Protein AF-0000000083556163 (afdb_homodimer)

Secondary structure (DSSP, 8-state):
-EEEEEE-BSSS--SS-PBSEEEEESSTT-EEEE---TTHHHHHHHHHHTHHHH-EEPTT-SS---SPPPGGGEEEEE-S---HHHHTTHHHHHHHHHHHS--------SSS----SSPEEEEEETTHHHHHHHHHHHTT---TT-EEEEEEE-GGGGGTS--HHHHHH-------SSPPTTEEP--PEEPEE-TTS-EEEEPPPBTTBEEEEEE--SSS--EEEEEEPPPBPPPB-HHHHHHHHHHTHHHHT-S-GGGHHHHHHTT--EE-TTS-EE-HHHHBPPPBPPPEEEE--S-S-TTSSTHHHHTTT----EEEEE------HHHHHTT--HHHHHHHHHHTT---HHHHHHHHHHHT-SEEEEE-B-TTS--S--HHHHHHHHHHHHHHHHHHTSS-EEE--TTEEEE----/-EEEEEE-BSSS--SS-PBSEEEEESSTT-EEEE---TTHHHHHHHHHHTHHHH-EEPTT-SS---SPPPGGGEEEEE-S---HHHHTTHHHHHHHHHHHS-------SSSS----SSPEEEEEETTHHHHHHHHHHHTT---TT-EEEEEEE-GGGGGTS--HHHHHH-------SSPPTTEEP--PEEPEE-TTS-EEEEPPPBTTBEEEEEE--SSS--EEEEEEPPPBPPPB-HHHHHHHHHHTHHHHT-S-GGGHHHHHHTT--EE-TTS-EE-HHHHBPPPBPPPEEEE--S-S-TTSSTHHHHTTT----EEEEE------HHHHHTT--HHHHHHHHHHTT---HHHHHHHHHHHT-SEEEEE-B-TTS--S--HHHHHHHHHHHHHHHHHHTSS-EEE--TTEEEE----

Sequence (838 aa):
MDITFLGTASAQPSPTRNHSSLAFRPDANDVWLFDCGEATQHQLINLMADYADLAIPARGNTTQANSAPRLAKISRIFLTHLHGDHCFGLPGLLSTVGSIAPTNATTLDNGTPSRTSNPVHVYGPQGTKAYVRNMLLHTMTRIGTGWVSHPLSEAHLMSTIRFVVHELLMEPTSLSEKLHIDEVEGEDYVAQVTASAHAYWSLPIINGFTVTAAAIPHTVPTVGYLIREPTSPGRLNIDFVRPILERNSAALGLKTPLALLTQLKNGKTMTMPDGTVLTPDNCLAPSRPGRVVVILGDTSSAIDSAFVNLVQGDDVDLIVHEATNACLQSDITAGSSREAVEETAKSHGHSTPELAGAFAKAIGCKRLVLNHFSNRYKGDASEKSVQVMDEVRQLAVDAFGSDNVVCARDFMQVTIAPRMDITFLGTASAQPSPTRNHSSLAFRPDANDVWLFDCGEATQHQLINLMADYADLAIPARGNTTQANSAPRLAKISRIFLTHLHGDHCFGLPGLLSTVGSIAPTNATTLDNGTPSRTSNPVHVYGPQGTKAYVRNMLLHTMTRIGTGWVSHPLSEAHLMSTIRFVVHELLMEPTSLSEKLHIDEVEGEDYVAQVTASAHAYWSLPIINGFTVTAAAIPHTVPTVGYLIREPTSPGRLNIDFVRPILERNSAALGLKTPLALLTQLKNGKTMTMPDGTVLTPDNCLAPSRPGRVVVILGDTSSAIDSAFVNLVQGDDVDLIVHEATNACLQSDITAGSSREAVEETAKSHGHSTPELAGAFAKAIGCKRLVLNHFSNRYKGDASEKSVQVMDEVRQLAVDAFGSDNVVCARDFMQVTIAPR

Radius of gyration: 31.58 Å; Cα contacts (8 Å, |Δi|>4): 1914; chains: 2; bounding box: 75×104×72 Å

Nearest PDB structures (foldseek):
  4gcw-assembly1_A  TM=8.907E-01  e=4.552E-29  Bacillus subtilis subsp. subtilis str. 168
  2fk6-assembly1_A-2  TM=8.846E-01  e=8.696E-29  Bacillus subtilis
  1y44-assembly1_A  TM=8.811E-01  e=5.312E-26  Bacillus subtilis
  1y44-assembly1_B  TM=8.454E-01  e=2.760E-25  Bacillus subtilis
  8z0p-assembly1_A  TM=7.505E-01  e=1.487E-13  Homo sapiens

Structure (mmCIF, N/CA/C/O backbone):
data_AF-0000000083556163-model_v1
#
loop_
_entity.id
_entity.type
_entity.pdbx_description
1 polymer 'Metallo-beta-lactamase domain-containing protein'
#
loop_
_atom_site.group_PDB
_atom_site.id
_atom_site.type_symbol
_atom_site.label_atom_id
_atom_site.label_alt_id
_atom_site.label_comp_id
_atom_site.label_asym_id
_atom_site.label_entity_id
_atom_site.label_seq_id
_atom_site.pdbx_PDB_ins_code
_atom_site.Cartn_x
_atom_site.Cartn_y
_atom_site.Cartn_z
_atom_site.occupancy
_atom_site.B_iso_or_equiv
_atom_site.auth_seq_id
_atom_site.auth_comp_id
_atom_site.auth_asym_id
_atom_site.auth_atom_id
_atom_site.pdbx_PDB_model_num
ATOM 1 N N . MET A 1 1 ? -4.547 19.469 19.922 1 96.69 1 MET A N 1
ATOM 2 C CA . MET A 1 1 ? -3.9 19.375 18.609 1 96.69 1 MET A CA 1
ATOM 3 C C . MET A 1 1 ? -2.727 18.406 18.656 1 96.69 1 MET A C 1
ATOM 5 O O . MET A 1 1 ? -1.924 18.438 19.594 1 96.69 1 MET A O 1
ATOM 9 N N . ASP A 1 2 ? -2.674 17.453 17.688 1 98.38 2 ASP A N 1
ATOM 10 C CA . ASP A 1 2 ? -1.556 16.516 17.688 1 98.38 2 ASP A CA 1
ATOM 11 C C . ASP A 1 2 ? -1.25 16.031 16.266 1 98.38 2 ASP A C 1
ATOM 13 O O . ASP A 1 2 ? -2.035 16.25 15.344 1 98.38 2 ASP A O 1
ATOM 17 N N . ILE A 1 3 ? -0.084 15.508 16.156 1 98.75 3 ILE A N 1
ATOM 18 C CA . ILE A 1 3 ? 0.376 14.852 14.945 1 98.75 3 ILE A CA 1
ATOM 19 C C . ILE A 1 3 ? 0.721 13.398 15.234 1 98.75 3 ILE A C 1
ATOM 21 O O . ILE A 1 3 ? 1.442 13.102 16.188 1 98.75 3 ILE A O 1
ATOM 25 N N . THR A 1 4 ? 0.174 12.523 14.469 1 98.88 4 THR A N 1
ATOM 26 C CA . THR A 1 4 ? 0.535 11.109 14.516 1 98.88 4 THR A CA 1
ATOM 27 C C . THR A 1 4 ? 1.306 10.703 13.266 1 98.88 4 THR A C 1
ATOM 29 O O . THR A 1 4 ? 0.806 10.852 12.148 1 98.88 4 THR A O 1
ATOM 32 N N . PHE A 1 5 ? 2.482 10.156 13.484 1 98.94 5 PHE A N 1
ATOM 33 C CA . PHE A 1 5 ? 3.285 9.711 12.352 1 98.94 5 PHE A CA 1
ATOM 34 C C . PHE A 1 5 ? 2.898 8.297 11.938 1 98.94 5 PHE A C 1
ATOM 36 O O . PHE A 1 5 ? 3.047 7.352 12.711 1 98.94 5 PHE A O 1
ATOM 43 N N . LEU A 1 6 ? 2.445 8.141 10.695 1 98.88 6 LEU A N 1
ATOM 44 C CA . LEU A 1 6 ? 1.955 6.863 10.18 1 98.88 6 LEU A CA 1
ATOM 45 C C . LEU A 1 6 ? 3.037 6.145 9.383 1 98.88 6 LEU A C 1
ATOM 47 O O . LEU A 1 6 ? 2.975 4.926 9.203 1 98.88 6 LEU A O 1
ATOM 51 N N . GLY A 1 7 ? 3.959 6.863 8.898 1 98.81 7 GLY A N 1
ATOM 52 C CA . GLY A 1 7 ? 5.137 6.371 8.195 1 98.81 7 GLY A CA 1
ATOM 53 C C . GLY A 1 7 ? 6.277 7.367 8.172 1 98.81 7 GLY A C 1
ATOM 54 O O . GLY A 1 7 ? 6.059 8.57 8.016 1 98.81 7 GLY A O 1
ATOM 55 N N . THR A 1 8 ? 7.512 6.848 8.305 1 98.75 8 THR A N 1
ATOM 56 C CA . THR A 1 8 ? 8.641 7.746 8.492 1 98.75 8 THR A CA 1
ATOM 57 C C . THR A 1 8 ? 9.82 7.328 7.613 1 98.75 8 THR A C 1
ATOM 59 O O . THR A 1 8 ? 10.945 7.785 7.816 1 98.75 8 THR A O 1
ATOM 62 N N . ALA A 1 9 ? 9.531 6.438 6.605 1 98.19 9 ALA A N 1
ATOM 63 C CA . ALA A 1 9 ? 10.594 5.953 5.73 1 98.19 9 ALA A CA 1
ATOM 64 C C . ALA A 1 9 ? 10.711 6.824 4.48 1 98.19 9 ALA A C 1
ATOM 66 O O . ALA A 1 9 ? 9.711 7.328 3.969 1 98.19 9 ALA A O 1
ATOM 67 N N . SER A 1 10 ? 11.93 6.902 4.039 1 96.56 10 SER A N 1
ATOM 68 C CA . SER A 1 10 ? 12.188 7.484 2.725 1 96.56 10 SER A CA 1
ATOM 69 C C . SER A 1 10 ? 12.266 6.41 1.648 1 96.56 10 SER A C 1
ATOM 71 O O . SER A 1 10 ? 12.828 5.336 1.876 1 96.56 10 SER A O 1
ATOM 73 N N . ALA A 1 11 ? 11.656 6.543 0.557 1 92.88 11 ALA A N 1
ATOM 74 C CA . ALA A 1 11 ? 11.789 5.805 -0.696 1 92.88 11 ALA A CA 1
ATOM 75 C C . ALA A 1 11 ? 11.266 4.383 -0.553 1 92.88 11 ALA A C 1
ATOM 77 O O . ALA A 1 11 ? 10.281 4.008 -1.195 1 92.88 11 ALA A O 1
ATOM 78 N N . GLN A 1 12 ? 11.938 3.576 0.315 1 93.38 12 GLN A N 1
ATOM 79 C CA . GLN A 1 12 ? 11.555 2.178 0.48 1 93.38 12 GLN A CA 1
ATOM 80 C C . GLN A 1 12 ? 11.07 1.905 1.902 1 93.38 12 GLN A C 1
ATOM 82 O O . GLN A 1 12 ? 11.664 2.391 2.867 1 93.38 12 GLN A O 1
ATOM 87 N N . PRO A 1 13 ? 10.016 1.171 1.995 1 95.88 13 PRO A N 1
ATOM 88 C CA . PRO A 1 13 ? 9.625 0.76 3.346 1 95.88 13 PRO A CA 1
ATOM 89 C C . PRO A 1 13 ? 10.555 -0.306 3.93 1 95.88 13 PRO A C 1
ATOM 91 O O . PRO A 1 13 ? 11.336 -0.913 3.197 1 95.88 13 PRO A O 1
ATOM 94 N N . SER A 1 14 ? 10.547 -0.45 5.219 1 97 14 SER A N 1
ATOM 95 C CA . SER A 1 14 ? 11.258 -1.487 5.961 1 97 14 SER A CA 1
ATOM 96 C C . SER A 1 14 ? 10.352 -2.146 6.996 1 97 14 SER A C 1
ATOM 98 O O . SER A 1 14 ? 9.211 -1.734 7.176 1 97 14 SER A O 1
ATOM 100 N N . PRO A 1 15 ? 10.844 -3.129 7.652 1 96.31 15 PRO A N 1
ATOM 101 C CA . PRO A 1 15 ? 10.008 -3.752 8.688 1 96.31 15 PRO A CA 1
ATOM 102 C C . PRO A 1 15 ? 9.656 -2.793 9.82 1 96.31 15 PRO A C 1
ATOM 104 O O . PRO A 1 15 ? 8.719 -3.047 10.578 1 96.31 15 PRO A O 1
ATOM 107 N N . THR A 1 16 ? 10.406 -1.665 9.891 1 97.69 16 THR A N 1
ATOM 108 C CA . THR A 1 16 ? 10.219 -0.833 11.07 1 97.69 16 THR A CA 1
ATOM 109 C C . THR A 1 16 ? 9.727 0.558 10.68 1 97.69 16 THR A C 1
ATOM 111 O O . THR A 1 16 ? 9.359 1.357 11.547 1 97.69 16 THR A O 1
ATOM 114 N N . ARG A 1 17 ? 9.711 0.864 9.383 1 98.44 17 ARG A N 1
ATOM 115 C CA . ARG A 1 17 ? 9.242 2.172 8.938 1 98.44 17 ARG A CA 1
ATOM 116 C C . ARG A 1 17 ? 8.391 2.045 7.68 1 98.44 17 ARG A C 1
ATOM 118 O O . ARG A 1 17 ? 8.812 1.443 6.691 1 98.44 17 ARG A O 1
ATOM 125 N N . ASN A 1 18 ? 7.219 2.59 7.691 1 98.62 18 ASN A N 1
ATOM 126 C CA . ASN A 1 18 ? 6.324 2.658 6.543 1 98.62 18 ASN A CA 1
ATOM 127 C C . ASN A 1 18 ? 6.609 3.883 5.68 1 98.62 18 ASN A C 1
ATOM 129 O O . ASN A 1 18 ? 7.328 4.793 6.102 1 98.62 18 ASN A O 1
ATOM 133 N N . HIS A 1 19 ? 6.047 3.941 4.477 1 98.44 19 HIS A N 1
ATOM 134 C CA . HIS A 1 19 ? 6.152 5.094 3.588 1 98.44 19 HIS A CA 1
ATOM 135 C C . HIS A 1 19 ? 5.547 6.34 4.227 1 98.44 19 HIS A C 1
ATOM 137 O O . HIS A 1 19 ? 4.68 6.238 5.098 1 98.44 19 HIS A O 1
ATOM 143 N N . SER A 1 20 ? 5.906 7.43 3.732 1 98.62 20 SER A N 1
ATOM 144 C CA . SER A 1 20 ? 5.688 8.734 4.359 1 98.62 20 SER A CA 1
ATOM 145 C C . SER A 1 20 ? 4.203 9.062 4.438 1 98.62 20 SER A C 1
ATOM 147 O O . SER A 1 20 ? 3.502 9.047 3.424 1 98.62 20 SER A O 1
ATOM 149 N N . SER A 1 21 ? 3.789 9.375 5.695 1 98.88 21 SER A N 1
ATOM 150 C CA . SER A 1 21 ? 2.469 9.93 5.984 1 98.88 21 SER A CA 1
ATOM 151 C C . SER A 1 21 ? 2.361 10.375 7.438 1 98.88 21 SER A C 1
ATOM 153 O O . SER A 1 21 ? 2.922 9.734 8.328 1 98.88 21 SER A O 1
ATOM 155 N N . LEU A 1 22 ? 1.682 11.43 7.707 1 98.69 22 LEU A N 1
ATOM 156 C CA . LEU A 1 22 ? 1.353 11.805 9.078 1 98.69 22 LEU A CA 1
ATOM 157 C C . LEU A 1 22 ? -0.061 12.375 9.156 1 98.69 22 LEU A C 1
ATOM 159 O O . LEU A 1 22 ? -0.552 12.969 8.203 1 98.69 22 LEU A O 1
ATOM 163 N N . ALA A 1 23 ? -0.711 12.148 10.242 1 98.88 23 ALA A N 1
ATOM 164 C CA . ALA A 1 23 ? -2.057 12.633 10.531 1 98.88 23 ALA A CA 1
ATOM 165 C C . ALA A 1 23 ? -2.018 13.797 11.516 1 98.88 23 ALA A C 1
ATOM 167 O O . ALA A 1 23 ? -1.459 13.68 12.609 1 98.88 23 ALA A O 1
ATOM 168 N N . PHE A 1 24 ? -2.547 14.914 11.109 1 98.75 24 PHE A N 1
ATOM 169 C CA . PHE A 1 24 ? -2.703 16.109 11.93 1 98.75 24 PHE A CA 1
ATOM 170 C C . PHE A 1 24 ? -4.141 16.25 12.414 1 98.75 24 PHE A C 1
ATOM 172 O O . PHE A 1 24 ? -5.074 16.266 11.609 1 98.75 24 PHE A O 1
ATOM 179 N N . ARG A 1 25 ? -4.34 16.344 13.688 1 98 25 ARG A N 1
ATOM 180 C CA . ARG A 1 25 ? -5.656 16.625 14.258 1 98 25 ARG A CA 1
ATOM 181 C C . ARG A 1 25 ? -5.734 18.047 14.805 1 98 25 ARG A C 1
ATOM 183 O O . ARG A 1 25 ? -5.141 18.344 15.836 1 98 25 ARG A O 1
ATOM 190 N N . PRO A 1 26 ? -6.438 18.875 13.977 1 96.75 26 PRO A N 1
ATOM 191 C CA . PRO A 1 26 ? -6.648 20.203 14.531 1 96.75 26 PRO A CA 1
ATOM 192 C C . PRO A 1 26 ? -7.465 20.188 15.82 1 96.75 26 PRO A C 1
ATOM 194 O O . PRO A 1 26 ? -7.254 21.031 16.703 1 96.75 26 PRO A O 1
ATOM 197 N N . ASP A 1 27 ? -8.344 19.25 15.867 1 91.62 27 ASP A N 1
ATOM 198 C CA . ASP A 1 27 ? -9.148 18.969 17.047 1 91.62 27 ASP A CA 1
ATOM 199 C C . ASP A 1 27 ? -9.633 17.516 17.047 1 91.62 27 ASP A C 1
ATOM 201 O O . ASP A 1 27 ? -9.156 16.703 16.266 1 91.62 27 ASP A O 1
ATOM 205 N N . ALA A 1 28 ? -10.508 17.172 17.922 1 88.69 28 ALA A N 1
ATOM 206 C CA . ALA A 1 28 ? -10.914 15.781 18.125 1 88.69 28 ALA A CA 1
ATOM 207 C C . ALA A 1 28 ? -11.82 15.312 16.984 1 88.69 28 ALA A C 1
ATOM 209 O O . ALA A 1 28 ? -12.055 14.109 16.828 1 88.69 28 ALA A O 1
ATOM 210 N N . ASN A 1 29 ? -12.227 16.188 16.125 1 92.06 29 ASN A N 1
ATOM 211 C CA . ASN A 1 29 ? -13.281 15.828 15.18 1 92.06 29 ASN A CA 1
ATOM 212 C C . ASN A 1 29 ? -12.781 15.859 13.742 1 92.06 29 ASN A C 1
ATOM 214 O O . ASN A 1 29 ? -13.555 15.664 12.805 1 92.06 29 ASN A O 1
ATOM 218 N N . ASP A 1 30 ? -11.555 16.109 13.531 1 96.38 30 ASP A N 1
ATOM 219 C CA . ASP A 1 30 ? -11.031 16.25 12.18 1 96.38 30 ASP A CA 1
ATOM 220 C C . ASP A 1 30 ? -9.633 15.633 12.062 1 96.38 30 ASP A C 1
ATOM 222 O O . ASP A 1 30 ? -8.891 15.578 13.047 1 96.38 30 ASP A O 1
ATOM 226 N N . VAL A 1 31 ? -9.383 15.125 10.93 1 98 31 VAL A N 1
ATOM 227 C CA . VAL A 1 31 ? -8.062 14.57 10.641 1 98 31 VAL A CA 1
ATOM 228 C C . VAL A 1 31 ? -7.598 15.047 9.266 1 98 31 VAL A C 1
ATOM 230 O O . VAL A 1 31 ? -8.305 14.875 8.266 1 98 31 VAL A O 1
ATOM 233 N N . TRP A 1 32 ? -6.461 15.688 9.242 1 98.75 32 TRP A N 1
ATOM 234 C CA . TRP A 1 32 ? -5.773 16.047 8.008 1 98.75 32 TRP A CA 1
ATOM 235 C C . TRP A 1 32 ? -4.543 15.172 7.797 1 98.75 32 TRP A C 1
ATOM 237 O O . TRP A 1 32 ? -3.703 15.047 8.688 1 98.75 32 TRP A O 1
ATOM 247 N N . LEU A 1 33 ? -4.488 14.617 6.609 1 98.88 33 LEU A N 1
ATOM 248 C CA . LEU A 1 33 ? -3.283 13.859 6.293 1 98.88 33 LEU A CA 1
ATOM 249 C C . LEU A 1 33 ? -2.291 14.711 5.508 1 98.88 33 LEU A C 1
ATOM 251 O O . LEU A 1 33 ? -2.689 15.5 4.648 1 98.88 33 LEU A O 1
ATOM 255 N N . PHE A 1 34 ? -1.107 14.531 5.801 1 98.94 34 PHE A N 1
ATOM 256 C CA . PHE A 1 34 ? -0.014 15.047 4.98 1 98.94 34 PHE A CA 1
ATOM 257 C C . PHE A 1 34 ? 0.776 13.898 4.359 1 98.94 34 PHE A C 1
ATOM 259 O O . PHE A 1 34 ? 1.423 13.125 5.07 1 98.94 34 PHE A O 1
ATOM 266 N N . ASP A 1 35 ? 0.692 13.812 3.045 1 98.88 35 ASP A N 1
ATOM 267 C CA . ASP A 1 35 ? 1.176 12.695 2.24 1 98.88 35 ASP A CA 1
ATOM 268 C C . ASP A 1 35 ? 0.426 11.406 2.58 1 98.88 35 ASP A C 1
ATOM 270 O O . ASP A 1 35 ? -0.262 11.336 3.6 1 98.88 35 ASP A O 1
ATOM 274 N N . CYS A 1 36 ? 0.521 10.5 1.7 1 98.81 36 CYS A N 1
ATOM 275 C CA . CYS A 1 36 ? -0.175 9.219 1.795 1 98.81 36 CYS A CA 1
ATOM 276 C C . CYS A 1 36 ? 0.582 8.133 1.047 1 98.81 36 CYS A C 1
ATOM 278 O O . CYS A 1 36 ? 0.122 7.648 0.01 1 98.81 36 CYS A O 1
ATOM 280 N N . GLY A 1 37 ? 1.696 7.723 1.607 1 98.69 37 GLY A N 1
ATOM 281 C CA . GLY A 1 37 ? 2.461 6.645 1.005 1 98.69 37 GLY A CA 1
ATOM 282 C C . GLY A 1 37 ? 1.758 5.301 1.08 1 98.69 37 GLY A C 1
ATOM 283 O O . GLY A 1 37 ? 0.713 5.176 1.723 1 98.69 37 GLY A O 1
ATOM 284 N N . GLU A 1 38 ? 2.295 4.355 0.425 1 98.62 38 GLU A N 1
ATOM 285 C CA . GLU A 1 38 ? 1.727 3.012 0.416 1 98.62 38 GLU A CA 1
ATOM 286 C C . GLU A 1 38 ? 1.482 2.506 1.835 1 98.62 38 GLU A C 1
ATOM 288 O O . GLU A 1 38 ? 2.305 2.725 2.729 1 98.62 38 GLU A O 1
ATOM 293 N N . ALA A 1 39 ? 0.322 1.858 2.076 1 98.69 39 ALA A N 1
ATOM 294 C CA . ALA A 1 39 ? -0.062 1.171 3.307 1 98.69 39 ALA A CA 1
ATOM 295 C C . ALA A 1 39 ? -0.41 2.168 4.406 1 98.69 39 ALA A C 1
ATOM 297 O O . ALA A 1 39 ? -0.413 1.821 5.59 1 98.69 39 ALA A O 1
ATOM 298 N N . THR A 1 40 ? -0.652 3.432 4.066 1 98.81 40 THR A N 1
ATOM 299 C CA . THR A 1 40 ? -1.091 4.406 5.059 1 98.81 40 THR A CA 1
ATOM 300 C C . THR A 1 40 ? -2.389 3.957 5.723 1 98.81 40 THR A C 1
ATOM 302 O O . THR A 1 40 ? -2.518 4.02 6.945 1 98.81 40 THR A O 1
ATOM 305 N N . GLN A 1 41 ? -3.359 3.473 4.93 1 98.56 41 GLN A N 1
ATOM 306 C CA . GLN A 1 41 ? -4.605 3.02 5.539 1 98.56 41 GLN A CA 1
ATOM 307 C C . GLN A 1 41 ? -4.363 1.842 6.477 1 98.56 41 GLN A C 1
ATOM 309 O O . GLN A 1 41 ? -5.023 1.719 7.512 1 98.56 41 GLN A O 1
ATOM 314 N N . HIS A 1 42 ? -3.408 0.985 6.098 1 98.44 42 HIS A N 1
ATOM 315 C CA . HIS A 1 42 ? -3.066 -0.135 6.969 1 98.44 42 HIS A CA 1
ATOM 316 C C . HIS A 1 42 ? -2.572 0.353 8.328 1 98.44 42 HIS A C 1
ATOM 318 O O . HIS A 1 42 ? -2.963 -0.187 9.367 1 98.44 42 HIS A O 1
ATOM 324 N N . GLN A 1 43 ? -1.708 1.374 8.297 1 98.69 43 GLN A N 1
ATOM 325 C CA . GLN A 1 43 ? -1.185 1.95 9.531 1 98.69 43 GLN A CA 1
ATOM 326 C C . GLN A 1 43 ? -2.311 2.494 10.398 1 98.69 43 GLN A C 1
ATOM 328 O O . GLN A 1 43 ? -2.322 2.275 11.617 1 98.69 43 GLN A O 1
ATOM 333 N N . LEU A 1 44 ? -3.219 3.178 9.805 1 98.69 44 LEU A N 1
ATOM 334 C CA . LEU A 1 44 ? -4.34 3.752 10.539 1 98.69 44 LEU A CA 1
ATOM 335 C C . LEU A 1 44 ? -5.227 2.656 11.125 1 98.69 44 LEU A C 1
ATOM 337 O O . LEU A 1 44 ? -5.602 2.717 12.297 1 98.69 44 LEU A O 1
ATOM 341 N N . ILE A 1 45 ? -5.547 1.669 10.359 1 98.12 45 ILE A N 1
ATOM 342 C CA . ILE A 1 45 ? -6.395 0.56 10.781 1 98.12 45 ILE A CA 1
ATOM 343 C C . ILE A 1 45 ? -5.742 -0.17 11.953 1 98.12 45 ILE A C 1
ATOM 345 O O . ILE A 1 45 ? -6.387 -0.434 12.969 1 98.12 45 ILE A O 1
ATOM 349 N N . ASN A 1 46 ? -4.484 -0.441 11.82 1 98.19 46 ASN A N 1
ATOM 350 C CA . ASN A 1 46 ? -3.758 -1.145 12.867 1 98.19 46 ASN A CA 1
ATOM 351 C C . ASN A 1 46 ? -3.695 -0.321 14.156 1 98.19 46 ASN A C 1
ATOM 353 O O . ASN A 1 46 ? -3.893 -0.853 15.25 1 98.19 46 ASN A O 1
ATOM 357 N N . LEU A 1 47 ? -3.389 0.949 14 1 98.69 47 LEU A N 1
ATOM 358 C CA . LEU A 1 47 ? -3.291 1.808 15.18 1 98.69 47 LEU A CA 1
ATOM 359 C C . LEU A 1 47 ? -4.637 1.912 15.891 1 98.69 47 LEU A C 1
ATOM 361 O O . LEU A 1 47 ? -4.695 1.889 17.125 1 98.69 47 LEU A O 1
ATOM 365 N N . MET A 1 48 ? -5.715 2.068 15.156 1 97.88 48 MET A N 1
ATOM 366 C CA . MET A 1 48 ? -7.051 2.133 15.75 1 97.88 48 MET A CA 1
ATOM 367 C C . MET A 1 48 ? -7.387 0.832 16.469 1 97.88 48 MET A C 1
ATOM 369 O O . MET A 1 48 ? -7.969 0.853 17.547 1 97.88 48 MET A O 1
ATOM 373 N N . ALA A 1 49 ? -6.973 -0.27 15.922 1 97.06 49 ALA A N 1
ATOM 374 C CA . ALA A 1 49 ? -7.312 -1.583 16.469 1 97.06 49 ALA A CA 1
ATOM 375 C C . ALA A 1 49 ? -6.504 -1.883 17.719 1 97.06 49 ALA A C 1
ATOM 377 O O . ALA A 1 49 ? -7 -2.533 18.641 1 97.06 49 ALA A O 1
ATOM 378 N N . ASP A 1 50 ? -5.273 -1.385 17.75 1 97.56 50 ASP A N 1
ATOM 379 C CA . ASP A 1 50 ? -4.371 -1.727 18.844 1 97.56 50 ASP A CA 1
ATOM 380 C C . ASP A 1 50 ? -3.648 -0.488 19.375 1 97.56 50 ASP A C 1
ATOM 382 O O . ASP A 1 50 ? -2.42 -0.474 19.469 1 97.56 50 ASP A O 1
ATOM 386 N N . TYR A 1 51 ? -4.391 0.496 19.719 1 98.06 51 TYR A N 1
ATOM 387 C CA . TYR A 1 51 ? -3.861 1.801 20.094 1 98.06 51 TYR A CA 1
ATOM 388 C C . TYR A 1 51 ? -2.959 1.689 21.328 1 98.06 51 TYR A C 1
ATOM 390 O O . TYR A 1 51 ? -1.852 2.232 21.328 1 98.06 51 TYR A O 1
ATOM 398 N N . ALA A 1 52 ? -3.346 0.969 22.375 1 97.12 52 ALA A N 1
ATOM 399 C CA . ALA A 1 52 ? -2.625 0.889 23.641 1 97.12 52 ALA A CA 1
ATOM 400 C C . ALA A 1 52 ? -1.227 0.312 23.438 1 97.12 52 ALA A C 1
ATOM 402 O O . ALA A 1 52 ? -0.269 0.751 24.078 1 97.12 52 ALA A O 1
ATOM 403 N N . ASP A 1 53 ? -1.121 -0.57 22.453 1 96.94 53 ASP A N 1
ATOM 404 C CA . ASP A 1 53 ? 0.143 -1.277 22.266 1 96.94 53 ASP A CA 1
ATOM 405 C C . ASP A 1 53 ? 1.03 -0.567 21.25 1 96.94 53 ASP A C 1
ATOM 407 O O . ASP A 1 53 ? 2.258 -0.659 21.312 1 96.94 53 ASP A O 1
ATOM 411 N N . LEU A 1 54 ? 0.408 0.172 20.328 1 97.94 54 LEU A N 1
ATOM 412 C CA . LEU A 1 54 ? 1.183 0.662 19.203 1 97.94 54 LEU A CA 1
ATOM 413 C C . LEU A 1 54 ? 1.531 2.137 19.375 1 97.94 54 LEU A C 1
ATOM 415 O O . LEU A 1 54 ? 2.576 2.592 18.906 1 97.94 54 LEU A O 1
ATOM 419 N N . ALA A 1 55 ? 0.672 2.902 20.016 1 98.38 55 ALA A N 1
ATOM 420 C CA . ALA A 1 55 ? 0.878 4.344 20.141 1 98.38 55 ALA A CA 1
ATOM 421 C C . ALA A 1 55 ? 2.123 4.652 20.953 1 98.38 55 ALA A C 1
ATOM 423 O O . ALA A 1 55 ? 2.342 4.051 22.016 1 98.38 55 ALA A O 1
ATOM 424 N N . ILE A 1 56 ? 2.889 5.547 20.484 1 97.88 56 ILE A N 1
ATOM 425 C CA . ILE A 1 56 ? 4.113 5.973 21.156 1 97.88 56 ILE A CA 1
ATOM 426 C C . ILE A 1 56 ? 4.035 7.469 21.469 1 97.88 56 ILE A C 1
ATOM 428 O O . ILE A 1 56 ? 4.008 8.297 20.562 1 97.88 56 ILE A O 1
ATOM 432 N N . PRO A 1 57 ? 4.012 7.871 22.719 1 97.62 57 PRO A N 1
ATOM 433 C CA . PRO A 1 57 ? 4.105 9.305 23.016 1 97.62 57 PRO A CA 1
ATOM 434 C C . PRO A 1 57 ? 5.492 9.875 22.719 1 97.62 57 PRO A C 1
ATOM 436 O O . PRO A 1 57 ? 6.504 9.266 23.062 1 97.62 57 PRO A O 1
ATOM 439 N N . ALA A 1 58 ? 5.508 11.008 22.125 1 97.94 58 ALA A N 1
ATOM 440 C CA . ALA A 1 58 ? 6.793 11.633 21.812 1 97.94 58 ALA A CA 1
ATOM 441 C C . ALA A 1 58 ? 7.449 12.203 23.062 1 97.94 58 ALA A C 1
ATOM 443 O O . ALA A 1 58 ? 6.762 12.711 23.953 1 97.94 58 ALA A O 1
ATOM 444 N N . ARG A 1 59 ? 8.758 12.141 23.047 1 93.69 59 ARG A N 1
ATOM 445 C CA . ARG A 1 59 ? 9.516 12.844 24.062 1 93.69 59 ARG A CA 1
ATOM 446 C C . ARG A 1 59 ? 9.195 14.328 24.078 1 93.69 59 ARG A C 1
ATOM 448 O O . ARG A 1 59 ? 9.133 14.961 23.016 1 93.69 59 ARG A O 1
ATOM 455 N N . GLY A 1 60 ? 8.93 14.898 25.25 1 93.25 60 GLY A N 1
ATOM 456 C CA . GLY A 1 60 ? 8.711 16.328 25.328 1 93.25 60 GLY A CA 1
ATOM 457 C C . GLY A 1 60 ? 7.246 16.719 25.328 1 93.25 60 GLY A C 1
ATOM 458 O O . GLY A 1 60 ? 6.906 17.891 25.516 1 93.25 60 GLY A O 1
ATOM 459 N N . ASN A 1 61 ? 6.367 15.711 25.078 1 96.44 61 ASN A N 1
ATOM 460 C CA . ASN A 1 61 ? 4.941 15.992 25.172 1 96.44 61 ASN A CA 1
ATOM 461 C C . ASN A 1 61 ? 4.559 16.5 26.562 1 96.44 61 ASN A C 1
ATOM 463 O O . ASN A 1 61 ? 4.988 15.938 27.578 1 96.44 61 ASN A O 1
ATOM 467 N N . THR A 1 62 ? 3.773 17.562 26.609 1 93.56 62 THR A N 1
ATOM 468 C CA . THR A 1 62 ? 3.299 18.078 27.891 1 93.56 62 THR A CA 1
ATOM 469 C C . THR A 1 62 ? 1.838 17.703 28.125 1 93.56 62 THR A C 1
ATOM 471 O O . THR A 1 62 ? 1.304 17.875 29.219 1 93.56 62 THR A O 1
ATOM 474 N N . THR A 1 63 ? 1.223 17.281 27.062 1 91.25 63 THR A N 1
ATOM 475 C CA . THR A 1 63 ? -0.121 16.703 27.078 1 91.25 63 THR A CA 1
ATOM 476 C C . THR A 1 63 ? -0.143 15.352 26.391 1 91.25 63 THR A C 1
ATOM 478 O O . THR A 1 63 ? 0.838 14.953 25.75 1 91.25 63 THR A O 1
ATOM 481 N N . GLN A 1 64 ? -1.192 14.648 26.641 1 89.19 64 GLN A N 1
ATOM 482 C CA . GLN A 1 64 ? -1.266 13.312 26.062 1 89.19 64 GLN A CA 1
ATOM 483 C C . GLN A 1 64 ? -2.328 13.25 24.969 1 89.19 64 GLN A C 1
ATOM 485 O O . GLN A 1 64 ? -3.4 13.844 25.094 1 89.19 64 GLN A O 1
ATOM 490 N N . ALA A 1 65 ? -1.856 12.578 23.906 1 90.44 65 ALA A N 1
ATOM 491 C CA . ALA A 1 65 ? -2.883 12.156 22.953 1 90.44 65 ALA A CA 1
ATOM 492 C C . ALA A 1 65 ? -3.631 10.93 23.469 1 90.44 65 ALA A C 1
ATOM 494 O O . ALA A 1 65 ? -3.029 10.031 24.062 1 90.44 65 ALA A O 1
ATOM 495 N N . ASN A 1 66 ? -4.91 10.836 23.281 1 90.19 66 ASN A N 1
ATOM 496 C CA . ASN A 1 66 ? -5.66 9.781 23.953 1 90.19 66 ASN A CA 1
ATOM 497 C C . ASN A 1 66 ? -6.336 8.844 22.969 1 90.19 66 ASN A C 1
ATOM 499 O O . ASN A 1 66 ? -7.055 7.926 23.359 1 90.19 66 ASN A O 1
ATOM 503 N N . SER A 1 67 ? -6.133 9.109 21.734 1 96.56 67 SER A N 1
ATOM 504 C CA . SER A 1 67 ? -6.766 8.234 20.75 1 96.56 67 SER A CA 1
ATOM 505 C C . SER A 1 67 ? -6.031 8.289 19.422 1 96.56 67 SER A C 1
ATOM 507 O O . SER A 1 67 ? -5.25 9.203 19.172 1 96.56 67 SER A O 1
ATOM 509 N N . ALA A 1 68 ? -6.242 7.262 18.641 1 97.94 68 ALA A N 1
ATOM 510 C CA . ALA A 1 68 ? -5.75 7.246 17.266 1 97.94 68 ALA A CA 1
ATOM 511 C C . ALA A 1 68 ? -6.57 8.18 16.391 1 97.94 68 ALA A C 1
ATOM 513 O O . ALA A 1 68 ? -7.758 8.406 16.641 1 97.94 68 ALA A O 1
ATOM 514 N N . PRO A 1 69 ? -5.883 8.797 15.359 1 98.19 69 PRO A N 1
ATOM 515 C CA . PRO A 1 69 ? -6.715 9.414 14.328 1 98.19 69 PRO A CA 1
ATOM 516 C C . PRO A 1 69 ? -7.668 8.422 13.664 1 98.19 69 PRO A C 1
ATOM 518 O O . PRO A 1 69 ? -7.293 7.281 13.398 1 98.19 69 PRO A O 1
ATOM 521 N N . ARG A 1 70 ? -8.828 8.844 13.422 1 96.88 70 ARG A N 1
ATOM 522 C CA . ARG A 1 70 ? -9.844 7.949 12.875 1 96.88 70 ARG A CA 1
ATOM 523 C C . ARG A 1 70 ? -9.969 8.117 11.367 1 96.88 70 ARG A C 1
ATOM 525 O O . ARG A 1 70 ? -10 9.242 10.867 1 96.88 70 ARG A O 1
ATOM 532 N N . LEU A 1 71 ? -10.125 7.039 10.695 1 96.31 71 LEU A N 1
ATOM 533 C CA . LEU A 1 71 ? -10.289 7.031 9.25 1 96.31 71 LEU A CA 1
ATOM 534 C C . LEU A 1 71 ? -11.531 7.816 8.836 1 96.31 71 LEU A C 1
ATOM 536 O O . LEU A 1 71 ? -11.492 8.578 7.871 1 96.31 71 LEU A O 1
ATOM 540 N N . ALA A 1 72 ? -12.586 7.703 9.562 1 94.25 72 ALA A N 1
ATOM 541 C CA . ALA A 1 72 ? -13.883 8.289 9.219 1 94.25 72 ALA A CA 1
ATOM 542 C C . ALA A 1 72 ? -13.852 9.805 9.352 1 94.25 72 ALA A C 1
ATOM 544 O O . ALA A 1 72 ? -14.75 10.492 8.859 1 94.25 72 ALA A O 1
ATOM 545 N N . LYS A 1 73 ? -12.828 10.344 10 1 95.88 73 LYS A N 1
ATOM 546 C CA . LYS A 1 73 ? -12.766 11.781 10.266 1 95.88 73 LYS A CA 1
ATOM 547 C C . LYS A 1 73 ? -11.805 12.477 9.305 1 95.88 73 LYS A C 1
ATOM 549 O O . LYS A 1 73 ? -11.586 13.688 9.398 1 95.88 73 LYS A O 1
ATOM 554 N N . ILE A 1 74 ? -11.195 11.734 8.398 1 97.44 74 ILE A N 1
ATOM 555 C CA . ILE A 1 74 ? -10.297 12.352 7.43 1 97.44 74 ILE A CA 1
ATOM 556 C C . ILE A 1 74 ? -11.086 13.242 6.48 1 97.44 74 ILE A C 1
ATOM 558 O O . ILE A 1 74 ? -11.977 12.758 5.762 1 97.44 74 ILE A O 1
ATOM 562 N N . SER A 1 75 ? -10.773 14.508 6.469 1 96.44 75 SER A N 1
ATOM 563 C CA . SER A 1 75 ? -11.508 15.445 5.629 1 96.44 75 SER A CA 1
ATOM 564 C C . SER A 1 75 ? -10.609 16.031 4.543 1 96.44 75 SER A C 1
ATOM 566 O O . SER A 1 75 ? -11.102 16.469 3.494 1 96.44 75 SER A O 1
ATOM 568 N N . ARG A 1 76 ? -9.258 16.062 4.848 1 97.75 76 ARG A N 1
ATOM 569 C CA . ARG A 1 76 ? -8.32 16.672 3.92 1 97.75 76 ARG A CA 1
ATOM 570 C C . ARG A 1 76 ? -7.031 15.859 3.828 1 97.75 76 ARG A C 1
ATOM 572 O O . ARG A 1 76 ? -6.59 15.273 4.816 1 97.75 76 ARG A O 1
ATOM 579 N N . ILE A 1 77 ? -6.516 15.875 2.664 1 98.69 77 ILE A N 1
ATOM 580 C CA . ILE A 1 77 ? -5.207 15.289 2.393 1 98.69 77 ILE A CA 1
ATOM 581 C C . ILE A 1 77 ? -4.332 16.312 1.66 1 98.69 77 ILE A C 1
ATOM 583 O O . ILE A 1 77 ? -4.715 16.812 0.604 1 98.69 77 ILE A O 1
ATOM 587 N N . PHE A 1 78 ? -3.227 16.609 2.27 1 98.81 78 PHE A N 1
ATOM 588 C CA . PHE A 1 78 ? -2.254 17.531 1.698 1 98.81 78 PHE A CA 1
ATOM 589 C C . PHE A 1 78 ? -1.02 16.797 1.21 1 98.81 78 PHE A C 1
ATOM 591 O O . PHE A 1 78 ? -0.204 16.328 2.014 1 98.81 78 PHE A O 1
ATOM 598 N N . LEU A 1 79 ? -0.878 16.688 -0.11 1 98.75 79 LEU A N 1
ATOM 599 C CA . LEU A 1 79 ? 0.311 16.047 -0.671 1 98.75 79 LEU A CA 1
ATOM 600 C C . LEU A 1 79 ? 1.45 17.062 -0.801 1 98.75 79 LEU A C 1
ATOM 602 O O . LEU A 1 79 ? 1.244 18.172 -1.272 1 98.75 79 LEU A O 1
ATOM 606 N N . THR A 1 80 ? 2.611 16.641 -0.372 1 98.69 80 THR A N 1
ATOM 607 C CA . THR A 1 80 ? 3.777 17.5 -0.571 1 98.69 80 THR A CA 1
ATOM 608 C C . THR A 1 80 ? 4.285 17.391 -2.008 1 98.69 80 THR A C 1
ATOM 610 O O . THR A 1 80 ? 4.672 18.406 -2.607 1 98.69 80 THR A O 1
ATOM 613 N N . HIS A 1 81 ? 4.352 16.188 -2.523 1 97.69 81 HIS A N 1
ATOM 614 C CA . HIS A 1 81 ? 4.734 15.953 -3.91 1 97.69 81 HIS A CA 1
ATOM 615 C C . HIS A 1 81 ? 4.293 14.562 -4.367 1 97.69 81 HIS A C 1
ATOM 617 O O . HIS A 1 81 ? 3.676 13.82 -3.604 1 97.69 81 HIS A O 1
ATOM 623 N N . LEU A 1 82 ? 4.625 14.188 -5.605 1 96.75 82 LEU A N 1
ATOM 624 C CA . LEU A 1 82 ? 3.951 13.039 -6.199 1 96.75 82 LEU A CA 1
ATOM 625 C C . LEU A 1 82 ? 4.91 11.859 -6.34 1 96.75 82 LEU A C 1
ATOM 627 O O . LEU A 1 82 ? 4.617 10.898 -7.051 1 96.75 82 LEU A O 1
ATOM 631 N N . HIS A 1 83 ? 6.086 11.891 -5.645 1 97.62 83 HIS A N 1
ATOM 632 C CA . HIS A 1 83 ? 6.828 10.641 -5.57 1 97.62 83 HIS A CA 1
ATOM 633 C C . HIS A 1 83 ? 6 9.547 -4.902 1 97.62 83 HIS A C 1
ATOM 635 O O . HIS A 1 83 ? 5.203 9.828 -4.004 1 97.62 83 HIS A O 1
ATOM 641 N N . GLY A 1 84 ? 6.266 8.367 -5.289 1 97.38 84 GLY A N 1
ATOM 642 C CA . GLY A 1 84 ? 5.461 7.227 -4.898 1 97.38 84 GLY A CA 1
ATOM 643 C C . GLY A 1 84 ? 5.402 7.02 -3.396 1 97.38 84 GLY A C 1
ATOM 644 O O . GLY A 1 84 ? 4.34 6.727 -2.844 1 97.38 84 GLY A O 1
ATOM 645 N N . ASP A 1 85 ? 6.531 7.156 -2.736 1 97.81 85 ASP A N 1
ATOM 646 C CA . ASP A 1 85 ? 6.57 6.902 -1.301 1 97.81 85 ASP A CA 1
ATOM 647 C C . ASP A 1 85 ? 5.793 7.965 -0.532 1 97.81 85 ASP A C 1
ATOM 649 O O . ASP A 1 85 ? 5.625 7.863 0.686 1 97.81 85 ASP A O 1
ATOM 653 N N . HIS A 1 86 ? 5.191 8.945 -1.23 1 98.69 86 HIS A N 1
ATOM 654 C CA . HIS A 1 86 ? 4.375 9.977 -0.595 1 98.69 86 HIS A CA 1
ATOM 655 C C . HIS A 1 86 ? 2.926 9.898 -1.066 1 98.69 86 HIS A C 1
ATOM 657 O O . HIS A 1 86 ? 2.053 10.578 -0.521 1 98.69 86 HIS A O 1
ATOM 663 N N . CYS A 1 87 ? 2.596 9 -2.105 1 98.38 87 CYS A N 1
ATOM 664 C CA . CYS A 1 87 ? 1.225 9.117 -2.588 1 98.38 87 CYS A CA 1
ATOM 665 C C . CYS A 1 87 ? 0.691 7.77 -3.053 1 98.38 87 CYS A C 1
ATOM 667 O O . CYS A 1 87 ? -0.494 7.637 -3.361 1 98.38 87 CYS A O 1
ATOM 669 N N . PHE A 1 88 ? 1.474 6.684 -3.033 1 98.31 88 PHE A N 1
ATOM 670 C CA . PHE A 1 88 ? 1.051 5.387 -3.545 1 98.31 88 PHE A CA 1
ATOM 671 C C . PHE A 1 88 ? -0.13 4.848 -2.746 1 98.31 88 PHE A C 1
ATOM 673 O O . PHE A 1 88 ? -0.869 3.984 -3.225 1 98.31 88 PHE A O 1
ATOM 680 N N . GLY A 1 89 ? -0.313 5.273 -1.589 1 98.56 89 GLY A N 1
ATOM 681 C CA . GLY A 1 89 ? -1.38 4.758 -0.747 1 98.56 89 GLY A CA 1
ATOM 682 C C . GLY A 1 89 ? -2.689 5.504 -0.917 1 98.56 89 GLY A C 1
ATOM 683 O O . GLY A 1 89 ? -3.717 5.098 -0.368 1 98.56 89 GLY A O 1
ATOM 684 N N . LEU A 1 90 ? -2.73 6.555 -1.702 1 98.38 90 LEU A N 1
ATOM 685 C CA . LEU A 1 90 ? -3.846 7.492 -1.764 1 98.38 90 LEU A CA 1
ATOM 686 C C . LEU A 1 90 ? -5.098 6.812 -2.311 1 98.38 90 LEU A C 1
ATOM 688 O O . LEU A 1 90 ? -6.176 6.922 -1.722 1 98.38 90 LEU A O 1
ATOM 692 N N . PRO A 1 91 ? -5.035 6.023 -3.443 1 96.62 91 PRO A N 1
ATOM 693 C CA . PRO A 1 91 ? -6.266 5.418 -3.961 1 96.62 91 PRO A CA 1
ATOM 694 C C . PRO A 1 91 ? -6.902 4.445 -2.969 1 96.62 91 PRO A C 1
ATOM 696 O O . PRO A 1 91 ? -8.125 4.441 -2.807 1 96.62 91 PRO A O 1
ATOM 699 N N . GLY A 1 92 ? -6.043 3.623 -2.316 1 97.38 92 GLY A N 1
ATOM 700 C CA . GLY A 1 92 ? -6.57 2.697 -1.325 1 97.38 92 GLY A CA 1
ATOM 701 C C . GLY A 1 92 ? -7.23 3.395 -0.15 1 97.38 92 GLY A C 1
ATOM 702 O O . GLY A 1 92 ? -8.312 2.994 0.289 1 97.38 92 GLY A O 1
ATOM 703 N N . LEU A 1 93 ? -6.609 4.418 0.307 1 98.19 93 LEU A N 1
ATOM 704 C CA . LEU A 1 93 ? -7.145 5.168 1.438 1 98.19 93 LEU A CA 1
ATOM 705 C C . LEU A 1 93 ? -8.469 5.832 1.07 1 98.19 93 LEU A C 1
ATOM 707 O O . LEU A 1 93 ? -9.43 5.773 1.838 1 98.19 93 LEU A O 1
ATOM 711 N N . LEU A 1 94 ? -8.539 6.5 -0.087 1 97.31 94 LEU A N 1
ATOM 712 C CA . LEU A 1 94 ? -9.758 7.16 -0.534 1 97.31 94 LEU A CA 1
ATOM 713 C C . LEU A 1 94 ? -10.906 6.164 -0.639 1 97.31 94 LEU A C 1
ATOM 715 O O . LEU A 1 94 ? -12.047 6.484 -0.286 1 97.31 94 LEU A O 1
ATOM 719 N N . SER A 1 95 ? -10.602 4.961 -1.146 1 95.88 95 SER A N 1
ATOM 720 C CA . SER A 1 95 ? -11.617 3.92 -1.255 1 95.88 95 SER A CA 1
ATOM 721 C C . SER A 1 95 ? -12.195 3.562 0.113 1 95.88 95 SER A C 1
ATOM 723 O O . SER A 1 95 ? -13.414 3.451 0.272 1 95.88 95 SER A O 1
ATOM 725 N N . THR A 1 96 ? -11.312 3.418 1.062 1 95.81 96 THR A N 1
ATOM 726 C CA . THR A 1 96 ? -11.727 3.031 2.408 1 95.81 96 THR A CA 1
ATOM 727 C C . THR A 1 96 ? -12.508 4.156 3.078 1 95.81 96 THR A C 1
ATOM 729 O O . THR A 1 96 ? -13.594 3.932 3.615 1 95.81 96 THR A O 1
ATOM 732 N N . VAL A 1 97 ? -12.016 5.363 3.004 1 94.94 97 VAL A N 1
ATOM 733 C CA . VAL A 1 97 ? -12.648 6.516 3.633 1 94.94 97 VAL A CA 1
ATOM 734 C C . VAL A 1 97 ? -14.008 6.777 2.986 1 94.94 97 VAL A C 1
ATOM 736 O O . VAL A 1 97 ? -14.977 7.098 3.676 1 94.94 97 VAL A O 1
ATOM 739 N N . GLY A 1 98 ? -14.078 6.609 1.703 1 91.44 98 GLY A N 1
ATOM 740 C CA . GLY A 1 98 ? -15.328 6.797 0.987 1 91.44 98 GLY A CA 1
ATOM 741 C C . GLY A 1 98 ? -16.406 5.805 1.389 1 91.44 98 GLY A C 1
ATOM 742 O O . GLY A 1 98 ? -17.594 6.105 1.313 1 91.44 98 GLY A O 1
ATOM 743 N N . SER A 1 99 ? -16.031 4.656 1.837 1 87.12 99 SER A N 1
ATOM 744 C CA . SER A 1 99 ? -16.969 3.584 2.145 1 87.12 99 SER A CA 1
ATOM 745 C C . SER A 1 99 ? -17.469 3.678 3.584 1 87.12 99 SER A C 1
ATOM 747 O O . SER A 1 99 ? -18.484 3.09 3.936 1 87.12 99 SER A O 1
ATOM 749 N N . ILE A 1 100 ? -16.75 4.312 4.5 1 79.56 100 ILE A N 1
ATOM 750 C CA . ILE A 1 100 ? -17.125 4.297 5.906 1 79.56 100 ILE A CA 1
ATOM 751 C C . ILE A 1 100 ? -17.75 5.641 6.289 1 79.56 100 ILE A C 1
ATOM 753 O O . ILE A 1 100 ? -18.328 5.777 7.367 1 79.56 100 ILE A O 1
ATOM 757 N N . ALA A 1 101 ? -17.562 6.633 5.473 1 61.34 101 ALA A N 1
ATOM 758 C CA . ALA A 1 101 ? -18.125 7.93 5.84 1 61.34 101 ALA A CA 1
ATOM 759 C C . ALA A 1 101 ? -19.656 7.863 5.91 1 61.34 101 ALA A C 1
ATOM 761 O O . ALA A 1 101 ? -20.281 7.207 5.082 1 61.34 101 ALA A O 1
ATOM 762 N N . PRO A 1 102 ? -20.203 8.281 7.188 1 51.09 102 PRO A N 1
ATOM 763 C CA . PRO A 1 102 ? -21.656 8.227 7.359 1 51.09 102 PRO A CA 1
ATOM 764 C C . PRO A 1 102 ? -22.422 8.812 6.172 1 51.09 102 PRO A C 1
ATOM 766 O O . PRO A 1 102 ? -21.953 9.789 5.566 1 51.09 102 PRO A O 1
ATOM 769 N N . THR A 1 103 ? -23 7.938 5.418 1 42.81 103 THR A N 1
ATOM 770 C CA . THR A 1 103 ? -23.891 8.492 4.402 1 42.81 103 THR A CA 1
ATOM 771 C C . THR A 1 103 ? -24.859 9.492 5.023 1 42.81 103 THR A C 1
ATOM 773 O O . THR A 1 103 ? -25.594 9.156 5.945 1 42.81 103 THR A O 1
ATOM 776 N N . ASN A 1 104 ? -24.516 10.641 5.395 1 34.5 104 ASN A N 1
ATOM 777 C CA . ASN A 1 104 ? -25.703 11.445 5.625 1 34.5 104 ASN A CA 1
ATOM 778 C C . ASN A 1 104 ? -26.766 11.211 4.547 1 34.5 104 ASN A C 1
ATOM 780 O O . ASN A 1 104 ? -26.594 11.641 3.402 1 34.5 104 ASN A O 1
ATOM 784 N N . ALA A 1 105 ? -27.328 10.117 4.688 1 34.47 105 ALA A N 1
ATOM 785 C CA . ALA A 1 105 ? -28.484 9.789 3.854 1 34.47 105 ALA A CA 1
ATOM 786 C C . ALA A 1 105 ? -29.422 10.977 3.746 1 34.47 105 ALA A C 1
ATOM 788 O O . ALA A 1 105 ? -30.547 10.93 4.246 1 34.47 105 ALA A O 1
ATOM 789 N N . THR A 1 106 ? -29.062 12.195 4.102 1 32.72 106 THR A N 1
ATOM 790 C CA . THR A 1 106 ? -30.25 13.031 3.896 1 32.72 106 THR A CA 1
ATOM 791 C C . THR A 1 106 ? -30.922 12.695 2.574 1 32.72 106 THR A C 1
ATOM 793 O O . THR A 1 106 ? -30.344 12.023 1.723 1 32.72 106 THR A O 1
ATOM 796 N N . THR A 1 107 ? -31.734 13.82 1.988 1 30.55 107 THR A N 1
ATOM 797 C CA . THR A 1 107 ? -32.875 13.945 1.093 1 30.55 107 THR A CA 1
ATOM 798 C C . THR A 1 107 ? -32.5 13.516 -0.325 1 30.55 107 THR A C 1
ATOM 800 O O . THR A 1 107 ? -31.547 14.047 -0.904 1 30.55 107 THR A O 1
ATOM 803 N N . LEU A 1 108 ? -32.656 12.203 -0.649 1 33.16 108 LEU A N 1
ATOM 804 C CA . LEU A 1 108 ? -32.906 12.023 -2.074 1 33.16 108 LEU A CA 1
ATOM 805 C C . LEU A 1 108 ? -33.719 13.195 -2.623 1 33.16 108 LEU A C 1
ATOM 807 O O . LEU A 1 108 ? -34.875 13.383 -2.254 1 33.16 108 LEU A O 1
ATOM 811 N N . ASP A 1 109 ? -33.281 14.344 -2.773 1 31.62 109 ASP A N 1
ATOM 812 C CA . ASP A 1 109 ? -34.312 14.961 -3.588 1 31.62 109 ASP A CA 1
ATOM 813 C C . ASP A 1 109 ? -34.844 13.984 -4.641 1 31.62 109 ASP A C 1
ATOM 815 O O . ASP A 1 109 ? -34.406 12.836 -4.699 1 31.62 109 ASP A O 1
ATOM 819 N N . ASN A 1 110 ? -34.906 14.367 -6.078 1 34 110 ASN A N 1
ATOM 820 C CA . ASN A 1 110 ? -35.594 13.758 -7.207 1 34 110 ASN A CA 1
ATOM 821 C C . ASN A 1 110 ? -34.906 12.469 -7.656 1 34 110 ASN A C 1
ATOM 823 O O . ASN A 1 110 ? -34.906 12.148 -8.844 1 34 110 ASN A O 1
ATOM 827 N N . GLY A 1 111 ? -34.5 11.414 -6.895 1 36.56 111 GLY A N 1
ATOM 828 C CA . GLY A 1 111 ? -34.094 10.039 -7.168 1 36.56 111 GLY A CA 1
ATOM 829 C C . GLY A 1 111 ? -32.625 9.789 -7.023 1 36.56 111 GLY A C 1
ATOM 830 O O . GLY A 1 111 ? -32.156 8.641 -7 1 36.56 111 GLY A O 1
ATOM 831 N N . THR A 1 112 ? -31.688 10.492 -7.641 1 38.78 112 THR A N 1
ATOM 832 C CA . THR A 1 112 ? -30.281 10.141 -7.719 1 38.78 112 THR A CA 1
ATOM 833 C C . THR A 1 112 ? -29.578 10.414 -6.391 1 38.78 112 THR A C 1
ATOM 835 O O . THR A 1 112 ? -29.641 11.531 -5.867 1 38.78 112 THR A O 1
ATOM 838 N N . PRO A 1 113 ? -29.375 9.422 -5.445 1 42.12 113 PRO A N 1
ATOM 839 C CA . PRO A 1 113 ? -28.641 9.68 -4.203 1 42.12 113 PRO A CA 1
ATOM 840 C C . PRO A 1 113 ? -27.531 10.727 -4.375 1 42.12 113 PRO A C 1
ATOM 842 O O . PRO A 1 113 ? -26.766 10.656 -5.328 1 42.12 113 PRO A O 1
ATOM 845 N N . SER A 1 114 ? -27.719 11.945 -4.074 1 47.41 114 SER A N 1
ATOM 846 C CA . SER A 1 114 ? -26.688 12.969 -4.098 1 47.41 114 SER A CA 1
ATOM 847 C C . SER A 1 114 ? -25.453 12.539 -3.299 1 47.41 114 SER A C 1
ATOM 849 O O . SER A 1 114 ? -25.484 12.523 -2.066 1 47.41 114 SER A O 1
ATOM 851 N N . ARG A 1 115 ? -24.828 11.516 -3.459 1 48.44 115 ARG A N 1
ATOM 852 C CA . ARG A 1 115 ? -23.734 10.766 -2.842 1 48.44 115 ARG A CA 1
ATOM 853 C C . ARG A 1 115 ? -22.656 11.695 -2.307 1 48.44 115 ARG A C 1
ATOM 855 O O . ARG A 1 115 ? -21.797 11.281 -1.527 1 48.44 115 ARG A O 1
ATOM 862 N N . THR A 1 116 ? -22.344 12.844 -2.873 1 58.88 116 THR A N 1
ATOM 863 C CA . THR A 1 116 ? -21.141 13.625 -2.66 1 58.88 116 THR A CA 1
ATOM 864 C C . THR A 1 116 ? -21.328 14.617 -1.517 1 58.88 116 THR A C 1
ATOM 866 O O . THR A 1 116 ? -20.969 15.789 -1.636 1 58.88 116 THR A O 1
ATOM 869 N N . SER A 1 117 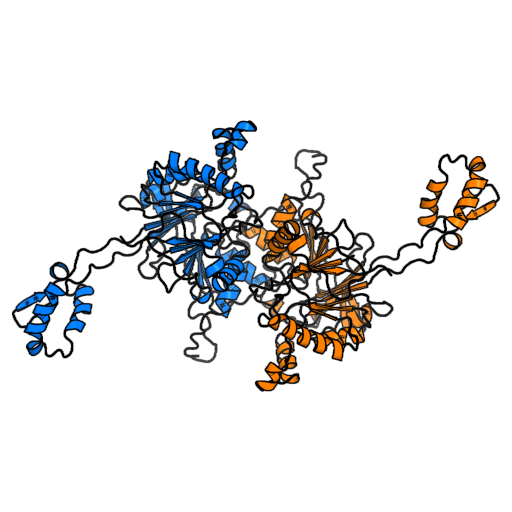? -21.875 14.195 -0.338 1 65.38 117 SER A N 1
ATOM 870 C CA . SER A 1 117 ? -22.25 15.172 0.675 1 65.38 117 SER A CA 1
ATOM 871 C C . SER A 1 117 ? -21.031 15.68 1.438 1 65.38 117 SER A C 1
ATOM 873 O O . SER A 1 117 ? -20.922 16.875 1.734 1 65.38 117 SER A O 1
ATOM 875 N N . ASN A 1 118 ? -20 14.945 1.704 1 87.44 118 ASN A N 1
ATOM 876 C CA . ASN A 1 118 ? -18.812 15.383 2.42 1 87.44 118 ASN A CA 1
ATOM 877 C C . ASN A 1 118 ? -17.547 14.781 1.815 1 87.44 118 ASN A C 1
ATOM 879 O O . ASN A 1 118 ? -16.875 13.969 2.451 1 87.44 118 ASN A O 1
ATOM 883 N N . PRO A 1 119 ? -17.219 15.258 0.637 1 95.12 119 PRO A N 1
ATOM 884 C CA . PRO A 1 119 ? -16.094 14.664 -0.07 1 95.12 119 PRO A CA 1
ATOM 885 C C . PRO A 1 119 ? -14.758 14.914 0.638 1 95.12 119 PRO A C 1
ATOM 887 O O . PRO A 1 119 ? -14.641 15.859 1.425 1 95.12 119 PRO A O 1
ATOM 890 N N . VAL A 1 120 ? -13.828 14.078 0.392 1 96.81 120 VAL A N 1
ATOM 891 C CA . VAL A 1 120 ? -12.469 14.289 0.873 1 96.81 120 VAL A CA 1
ATOM 892 C C . VAL A 1 120 ? -11.742 15.273 -0.041 1 96.81 120 VAL A C 1
ATOM 894 O O . VAL A 1 120 ? -11.773 15.133 -1.266 1 96.81 120 VAL A O 1
ATOM 897 N N . HIS A 1 121 ? -11.102 16.297 0.541 1 97.56 121 HIS A N 1
ATOM 898 C CA . HIS A 1 121 ? -10.367 17.297 -0.222 1 97.56 121 HIS A CA 1
ATOM 899 C C . HIS A 1 121 ? -8.891 16.938 -0.328 1 97.56 121 HIS A C 1
ATOM 901 O O . HIS A 1 121 ? -8.227 16.703 0.686 1 97.56 121 HIS A O 1
ATOM 907 N N . VAL A 1 122 ? -8.406 16.906 -1.572 1 98.19 122 VAL A N 1
ATOM 908 C CA . VAL A 1 122 ? -7.004 16.578 -1.812 1 98.19 122 VAL A CA 1
ATOM 909 C C . VAL A 1 122 ? -6.281 17.781 -2.402 1 98.19 122 VAL A C 1
ATOM 911 O O . VAL A 1 122 ? -6.648 18.266 -3.475 1 98.19 122 VAL A O 1
ATOM 914 N N . TYR A 1 123 ? -5.301 18.281 -1.687 1 98.19 123 TYR A N 1
ATOM 915 C CA . TYR A 1 123 ? -4.441 19.359 -2.145 1 98.19 123 TYR A CA 1
ATOM 916 C C . TYR A 1 123 ? -3.068 18.844 -2.539 1 98.19 123 TYR A C 1
ATOM 918 O O . TYR A 1 123 ? -2.545 17.922 -1.914 1 98.19 123 TYR A O 1
ATOM 926 N N . GLY A 1 124 ? -2.449 19.391 -3.529 1 97.12 124 GLY A N 1
ATOM 927 C CA . GLY A 1 124 ? -1.103 19 -3.916 1 97.12 124 GLY A CA 1
ATOM 928 C C . GLY A 1 124 ? -0.583 19.75 -5.121 1 97.12 124 GLY A C 1
ATOM 929 O O . GLY A 1 124 ? -1.284 20.594 -5.68 1 97.12 124 GLY A O 1
ATOM 930 N N . PRO A 1 125 ? 0.63 19.5 -5.48 1 94.38 125 PRO A N 1
ATOM 931 C CA . PRO A 1 125 ? 1.219 20.203 -6.621 1 94.38 125 PRO A CA 1
ATOM 932 C C . PRO A 1 125 ? 0.506 19.906 -7.934 1 94.38 125 PRO A C 1
ATOM 934 O O . PRO A 1 125 ? -0.418 19.078 -7.965 1 94.38 125 PRO A O 1
ATOM 937 N N . GLN A 1 126 ? 0.952 20.562 -8.914 1 87.94 126 GLN A N 1
ATOM 938 C CA . GLN A 1 126 ? 0.43 20.297 -10.25 1 87.94 126 GLN A CA 1
ATOM 939 C C . GLN A 1 126 ? 0.56 18.812 -10.609 1 87.94 126 GLN A C 1
ATOM 941 O O . GLN A 1 126 ? 1.588 18.188 -10.336 1 87.94 126 GLN A O 1
ATOM 946 N N . GLY A 1 127 ? -0.45 18.188 -11.164 1 89.69 127 GLY A N 1
ATOM 947 C CA . GLY A 1 127 ? -0.472 16.781 -11.508 1 89.69 127 GLY A CA 1
ATOM 948 C C . GLY A 1 127 ? -1.301 15.938 -10.547 1 89.69 127 GLY A C 1
ATOM 949 O O . GLY A 1 127 ? -1.665 14.805 -10.859 1 89.69 127 GLY A O 1
ATOM 950 N N . THR A 1 128 ? -1.596 16.531 -9.43 1 92.12 128 THR A N 1
ATOM 951 C CA . THR A 1 128 ? -2.328 15.805 -8.398 1 92.12 128 THR A CA 1
ATOM 952 C C . THR A 1 128 ? -3.678 15.328 -8.93 1 92.12 128 THR A C 1
ATOM 954 O O . THR A 1 128 ? -4.031 14.156 -8.781 1 92.12 128 THR A O 1
ATOM 957 N N . LYS A 1 129 ? -4.367 16.188 -9.57 1 90.19 129 LYS A N 1
ATOM 958 C CA . LYS A 1 129 ? -5.688 15.859 -10.102 1 90.19 129 LYS A CA 1
ATOM 959 C C . LYS A 1 129 ? -5.609 14.703 -11.102 1 90.19 129 LYS A C 1
ATOM 961 O O . LYS A 1 129 ? -6.375 13.742 -11.008 1 90.19 129 LYS A O 1
ATOM 966 N N . ALA A 1 130 ? -4.707 14.82 -12.023 1 87.69 130 ALA A N 1
ATOM 967 C CA . ALA A 1 130 ? -4.539 13.789 -13.047 1 87.69 130 ALA A CA 1
ATOM 968 C C . ALA A 1 130 ? -4.133 12.461 -12.422 1 87.69 130 ALA A C 1
ATOM 970 O O . ALA A 1 130 ? -4.617 11.398 -12.836 1 87.69 130 ALA A O 1
ATOM 971 N N . TYR A 1 131 ? -3.246 12.547 -11.5 1 91.06 131 TYR A N 1
ATOM 972 C CA . TYR A 1 131 ? -2.801 11.344 -10.812 1 91.06 131 TYR A CA 1
ATOM 973 C C . TYR A 1 131 ? -3.975 10.617 -10.164 1 91.06 131 TYR A C 1
ATOM 975 O O . TYR A 1 131 ? -4.215 9.445 -10.453 1 91.06 131 TYR A O 1
ATOM 983 N N . VAL A 1 132 ? -4.719 11.273 -9.359 1 92.81 132 VAL A N 1
ATOM 984 C CA . VAL A 1 132 ? -5.809 10.664 -8.602 1 92.81 132 VAL A CA 1
ATOM 985 C C . VAL A 1 132 ? -6.887 10.172 -9.555 1 92.81 132 VAL A C 1
ATOM 987 O O . VAL A 1 132 ? -7.328 9.023 -9.469 1 92.81 132 VAL A O 1
ATOM 990 N N . ARG A 1 133 ? -7.293 10.977 -10.453 1 91 133 ARG A N 1
ATOM 991 C CA . ARG A 1 133 ? -8.359 10.641 -11.398 1 91 133 ARG A CA 1
ATOM 992 C C . ARG A 1 133 ? -8.008 9.391 -12.195 1 91 133 ARG A C 1
ATOM 994 O O . ARG A 1 133 ? -8.812 8.461 -12.281 1 91 133 ARG A O 1
ATOM 1001 N N . ASN A 1 134 ? -6.797 9.359 -12.727 1 89 134 ASN A N 1
ATOM 1002 C CA . ASN A 1 134 ? -6.41 8.234 -13.57 1 89 134 ASN A CA 1
ATOM 1003 C C . ASN A 1 134 ? -6.293 6.941 -12.773 1 89 134 ASN A C 1
ATOM 1005 O O . ASN A 1 134 ? -6.672 5.871 -13.25 1 89 134 ASN A O 1
ATOM 1009 N N . MET A 1 135 ? -5.781 7.051 -11.602 1 92.38 135 MET A N 1
ATOM 1010 C CA . MET A 1 135 ? -5.695 5.863 -10.758 1 92.38 135 MET A CA 1
ATOM 1011 C C . MET A 1 135 ? -7.078 5.281 -10.492 1 92.38 135 MET A C 1
ATOM 1013 O O . MET A 1 135 ? -7.273 4.07 -10.578 1 92.38 135 MET A O 1
ATOM 1017 N N . LEU A 1 136 ? -7.996 6.156 -10.219 1 93.06 136 LEU A N 1
ATOM 1018 C CA . LEU A 1 136 ? -9.344 5.711 -9.898 1 93.06 136 LEU A CA 1
ATOM 1019 C C . LEU A 1 136 ? -10.055 5.176 -11.141 1 93.06 136 LEU A C 1
ATOM 1021 O O . LEU A 1 136 ? -10.781 4.18 -11.07 1 93.06 136 LEU A O 1
ATOM 1025 N N . LEU A 1 137 ? -9.797 5.781 -12.266 1 90.5 137 LEU A N 1
ATOM 1026 C CA . LEU A 1 137 ? -10.438 5.359 -13.508 1 90.5 137 LEU A CA 1
ATOM 1027 C C . LEU A 1 137 ? -9.914 4 -13.961 1 90.5 137 LEU A C 1
ATOM 1029 O O . LEU A 1 137 ? -10.695 3.1 -14.273 1 90.5 137 LEU A O 1
ATOM 1033 N N . HIS A 1 138 ? -8.602 3.805 -13.93 1 90.56 138 HIS A N 1
ATOM 1034 C CA . HIS A 1 138 ? -7.992 2.582 -14.43 1 90.56 138 HIS A CA 1
ATOM 1035 C C . HIS A 1 138 ? -8.352 1.384 -13.562 1 90.56 138 HIS A C 1
ATOM 1037 O O . HIS A 1 138 ? -8.344 0.244 -14.031 1 90.56 138 HIS A O 1
ATOM 1043 N N . THR A 1 139 ? -8.719 1.647 -12.328 1 93.81 139 THR A N 1
ATOM 1044 C CA . THR A 1 139 ? -9.008 0.548 -11.414 1 93.81 139 THR A CA 1
ATOM 1045 C C . THR A 1 139 ? -10.508 0.445 -11.148 1 93.81 139 THR A C 1
ATOM 1047 O O . THR A 1 139 ? -10.938 -0.326 -10.289 1 93.81 139 THR A O 1
ATOM 1050 N N . MET A 1 140 ? -11.281 1.312 -11.766 1 90.69 140 MET A N 1
ATOM 1051 C CA . MET A 1 140 ? -12.734 1.313 -11.648 1 90.69 140 MET A CA 1
ATOM 1052 C C . MET A 1 140 ? -13.172 1.482 -10.195 1 90.69 140 MET A C 1
ATOM 1054 O O . MET A 1 140 ? -14.117 0.84 -9.75 1 90.69 140 MET A O 1
ATOM 1058 N N . THR A 1 141 ? -12.406 2.334 -9.531 1 93.25 141 THR A N 1
ATOM 1059 C CA . THR A 1 141 ? -12.633 2.549 -8.109 1 93.25 141 THR A CA 1
ATOM 1060 C C . THR A 1 141 ? -13.734 3.576 -7.883 1 93.25 141 THR A C 1
ATOM 1062 O O . THR A 1 141 ? -13.797 4.598 -8.57 1 93.25 141 THR A O 1
ATOM 1065 N N . ARG A 1 142 ? -14.562 3.256 -6.91 1 90.5 142 ARG A N 1
ATOM 1066 C CA . ARG A 1 142 ? -15.609 4.18 -6.492 1 90.5 142 ARG A CA 1
ATOM 1067 C C . ARG A 1 142 ? -15.297 4.785 -5.129 1 90.5 142 ARG A C 1
ATOM 1069 O O . ARG A 1 142 ? -14.773 4.102 -4.246 1 90.5 142 ARG A O 1
ATOM 1076 N N . ILE A 1 143 ? -15.617 6.047 -5.055 1 94.19 143 ILE A N 1
ATOM 1077 C CA . ILE A 1 143 ? -15.461 6.754 -3.791 1 94.19 143 ILE A CA 1
ATOM 1078 C C . ILE A 1 143 ? -16.812 7.242 -3.295 1 94.19 143 ILE A C 1
ATOM 1080 O O . ILE A 1 143 ? -17.328 8.266 -3.754 1 94.19 143 ILE A O 1
ATOM 1084 N N . GLY A 1 144 ? -17.375 6.586 -2.336 1 89.75 144 GLY A N 1
ATOM 1085 C CA . GLY A 1 144 ? -18.734 6.816 -1.868 1 89.75 144 GLY A CA 1
ATOM 1086 C C . GLY A 1 144 ? -18.984 8.242 -1.421 1 89.75 144 GLY A C 1
ATOM 1087 O O . GLY A 1 144 ? -20 8.836 -1.754 1 89.75 144 GLY A O 1
ATOM 1088 N N . THR A 1 145 ? -18.062 8.875 -0.687 1 90.81 145 THR A N 1
ATOM 1089 C CA . THR A 1 145 ? -18.219 10.227 -0.158 1 90.81 145 THR A CA 1
ATOM 1090 C C . THR A 1 145 ? -17.906 11.266 -1.228 1 90.81 145 THR A C 1
ATOM 1092 O O . THR A 1 145 ? -18.203 12.453 -1.064 1 90.81 145 THR A O 1
ATOM 1095 N N . GLY A 1 146 ? -17.297 10.789 -2.256 1 93.5 146 GLY A N 1
ATOM 1096 C CA . GLY A 1 146 ? -16.734 11.711 -3.232 1 93.5 146 GLY A CA 1
ATOM 1097 C C . GLY A 1 146 ? -15.367 12.234 -2.844 1 93.5 146 GLY A C 1
ATOM 1098 O O . GLY A 1 146 ? -14.875 11.953 -1.75 1 93.5 146 GLY A O 1
ATOM 1099 N N . TRP A 1 147 ? -14.75 12.883 -3.773 1 94.81 147 TRP A N 1
ATOM 1100 C CA . TRP A 1 147 ? -13.445 13.5 -3.559 1 94.81 147 TRP A CA 1
ATOM 1101 C C . TRP A 1 147 ? -13.281 14.742 -4.43 1 94.81 147 TRP A C 1
ATOM 1103 O O . TRP A 1 147 ? -13.992 14.906 -5.426 1 94.81 147 TRP A O 1
ATOM 1113 N N . VAL A 1 148 ? -12.477 15.672 -3.971 1 95.88 148 VAL A N 1
ATOM 1114 C CA . VAL A 1 148 ? -12.195 16.938 -4.656 1 95.88 148 VAL A CA 1
ATOM 1115 C C . VAL A 1 148 ? -10.688 17.141 -4.758 1 95.88 148 VAL A C 1
ATOM 1117 O O . VAL A 1 148 ? -9.953 16.906 -3.793 1 95.88 148 VAL A O 1
ATOM 1120 N N . SER A 1 149 ? -10.188 17.484 -5.926 1 94.62 149 SER A N 1
ATOM 1121 C CA . SER A 1 149 ? -8.773 17.812 -6.078 1 94.62 149 SER A CA 1
ATOM 1122 C C . SER A 1 149 ? -8.578 19.312 -6.203 1 94.62 149 SER A C 1
ATOM 1124 O O . SER A 1 149 ? -9.312 19.984 -6.93 1 94.62 149 SER A O 1
ATOM 1126 N N . HIS A 1 150 ? -7.633 19.844 -5.477 1 95.5 150 HIS A N 1
ATOM 1127 C CA . HIS A 1 150 ? -7.23 21.25 -5.496 1 95.5 150 HIS A CA 1
ATOM 1128 C C . HIS A 1 150 ? -5.754 21.391 -5.859 1 95.5 150 HIS A C 1
ATOM 1130 O O . HIS A 1 150 ? -4.902 21.516 -4.973 1 95.5 150 HIS A O 1
ATOM 1136 N N . PRO A 1 151 ? -5.449 21.438 -7.148 1 93 151 PRO A N 1
ATOM 1137 C CA . PRO A 1 151 ? -4.043 21.562 -7.543 1 93 151 PRO A CA 1
ATOM 1138 C C . PRO A 1 151 ? -3.453 22.922 -7.215 1 93 151 PRO A C 1
ATOM 1140 O O . PRO A 1 151 ? -4.141 23.938 -7.336 1 93 151 PRO A O 1
ATOM 1143 N N . LEU A 1 152 ? -2.203 22.938 -6.805 1 94.94 152 LEU A N 1
ATOM 1144 C CA . LEU A 1 152 ? -1.415 24.141 -6.59 1 94.94 152 LEU A CA 1
ATOM 1145 C C . LEU A 1 152 ? -0.593 24.484 -7.832 1 94.94 152 LEU A C 1
ATOM 1147 O O . LEU A 1 152 ? 0.499 23.938 -8.023 1 94.94 152 LEU A O 1
ATOM 1151 N N . SER A 1 153 ? -1.135 25.297 -8.711 1 87.75 153 SER A N 1
ATOM 1152 C CA . SER A 1 153 ? -0.571 25.562 -10.031 1 87.75 153 SER A CA 1
ATOM 1153 C C . SER A 1 153 ? 0.473 26.672 -9.969 1 87.75 153 SER A C 1
ATOM 1155 O O . SER A 1 153 ? 0.33 27.625 -9.203 1 87.75 153 SER A O 1
ATOM 1157 N N . GLU A 1 154 ? 1.531 26.328 -10.703 1 73.44 154 GLU A N 1
ATOM 1158 C CA . GLU A 1 154 ? 2.57 27.344 -10.812 1 73.44 154 GLU A CA 1
ATOM 1159 C C . GLU A 1 154 ? 2.377 28.203 -12.062 1 73.44 154 GLU A C 1
ATOM 1161 O O . GLU A 1 154 ? 3.309 28.875 -12.523 1 73.44 154 GLU A O 1
ATOM 1166 N N . ALA A 1 155 ? 1.169 28.312 -12.734 1 56.78 155 ALA A N 1
ATOM 1167 C CA . ALA A 1 155 ? 0.946 28.969 -14.023 1 56.78 155 ALA A CA 1
ATOM 1168 C C . ALA A 1 155 ? 2.029 30 -14.312 1 56.78 155 ALA A C 1
ATOM 1170 O O . ALA A 1 155 ? 2.625 30 -15.391 1 56.78 155 ALA A O 1
ATOM 1171 N N . HIS A 1 156 ? 1.902 31.141 -13.648 1 46.59 156 HIS A N 1
ATOM 1172 C CA . HIS A 1 156 ? 2.658 32.312 -14.07 1 46.59 156 HIS A CA 1
ATOM 1173 C C . HIS A 1 156 ? 4.148 32.156 -13.805 1 46.59 156 HIS A C 1
ATOM 1175 O O . HIS A 1 156 ? 4.973 32.875 -14.344 1 46.59 156 HIS A O 1
ATOM 1181 N N . LEU A 1 157 ? 4.363 31.312 -12.93 1 42.31 157 LEU A N 1
ATOM 1182 C CA . LEU A 1 157 ? 5.785 31.234 -12.609 1 42.31 157 LEU A CA 1
ATOM 1183 C C . LEU A 1 157 ? 6.539 30.453 -13.68 1 42.31 157 LEU A C 1
ATOM 1185 O O . LEU A 1 157 ? 7.773 30.391 -13.656 1 42.31 157 LEU A O 1
ATOM 1189 N N . MET A 1 158 ? 5.852 29.75 -14.367 1 38.75 158 MET A N 1
ATOM 1190 C CA . MET A 1 158 ? 6.457 28.906 -15.391 1 38.75 158 MET A CA 1
ATOM 1191 C C . MET A 1 158 ? 7.25 29.75 -16.391 1 38.75 158 MET A C 1
ATOM 1193 O O . MET A 1 158 ? 7.914 29.203 -17.281 1 38.75 158 MET A O 1
ATOM 1197 N N . SER A 1 159 ? 6.977 31.031 -16.578 1 33.34 159 SER A N 1
ATOM 1198 C CA . SER A 1 159 ? 7.902 31.641 -17.531 1 33.34 159 SER A CA 1
ATOM 1199 C C . SER A 1 159 ? 9.352 31.391 -17.125 1 33.34 159 SER A C 1
ATOM 1201 O O . SER A 1 159 ? 10.242 31.344 -17.984 1 33.34 159 SER A O 1
ATOM 1203 N N . THR A 1 160 ? 9.711 31.703 -15.938 1 30.59 160 THR A N 1
ATOM 1204 C CA . THR A 1 160 ? 11.141 31.688 -15.656 1 30.59 160 THR A CA 1
ATOM 1205 C C . THR A 1 160 ? 11.625 30.281 -15.383 1 30.59 160 THR A C 1
ATOM 1207 O O . THR A 1 160 ? 12.781 29.938 -15.664 1 30.59 160 THR A O 1
ATOM 1210 N N . ILE A 1 161 ? 11.148 29.609 -14.391 1 29.55 161 ILE A N 1
ATOM 1211 C CA . ILE A 1 161 ? 11.906 28.453 -13.922 1 29.55 161 ILE A CA 1
ATOM 1212 C C . ILE A 1 161 ? 11.547 27.219 -14.766 1 29.55 161 ILE A C 1
ATOM 1214 O O . ILE A 1 161 ? 10.375 26.922 -14.961 1 29.55 161 ILE A O 1
ATOM 1218 N N . ARG A 1 162 ? 12.469 26.797 -15.68 1 30.38 162 ARG A N 1
ATOM 1219 C CA . ARG A 1 162 ? 12.617 25.609 -16.516 1 30.38 162 ARG A CA 1
ATOM 1220 C C . ARG A 1 162 ? 12.172 24.359 -15.766 1 30.38 162 ARG A C 1
ATOM 1222 O O . ARG A 1 162 ? 12.945 23.781 -15 1 30.38 162 ARG A O 1
ATOM 1229 N N . PHE A 1 163 ? 11.125 24.422 -15.055 1 31.66 163 PHE A N 1
ATOM 1230 C CA . PHE A 1 163 ? 10.844 23.047 -14.688 1 31.66 163 PHE A CA 1
ATOM 1231 C C . PHE A 1 163 ? 10.805 22.141 -15.914 1 31.66 163 PHE A C 1
ATOM 1233 O O . PHE A 1 163 ? 9.844 22.188 -16.688 1 31.66 163 PHE A O 1
ATOM 1240 N N . VAL A 1 164 ? 11.812 22.125 -16.734 1 29.33 164 VAL A N 1
ATOM 1241 C CA . VAL A 1 164 ? 12.102 21.375 -17.953 1 29.33 164 VAL A CA 1
ATOM 1242 C C . VAL A 1 164 ? 11.5 19.984 -17.859 1 29.33 164 VAL A C 1
ATOM 1244 O O . VAL A 1 164 ? 10.984 19.453 -18.844 1 29.33 164 VAL A O 1
ATOM 1247 N N . VAL A 1 165 ? 11.852 19.312 -16.75 1 31.08 165 VAL A N 1
ATOM 1248 C CA . VAL A 1 165 ? 11.734 17.859 -16.906 1 31.08 165 VAL A CA 1
ATOM 1249 C C . VAL A 1 165 ? 10.258 17.469 -16.969 1 31.08 165 VAL A C 1
ATOM 1251 O O . VAL A 1 165 ? 9.891 16.5 -17.641 1 31.08 165 VAL A O 1
ATOM 1254 N N . HIS A 1 166 ? 9.422 18.219 -16.125 1 35 166 HIS A N 1
ATOM 1255 C CA . HIS A 1 166 ? 8.055 17.719 -15.992 1 35 166 HIS A CA 1
ATOM 1256 C C . HIS A 1 166 ? 7.238 18 -17.25 1 35 166 HIS A C 1
ATOM 1258 O O . HIS A 1 166 ? 6.191 17.375 -17.469 1 35 166 HIS A O 1
ATOM 1264 N N . GLU A 1 167 ? 7.484 19.219 -17.828 1 34.09 167 GLU A N 1
ATOM 1265 C CA . GLU A 1 167 ? 6.688 19.562 -19 1 34.09 167 GLU A CA 1
ATOM 1266 C C . GLU A 1 167 ? 6.883 18.547 -20.125 1 34.09 167 GLU A C 1
ATOM 1268 O O . GLU A 1 167 ? 5.953 18.281 -20.891 1 34.09 167 GLU A O 1
ATOM 1273 N N . LEU A 1 168 ? 8.164 18.297 -20.359 1 32.84 168 LEU A N 1
ATOM 1274 C CA . LEU A 1 168 ? 8.398 17.391 -21.5 1 32.84 168 LEU A CA 1
ATOM 1275 C C . LEU A 1 168 ? 7.625 16.094 -21.328 1 32.84 168 LEU A C 1
ATOM 1277 O O . LEU A 1 168 ? 7.16 15.516 -22.312 1 32.84 168 LEU A O 1
ATOM 1281 N N . LEU A 1 169 ? 7.793 15.523 -20.141 1 35.94 169 LEU A N 1
ATOM 1282 C CA . LEU A 1 169 ? 7.305 14.156 -20.078 1 35.94 169 LEU A CA 1
ATOM 1283 C C . LEU A 1 169 ? 5.781 14.125 -19.984 1 35.94 169 LEU A C 1
ATOM 1285 O O . LEU A 1 169 ? 5.156 13.094 -20.25 1 35.94 169 LEU A O 1
ATOM 1289 N N . MET A 1 170 ? 5.223 14.977 -19.062 1 37.84 170 MET A N 1
ATOM 1290 C CA . MET A 1 170 ? 3.773 14.797 -19.062 1 37.84 170 MET A CA 1
ATOM 1291 C C . MET A 1 170 ? 3.102 15.719 -20.062 1 37.84 170 MET A C 1
ATOM 1293 O O . MET A 1 170 ? 2.984 16.922 -19.844 1 37.84 170 MET A O 1
ATOM 1297 N N . GLU A 1 171 ? 3.459 15.727 -21.25 1 37.69 171 GLU A N 1
ATOM 1298 C CA . GLU A 1 171 ? 2.375 16.344 -22.016 1 37.69 171 GLU A CA 1
ATOM 1299 C C . GLU A 1 171 ? 1.027 16.125 -21.328 1 37.69 171 GLU A C 1
ATOM 1301 O O . GLU A 1 171 ? 0.801 15.078 -20.703 1 37.69 171 GLU A O 1
ATOM 1306 N N . PRO A 1 172 ? 0.369 17.172 -20.969 1 37.28 172 PRO A N 1
ATOM 1307 C CA . PRO A 1 172 ? -0.957 16.953 -20.391 1 37.28 172 PRO A CA 1
ATOM 1308 C C . PRO A 1 172 ? -1.634 15.695 -20.938 1 37.28 172 PRO A C 1
ATOM 1310 O O . PRO A 1 172 ? -1.828 15.578 -22.156 1 37.28 172 PRO A O 1
ATOM 1313 N N . THR A 1 173 ? -1.101 14.523 -20.719 1 39.28 173 THR A N 1
ATOM 1314 C CA . THR A 1 173 ? -1.98 13.445 -21.141 1 39.28 173 THR A CA 1
ATOM 1315 C C . THR A 1 173 ? -3.436 13.898 -21.156 1 39.28 173 THR A C 1
ATOM 1317 O O . THR A 1 173 ? -3.863 14.656 -20.281 1 39.28 173 THR A O 1
ATOM 1320 N N . SER A 1 174 ? -3.998 13.859 -22.25 1 38.31 174 SER A N 1
ATOM 1321 C CA . SER A 1 174 ? -5.43 14.102 -22.391 1 38.31 174 SER A CA 1
ATOM 1322 C 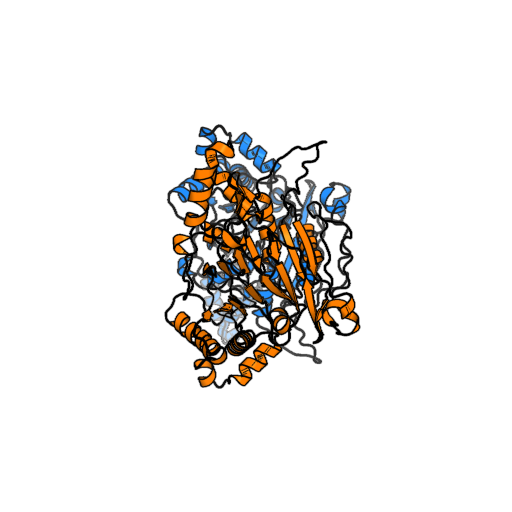C . SER A 1 174 ? -6.195 13.641 -21.156 1 38.31 174 SER A C 1
ATOM 1324 O O . SER A 1 174 ? -6.281 12.445 -20.891 1 38.31 174 SER A O 1
ATOM 1326 N N . LEU A 1 175 ? -5.785 14.188 -19.938 1 44.44 175 LEU A N 1
ATOM 1327 C CA . LEU A 1 175 ? -6.727 14.133 -18.828 1 44.44 175 LEU A CA 1
ATOM 1328 C C . LEU A 1 175 ? -8.156 13.953 -19.328 1 44.44 175 LEU A C 1
ATOM 1330 O O . LEU A 1 175 ? -8.602 14.68 -20.219 1 44.44 175 LEU A O 1
ATOM 1334 N N . SER A 1 176 ? -8.617 12.828 -19.297 1 49.53 176 SER A N 1
ATOM 1335 C CA . SER A 1 176 ? -10.039 12.836 -19.609 1 49.53 176 SER A CA 1
ATOM 1336 C C . SER A 1 176 ? -10.711 14.102 -19.094 1 49.53 176 SER A C 1
ATOM 1338 O O . SER A 1 176 ? -10.578 14.453 -17.922 1 49.53 176 SER A O 1
ATOM 1340 N N . GLU A 1 177 ? -10.789 15.125 -19.844 1 61.16 177 GLU A N 1
ATOM 1341 C CA . GLU A 1 177 ? -11.609 16.281 -19.5 1 61.16 177 GLU A CA 1
ATOM 1342 C C . GLU A 1 177 ? -12.844 15.867 -18.719 1 61.16 177 GLU A C 1
ATOM 1344 O O . GLU A 1 177 ? -13.414 16.672 -17.969 1 61.16 177 GLU A O 1
ATOM 1349 N N . LYS A 1 178 ? -13.055 14.477 -18.703 1 75.75 178 LYS A N 1
ATOM 1350 C CA . LYS A 1 178 ? -14.281 14.055 -18.016 1 75.75 178 LYS A CA 1
ATOM 1351 C C . LYS A 1 178 ? -13.992 13.68 -16.562 1 75.75 178 LYS A C 1
ATOM 1353 O O . LYS A 1 178 ? -13.062 12.922 -16.281 1 75.75 178 LYS A O 1
ATOM 1358 N N . LEU A 1 179 ? -14.68 14.219 -15.719 1 84.44 179 LEU A N 1
ATOM 1359 C CA . LEU A 1 179 ? -14.602 13.984 -14.281 1 84.44 179 LEU A CA 1
ATOM 1360 C C . LEU A 1 179 ? -14.898 12.523 -13.961 1 84.44 179 LEU A C 1
ATOM 1362 O O . LEU A 1 179 ? -15.758 11.906 -14.594 1 84.44 179 LEU A O 1
ATOM 1366 N N . HIS A 1 180 ? -14.102 11.977 -13.102 1 89.56 180 HIS A N 1
ATOM 1367 C CA . HIS A 1 180 ? -14.523 10.727 -12.477 1 89.56 180 HIS A CA 1
ATOM 1368 C C . HIS A 1 180 ? -15.922 10.852 -11.883 1 89.56 180 HIS A C 1
ATOM 1370 O O . HIS A 1 180 ? -16.281 11.914 -11.367 1 89.56 180 HIS A O 1
ATOM 1376 N N . ILE A 1 181 ? -16.703 9.836 -11.836 1 87.94 181 ILE A N 1
ATOM 1377 C CA . ILE A 1 181 ? -18.109 9.836 -11.453 1 87.94 181 ILE A CA 1
ATOM 1378 C C . ILE A 1 181 ? -18.25 10.336 -10.016 1 87.94 181 ILE A C 1
ATOM 1380 O O . ILE A 1 181 ? -19.25 10.961 -9.664 1 87.94 181 ILE A O 1
ATOM 1384 N N . ASP A 1 182 ? -17.266 10.148 -9.172 1 92.62 182 ASP A N 1
ATOM 1385 C CA . ASP A 1 182 ? -17.328 10.531 -7.77 1 92.62 182 ASP A CA 1
ATOM 1386 C C . ASP A 1 182 ? -16.5 11.781 -7.5 1 92.62 182 ASP A C 1
ATOM 1388 O O . ASP A 1 182 ? -16.219 12.117 -6.344 1 92.62 182 ASP A O 1
ATOM 1392 N N . GLU A 1 183 ? -16.016 12.391 -8.57 1 93.25 183 GLU A N 1
ATOM 1393 C CA . GLU A 1 183 ? -15.18 13.586 -8.469 1 93.25 183 GLU A CA 1
ATOM 1394 C C . GLU A 1 183 ? -16.031 14.852 -8.445 1 93.25 183 GLU A C 1
ATOM 1396 O O . GLU A 1 183 ? -16.953 15 -9.25 1 93.25 183 GLU A O 1
ATOM 1401 N N . VAL A 1 184 ? -15.781 15.641 -7.453 1 93.5 184 VAL A N 1
ATOM 1402 C CA . VAL A 1 184 ? -16.375 16.969 -7.402 1 93.5 184 VAL A CA 1
ATOM 1403 C C . VAL A 1 184 ? -15.359 18.016 -7.844 1 93.5 184 VAL A C 1
ATOM 1405 O O . VAL A 1 184 ? -14.188 17.953 -7.449 1 93.5 184 VAL A O 1
ATOM 1408 N N . GLU A 1 185 ? -15.75 18.922 -8.648 1 91.5 185 GLU A N 1
ATOM 1409 C CA . GLU A 1 185 ? -14.828 19.938 -9.164 1 91.5 185 GLU A CA 1
ATOM 1410 C C . GLU A 1 185 ? -14.258 20.781 -8.031 1 91.5 185 GLU A C 1
ATOM 1412 O O . GLU A 1 185 ? -15.008 21.266 -7.18 1 91.5 185 GLU A O 1
ATOM 1417 N N . GLY A 1 186 ? -12.969 20.844 -8.062 1 93 186 GLY A N 1
ATOM 1418 C CA . GLY A 1 186 ? -12.297 21.656 -7.059 1 93 186 GLY A CA 1
ATOM 1419 C C . GLY A 1 186 ? -11.758 22.953 -7.617 1 93 186 GLY A C 1
ATOM 1420 O O . GLY A 1 186 ? -12.203 23.422 -8.672 1 93 186 GLY A O 1
ATOM 1421 N N . GLU A 1 187 ? -10.977 23.625 -6.844 1 92.75 187 GLU A N 1
ATOM 1422 C CA . GLU A 1 187 ? -10.398 24.906 -7.215 1 92.75 187 GLU A CA 1
ATOM 1423 C C . GLU A 1 187 ? -8.898 24.781 -7.488 1 92.75 187 GLU A C 1
ATOM 1425 O O . GLU A 1 187 ? -8.195 24.047 -6.789 1 92.75 187 GLU A O 1
ATOM 1430 N N . ASP A 1 188 ? -8.484 25.484 -8.508 1 91.12 188 ASP A N 1
ATOM 1431 C CA . ASP A 1 188 ? -7.051 25.625 -8.766 1 91.12 188 ASP A CA 1
ATOM 1432 C C . ASP A 1 188 ? -6.48 26.844 -8.062 1 91.12 188 ASP A C 1
ATOM 1434 O O . ASP A 1 188 ? -6.938 27.969 -8.289 1 91.12 188 ASP A O 1
ATOM 1438 N N . TYR A 1 189 ? -5.508 26.609 -7.305 1 94.12 189 TYR A N 1
ATOM 1439 C CA . TYR A 1 189 ? -4.891 27.719 -6.602 1 94.12 189 TYR A CA 1
ATOM 1440 C C . TYR A 1 189 ? -3.658 28.219 -7.348 1 94.12 189 TYR A C 1
ATOM 1442 O O . TYR A 1 189 ? -2.826 27.422 -7.789 1 94.12 189 TYR A O 1
ATOM 1450 N N . VAL A 1 190 ? -3.564 29.5 -7.406 1 91.56 190 VAL A N 1
ATOM 1451 C CA . VAL A 1 190 ? -2.477 30.109 -8.164 1 91.56 190 VAL A CA 1
ATOM 1452 C C . VAL A 1 190 ? -1.405 30.625 -7.203 1 91.56 190 VAL A C 1
ATOM 1454 O O . VAL A 1 190 ? -1.723 31.219 -6.168 1 91.56 190 VAL A O 1
ATOM 1457 N N . ALA A 1 191 ? -0.228 30.469 -7.594 1 93.44 191 ALA A N 1
ATOM 1458 C CA . ALA A 1 191 ? 0.91 30.828 -6.754 1 93.44 191 ALA A CA 1
ATOM 1459 C C . ALA A 1 191 ? 1.018 32.344 -6.609 1 93.44 191 ALA A C 1
ATOM 1461 O O . ALA A 1 191 ? 0.785 33.094 -7.57 1 93.44 191 ALA A O 1
ATOM 1462 N N . GLN A 1 192 ? 1.299 32.75 -5.43 1 92.69 192 GLN A N 1
ATOM 1463 C CA . GLN A 1 192 ? 1.824 34.062 -5.133 1 92.69 192 GLN A CA 1
ATOM 1464 C C . GLN A 1 192 ? 3.334 34.031 -4.914 1 92.69 192 GLN A C 1
ATOM 1466 O O . GLN A 1 192 ? 3.92 32.969 -4.801 1 92.69 192 GLN A O 1
ATOM 1471 N N . VAL A 1 193 ? 3.949 35.188 -5.027 1 90.75 193 VAL A N 1
ATOM 1472 C CA . VAL A 1 193 ? 5.398 35.219 -4.871 1 90.75 193 VAL A CA 1
ATOM 1473 C C . VAL A 1 193 ? 5.781 36.219 -3.793 1 90.75 193 VAL A C 1
ATOM 1475 O O . VAL A 1 193 ? 5.199 37.312 -3.715 1 90.75 193 VAL A O 1
ATOM 1478 N N . THR A 1 194 ? 6.652 35.781 -3.016 1 87.94 194 THR A N 1
ATOM 1479 C CA . THR A 1 194 ? 7.18 36.719 -2.014 1 87.94 194 THR A CA 1
ATOM 1480 C C . THR A 1 194 ? 8.133 37.719 -2.65 1 87.94 194 THR A C 1
ATOM 1482 O O . THR A 1 194 ? 8.422 37.625 -3.846 1 87.94 194 THR A O 1
ATOM 1485 N N . ALA A 1 195 ? 8.641 38.594 -1.761 1 82.12 195 ALA A N 1
ATOM 1486 C CA . ALA A 1 195 ? 9.609 39.594 -2.227 1 82.12 195 ALA A CA 1
ATOM 1487 C C . ALA A 1 195 ? 10.906 38.906 -2.666 1 82.12 195 ALA A C 1
ATOM 1489 O O . ALA A 1 195 ? 11.594 39.375 -3.572 1 82.12 195 ALA A O 1
ATOM 1490 N N . SER A 1 196 ? 11.188 37.781 -2.102 1 83.19 196 SER A N 1
ATOM 1491 C CA . SER A 1 196 ? 12.406 37.062 -2.42 1 83.19 196 SER A CA 1
ATOM 1492 C C . SER A 1 196 ? 12.172 36.062 -3.541 1 83.19 196 SER A C 1
ATOM 1494 O O . SER A 1 196 ? 12.961 35.125 -3.736 1 83.19 196 SER A O 1
ATOM 1496 N N . ALA A 1 197 ? 11.031 36.031 -4.148 1 86.06 197 ALA A N 1
ATOM 1497 C CA . ALA A 1 197 ? 10.703 35.312 -5.371 1 86.06 197 ALA A CA 1
ATOM 1498 C C . ALA A 1 197 ? 10.43 33.844 -5.074 1 86.06 197 ALA A C 1
ATOM 1500 O O . ALA A 1 197 ? 10.75 32.969 -5.883 1 86.06 197 ALA A O 1
ATOM 1501 N N . HIS A 1 198 ? 10 33.625 -3.875 1 91.25 198 HIS A N 1
ATOM 1502 C CA . HIS A 1 198 ? 9.578 32.25 -3.523 1 91.25 198 HIS A CA 1
ATOM 1503 C C . HIS A 1 198 ? 8.07 32.094 -3.645 1 91.25 198 HIS A C 1
ATOM 1505 O O . HIS A 1 198 ? 7.312 33 -3.227 1 91.25 198 HIS A O 1
ATOM 1511 N N . ALA A 1 199 ? 7.629 31.047 -4.234 1 93.94 199 ALA A N 1
ATOM 1512 C CA . ALA A 1 199 ? 6.215 30.812 -4.512 1 93.94 199 ALA A CA 1
ATOM 1513 C C . ALA A 1 199 ? 5.488 30.297 -3.277 1 93.94 199 ALA A C 1
ATOM 1515 O O . ALA A 1 199 ? 6.031 29.484 -2.527 1 93.94 199 ALA A O 1
ATOM 1516 N N . TYR A 1 200 ? 4.312 30.766 -3.105 1 96.38 200 TYR A N 1
ATOM 1517 C CA . TYR A 1 200 ? 3.438 30.25 -2.061 1 96.38 200 TYR A CA 1
ATOM 1518 C C . TYR A 1 200 ? 1.974 30.344 -2.477 1 96.38 200 TYR A C 1
ATOM 1520 O O . TYR A 1 200 ? 1.642 31.031 -3.447 1 96.38 200 TYR A O 1
ATOM 1528 N N . TRP A 1 201 ? 1.066 29.562 -1.906 1 96.81 201 TRP A N 1
ATOM 1529 C CA . TRP A 1 201 ? -0.363 29.484 -2.188 1 96.81 201 TRP A CA 1
ATOM 1530 C C . TRP A 1 201 ? -1.179 29.672 -0.91 1 96.81 201 TRP A C 1
ATOM 1532 O O . TRP A 1 201 ? -0.961 28.953 0.076 1 96.81 201 TRP A O 1
ATOM 1542 N N . SER A 1 202 ? -2.102 30.547 -0.895 1 95.94 202 SER A N 1
ATOM 1543 C CA . SER A 1 202 ? -3.055 30.688 0.203 1 95.94 202 SER A CA 1
ATOM 1544 C C . SER A 1 202 ? -4.273 29.797 -0.008 1 95.94 202 SER A C 1
ATOM 1546 O O . SER A 1 202 ? -5.008 29.953 -0.982 1 95.94 202 SER A O 1
ATOM 1548 N N . LEU A 1 203 ? -4.449 28.859 0.897 1 96.12 203 LEU A N 1
ATOM 1549 C CA . LEU A 1 203 ? -5.574 27.938 0.793 1 96.12 203 LEU A CA 1
ATOM 1550 C C . LEU A 1 203 ? -6.773 28.453 1.584 1 96.12 203 LEU A C 1
ATOM 1552 O O . LEU A 1 203 ? -6.652 29.406 2.354 1 96.12 203 LEU A O 1
ATOM 1556 N N . PRO A 1 204 ? -7.988 27.922 1.341 1 88.94 204 PRO A N 1
ATOM 1557 C CA . PRO A 1 204 ? -9.172 28.391 2.061 1 88.94 204 PRO A CA 1
ATOM 1558 C C . PRO A 1 204 ? -9.086 28.156 3.564 1 88.94 204 PRO A C 1
ATOM 1560 O O . PRO A 1 204 ? -8.359 27.25 4.008 1 88.94 204 PRO A O 1
ATOM 1563 N N . ILE A 1 205 ? -9.773 28.953 4.211 1 88.75 205 ILE A N 1
ATOM 1564 C CA . ILE A 1 205 ? -9.875 28.766 5.652 1 88.75 205 ILE A CA 1
ATOM 1565 C C . ILE A 1 205 ? -10.672 27.5 5.953 1 88.75 205 ILE A C 1
ATOM 1567 O O . ILE A 1 205 ? -11.75 27.281 5.391 1 88.75 205 ILE A O 1
ATOM 1571 N N . ILE A 1 206 ? -10.125 26.656 6.797 1 90.25 206 ILE A N 1
ATOM 1572 C CA . ILE A 1 206 ? -10.734 25.391 7.18 1 90.25 206 ILE A CA 1
ATOM 1573 C C . ILE A 1 206 ? -11.039 25.391 8.672 1 90.25 206 ILE A C 1
ATOM 1575 O O . ILE A 1 206 ? -10.133 25.234 9.5 1 90.25 206 ILE A O 1
ATOM 1579 N N . ASN A 1 207 ? -12.234 25.516 9.031 1 90.62 207 ASN A N 1
ATOM 1580 C CA . ASN A 1 207 ? -12.633 25.547 10.438 1 90.62 207 ASN A CA 1
ATOM 1581 C C . ASN A 1 207 ? -11.812 26.547 11.227 1 90.62 207 ASN A C 1
ATOM 1583 O O . ASN A 1 207 ? -11.297 26.234 12.305 1 90.62 207 ASN A O 1
ATOM 1587 N N . GLY A 1 208 ? -11.539 27.719 10.641 1 93.25 208 GLY A N 1
ATOM 1588 C CA . GLY A 1 208 ? -10.812 28.797 11.273 1 93.25 208 GLY A CA 1
ATOM 1589 C C . GLY A 1 208 ? -9.312 28.703 11.078 1 93.25 208 GLY A C 1
ATOM 1590 O O . GLY A 1 208 ? -8.594 29.688 11.281 1 93.25 208 GLY A O 1
ATOM 1591 N N . PHE A 1 209 ? -8.859 27.547 10.641 1 97.06 209 PHE A N 1
ATOM 1592 C CA . PHE A 1 209 ? -7.434 27.375 10.398 1 97.06 209 PHE A CA 1
ATOM 1593 C C . PHE A 1 209 ? -7.031 27.984 9.055 1 97.06 209 PHE A C 1
ATOM 1595 O O . PHE A 1 209 ? -7.758 27.859 8.07 1 97.06 209 PHE A O 1
ATOM 1602 N N . THR A 1 210 ? -5.977 28.641 9.086 1 96.62 210 THR A N 1
ATOM 1603 C CA . THR A 1 210 ? -5.387 29.047 7.82 1 96.62 210 THR A CA 1
ATOM 1604 C C . THR A 1 210 ? -4.258 28.109 7.41 1 96.62 210 THR A C 1
ATOM 1606 O O . THR A 1 210 ? -3.449 27.703 8.25 1 96.62 210 THR A O 1
ATOM 1609 N N . VAL A 1 211 ? -4.293 27.734 6.133 1 98 211 VAL A N 1
ATOM 1610 C CA . VAL A 1 211 ? -3.252 26.875 5.578 1 98 211 VAL A CA 1
ATOM 1611 C C . VAL A 1 211 ? -2.59 27.562 4.387 1 98 211 VAL A C 1
ATOM 1613 O O . VAL A 1 211 ? -3.277 28.062 3.49 1 98 211 VAL A O 1
ATOM 1616 N N . THR A 1 212 ? -1.293 27.656 4.441 1 98.06 212 THR A N 1
ATOM 1617 C CA . THR A 1 212 ? -0.495 28.188 3.344 1 98.06 212 THR A CA 1
ATOM 1618 C C . THR A 1 212 ? 0.522 27.156 2.863 1 98.06 212 THR A C 1
ATOM 1620 O O . THR A 1 212 ? 1.235 26.562 3.67 1 98.06 212 THR A O 1
ATOM 1623 N N . ALA A 1 213 ? 0.489 26.922 1.558 1 98.25 213 ALA A N 1
ATOM 1624 C CA . ALA A 1 213 ? 1.527 26.078 0.963 1 98.25 213 ALA A CA 1
ATOM 1625 C C . ALA A 1 213 ? 2.67 26.922 0.417 1 98.25 213 ALA A C 1
ATOM 1627 O O . ALA A 1 213 ? 2.461 28.078 0.007 1 98.25 213 ALA A O 1
ATOM 1628 N N . ALA A 1 214 ? 3.877 26.391 0.414 1 97.62 214 ALA A N 1
ATOM 1629 C CA . ALA A 1 214 ? 5.016 27.062 -0.207 1 97.62 214 ALA A CA 1
ATOM 1630 C C . ALA A 1 214 ? 5.938 26.062 -0.895 1 97.62 214 ALA A C 1
ATOM 1632 O O . ALA A 1 214 ? 6.117 24.938 -0.409 1 97.62 214 ALA A O 1
ATOM 1633 N N . ALA A 1 215 ? 6.484 26.516 -1.982 1 96.56 215 ALA A N 1
ATOM 1634 C CA . ALA A 1 215 ? 7.41 25.672 -2.727 1 96.56 215 ALA A CA 1
ATOM 1635 C C . ALA A 1 215 ? 8.703 25.453 -1.945 1 96.56 215 ALA A C 1
ATOM 1637 O O . ALA A 1 215 ? 9.227 26.391 -1.325 1 96.56 215 ALA A O 1
ATOM 1638 N N . ILE A 1 216 ? 9.18 24.25 -1.957 1 97.06 216 ILE A N 1
ATOM 1639 C CA . ILE A 1 216 ? 10.469 23.938 -1.356 1 97.06 216 ILE A CA 1
ATOM 1640 C C . ILE A 1 216 ? 11.344 23.188 -2.365 1 97.06 216 ILE A C 1
ATOM 1642 O O . ILE A 1 216 ? 10.828 22.438 -3.193 1 97.06 216 ILE A O 1
ATOM 1646 N N . PRO A 1 217 ? 12.672 23.359 -2.305 1 96.94 217 PRO A N 1
ATOM 1647 C CA . PRO A 1 217 ? 13.57 22.734 -3.277 1 96.94 217 PRO A CA 1
ATOM 1648 C C . PRO A 1 217 ? 13.602 21.203 -3.154 1 96.94 217 PRO A C 1
ATOM 1650 O O . PRO A 1 217 ? 13.852 20.688 -2.07 1 96.94 217 PRO A O 1
ATOM 1653 N N . HIS A 1 218 ? 13.328 20.484 -4.203 1 96.5 218 HIS A N 1
ATOM 1654 C CA . HIS A 1 218 ? 13.398 19.031 -4.371 1 96.5 218 HIS A CA 1
ATOM 1655 C C . HIS A 1 218 ? 13.492 18.656 -5.848 1 96.5 218 HIS A C 1
ATOM 1657 O O . HIS A 1 218 ? 13.531 19.531 -6.715 1 96.5 218 HIS A O 1
ATOM 1663 N N . THR A 1 219 ? 13.648 17.422 -6.176 1 93.38 219 THR A N 1
ATOM 1664 C CA . THR A 1 219 ? 13.93 16.969 -7.539 1 93.38 219 THR A CA 1
ATOM 1665 C C . THR A 1 219 ? 12.68 17.109 -8.414 1 93.38 219 THR A C 1
ATOM 1667 O O . THR A 1 219 ? 12.773 17.094 -9.641 1 93.38 219 THR A O 1
ATOM 1670 N N . VAL A 1 220 ? 11.508 17.266 -7.812 1 92 220 VAL A N 1
ATOM 1671 C CA . VAL A 1 220 ? 10.234 17.484 -8.484 1 92 220 VAL A CA 1
ATOM 1672 C C . VAL A 1 220 ? 9.453 18.594 -7.777 1 92 220 VAL A C 1
ATOM 1674 O O . VAL A 1 220 ? 9.82 19.016 -6.684 1 92 220 VAL A O 1
ATOM 1677 N N . PRO A 1 221 ? 8.367 19.125 -8.406 1 92.62 221 PRO A N 1
ATOM 1678 C CA . PRO A 1 221 ? 7.586 20.141 -7.695 1 92.62 221 PRO A CA 1
ATOM 1679 C C . PRO A 1 221 ? 7.102 19.672 -6.332 1 92.62 221 PRO A C 1
ATOM 1681 O O . PRO A 1 221 ? 6.418 18.641 -6.234 1 92.62 221 PRO A O 1
ATOM 1684 N N . THR A 1 222 ? 7.551 20.359 -5.324 1 96.5 222 THR A N 1
ATOM 1685 C CA . THR A 1 222 ? 7.301 19.969 -3.945 1 96.5 222 THR A CA 1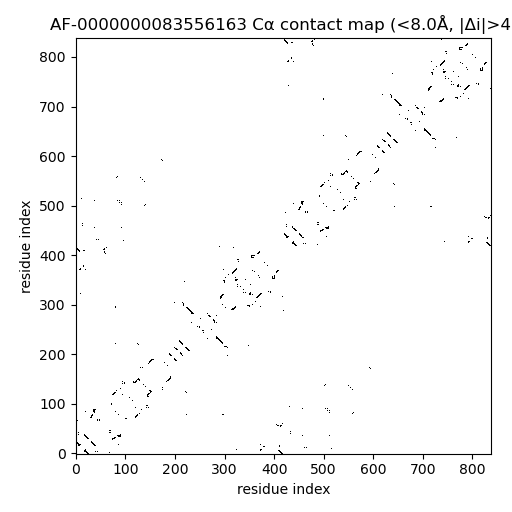
ATOM 1686 C C . THR A 1 222 ? 6.891 21.156 -3.098 1 96.5 222 THR A C 1
ATOM 1688 O O . THR A 1 222 ? 7.402 22.266 -3.291 1 96.5 222 THR A O 1
ATOM 1691 N N . VAL A 1 223 ? 5.988 20.938 -2.184 1 97.62 223 VAL A N 1
ATOM 1692 C CA . VAL A 1 223 ? 5.535 22.016 -1.315 1 97.62 223 VAL A CA 1
ATOM 1693 C C . VAL A 1 223 ? 5.562 21.562 0.141 1 97.62 223 VAL A C 1
ATOM 1695 O O . VAL A 1 223 ? 5.57 20.359 0.42 1 97.62 223 VAL A O 1
ATOM 1698 N N . GLY A 1 224 ? 5.715 22.516 1.059 1 98.38 224 GLY A N 1
ATOM 1699 C CA . GLY A 1 224 ? 5.391 22.375 2.469 1 98.38 224 GLY A CA 1
ATOM 1700 C C . GLY A 1 224 ? 4.145 23.141 2.873 1 98.38 224 GLY A C 1
ATOM 1701 O O . GLY A 1 224 ? 3.553 23.844 2.055 1 98.38 224 GLY A O 1
ATOM 1702 N N . TYR A 1 225 ? 3.766 23 4.129 1 98.75 225 TYR A N 1
ATOM 1703 C CA . TYR A 1 225 ? 2.516 23.609 4.578 1 98.75 225 TYR A CA 1
ATOM 1704 C C . TYR A 1 225 ? 2.705 24.328 5.906 1 98.75 225 TYR A C 1
ATOM 1706 O O . TYR A 1 225 ? 3.359 23.812 6.812 1 98.75 225 TYR A O 1
ATOM 1714 N N . LEU A 1 226 ? 2.182 25.5 5.961 1 98.56 226 LEU A N 1
ATOM 1715 C CA . LEU A 1 226 ? 2.078 26.312 7.172 1 98.56 226 LEU A CA 1
ATOM 1716 C C . LEU A 1 226 ? 0.642 26.344 7.68 1 98.56 226 LEU A C 1
ATOM 1718 O O . LEU A 1 226 ? -0.268 26.75 6.957 1 98.56 226 LEU A O 1
ATOM 1722 N N . ILE A 1 227 ? 0.427 25.875 8.922 1 98.44 227 ILE A N 1
ATOM 1723 C CA . ILE A 1 227 ? -0.898 25.812 9.523 1 98.44 227 ILE A CA 1
ATOM 1724 C C . ILE A 1 227 ? -0.971 26.766 10.719 1 98.44 227 ILE A C 1
ATOM 1726 O O . ILE A 1 227 ? -0.127 26.703 11.617 1 98.44 227 ILE A O 1
ATOM 1730 N N . ARG A 1 228 ? -1.97 27.625 10.719 1 97.44 228 ARG A N 1
ATOM 1731 C CA . ARG A 1 228 ? -2.195 28.547 11.828 1 97.44 228 ARG A CA 1
ATOM 1732 C C . ARG A 1 228 ? -3.564 28.328 12.461 1 97.44 228 ARG A C 1
ATOM 1734 O O . ARG A 1 228 ? -4.59 28.391 11.781 1 97.44 228 ARG A O 1
ATOM 1741 N N . GLU A 1 229 ? -3.539 28.016 13.703 1 97.19 229 GLU A N 1
ATOM 1742 C CA . GLU A 1 229 ? -4.766 27.984 14.492 1 97.19 229 GLU A CA 1
ATOM 1743 C C . GLU A 1 229 ? -5.312 29.391 14.727 1 97.19 229 GLU A C 1
ATOM 1745 O O . GLU A 1 229 ? -4.551 30.328 14.984 1 97.19 229 GLU A O 1
ATOM 1750 N N . PRO A 1 230 ? -6.621 29.531 14.609 1 93.88 230 PRO A N 1
ATOM 1751 C CA . PRO A 1 230 ? -7.172 30.859 14.898 1 93.88 230 PRO A CA 1
ATOM 1752 C C . PRO A 1 230 ? -6.988 31.266 16.359 1 93.88 230 PRO A C 1
ATOM 1754 O O . PRO A 1 230 ? -6.941 30.406 17.25 1 93.88 230 PRO A O 1
ATOM 1757 N N . THR A 1 231 ? -6.926 32.531 16.516 1 91.12 231 THR A N 1
ATOM 1758 C CA . THR A 1 231 ? -6.883 33.094 17.875 1 91.12 231 THR A CA 1
ATOM 1759 C C . THR A 1 231 ? -8.156 32.719 18.641 1 91.12 231 THR A C 1
ATOM 1761 O O . THR A 1 231 ? -9.25 32.75 18.078 1 91.12 231 THR A O 1
ATOM 1764 N N . SER A 1 232 ? -7.996 32.312 19.828 1 86.31 232 SER A N 1
ATOM 1765 C CA . SER A 1 232 ? -9.148 32 20.672 1 86.31 232 SER A CA 1
ATOM 1766 C C . SER A 1 232 ? -9.414 33.125 21.688 1 86.31 232 SER A C 1
ATOM 1768 O O . SER A 1 232 ? -8.477 33.688 22.234 1 86.31 232 SER A O 1
ATOM 1770 N N . PRO A 1 233 ? -10.727 33.312 21.844 1 79.06 233 PRO A N 1
ATOM 1771 C CA . PRO A 1 233 ? -11.039 34.344 22.844 1 79.06 233 PRO A CA 1
ATOM 1772 C C . PRO A 1 233 ? -10.602 33.969 24.25 1 79.06 233 PRO A C 1
ATOM 1774 O O . PRO A 1 233 ? -10.531 32.781 24.578 1 79.06 233 PRO A O 1
ATOM 1777 N N . GLY A 1 234 ? -10.336 34.906 24.969 1 79.44 234 GLY A N 1
ATOM 1778 C CA . GLY A 1 234 ? -9.953 34.688 26.359 1 79.44 234 GLY A CA 1
ATOM 1779 C C . GLY A 1 234 ? -11.07 34.125 27.203 1 79.44 234 GLY A C 1
ATOM 1780 O O . GLY A 1 234 ? -12.242 34.156 26.812 1 79.44 234 GLY A O 1
ATOM 1781 N N . ARG A 1 235 ? -10.688 33.531 28.344 1 80.88 235 ARG A N 1
ATOM 1782 C CA . ARG A 1 235 ? -11.664 32.969 29.281 1 80.88 235 ARG A CA 1
ATOM 1783 C C . ARG A 1 235 ? -12.523 34.062 29.891 1 80.88 235 ARG A C 1
ATOM 1785 O O . ARG A 1 235 ? -12.023 35.156 30.188 1 80.88 235 ARG A O 1
ATOM 1792 N N . LEU A 1 236 ? -13.75 33.719 30.078 1 82.06 236 LEU A N 1
ATOM 1793 C CA . LEU A 1 236 ? -14.672 34.656 30.719 1 82.06 236 LEU A CA 1
ATOM 1794 C C . LEU A 1 236 ? -14.336 34.812 32.188 1 82.06 236 LEU A C 1
ATOM 1796 O O . LEU A 1 236 ? -14.102 33.812 32.906 1 82.06 236 LEU A O 1
ATOM 1800 N N . ASN A 1 237 ? -14.188 36 32.562 1 84.88 237 ASN A N 1
ATOM 1801 C CA . ASN A 1 237 ? -14.031 36.281 34 1 84.88 237 ASN A CA 1
ATOM 1802 C C . ASN A 1 237 ? -15.352 36.125 34.75 1 84.88 237 ASN A C 1
ATOM 1804 O O . ASN A 1 237 ? -16 37.094 35.062 1 84.88 237 ASN A O 1
ATOM 1808 N N . ILE A 1 238 ? -15.562 34.938 35.031 1 83.88 238 ILE A N 1
ATOM 1809 C CA . ILE A 1 238 ? -16.859 34.594 35.625 1 83.88 238 ILE A CA 1
ATOM 1810 C C . ILE A 1 238 ? -17.031 35.312 36.969 1 83.88 238 ILE A C 1
ATOM 1812 O O . ILE A 1 238 ? -18.141 35.688 37.312 1 83.88 238 ILE A O 1
ATOM 1816 N N . ASP A 1 239 ? -16 35.438 37.719 1 86.69 239 ASP A N 1
ATOM 1817 C CA . ASP A 1 239 ? -16.078 36.094 39.031 1 86.69 239 ASP A CA 1
ATOM 1818 C C . ASP A 1 239 ? -16.5 37.531 38.906 1 86.69 239 ASP A C 1
ATOM 1820 O O . ASP A 1 239 ? -17.172 38.062 39.781 1 86.69 239 ASP A O 1
ATOM 1824 N N . PHE A 1 240 ? -16.125 38.062 37.781 1 86.69 240 PHE A N 1
ATOM 1825 C CA . PHE A 1 240 ? -16.484 39.438 37.531 1 86.69 240 PHE A CA 1
ATOM 1826 C C . PHE A 1 240 ? -17.906 39.531 37 1 86.69 240 PHE A C 1
ATOM 1828 O O . PHE A 1 240 ? -18.688 40.406 37.406 1 86.69 240 PHE A O 1
ATOM 1835 N N . VAL A 1 241 ? -18.266 38.625 36.125 1 87.44 241 VAL A N 1
ATOM 1836 C CA . VAL A 1 241 ? -19.484 38.75 35.344 1 87.44 241 VAL A CA 1
ATOM 1837 C C . VAL A 1 241 ? -20.672 38.219 36.125 1 87.44 241 VAL A C 1
ATOM 1839 O O . VAL A 1 241 ? -21.766 38.781 36.062 1 87.44 241 VAL A O 1
ATOM 1842 N N . ARG A 1 242 ? -20.438 37.219 36.875 1 85.81 242 ARG A N 1
ATOM 1843 C CA . ARG A 1 242 ? -21.531 36.531 37.562 1 85.81 242 ARG A CA 1
ATOM 1844 C C . ARG A 1 242 ? -22.281 37.469 38.469 1 85.81 242 ARG A C 1
ATOM 1846 O O . ARG A 1 242 ? -23.516 37.562 38.406 1 85.81 242 ARG A O 1
ATOM 1853 N N . PRO A 1 243 ? -21.578 38.188 39.375 1 87.69 243 PRO A N 1
ATOM 1854 C CA . PRO A 1 243 ? -22.297 39.094 40.281 1 87.69 243 PRO A CA 1
ATOM 1855 C C . PRO A 1 243 ? -23.125 40.125 39.531 1 87.69 243 PRO A C 1
ATOM 1857 O O . PRO A 1 243 ? -24.188 40.531 40 1 87.69 243 PRO A O 1
ATOM 1860 N N . ILE A 1 244 ? -22.656 40.5 38.438 1 88.62 244 ILE A N 1
ATOM 1861 C CA . ILE A 1 244 ? -23.344 41.5 37.625 1 88.62 244 ILE A CA 1
ATOM 1862 C C . ILE A 1 244 ? -24.594 40.906 37 1 88.62 244 ILE A C 1
ATOM 1864 O O . ILE A 1 244 ? -25.656 41.531 37.031 1 88.62 244 ILE A O 1
ATOM 1868 N N . LEU A 1 245 ? -24.531 39.75 36.562 1 85.44 245 LEU A N 1
ATOM 1869 C CA . LEU A 1 245 ? -25.688 39.094 35.969 1 85.44 245 LEU A CA 1
ATOM 1870 C C . LEU A 1 245 ? -26.75 38.781 37 1 85.44 245 LEU A C 1
ATOM 1872 O O . LEU A 1 245 ? -27.938 38.906 36.75 1 85.44 245 LEU A O 1
ATOM 1876 N N . GLU A 1 246 ? -26.234 38.344 38.094 1 84.81 246 GLU A N 1
ATOM 1877 C CA . GLU A 1 246 ? -27.156 37.969 39.188 1 84.81 246 GLU A CA 1
ATOM 1878 C C . GLU A 1 246 ? -27.969 39.156 39.656 1 84.81 246 GLU A C 1
ATOM 1880 O O . GLU A 1 246 ? -29.172 39.062 39.844 1 84.81 246 GLU A O 1
ATOM 1885 N N . ARG A 1 247 ? -27.297 40.281 39.812 1 87.06 247 ARG A N 1
ATOM 1886 C CA . ARG A 1 247 ? -27.984 41.438 40.375 1 87.06 247 ARG A CA 1
ATOM 1887 C C . ARG A 1 247 ? -28.938 42.062 39.344 1 87.06 247 ARG A C 1
ATOM 1889 O O . ARG A 1 247 ? -29.875 42.75 39.719 1 87.06 247 ARG A O 1
ATOM 1896 N N . ASN A 1 248 ? -28.672 41.688 38.125 1 87.75 248 ASN A N 1
ATOM 1897 C CA . ASN A 1 248 ? -29.547 42.219 37.062 1 87.75 248 ASN A CA 1
ATOM 1898 C C . ASN A 1 248 ? -30.547 41.188 36.594 1 87.75 248 ASN A C 1
ATOM 1900 O O . ASN A 1 248 ? -31.297 41.406 35.656 1 87.75 248 ASN A O 1
ATOM 1904 N N . SER A 1 249 ? -30.547 40.031 37.125 1 83.44 249 SER A N 1
ATOM 1905 C CA . SER A 1 249 ? -31.344 38.906 36.656 1 83.44 249 SER A CA 1
ATOM 1906 C C . SER A 1 249 ? -32.844 39.25 36.625 1 83.44 249 SER A C 1
ATOM 1908 O O . SER A 1 249 ? -33.531 38.906 35.656 1 83.44 249 SER A O 1
ATOM 1910 N N . ALA A 1 250 ? -33.281 39.844 37.625 1 81 250 ALA A N 1
ATOM 1911 C CA . ALA A 1 250 ? -34.719 40.156 37.719 1 81 250 ALA A CA 1
ATOM 1912 C C . ALA A 1 250 ? -35.125 41.156 36.625 1 81 250 ALA A C 1
ATOM 1914 O O . ALA A 1 250 ? -36.156 40.969 35.969 1 81 250 ALA A O 1
ATOM 1915 N N . ALA A 1 251 ? -34.219 42.031 36.438 1 85.31 251 ALA A N 1
ATOM 1916 C CA . ALA A 1 251 ? -34.531 43.094 35.469 1 85.31 251 ALA A CA 1
ATOM 1917 C C . ALA A 1 251 ? -34.406 42.562 34.062 1 85.31 251 ALA A C 1
ATOM 1919 O O . ALA A 1 251 ? -35.094 43.031 33.156 1 85.31 251 ALA A O 1
ATOM 1920 N N . LEU A 1 252 ? -33.562 41.625 33.781 1 78.81 252 LEU A N 1
ATOM 1921 C CA . LEU A 1 252 ? -33.281 41.094 32.469 1 78.81 252 LEU A CA 1
ATOM 1922 C C . LEU A 1 252 ? -34.344 40.031 32.094 1 78.81 252 LEU A C 1
ATOM 1924 O O . LEU A 1 252 ? -34.469 39.688 30.922 1 78.81 252 LEU A O 1
ATOM 1928 N N . GLY A 1 253 ? -35.062 39.594 33.031 1 75.69 253 GLY A N 1
ATOM 1929 C CA . GLY A 1 253 ? -36.094 38.594 32.781 1 75.69 253 GLY A CA 1
ATOM 1930 C C . GLY A 1 253 ? -35.531 37.281 32.312 1 75.69 253 GLY A C 1
ATOM 1931 O O . GLY A 1 253 ? -36.156 36.594 31.5 1 75.69 253 GLY A O 1
ATOM 1932 N N . LEU A 1 254 ? -34.312 37.094 32.562 1 69.94 254 LEU A N 1
ATOM 1933 C CA . LEU A 1 254 ? -33.688 35.906 32 1 69.94 254 LEU A CA 1
ATOM 1934 C C . LEU A 1 254 ? -33.688 34.781 33.031 1 69.94 254 LEU A C 1
ATOM 1936 O O . LEU A 1 254 ? -33.438 35.031 34.219 1 69.94 254 LEU A O 1
ATOM 1940 N N . LYS A 1 255 ? -34.312 33.75 32.656 1 62.75 255 LYS A N 1
ATOM 1941 C CA . LYS A 1 255 ? -34.344 32.562 33.531 1 62.75 255 LYS A CA 1
ATOM 1942 C C . LYS A 1 255 ? -32.938 32.031 33.781 1 62.75 255 LYS A C 1
ATOM 1944 O O . LYS A 1 255 ? -32.656 31.547 34.875 1 62.75 255 LYS A O 1
ATOM 1949 N N . THR A 1 256 ? -32.094 32.094 32.781 1 66.56 256 THR A N 1
ATOM 1950 C CA . THR A 1 256 ? -30.719 31.609 32.875 1 66.56 256 THR A CA 1
ATOM 1951 C C . THR A 1 256 ? -29.75 32.688 32.438 1 66.56 256 THR A C 1
ATOM 1953 O O . THR A 1 256 ? -29.375 32.75 31.25 1 66.56 256 THR A O 1
ATOM 1956 N N . PRO A 1 257 ? -29.359 33.5 33.281 1 64.12 257 PRO A N 1
ATOM 1957 C CA . PRO A 1 257 ? -28.516 34.656 32.938 1 64.12 257 PRO A CA 1
ATOM 1958 C C . PRO A 1 257 ? -27.172 34.25 32.312 1 64.12 257 PRO A C 1
ATOM 1960 O O . PRO A 1 257 ? -26.594 35 31.547 1 64.12 257 PRO A O 1
ATOM 1963 N N . LEU A 1 258 ? -26.75 33.062 32.469 1 68.75 258 LEU A N 1
ATOM 1964 C CA . LEU A 1 258 ? -25.469 32.562 32.031 1 68.75 258 LEU A CA 1
ATOM 1965 C C . LEU A 1 258 ? -25.469 32.344 30.516 1 68.75 258 LEU A C 1
ATOM 1967 O O . LEU A 1 258 ? -24.406 32.281 29.875 1 68.75 258 LEU A O 1
ATOM 1971 N N . ALA A 1 259 ? -26.625 32.375 29.922 1 71 259 ALA A N 1
ATOM 1972 C CA . ALA A 1 259 ? -26.734 32.281 28.469 1 71 259 ALA A CA 1
ATOM 1973 C C . ALA A 1 259 ? -26.125 33.5 27.797 1 71 259 ALA A C 1
ATOM 1975 O O . ALA A 1 259 ? -25.641 33.406 26.656 1 71 259 ALA A O 1
ATOM 1976 N N . LEU A 1 260 ? -26.188 34.594 28.531 1 73.31 260 LEU A N 1
ATOM 1977 C CA . LEU A 1 260 ? -25.641 35.812 28.016 1 73.31 260 LEU A CA 1
ATOM 1978 C C . LEU A 1 260 ? -24.125 35.75 27.891 1 73.31 260 LEU A C 1
ATOM 1980 O O . LEU A 1 260 ? -23.516 36.5 27.125 1 73.31 260 LEU A O 1
ATOM 1984 N N . LEU A 1 261 ? -23.609 34.75 28.594 1 75.12 261 LEU A N 1
ATOM 1985 C CA . LEU A 1 261 ? -22.156 34.562 28.609 1 75.12 261 LEU A CA 1
ATOM 1986 C C . LEU A 1 261 ? -21.641 34.219 27.219 1 75.12 261 LEU A C 1
ATOM 1988 O O . LEU A 1 261 ? -20.578 34.656 26.812 1 75.12 261 LEU A O 1
ATOM 1992 N N . THR A 1 262 ? -22.438 33.531 26.438 1 75.38 262 THR A N 1
ATOM 1993 C CA . THR A 1 262 ? -22.047 33.125 25.078 1 75.38 262 THR A CA 1
ATOM 1994 C C . THR A 1 262 ? -21.953 34.344 24.172 1 75.38 262 THR A C 1
ATOM 1996 O O . THR A 1 262 ? -21.062 34.438 23.328 1 75.38 262 THR A O 1
ATOM 1999 N N . GLN A 1 263 ? -22.875 35.219 24.484 1 76.25 263 GLN A N 1
ATOM 2000 C CA . GLN A 1 263 ? -22.891 36.438 23.688 1 76.25 263 GLN A CA 1
ATOM 2001 C C . GLN A 1 263 ? -21.672 37.312 23.984 1 76.25 263 GLN A C 1
ATOM 2003 O O . GLN A 1 263 ? -21.094 37.906 23.078 1 76.25 263 GLN A O 1
ATOM 2008 N N . LEU A 1 264 ? -21.344 37.375 25.219 1 76.06 264 LEU A N 1
ATOM 2009 C CA . LEU A 1 264 ? -20.172 38.156 25.625 1 76.06 264 LEU A CA 1
ATOM 2010 C C . LEU A 1 264 ? -18.906 37.531 25.031 1 76.06 264 LEU A C 1
ATOM 2012 O O . LEU A 1 264 ? -18.031 38.25 24.547 1 76.06 264 LEU A O 1
ATOM 2016 N N . LYS A 1 265 ? -18.828 36.219 24.938 1 75.38 265 LYS A N 1
ATOM 2017 C CA . LYS A 1 265 ? -17.672 35.5 24.406 1 75.38 265 LYS A CA 1
ATOM 2018 C C . LYS A 1 265 ? -17.531 35.75 22.906 1 75.38 265 LYS A C 1
ATOM 2020 O O . LYS A 1 265 ? -16.406 35.75 22.375 1 75.38 265 LYS A O 1
ATOM 2025 N N . ASN A 1 266 ? -18.688 36.031 22.344 1 75.44 266 ASN A N 1
ATOM 2026 C CA . ASN A 1 266 ? -18.672 36.25 20.906 1 75.44 266 ASN A CA 1
ATOM 2027 C C . ASN A 1 266 ? -18.406 37.719 20.562 1 75.44 266 ASN A C 1
ATOM 2029 O O . ASN A 1 266 ? -18.578 38.125 19.422 1 75.44 266 ASN A O 1
ATOM 2033 N N . GLY A 1 267 ? -18.078 38.438 21.531 1 74.75 267 GLY A N 1
ATOM 2034 C CA . GLY A 1 267 ? -17.578 39.781 21.281 1 74.75 267 GLY A CA 1
ATOM 2035 C C . GLY A 1 267 ? -18.672 40.844 21.391 1 74.75 267 GLY A C 1
ATOM 2036 O O . GLY A 1 267 ? -18.453 42 21.047 1 74.75 267 GLY A O 1
ATOM 2037 N N . LYS A 1 268 ? -19.797 40.438 21.969 1 81.5 268 LYS A N 1
ATOM 2038 C CA . LYS A 1 268 ? -20.891 41.406 22.047 1 81.5 268 LYS A CA 1
ATOM 2039 C C . LYS A 1 268 ? -20.844 42.188 23.344 1 81.5 268 LYS A C 1
ATOM 2041 O O . LYS A 1 268 ? -20.578 41.625 24.406 1 81.5 268 LYS A O 1
ATOM 2046 N N . THR A 1 269 ? -21.016 43.469 23.234 1 87.94 269 THR A N 1
ATOM 2047 C CA . THR A 1 269 ? -21.156 44.344 24.391 1 87.94 269 THR A CA 1
ATOM 2048 C C . THR A 1 269 ? -22.609 44.375 24.859 1 87.94 269 THR A C 1
ATOM 2050 O O . THR A 1 269 ? -23.531 44.438 24.047 1 87.94 269 THR A O 1
ATOM 2053 N N . MET A 1 270 ? -22.766 44.188 26.156 1 85.12 270 MET A N 1
ATOM 2054 C CA . MET A 1 270 ? -24.109 44.188 26.719 1 85.12 270 MET A CA 1
ATOM 2055 C C . MET A 1 270 ? -24.25 45.219 27.828 1 85.12 270 MET A C 1
ATOM 2057 O O . MET A 1 270 ? -23.359 45.375 28.656 1 85.12 270 MET A O 1
ATOM 2061 N N . THR A 1 271 ? -25.328 45.938 27.734 1 88.88 271 THR A N 1
ATOM 2062 C CA . THR A 1 271 ? -25.641 46.875 28.797 1 88.88 271 THR A CA 1
ATOM 2063 C C . THR A 1 271 ? -26.703 46.281 29.734 1 88.88 271 THR A C 1
ATOM 2065 O O . THR A 1 271 ? -27.812 45.938 29.281 1 88.88 271 THR A O 1
ATOM 2068 N N . MET A 1 272 ? -26.391 46.312 30.984 1 87.44 272 MET A N 1
ATOM 2069 C CA . MET A 1 272 ? -27.297 45.75 31.984 1 87.44 272 MET A CA 1
ATOM 2070 C C . MET A 1 272 ? -28.344 46.781 32.406 1 87.44 272 MET A C 1
ATOM 2072 O O . MET A 1 272 ? -28.141 48 32.25 1 87.44 272 MET A O 1
ATOM 2076 N N . PRO A 1 273 ? -29.359 46.281 32.906 1 89.12 273 PRO A N 1
ATOM 2077 C CA . PRO A 1 273 ? -30.422 47.188 33.344 1 89.12 273 PRO A CA 1
ATOM 2078 C C . PRO A 1 273 ? -29.938 48.188 34.406 1 89.12 273 PRO A C 1
ATOM 2080 O O . PRO A 1 273 ? -30.469 49.281 34.5 1 89.12 273 PRO A O 1
ATOM 2083 N N . ASP A 1 274 ? -29 47.844 35.219 1 91.06 274 ASP A N 1
ATOM 2084 C CA . ASP A 1 274 ? -28.516 48.719 36.25 1 91.06 274 ASP A CA 1
ATOM 2085 C C . ASP A 1 274 ? -27.5 49.719 35.719 1 91.06 274 ASP A C 1
ATOM 2087 O O . ASP A 1 274 ? -26.922 50.5 36.469 1 91.06 274 ASP A O 1
ATOM 2091 N N . GLY A 1 275 ? -27.281 49.594 34.375 1 91.31 275 GLY A N 1
ATOM 2092 C CA . GLY A 1 275 ? -26.391 50.562 33.75 1 91.31 275 GLY A CA 1
ATOM 2093 C C . GLY A 1 275 ? -24.984 50 33.531 1 91.31 275 GLY A C 1
ATOM 2094 O O . GLY A 1 275 ? -24.188 50.594 32.812 1 91.31 275 GLY A O 1
ATOM 2095 N N . THR A 1 276 ? -24.703 48.875 34.156 1 91.19 276 THR A N 1
ATOM 2096 C CA . THR A 1 276 ? -23.375 48.281 34 1 91.19 276 THR A CA 1
ATOM 2097 C C . THR A 1 276 ? -23.156 47.781 32.562 1 91.19 276 THR A C 1
ATOM 2099 O O . THR A 1 276 ? -24.031 47.125 32 1 91.19 276 THR A O 1
ATOM 2102 N N . VAL A 1 277 ? -22 48.156 31.969 1 91.06 277 VAL A N 1
ATOM 2103 C CA . VAL A 1 277 ? -21.672 47.719 30.609 1 91.06 277 VAL A CA 1
ATOM 2104 C C . VAL A 1 277 ? -20.672 46.562 30.656 1 91.06 277 VAL A C 1
ATOM 2106 O O . VAL A 1 277 ? -19.578 46.719 31.234 1 91.06 277 VAL A O 1
ATOM 2109 N N . LEU A 1 278 ? -21.062 45.438 30.156 1 87.81 278 LEU A N 1
ATOM 2110 C CA . LEU A 1 278 ? -20.172 44.281 30 1 87.81 278 LEU A CA 1
ATOM 2111 C C . LEU A 1 278 ? -19.594 44.25 28.594 1 87.81 278 LEU A C 1
ATOM 2113 O O . LEU A 1 278 ? -20.328 44.125 27.625 1 87.81 278 LEU A O 1
ATOM 2117 N N . THR A 1 279 ? -18.297 44.469 28.547 1 86.56 279 THR A N 1
ATOM 2118 C CA . THR A 1 279 ? -17.578 44.375 27.281 1 86.56 279 THR A CA 1
ATOM 2119 C C . THR A 1 279 ? -16.625 43.188 27.297 1 86.56 279 THR A C 1
ATOM 2121 O O . THR A 1 279 ? -16.234 42.688 28.359 1 86.56 279 THR A O 1
ATOM 2124 N N . PRO A 1 280 ? -16.266 42.656 26.031 1 81.69 280 PRO A N 1
ATOM 2125 C CA . PRO A 1 280 ? -15.258 41.594 25.984 1 81.69 280 PRO A CA 1
ATOM 2126 C C . PRO A 1 280 ? -13.961 42 26.688 1 81.69 280 PRO A C 1
ATOM 2128 O O . PRO A 1 280 ? -13.328 41.156 27.344 1 81.69 280 PRO A O 1
ATOM 2131 N N . ASP A 1 281 ? -13.695 43.25 26.688 1 80.94 281 ASP A N 1
ATOM 2132 C CA . ASP A 1 281 ? -12.445 43.719 27.281 1 80.94 281 ASP A CA 1
ATOM 2133 C C . ASP A 1 281 ? -12.477 43.594 28.797 1 80.94 281 ASP A C 1
ATOM 2135 O O . ASP A 1 281 ? -11.461 43.281 29.422 1 80.94 281 ASP A O 1
ATOM 2139 N N . ASN A 1 282 ? -13.586 43.812 29.297 1 82.06 282 ASN A N 1
ATOM 2140 C CA . ASN A 1 282 ? -13.648 43.781 30.75 1 82.06 282 ASN A CA 1
ATOM 2141 C C . ASN A 1 282 ? -14.125 42.406 31.266 1 82.06 282 ASN A C 1
ATOM 2143 O O . ASN A 1 282 ? -14.023 42.125 32.469 1 82.06 282 ASN A O 1
ATOM 2147 N N . CYS A 1 283 ? -14.602 41.656 30.344 1 84.69 283 CYS A N 1
ATOM 2148 C CA . CYS A 1 283 ? -15.219 40.438 30.797 1 84.69 283 CYS A CA 1
ATOM 2149 C C . CYS A 1 283 ? -14.359 39.219 30.422 1 84.69 283 CYS A C 1
ATOM 2151 O O . CYS A 1 283 ? -14.539 38.125 30.969 1 84.69 283 CYS A O 1
ATOM 2153 N N . LEU A 1 284 ? -13.508 39.469 29.406 1 83.38 284 LEU A N 1
ATOM 2154 C CA . LEU A 1 284 ? -12.711 38.344 28.922 1 83.38 284 LEU A CA 1
ATOM 2155 C C . LEU A 1 284 ? -11.242 38.531 29.25 1 83.38 284 LEU A C 1
ATOM 2157 O O . LEU A 1 284 ? -10.734 39.656 29.234 1 83.38 284 LEU A O 1
ATOM 2161 N N . ALA A 1 285 ? -10.641 37.438 29.609 1 82.56 285 ALA A N 1
ATOM 2162 C CA . ALA A 1 285 ? -9.18 37.438 29.641 1 82.56 285 ALA A CA 1
ATOM 2163 C C . ALA A 1 285 ? -8.609 37.656 28.25 1 82.56 285 ALA A C 1
ATOM 2165 O O . ALA A 1 285 ? -9.336 37.625 27.25 1 82.56 285 ALA A O 1
ATOM 2166 N N . PRO A 1 286 ? -7.344 38.125 28.172 1 82.69 286 PRO A N 1
ATOM 2167 C CA . PRO A 1 286 ? -6.73 38.312 26.859 1 82.69 286 PRO A CA 1
ATOM 2168 C C . PRO A 1 286 ? -6.875 37.094 25.953 1 82.69 286 PRO A C 1
ATOM 2170 O O . PRO A 1 286 ? -6.867 35.969 26.422 1 82.69 286 PRO A O 1
ATOM 2173 N N . SER A 1 287 ? -7.023 37.469 24.672 1 86.12 287 SER A N 1
ATOM 2174 C CA . SER A 1 287 ? -7.109 36.375 23.672 1 86.12 287 SER A CA 1
ATOM 2175 C C . SER A 1 287 ? -5.828 35.562 23.641 1 86.12 287 SER A C 1
ATOM 2177 O O . SER A 1 287 ? -4.766 36.031 24.047 1 86.12 287 SER A O 1
ATOM 2179 N N . ARG A 1 288 ? -5.934 34.344 23.312 1 88.06 288 ARG A N 1
ATOM 2180 C CA . ARG A 1 288 ? -4.797 33.438 23.172 1 88.06 288 ARG A CA 1
ATOM 2181 C C . ARG A 1 288 ? -4.438 33.219 21.703 1 88.06 288 ARG A C 1
ATOM 2183 O O . ARG A 1 288 ? -5.27 32.781 20.922 1 88.06 288 ARG A O 1
ATOM 2190 N N . PRO A 1 289 ? -3.166 33.594 21.391 1 92.12 289 PRO A N 1
ATOM 2191 C CA . PRO A 1 289 ? -2.773 33.375 20 1 92.12 289 PRO A CA 1
ATOM 2192 C C . PRO A 1 289 ? -2.84 31.891 19.609 1 92.12 289 PRO A C 1
ATOM 2194 O O . PRO A 1 289 ? -2.562 31.016 20.438 1 92.12 289 PRO A O 1
ATOM 2197 N N . GLY A 1 290 ? -3.162 31.594 18.391 1 95.25 290 GLY A N 1
ATOM 2198 C CA . GLY A 1 290 ? -3.248 30.234 17.891 1 95.25 290 GLY A CA 1
ATOM 2199 C C . GLY A 1 290 ? -1.891 29.578 17.703 1 95.25 290 GLY A C 1
ATOM 2200 O O . GLY A 1 290 ? -0.886 30.266 17.516 1 95.25 290 GLY A O 1
ATOM 2201 N N . ARG A 1 291 ? -1.859 28.344 17.781 1 97 291 ARG A N 1
ATOM 2202 C CA . ARG A 1 291 ? -0.645 27.578 17.531 1 97 291 ARG A CA 1
ATOM 2203 C C . ARG A 1 291 ? -0.27 27.625 16.047 1 97 291 ARG A C 1
ATOM 2205 O O . ARG A 1 291 ? -1.141 27.766 15.188 1 97 291 ARG A O 1
ATOM 2212 N N . VAL A 1 292 ? 1.005 27.516 15.766 1 98.06 292 VAL A N 1
ATOM 2213 C CA . VAL A 1 292 ? 1.533 27.578 14.406 1 98.06 292 VAL A CA 1
ATOM 2214 C C . VAL A 1 292 ? 2.402 26.359 14.133 1 98.06 292 VAL A C 1
ATOM 2216 O O . VAL A 1 292 ? 3.34 26.078 14.883 1 98.06 292 VAL A O 1
ATOM 2219 N N . VAL A 1 293 ? 2.084 25.609 13.031 1 98.5 293 VAL A N 1
ATOM 2220 C CA . VAL A 1 293 ? 2.775 24.375 12.688 1 98.5 293 VAL A CA 1
ATOM 2221 C C . VAL A 1 293 ? 3.256 24.422 11.234 1 98.5 293 VAL A C 1
ATOM 2223 O O . VAL A 1 293 ? 2.527 24.891 10.352 1 98.5 293 VAL A O 1
ATOM 2226 N N . VAL A 1 294 ? 4.473 24.016 11.008 1 98.81 294 VAL A N 1
ATOM 2227 C CA . VAL A 1 294 ? 5.016 23.891 9.664 1 98.81 294 VAL A CA 1
ATOM 2228 C C . VAL A 1 294 ? 5.344 22.438 9.375 1 98.81 294 VAL A C 1
ATOM 2230 O O . VAL A 1 294 ? 6.082 21.797 10.125 1 98.81 294 VAL A O 1
ATOM 2233 N N . ILE A 1 295 ? 4.781 21.906 8.328 1 98.81 295 ILE A N 1
ATOM 2234 C CA . ILE A 1 295 ? 5.031 20.531 7.902 1 98.81 295 ILE A CA 1
ATOM 2235 C C . ILE A 1 295 ? 5.691 20.531 6.523 1 98.81 295 ILE A C 1
ATOM 2237 O O . ILE A 1 295 ? 5.074 20.922 5.531 1 98.81 295 ILE A O 1
ATOM 2241 N N . LEU A 1 296 ? 6.898 20.047 6.488 1 98.44 296 LEU A N 1
ATOM 2242 C CA . LEU A 1 296 ? 7.645 20.062 5.234 1 98.44 296 LEU A CA 1
ATOM 2243 C C . LEU A 1 296 ? 7.734 18.656 4.652 1 98.44 296 LEU A C 1
ATOM 2245 O O . LEU A 1 296 ? 7.695 17.672 5.391 1 98.44 296 LEU A O 1
ATOM 2249 N N . GLY A 1 297 ? 7.754 18.578 3.318 1 95.69 297 GLY A N 1
ATOM 2250 C CA . GLY A 1 297 ? 8.086 17.328 2.631 1 95.69 297 GLY A CA 1
ATOM 2251 C C . GLY A 1 297 ? 9.57 17.188 2.365 1 95.69 297 GLY A C 1
ATOM 2252 O O . GLY A 1 297 ? 10.398 17.625 3.164 1 95.69 297 GLY A O 1
ATOM 2253 N N . ASP A 1 298 ? 9.883 16.5 1.32 1 98.31 298 ASP A N 1
ATOM 2254 C CA . ASP A 1 298 ? 11.273 16.312 0.914 1 98.31 298 ASP A CA 1
ATOM 2255 C C . ASP A 1 298 ? 11.875 17.625 0.419 1 98.31 298 ASP A C 1
ATOM 2257 O O . ASP A 1 298 ? 11.258 18.344 -0.375 1 98.31 298 ASP A O 1
ATOM 2261 N N . THR A 1 299 ? 13.062 17.891 0.939 1 98.56 299 THR A N 1
ATOM 2262 C CA . THR A 1 299 ? 13.688 19.125 0.495 1 98.56 299 THR A CA 1
ATOM 2263 C C . THR A 1 299 ? 15.188 19.109 0.76 1 98.56 299 THR A C 1
ATOM 2265 O O . THR A 1 299 ? 15.641 18.547 1.761 1 98.56 299 THR A O 1
ATOM 2268 N N . SER A 1 300 ? 15.875 19.766 -0.123 1 98.31 300 SER A N 1
ATOM 2269 C CA . SER A 1 300 ? 17.312 19.906 0.054 1 98.31 300 SER A CA 1
ATOM 2270 C C . SER A 1 300 ? 17.656 21.219 0.766 1 98.31 300 SER A C 1
ATOM 2272 O O . SER A 1 300 ? 18.797 21.406 1.219 1 98.31 300 SER A O 1
ATOM 2274 N N . SER A 1 301 ? 16.672 22.078 0.869 1 97.62 301 SER A N 1
ATOM 2275 C CA . SER A 1 301 ? 16.938 23.375 1.482 1 97.62 301 SER A CA 1
ATOM 2276 C C . SER A 1 301 ? 15.633 24.078 1.851 1 97.62 301 SER A C 1
ATOM 2278 O O . SER A 1 301 ? 15.117 24.891 1.074 1 97.62 301 SER A O 1
ATOM 2280 N N . ALA A 1 302 ? 15.242 23.922 3.064 1 97.25 302 ALA A N 1
ATOM 2281 C CA . ALA A 1 302 ? 14.023 24.578 3.525 1 97.25 302 ALA A CA 1
ATOM 2282 C C . ALA A 1 302 ? 14.242 26.078 3.689 1 97.25 302 ALA A C 1
ATOM 2284 O O . ALA A 1 302 ? 13.297 26.875 3.557 1 97.25 302 ALA A O 1
ATOM 2285 N N . ILE A 1 303 ? 15.445 26.484 3.922 1 96.12 303 ILE A N 1
ATOM 2286 C CA . ILE A 1 303 ? 15.773 27.891 4.141 1 96.12 303 ILE A CA 1
ATOM 2287 C C . ILE A 1 303 ? 15.531 28.688 2.861 1 96.12 303 ILE A C 1
ATOM 2289 O O . ILE A 1 303 ? 15.25 29.891 2.912 1 96.12 303 ILE A O 1
ATOM 2293 N N . ASP A 1 304 ? 15.664 27.984 1.698 1 95.5 304 ASP A N 1
ATOM 2294 C CA . ASP A 1 304 ? 15.414 28.609 0.399 1 95.5 304 ASP A CA 1
ATOM 2295 C C . ASP A 1 304 ? 13.953 28.438 -0.013 1 95.5 304 ASP A C 1
ATOM 2297 O O . ASP A 1 304 ? 13.656 27.859 -1.061 1 95.5 304 ASP A O 1
ATOM 2301 N N . SER A 1 305 ? 13.062 28.906 0.78 1 95.81 305 SER A N 1
ATOM 2302 C CA . SER A 1 305 ? 11.625 28.844 0.559 1 95.81 305 SER A CA 1
ATOM 2303 C C . SER A 1 305 ? 10.922 30.062 1.147 1 95.81 305 SER A C 1
ATOM 2305 O O . SER A 1 305 ? 11.547 30.875 1.817 1 95.81 305 SER A O 1
ATOM 2307 N N . ALA A 1 306 ? 9.664 30.172 0.909 1 95.62 306 ALA A N 1
ATOM 2308 C CA . ALA A 1 306 ? 8.875 31.312 1.365 1 95.62 306 ALA A CA 1
ATOM 2309 C C . ALA A 1 306 ? 8.625 31.234 2.869 1 95.62 306 ALA A C 1
ATOM 2311 O O . ALA A 1 306 ? 8.188 32.219 3.479 1 95.62 306 ALA A O 1
ATOM 2312 N N . PHE A 1 307 ? 8.93 30.125 3.473 1 96.88 307 PHE A N 1
ATOM 2313 C CA . PHE A 1 307 ? 8.555 29.906 4.867 1 96.88 307 PHE A CA 1
ATOM 2314 C C . PHE A 1 307 ? 9.281 30.891 5.781 1 96.88 307 PHE A C 1
ATOM 2316 O O . PHE A 1 307 ? 8.727 31.328 6.789 1 96.88 307 PHE A O 1
ATOM 2323 N N . VAL A 1 308 ? 10.5 31.219 5.457 1 93.88 308 VAL A N 1
ATOM 2324 C CA . VAL A 1 308 ? 11.281 32.156 6.273 1 93.88 308 VAL A CA 1
ATOM 2325 C C . VAL A 1 308 ? 10.562 33.5 6.371 1 93.88 308 VAL A C 1
ATOM 2327 O O . VAL A 1 308 ? 10.516 34.094 7.441 1 93.88 308 VAL A O 1
ATOM 2330 N N . ASN A 1 309 ? 9.969 33.875 5.289 1 93.75 309 ASN A N 1
ATOM 2331 C CA . ASN A 1 309 ? 9.234 35.156 5.254 1 93.75 309 ASN A CA 1
ATOM 2332 C C . ASN A 1 309 ? 7.832 34.969 5.832 1 93.75 309 ASN A C 1
ATOM 2334 O O . ASN A 1 309 ? 7.352 35.844 6.559 1 93.75 309 ASN A O 1
ATOM 2338 N N . LEU A 1 310 ? 7.215 33.938 5.543 1 95.25 310 LEU A N 1
ATOM 2339 C CA . LEU A 1 310 ? 5.805 33.719 5.867 1 95.25 310 LEU A CA 1
ATOM 2340 C C . LEU A 1 310 ? 5.602 33.656 7.375 1 95.25 310 LEU A C 1
ATOM 2342 O O . LEU A 1 310 ? 4.543 34.031 7.883 1 95.25 310 LEU A O 1
ATOM 2346 N N . VAL A 1 311 ? 6.625 33.188 8.062 1 95.56 311 VAL A N 1
ATOM 2347 C CA . VAL A 1 311 ? 6.418 32.938 9.484 1 95.56 311 VAL A CA 1
ATOM 2348 C C . VAL A 1 311 ? 6.945 34.125 10.297 1 95.56 311 VAL A C 1
ATOM 2350 O O . VAL A 1 311 ? 6.992 34.094 11.523 1 95.56 311 VAL A O 1
ATOM 2353 N N . GLN A 1 312 ? 7.398 35.156 9.562 1 91.25 312 GLN A N 1
ATOM 2354 C CA . GLN A 1 312 ? 7.848 36.344 10.289 1 91.25 312 GLN A CA 1
ATOM 2355 C C . GLN A 1 312 ? 6.742 36.875 11.188 1 91.25 312 GLN A C 1
ATOM 2357 O O . GLN A 1 312 ? 5.613 37.094 10.734 1 91.25 312 GLN A O 1
ATOM 2362 N N . GLY A 1 313 ? 6.961 37.031 12.414 1 89.19 313 GLY A N 1
ATOM 2363 C CA . GLY A 1 313 ? 5.984 37.531 13.367 1 89.19 313 GLY A CA 1
ATOM 2364 C C . GLY A 1 313 ? 5.238 36.438 14.094 1 89.19 313 GLY A C 1
ATOM 2365 O O . GLY A 1 313 ? 4.453 36.688 15.008 1 89.19 313 GLY A O 1
ATOM 2366 N N . ASP A 1 314 ? 5.414 35.25 13.648 1 91.19 314 ASP A N 1
ATOM 2367 C CA . ASP A 1 314 ? 4.797 34.094 14.305 1 91.19 314 ASP A CA 1
ATOM 2368 C C . ASP A 1 314 ? 5.73 33.5 15.352 1 91.19 314 ASP A C 1
ATOM 2370 O O . ASP A 1 314 ? 6.953 33.594 15.234 1 91.19 314 ASP A O 1
ATOM 2374 N N . ASP A 1 315 ? 5.164 33 16.344 1 94.38 315 ASP A N 1
ATOM 2375 C CA . ASP A 1 315 ? 5.836 32.031 17.188 1 94.38 315 ASP A CA 1
ATOM 2376 C C . ASP A 1 315 ? 5.539 30.609 16.719 1 94.38 315 ASP A C 1
ATOM 2378 O O . ASP A 1 315 ? 4.52 30.016 17.094 1 94.38 315 ASP A O 1
ATOM 2382 N N . VAL A 1 316 ? 6.46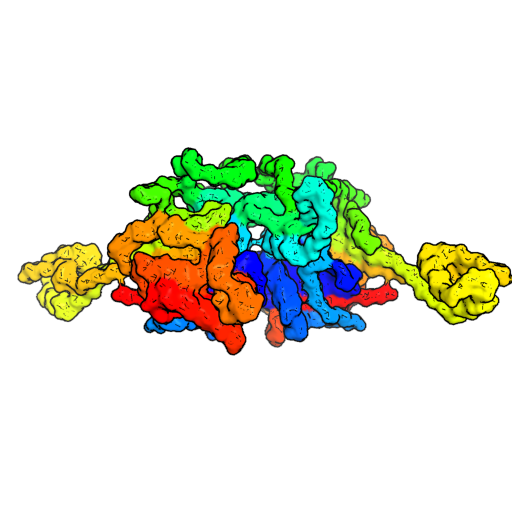1 30.047 16.016 1 97.94 316 VAL A N 1
ATOM 2383 C CA . VAL A 1 316 ? 6.223 28.719 15.438 1 97.94 316 VAL A CA 1
ATOM 2384 C C . VAL A 1 316 ? 6.367 27.656 16.516 1 97.94 316 VAL A C 1
ATOM 2386 O O . VAL A 1 316 ? 7.414 27.547 17.156 1 97.94 316 VAL A O 1
ATOM 2389 N N . ASP A 1 317 ? 5.336 26.875 16.703 1 98 317 ASP A N 1
ATOM 2390 C CA . ASP A 1 317 ? 5.305 25.906 17.797 1 98 317 ASP A CA 1
ATOM 2391 C C . ASP A 1 317 ? 6.027 24.625 17.406 1 98 317 ASP A C 1
ATOM 2393 O O . ASP A 1 317 ? 6.668 23.984 18.25 1 98 317 ASP A O 1
ATOM 2397 N N . LEU A 1 318 ? 5.887 24.234 16.156 1 98.44 318 LEU A N 1
ATOM 2398 C CA . LEU A 1 318 ? 6.426 22.938 15.75 1 98.44 318 LEU A CA 1
ATOM 2399 C C . LEU A 1 318 ? 6.754 22.922 14.266 1 98.44 318 LEU A C 1
ATOM 2401 O O . LEU A 1 318 ? 5.988 23.438 13.445 1 98.44 318 LEU A O 1
ATOM 2405 N N . ILE A 1 319 ? 7.887 22.328 13.961 1 98.75 319 ILE A N 1
ATOM 2406 C CA . ILE A 1 319 ? 8.273 22.062 12.578 1 98.75 319 ILE A CA 1
ATOM 2407 C C . ILE A 1 319 ? 8.492 20.562 12.383 1 98.75 319 ILE A C 1
ATOM 2409 O O . ILE A 1 319 ? 9.141 19.906 13.211 1 98.75 319 ILE A O 1
ATOM 2413 N N . VAL A 1 320 ? 7.898 20.016 11.359 1 98.94 320 VAL A N 1
ATOM 2414 C CA . VAL A 1 320 ? 8.266 18.688 10.883 1 98.94 320 VAL A CA 1
ATOM 2415 C C . VAL A 1 320 ? 9.188 18.812 9.672 1 98.94 320 VAL A C 1
ATOM 2417 O O . VAL A 1 320 ? 8.836 19.453 8.68 1 98.94 320 VAL A O 1
ATOM 2420 N N . HIS A 1 321 ? 10.359 18.266 9.719 1 98.94 321 HIS A N 1
ATOM 2421 C CA . HIS A 1 321 ? 11.367 18.359 8.672 1 98.94 321 HIS A CA 1
ATOM 2422 C C . HIS A 1 321 ? 12.016 17 8.398 1 98.94 321 HIS A C 1
ATOM 2424 O O . HIS A 1 321 ? 12.258 16.234 9.328 1 98.94 321 HIS A O 1
ATOM 2430 N N . GLU A 1 322 ? 12.281 16.703 7.152 1 98.75 322 GLU A N 1
ATOM 2431 C CA . GLU A 1 322 ? 12.977 15.469 6.844 1 98.75 322 GLU A CA 1
ATOM 2432 C C . GLU A 1 322 ? 14.422 15.508 7.344 1 98.75 322 GLU A C 1
ATOM 2434 O O . GLU A 1 322 ? 14.992 16.594 7.516 1 98.75 322 GLU A O 1
ATOM 2439 N N . ALA A 1 323 ? 14.945 14.383 7.633 1 98.56 323 ALA A N 1
ATOM 2440 C CA . ALA A 1 323 ? 16.359 14.117 7.875 1 98.56 323 ALA A CA 1
ATOM 2441 C C . ALA A 1 323 ? 16.766 12.781 7.277 1 98.56 323 ALA A C 1
ATOM 2443 O O . ALA A 1 323 ? 17.172 11.867 8 1 98.56 323 ALA A O 1
ATOM 2444 N N . THR A 1 324 ? 16.766 12.734 5.977 1 98.5 324 THR A N 1
ATOM 2445 C CA . THR A 1 324 ? 16.875 11.484 5.227 1 98.5 324 THR A CA 1
ATOM 2446 C C . THR A 1 324 ? 18.219 10.812 5.469 1 98.5 324 THR A C 1
ATOM 2448 O O . THR A 1 324 ? 18.281 9.602 5.664 1 98.5 324 THR A O 1
ATOM 2451 N N . ASN A 1 325 ? 19.281 11.641 5.461 1 98.06 325 ASN A N 1
ATOM 2452 C CA . ASN A 1 325 ? 20.641 11.109 5.609 1 98.06 325 ASN A CA 1
ATOM 2453 C C . ASN A 1 325 ? 21.391 11.812 6.734 1 98.06 325 ASN A C 1
ATOM 2455 O O . ASN A 1 325 ? 21.297 13.031 6.887 1 98.06 325 ASN A O 1
ATOM 2459 N N . ALA A 1 326 ? 22.109 11.062 7.48 1 98.38 326 ALA A N 1
ATOM 2460 C CA . ALA A 1 326 ? 22.922 11.586 8.57 1 98.38 326 ALA A CA 1
ATOM 2461 C C . ALA A 1 326 ? 24.328 10.977 8.547 1 98.38 326 ALA A C 1
ATOM 2463 O O . ALA A 1 326 ? 24.5 9.805 8.203 1 98.38 326 ALA A O 1
ATOM 2464 N N . CYS A 1 327 ? 25.266 11.758 8.867 1 98.12 327 CYS A N 1
ATOM 2465 C CA . CYS A 1 327 ? 26.625 11.258 9.039 1 98.12 327 CYS A CA 1
ATOM 2466 C C . CYS A 1 327 ? 26.891 10.844 10.484 1 98.12 327 CYS A C 1
ATOM 2468 O O . CYS A 1 327 ? 27.172 11.688 11.336 1 98.12 327 CYS A O 1
ATOM 2470 N N . LEU A 1 328 ? 26.875 9.594 10.695 1 97.81 328 LEU A N 1
ATOM 2471 C CA . LEU A 1 328 ? 27.047 9.055 12.039 1 97.81 328 LEU A CA 1
ATOM 2472 C C . LEU A 1 328 ? 28.531 8.82 12.336 1 97.81 328 LEU A C 1
ATOM 2474 O O . LEU A 1 328 ? 29.375 8.914 11.438 1 97.81 328 LEU A O 1
ATOM 2478 N N . GLN A 1 329 ? 28.828 8.57 13.594 1 96.62 329 GLN A N 1
ATOM 2479 C CA . GLN A 1 329 ? 30.219 8.289 13.977 1 96.62 329 GLN A CA 1
ATOM 2480 C C . GLN A 1 329 ? 30.75 7.082 13.219 1 96.62 329 GLN A C 1
ATOM 2482 O O . GLN A 1 329 ? 31.938 7.051 12.844 1 96.62 329 GLN A O 1
ATOM 2487 N N . SER A 1 330 ? 29.891 6.105 13.047 1 95.5 330 SER A N 1
ATOM 2488 C CA . SER A 1 330 ? 30.281 4.914 12.305 1 95.5 330 SER A CA 1
ATOM 2489 C C . SER A 1 330 ? 30.641 5.254 10.867 1 95.5 330 SER A C 1
ATOM 2491 O O . SER A 1 330 ? 31.516 4.617 10.273 1 95.5 330 SER A O 1
ATOM 2493 N N . ASP A 1 331 ? 29.953 6.199 10.281 1 96.5 331 ASP A N 1
ATOM 2494 C CA . ASP A 1 331 ? 30.266 6.648 8.93 1 96.5 331 ASP A CA 1
ATOM 2495 C C . ASP A 1 331 ? 31.625 7.328 8.883 1 96.5 331 ASP A C 1
ATOM 2497 O O . ASP A 1 331 ? 32.406 7.113 7.945 1 96.5 331 ASP A O 1
ATOM 2501 N N . ILE A 1 332 ? 31.922 8.133 9.828 1 96.62 332 ILE A N 1
ATOM 2502 C CA . ILE A 1 332 ? 33.188 8.828 9.922 1 96.62 332 ILE A CA 1
ATOM 2503 C C . ILE A 1 332 ? 34.344 7.812 10.039 1 96.62 332 ILE A C 1
ATOM 2505 O O . ILE A 1 332 ? 35.344 7.926 9.352 1 96.62 332 ILE A O 1
ATOM 2509 N N . THR A 1 333 ? 34.125 6.836 10.914 1 96.88 333 THR A N 1
ATOM 2510 C CA . THR A 1 333 ? 35.125 5.789 11.102 1 96.88 333 THR A CA 1
ATOM 2511 C C . THR A 1 333 ? 35.344 5.012 9.812 1 96.88 333 THR A C 1
ATOM 2513 O O . THR A 1 333 ? 36.469 4.566 9.531 1 96.88 333 THR A O 1
ATOM 2516 N N . ALA A 1 334 ? 34.281 4.902 9.008 1 95.81 334 ALA A N 1
ATOM 2517 C CA . ALA A 1 334 ? 34.375 4.148 7.762 1 95.81 334 ALA A CA 1
ATOM 2518 C C . ALA A 1 334 ? 34.938 5.012 6.633 1 95.81 334 ALA A C 1
ATOM 2520 O O . ALA A 1 334 ? 35.031 4.555 5.492 1 95.81 334 ALA A O 1
ATOM 2521 N N . GLY A 1 335 ? 35.188 6.316 6.898 1 96 335 GLY A N 1
ATOM 2522 C CA . GLY A 1 335 ? 35.906 7.141 5.934 1 96 335 GLY A CA 1
ATOM 2523 C C . GLY A 1 335 ? 35.031 8.219 5.309 1 96 335 GLY A C 1
ATOM 2524 O O . GLY A 1 335 ? 35.469 8.914 4.391 1 96 335 GLY A O 1
ATOM 2525 N N . SER A 1 336 ? 33.844 8.328 5.734 1 96.06 336 SER A N 1
ATOM 2526 C CA . SER A 1 336 ? 32.969 9.383 5.223 1 96.06 336 SER A CA 1
ATOM 2527 C C . SER A 1 336 ? 33.125 10.672 6.012 1 96.06 336 SER A C 1
ATOM 2529 O O . SER A 1 336 ? 33.875 10.719 6.992 1 96.06 336 SER A O 1
ATOM 2531 N N . SER A 1 337 ? 32.5 11.773 5.516 1 97.12 337 SER A N 1
ATOM 2532 C CA . SER A 1 337 ? 32.5 13.062 6.199 1 97.12 337 SER A CA 1
ATOM 2533 C C . SER A 1 337 ? 31.125 13.703 6.203 1 97.12 337 SER A C 1
ATOM 2535 O O . SER A 1 337 ? 30.266 13.336 5.398 1 97.12 337 SER A O 1
ATOM 2537 N N . ARG A 1 338 ? 30.938 14.578 7.121 1 96.31 338 ARG A N 1
ATOM 2538 C CA . ARG A 1 338 ? 29.688 15.305 7.199 1 96.31 338 ARG A CA 1
ATOM 2539 C C . ARG A 1 338 ? 29.406 16.062 5.902 1 96.31 338 ARG A C 1
ATOM 2541 O O . ARG A 1 338 ? 28.266 16.078 5.422 1 96.31 338 ARG A O 1
ATOM 2548 N N . GLU A 1 339 ? 30.391 16.625 5.379 1 97.25 339 GLU A N 1
ATOM 2549 C CA . GLU A 1 339 ? 30.266 17.375 4.133 1 97.25 339 GLU A CA 1
ATOM 2550 C C . GLU A 1 339 ? 29.859 16.469 2.98 1 97.25 339 GLU A C 1
ATOM 2552 O O . GLU A 1 339 ? 28.984 16.828 2.178 1 97.25 339 GLU A O 1
ATOM 2557 N N . ALA A 1 340 ? 30.453 15.367 2.91 1 97.56 340 ALA A N 1
ATOM 2558 C CA . ALA A 1 340 ? 30.172 14.422 1.834 1 97.56 340 ALA A CA 1
ATOM 2559 C C . ALA A 1 340 ? 28.719 13.922 1.916 1 97.56 340 ALA A C 1
ATOM 2561 O O . ALA A 1 340 ? 28.047 13.805 0.896 1 97.56 340 ALA A O 1
ATOM 2562 N N . VAL A 1 341 ? 28.297 13.625 3.123 1 97.69 341 VAL A N 1
ATOM 2563 C CA . VAL A 1 341 ? 26.938 13.141 3.326 1 97.69 341 VAL A CA 1
ATOM 2564 C C . VAL A 1 341 ? 25.938 14.234 2.973 1 97.69 341 VAL A C 1
ATOM 2566 O O . VAL A 1 341 ? 24.922 13.977 2.33 1 97.69 341 VAL A O 1
ATOM 2569 N N . GLU A 1 342 ? 26.203 15.406 3.367 1 97.94 342 GLU A N 1
ATOM 2570 C CA . GLU A 1 342 ? 25.328 16.531 3.061 1 97.94 342 GLU A CA 1
ATOM 2571 C C . GLU A 1 342 ? 25.234 16.766 1.557 1 97.94 342 GLU A C 1
ATOM 2573 O O . GLU A 1 342 ? 24.156 16.984 1.016 1 97.94 342 GLU A O 1
ATOM 2578 N N . GLU A 1 343 ? 26.375 16.734 0.898 1 97.75 343 GLU A N 1
ATOM 2579 C CA . GLU A 1 343 ? 26.422 16.938 -0.547 1 97.75 343 GLU A CA 1
ATOM 2580 C C . GLU A 1 343 ? 25.594 15.867 -1.272 1 97.75 343 GLU A C 1
ATOM 2582 O O . GLU A 1 343 ? 24.844 16.172 -2.201 1 97.75 343 GLU A O 1
ATOM 2587 N N . THR A 1 344 ? 25.781 14.68 -0.861 1 96.81 344 THR A N 1
ATOM 2588 C CA . THR A 1 344 ? 25.031 13.586 -1.469 1 96.81 344 THR A CA 1
ATOM 2589 C C . THR A 1 344 ? 23.547 13.727 -1.208 1 96.81 344 THR A C 1
ATOM 2591 O O . THR A 1 344 ? 22.719 13.539 -2.113 1 96.81 344 THR A O 1
ATOM 2594 N N . ALA A 1 345 ? 23.172 14.055 0.016 1 97.75 345 ALA A N 1
ATOM 2595 C CA . ALA A 1 345 ? 21.766 14.258 0.364 1 97.75 345 ALA A CA 1
ATOM 2596 C C . ALA A 1 345 ? 21.141 15.352 -0.501 1 97.75 345 ALA A C 1
ATOM 2598 O O . ALA A 1 345 ? 20.078 15.148 -1.095 1 97.75 345 ALA A O 1
ATOM 2599 N N . LYS A 1 346 ? 21.828 16.453 -0.637 1 97.5 346 LYS A N 1
ATOM 2600 C CA . LYS A 1 346 ? 21.328 17.578 -1.415 1 97.5 346 LYS A CA 1
ATOM 2601 C C . LYS A 1 346 ? 21.219 17.219 -2.895 1 97.5 346 LYS A C 1
ATOM 2603 O O . LYS A 1 346 ? 20.266 17.641 -3.562 1 97.5 346 LYS A O 1
ATOM 2608 N N . SER A 1 347 ? 22.172 16.469 -3.387 1 96.81 347 SER A N 1
ATOM 2609 C CA . SER A 1 347 ? 22.156 16.094 -4.797 1 96.81 347 SER A CA 1
ATOM 2610 C C . SER A 1 347 ? 20.938 15.234 -5.125 1 96.81 347 SER A C 1
ATOM 2612 O O . SER A 1 347 ? 20.453 15.25 -6.254 1 96.81 347 SER A O 1
ATOM 2614 N N . HIS A 1 348 ? 20.422 14.555 -4.137 1 95.75 348 HIS A N 1
ATOM 2615 C CA . HIS A 1 348 ? 19.234 13.734 -4.316 1 95.75 348 HIS A CA 1
ATOM 2616 C C . HIS A 1 348 ? 17.984 14.477 -3.871 1 95.75 348 HIS A C 1
ATOM 2618 O O . HIS A 1 348 ? 16.891 13.891 -3.812 1 95.75 348 HIS A O 1
ATOM 2624 N N . GLY A 1 349 ? 18.141 15.742 -3.506 1 97.75 349 GLY A N 1
ATOM 2625 C CA . GLY A 1 349 ? 17.016 16.594 -3.16 1 97.75 349 GLY A CA 1
ATOM 2626 C C . GLY A 1 349 ? 16.562 16.438 -1.72 1 97.75 349 GLY A C 1
ATOM 2627 O O . GLY A 1 349 ? 15.406 16.688 -1.393 1 97.75 349 GLY A O 1
ATOM 2628 N N . HIS A 1 350 ? 17.484 15.953 -0.848 1 98.56 350 HIS A N 1
ATOM 2629 C CA . HIS A 1 350 ? 17.094 15.656 0.526 1 98.56 350 HIS A CA 1
ATOM 2630 C C . HIS A 1 350 ? 17.938 16.453 1.521 1 98.56 350 HIS A C 1
ATOM 2632 O O . HIS A 1 350 ? 18.812 17.234 1.123 1 98.56 350 HIS A O 1
ATOM 2638 N N . SER A 1 351 ? 17.656 16.266 2.838 1 98.75 351 SER A N 1
ATOM 2639 C CA . SER A 1 351 ? 18.297 17.047 3.891 1 98.75 351 SER A CA 1
ATOM 2640 C C . SER A 1 351 ? 18.953 16.141 4.934 1 98.75 351 SER A C 1
ATOM 2642 O O . SER A 1 351 ? 18.719 14.922 4.938 1 98.75 351 SER A O 1
ATOM 2644 N N . THR A 1 352 ? 19.812 16.75 5.73 1 98.69 352 THR A N 1
ATOM 2645 C CA . THR A 1 352 ? 20.422 16.156 6.906 1 98.69 352 THR A CA 1
ATOM 2646 C C . THR A 1 352 ? 19.828 16.734 8.188 1 98.69 352 THR A C 1
ATOM 2648 O O . THR A 1 352 ? 19.109 17.734 8.141 1 98.69 352 THR A O 1
ATOM 2651 N N . PRO A 1 353 ? 20.078 16.031 9.312 1 98.75 353 PRO A N 1
ATOM 2652 C CA . PRO A 1 353 ? 19.594 16.609 10.578 1 98.75 353 PRO A CA 1
ATOM 2653 C C . PRO A 1 353 ? 20.141 18.016 10.828 1 98.75 353 PRO A C 1
ATOM 2655 O O . PRO A 1 353 ? 19.438 18.859 11.398 1 98.75 353 PRO A O 1
ATOM 2658 N N . GLU A 1 354 ? 21.312 18.297 10.406 1 98.69 354 GLU A N 1
ATOM 2659 C CA . GLU A 1 354 ? 21.922 19.625 10.586 1 98.69 354 GLU A CA 1
ATOM 2660 C C . GLU A 1 354 ? 21.156 20.688 9.805 1 98.69 354 GLU A C 1
ATOM 2662 O O . GLU A 1 354 ? 20.922 21.781 10.312 1 98.69 354 GLU A O 1
ATOM 2667 N N . LEU A 1 355 ? 20.797 20.344 8.609 1 98.69 355 LEU A N 1
ATOM 2668 C CA . LEU A 1 355 ? 20.031 21.281 7.797 1 98.69 355 LEU A CA 1
ATOM 2669 C C . LEU A 1 355 ? 18.672 21.547 8.422 1 98.69 355 LEU A C 1
ATOM 2671 O O . LEU A 1 355 ? 18.203 22.688 8.438 1 98.69 355 LEU A O 1
ATOM 2675 N N . ALA A 1 356 ? 18.047 20.531 8.938 1 98.81 356 ALA A N 1
ATOM 2676 C CA . ALA A 1 356 ? 16.766 20.688 9.625 1 98.81 356 ALA A CA 1
ATOM 2677 C C . ALA A 1 356 ? 16.906 21.578 10.852 1 98.81 356 ALA A C 1
ATOM 2679 O O . ALA A 1 356 ? 16.078 22.469 11.07 1 98.81 356 ALA A O 1
ATOM 2680 N N . GLY A 1 357 ? 17.922 21.312 11.656 1 98.81 357 GLY A N 1
ATOM 2681 C CA . GLY A 1 357 ? 18.172 22.125 12.836 1 98.81 357 GLY A CA 1
ATOM 2682 C C . GLY A 1 357 ? 18.438 23.578 12.5 1 98.81 357 GLY A C 1
ATOM 2683 O O . GLY A 1 357 ? 17.922 24.484 13.18 1 98.81 357 GLY A O 1
ATOM 2684 N N . ALA A 1 358 ? 19.203 23.781 11.461 1 98.5 358 ALA A N 1
ATOM 2685 C CA . ALA A 1 358 ? 19.516 25.141 11.039 1 98.5 358 ALA A CA 1
ATOM 2686 C C . ALA A 1 358 ? 18.25 25.891 10.625 1 98.5 358 ALA A C 1
ATOM 2688 O O . ALA A 1 358 ? 18.109 27.078 10.914 1 98.5 358 ALA A O 1
ATOM 2689 N N . PHE A 1 359 ? 17.438 25.219 9.914 1 98.62 359 PHE A N 1
ATOM 2690 C CA . PHE A 1 359 ? 16.172 25.828 9.508 1 98.62 359 PHE A CA 1
ATOM 2691 C C . PHE A 1 359 ? 15.32 26.156 10.727 1 98.62 359 PHE A C 1
ATOM 2693 O O . PHE A 1 359 ? 14.75 27.25 10.812 1 98.62 359 PHE A O 1
ATOM 2700 N N . ALA A 1 360 ? 15.211 25.203 11.641 1 98.5 360 ALA A N 1
ATOM 2701 C CA . ALA A 1 360 ? 14.445 25.422 12.867 1 98.5 360 ALA A CA 1
ATOM 2702 C C . ALA A 1 360 ? 14.961 26.656 13.625 1 98.5 360 ALA A C 1
ATOM 2704 O O . ALA A 1 360 ? 14.172 27.453 14.125 1 98.5 360 ALA A O 1
ATOM 2705 N N . LYS A 1 361 ? 16.25 26.766 13.688 1 97.75 361 LYS A N 1
ATOM 2706 C CA . LYS A 1 361 ? 16.875 27.906 14.344 1 97.75 361 LYS A CA 1
ATOM 2707 C C . LYS A 1 361 ? 16.5 29.219 13.633 1 97.75 361 LYS A C 1
ATOM 2709 O O . LYS A 1 361 ? 16.141 30.203 14.281 1 97.75 361 LYS A O 1
ATOM 2714 N N . ALA A 1 362 ? 16.562 29.156 12.359 1 96.44 362 ALA A N 1
ATOM 2715 C CA . ALA A 1 362 ? 16.312 30.344 11.555 1 96.44 362 ALA A CA 1
ATOM 2716 C C . ALA A 1 362 ? 14.883 30.844 11.742 1 96.44 362 ALA A C 1
ATOM 2718 O O . ALA A 1 362 ? 14.625 32.062 11.727 1 96.44 362 ALA A O 1
ATOM 2719 N N . ILE A 1 363 ? 13.961 29.922 11.914 1 94.94 363 ILE A N 1
ATOM 2720 C CA . ILE A 1 363 ? 12.539 30.266 12.008 1 94.94 363 ILE A CA 1
ATOM 2721 C C . ILE A 1 363 ? 12.164 30.531 13.461 1 94.94 363 ILE A C 1
ATOM 2723 O O . ILE A 1 363 ? 11.117 31.109 13.742 1 94.94 363 ILE A O 1
ATOM 2727 N N . GLY A 1 364 ? 13.016 30.156 14.344 1 94.25 364 GLY A N 1
ATOM 2728 C CA . GLY A 1 364 ? 12.75 30.328 15.766 1 94.25 364 GLY A CA 1
ATOM 2729 C C . GLY A 1 364 ? 11.641 29.438 16.281 1 94.25 364 GLY A C 1
ATOM 2730 O O . GLY A 1 364 ? 10.727 29.906 16.969 1 94.25 364 GLY A O 1
ATOM 2731 N N . CYS A 1 365 ? 11.578 28.203 15.891 1 96.56 365 CYS A N 1
ATOM 2732 C CA . CYS A 1 365 ? 10.508 27.312 16.312 1 96.56 365 CYS A CA 1
ATOM 2733 C C . CYS A 1 365 ? 10.766 26.781 17.719 1 96.56 365 CYS A C 1
ATOM 2735 O O . CYS A 1 365 ? 11.891 26.844 18.219 1 96.56 365 CYS A O 1
ATOM 2737 N N . LYS A 1 366 ? 9.766 26.328 18.391 1 97.44 366 LYS A N 1
ATOM 2738 C CA . LYS A 1 366 ? 9.883 25.812 19.75 1 97.44 366 LYS A CA 1
ATOM 2739 C C . LYS A 1 366 ? 10.32 24.344 19.75 1 97.44 366 LYS A C 1
ATOM 2741 O O . LYS A 1 366 ? 11.109 23.922 20.594 1 97.44 366 LYS A O 1
ATOM 2746 N N . ARG A 1 367 ? 9.82 23.578 18.75 1 98.44 367 ARG A N 1
ATOM 2747 C CA . ARG A 1 367 ? 10.055 22.125 18.703 1 98.44 367 ARG A CA 1
ATOM 2748 C C . ARG A 1 367 ? 10.281 21.656 17.281 1 98.44 367 ARG A C 1
ATOM 2750 O O . ARG A 1 367 ? 9.562 22.062 16.359 1 98.44 367 ARG A O 1
ATOM 2757 N N . LEU A 1 368 ? 11.305 20.781 17.125 1 98.75 368 LEU A N 1
ATOM 2758 C CA . LEU A 1 368 ? 11.633 20.219 15.828 1 98.75 368 LEU A CA 1
ATOM 2759 C C . LEU A 1 368 ? 11.414 18.703 15.828 1 98.75 368 LEU A C 1
ATOM 2761 O O . LEU A 1 368 ? 11.914 18 16.703 1 98.75 368 LEU A O 1
ATOM 2765 N N . VAL A 1 369 ? 10.633 18.203 14.875 1 98.94 369 VAL A N 1
ATOM 2766 C CA . VAL A 1 369 ? 10.445 16.781 14.688 1 98.94 369 VAL A CA 1
ATOM 2767 C C . VAL A 1 369 ? 11.102 16.328 13.383 1 98.94 369 VAL A C 1
ATOM 2769 O O . VAL A 1 369 ? 10.773 16.859 12.312 1 98.94 369 VAL A O 1
ATOM 2772 N N . LEU A 1 370 ? 12 15.383 13.508 1 98.88 370 LEU A N 1
ATOM 2773 C CA . LEU A 1 370 ? 12.656 14.82 12.336 1 98.88 370 LEU A CA 1
ATOM 2774 C C . LEU A 1 370 ? 11.891 13.617 11.805 1 98.88 370 LEU A C 1
ATOM 2776 O O . LEU A 1 370 ? 11.383 12.805 12.586 1 98.88 370 LEU A O 1
ATOM 2780 N N . ASN A 1 371 ? 11.844 13.508 10.453 1 98.19 371 ASN A N 1
ATOM 2781 C CA . ASN A 1 371 ? 11.047 12.5 9.766 1 98.19 371 ASN A CA 1
ATOM 2782 C C . ASN A 1 371 ? 11.719 12.031 8.477 1 98.19 371 ASN A C 1
ATOM 2784 O O . ASN A 1 371 ? 12.82 12.484 8.148 1 98.19 371 ASN A O 1
ATOM 2788 N N . HIS A 1 372 ? 11.172 11.008 7.762 1 98.75 372 HIS A N 1
ATOM 2789 C CA . HIS A 1 372 ? 11.57 10.602 6.422 1 98.75 372 HIS A CA 1
ATOM 2790 C C . HIS A 1 372 ? 13.008 10.094 6.41 1 98.75 372 HIS A C 1
ATOM 2792 O O . HIS A 1 372 ? 13.859 10.625 5.691 1 98.75 372 HIS A O 1
ATOM 2798 N N . PHE A 1 373 ? 13.305 9.047 7.102 1 98.69 373 PHE A N 1
ATOM 2799 C CA . PHE A 1 373 ? 14.648 8.523 7.328 1 98.69 373 PHE A CA 1
ATOM 2800 C C . PHE A 1 373 ? 14.992 7.453 6.297 1 98.69 373 PHE A C 1
ATOM 2802 O O . PHE A 1 373 ? 14.133 6.664 5.902 1 98.69 373 PHE A O 1
ATOM 2809 N N . SER A 1 374 ? 16.219 7.402 5.973 1 96.81 374 SER A N 1
ATOM 2810 C CA . SER A 1 374 ? 16.719 6.305 5.148 1 96.81 374 SER A CA 1
ATOM 2811 C C . SER A 1 374 ? 16.5 4.961 5.832 1 96.81 374 SER A C 1
ATOM 2813 O O . SER A 1 374 ? 16.422 4.883 7.059 1 96.81 374 SER A O 1
ATOM 2815 N N . ASN A 1 375 ? 16.438 3.932 5 1 91.62 375 ASN A N 1
ATOM 2816 C CA . ASN A 1 375 ? 16.156 2.584 5.48 1 91.62 375 ASN A CA 1
ATOM 2817 C C . ASN A 1 375 ? 17.266 2.07 6.391 1 91.62 375 ASN A C 1
ATOM 2819 O O . ASN A 1 375 ? 17.062 1.115 7.145 1 91.62 375 ASN A O 1
ATOM 2823 N N . ARG A 1 376 ? 18.375 2.652 6.344 1 93.44 376 ARG A N 1
ATOM 2824 C CA . ARG A 1 376 ? 19.484 2.213 7.176 1 93.44 376 ARG A CA 1
ATOM 2825 C C . ARG A 1 376 ? 19.25 2.574 8.641 1 93.44 376 ARG A C 1
ATOM 2827 O O . ARG A 1 376 ? 19.922 2.041 9.531 1 93.44 376 ARG A O 1
ATOM 2834 N N . TYR A 1 377 ? 18.344 3.486 8.875 1 97.12 377 TYR A N 1
ATOM 2835 C CA . TYR A 1 377 ? 18.016 3.896 10.234 1 97.12 377 TYR A CA 1
ATOM 2836 C C . TYR A 1 377 ? 16.734 3.219 10.711 1 97.12 377 TYR A C 1
ATOM 2838 O O . TYR A 1 377 ? 15.625 3.705 10.453 1 97.12 377 TYR A O 1
ATOM 2846 N N . LYS A 1 378 ? 16.906 2.23 11.469 1 97.06 378 LYS A N 1
ATOM 2847 C CA . LYS A 1 378 ? 15.75 1.444 11.898 1 97.06 378 LYS A CA 1
ATOM 2848 C C . LYS A 1 378 ? 14.922 2.207 12.93 1 97.06 378 LYS A C 1
ATOM 2850 O O . LYS A 1 378 ? 15.469 2.92 13.773 1 97.06 378 LYS A O 1
ATOM 2855 N N . GLY A 1 379 ? 13.602 2.02 12.875 1 97.12 379 GLY A N 1
ATOM 2856 C CA . GLY A 1 379 ? 12.688 2.76 13.727 1 97.12 379 GLY A CA 1
ATOM 2857 C C . GLY A 1 379 ? 12.172 1.942 14.898 1 97.12 379 GLY A C 1
ATOM 2858 O O . GLY A 1 379 ? 11.195 2.328 15.547 1 97.12 379 GLY A O 1
ATOM 2859 N N . ASP A 1 380 ? 12.812 0.777 15.195 1 96 380 ASP A N 1
ATOM 2860 C CA . ASP A 1 380 ? 12.359 -0.064 16.297 1 96 380 ASP A CA 1
ATOM 2861 C C . ASP A 1 380 ? 12.953 0.405 17.625 1 96 380 ASP A C 1
ATOM 2863 O O . ASP A 1 380 ? 13.672 1.404 17.672 1 96 380 ASP A O 1
ATOM 2867 N N . ALA A 1 381 ? 12.586 -0.248 18.703 1 96.06 381 ALA A N 1
ATOM 2868 C CA . ALA A 1 381 ? 12.961 0.194 20.031 1 96.06 381 ALA A CA 1
ATOM 2869 C C . ALA A 1 381 ? 14.188 -0.568 20.531 1 96.06 381 ALA A C 1
ATOM 2871 O O . ALA A 1 381 ? 14.492 -0.545 21.734 1 96.06 381 ALA A O 1
ATOM 2872 N N . SER A 1 382 ? 14.82 -1.249 19.625 1 96.81 382 SER A N 1
ATOM 2873 C CA . SER A 1 382 ? 16.031 -1.927 20.062 1 96.81 382 SER A CA 1
ATOM 2874 C C . SER A 1 382 ? 17.094 -0.927 20.531 1 96.81 382 SER A C 1
ATOM 2876 O O . SER A 1 382 ? 17.109 0.22 20.078 1 96.81 382 SER A O 1
ATOM 2878 N N . GLU A 1 383 ? 17.953 -1.35 21.406 1 97.44 383 GLU A N 1
ATOM 2879 C CA . GLU A 1 383 ? 18.984 -0.477 21.969 1 97.44 383 GLU A CA 1
ATOM 2880 C C . GLU A 1 383 ? 19.859 0.11 20.859 1 97.44 383 GLU A C 1
ATOM 2882 O O . GLU A 1 383 ? 20.172 1.302 20.875 1 97.44 383 GLU A O 1
ATOM 2887 N N . LYS A 1 384 ? 20.203 -0.773 19.938 1 96.69 384 LYS A N 1
ATOM 2888 C CA . LYS A 1 384 ? 21.047 -0.332 18.844 1 96.69 384 LYS A CA 1
ATOM 2889 C C . LYS A 1 384 ? 20.359 0.732 18 1 96.69 384 LYS A C 1
ATOM 2891 O O . LYS A 1 384 ? 20.953 1.748 17.656 1 96.69 384 LYS A O 1
ATOM 2896 N N . SER A 1 385 ? 19.109 0.506 17.656 1 97.56 385 SER A N 1
ATOM 2897 C CA . SER A 1 385 ? 18.344 1.455 16.844 1 97.56 385 SER A CA 1
ATOM 2898 C C . SER A 1 385 ? 18.172 2.785 17.578 1 97.56 385 SER A C 1
ATOM 2900 O O . SER A 1 385 ? 18.297 3.85 16.969 1 97.56 385 SER A O 1
ATOM 2902 N N . VAL A 1 386 ? 17.922 2.727 18.844 1 97.19 386 VAL A N 1
ATOM 2903 C CA . VAL A 1 386 ? 17.734 3.924 19.656 1 97.19 386 VAL A CA 1
ATOM 2904 C C . VAL A 1 386 ? 19.031 4.73 19.703 1 97.19 386 VAL A C 1
ATOM 2906 O O . VAL A 1 386 ? 19 5.961 19.609 1 97.19 386 VAL A O 1
ATOM 2909 N N . GLN A 1 387 ? 20.094 4.086 19.875 1 97.75 387 GLN A N 1
ATOM 2910 C CA . GLN A 1 387 ? 21.391 4.766 19.906 1 97.75 387 GLN A CA 1
ATOM 2911 C C . GLN A 1 387 ? 21.672 5.492 18.594 1 97.75 387 GLN A C 1
ATOM 2913 O O . GLN A 1 387 ? 22.156 6.629 18.609 1 97.75 387 GLN A O 1
ATOM 2918 N N . VAL A 1 388 ? 21.391 4.824 17.547 1 98.19 388 VAL A N 1
ATOM 2919 C CA . VAL A 1 388 ? 21.594 5.418 16.219 1 98.19 388 VAL A CA 1
ATOM 2920 C C . VAL A 1 388 ? 20.719 6.664 16.078 1 98.19 388 VAL A C 1
ATOM 2922 O O . VAL A 1 388 ? 21.188 7.715 15.641 1 98.19 388 VAL A O 1
ATOM 2925 N N . MET A 1 389 ? 19.5 6.551 16.453 1 98.38 389 MET A N 1
ATOM 2926 C CA . MET A 1 389 ? 18.562 7.668 16.281 1 98.38 389 MET A CA 1
ATOM 2927 C C . MET A 1 389 ? 18.906 8.805 17.25 1 98.38 389 MET A C 1
ATOM 2929 O O . MET A 1 389 ? 18.688 9.969 16.938 1 98.38 389 MET A O 1
ATOM 2933 N N . ASP A 1 390 ? 19.469 8.469 18.391 1 98.25 390 ASP A N 1
ATOM 2934 C CA . ASP A 1 390 ? 19.953 9.5 19.312 1 98.25 390 ASP A CA 1
ATOM 2935 C C . ASP A 1 390 ? 21.094 10.297 18.688 1 98.25 390 ASP A C 1
ATOM 2937 O O . ASP A 1 390 ? 21.203 11.508 18.906 1 98.25 390 ASP A O 1
ATOM 2941 N N . GLU A 1 391 ? 21.922 9.602 18.031 1 98.56 391 GLU A N 1
ATOM 2942 C CA . GLU A 1 391 ? 22.984 10.297 17.328 1 98.56 391 GLU A CA 1
ATOM 2943 C C . GLU A 1 391 ? 22.422 11.234 16.25 1 98.56 391 GLU A C 1
ATOM 2945 O O . GLU A 1 391 ? 22.906 12.352 16.094 1 98.56 391 GLU A O 1
ATOM 2950 N N . VAL A 1 392 ? 21.453 10.727 15.516 1 98.75 392 VAL A N 1
ATOM 2951 C CA . VAL A 1 392 ? 20.781 11.547 14.508 1 98.75 392 VAL A CA 1
ATOM 2952 C C . VAL A 1 392 ? 20.188 12.789 15.164 1 98.75 392 VAL A C 1
ATOM 2954 O O . VAL A 1 392 ? 20.359 13.906 14.672 1 98.75 392 VAL A O 1
ATOM 2957 N N . ARG A 1 393 ? 19.516 12.578 16.234 1 98.81 393 ARG A N 1
ATOM 2958 C CA . ARG A 1 393 ? 18.875 13.664 16.969 1 98.81 393 ARG A CA 1
ATOM 2959 C C . ARG A 1 393 ? 19.906 14.695 17.406 1 98.81 393 ARG A C 1
ATOM 2961 O O . ARG A 1 393 ? 19.672 15.898 17.312 1 98.81 393 ARG A O 1
ATOM 2968 N N . GLN A 1 394 ? 21 14.234 17.938 1 98.75 394 GLN A N 1
ATOM 2969 C CA . GLN A 1 394 ? 22.031 15.125 18.484 1 98.75 394 GLN A CA 1
ATOM 2970 C C . GLN A 1 394 ? 22.578 16.047 17.406 1 98.75 394 GLN A C 1
ATOM 2972 O O . GLN A 1 394 ? 22.891 17.203 17.672 1 98.75 394 GLN A O 1
ATOM 2977 N N . LEU A 1 395 ? 22.719 15.508 16.234 1 98.75 395 LEU A N 1
ATOM 2978 C CA . LEU A 1 395 ? 23.188 16.328 15.133 1 98.75 395 LEU A CA 1
ATOM 2979 C C . LEU A 1 395 ? 22.25 17.516 14.906 1 98.75 395 LEU A C 1
ATOM 2981 O O . LEU A 1 395 ? 22.688 18.641 14.664 1 98.75 395 LEU A O 1
ATOM 2985 N N . ALA A 1 396 ? 20.969 17.281 14.938 1 98.88 396 ALA A N 1
ATOM 2986 C CA . ALA A 1 396 ? 19.969 18.344 14.781 1 98.88 396 ALA A CA 1
ATOM 2987 C C . ALA A 1 396 ? 19.984 19.297 15.984 1 98.88 396 ALA A C 1
ATOM 2989 O O . ALA A 1 396 ? 19.844 20.516 15.82 1 98.88 396 ALA A O 1
ATOM 2990 N N . VAL A 1 397 ? 20.125 18.734 17.172 1 98.81 397 VAL A N 1
ATOM 2991 C CA . VAL A 1 397 ? 20.156 19.516 18.406 1 98.81 397 VAL A CA 1
ATOM 2992 C C . VAL A 1 397 ? 21.281 20.531 18.344 1 98.81 397 VAL A C 1
ATOM 2994 O O . VAL A 1 397 ? 21.094 21.703 18.672 1 98.81 397 VAL A O 1
ATOM 2997 N N . ASP A 1 398 ? 22.422 20.078 17.906 1 98.69 398 ASP A N 1
ATOM 2998 C CA . ASP A 1 398 ? 23.594 20.938 17.828 1 98.69 398 ASP A CA 1
ATOM 2999 C C . ASP A 1 398 ? 23.375 22.094 16.875 1 98.69 398 ASP A C 1
ATOM 3001 O O . ASP A 1 398 ? 23.734 23.234 17.172 1 98.69 398 ASP A O 1
ATOM 3005 N N . ALA A 1 399 ? 22.781 21.797 15.773 1 98.62 399 ALA A N 1
ATOM 3006 C CA . ALA A 1 399 ? 22.547 22.828 14.773 1 98.62 399 ALA A CA 1
ATOM 3007 C C . ALA A 1 399 ? 21.391 23.75 15.203 1 98.62 399 ALA A C 1
ATOM 3009 O O . ALA A 1 399 ? 21.406 24.938 14.906 1 98.62 399 ALA A O 1
ATOM 3010 N N . PHE A 1 400 ? 20.391 23.203 15.836 1 98.69 400 PHE A N 1
ATOM 3011 C CA . PHE A 1 400 ? 19.203 23.906 16.281 1 98.69 400 PHE A CA 1
ATOM 3012 C C . PHE A 1 400 ? 19.516 24.797 17.484 1 98.69 400 PHE A C 1
ATOM 3014 O O . PHE A 1 400 ? 18.969 25.891 17.609 1 98.69 400 PHE A O 1
ATOM 3021 N N . GLY A 1 401 ? 20.406 24.406 18.359 1 98.38 401 GLY A N 1
ATOM 3022 C CA . GLY A 1 401 ? 20.703 25.094 19.609 1 98.38 401 GLY A CA 1
ATOM 3023 C C . GLY A 1 401 ? 19.656 24.844 20.688 1 98.38 401 GLY A C 1
ATOM 3024 O O . GLY A 1 401 ? 19.547 25.609 21.641 1 98.38 401 GLY A O 1
ATOM 3025 N N . SER A 1 402 ? 18.859 23.891 20.5 1 98.12 402 SER A N 1
ATOM 3026 C CA . SER A 1 402 ? 17.844 23.484 21.469 1 98.12 402 SER A CA 1
ATOM 3027 C C . SER A 1 402 ? 17.719 21.969 21.547 1 98.12 402 SER A C 1
ATOM 3029 O O . SER A 1 402 ? 17.828 21.281 20.531 1 98.12 402 SER A O 1
ATOM 3031 N N . ASP A 1 403 ? 17.391 21.484 22.703 1 97.94 403 ASP A N 1
ATOM 3032 C CA . ASP A 1 403 ? 17.266 20.031 22.906 1 97.94 403 ASP A CA 1
ATOM 3033 C C . ASP A 1 403 ? 15.852 19.562 22.578 1 97.94 403 ASP A C 1
ATOM 3035 O O . ASP A 1 403 ? 15.57 18.359 22.641 1 97.94 403 ASP A O 1
ATOM 3039 N N . ASN A 1 404 ? 14.977 20.484 22.219 1 98.19 404 ASN A N 1
ATOM 3040 C CA . ASN A 1 404 ? 13.602 20.109 21.922 1 98.19 404 ASN A CA 1
ATOM 3041 C C . ASN A 1 404 ? 13.445 19.562 20.5 1 98.19 404 ASN A C 1
ATOM 3043 O O . ASN A 1 404 ? 12.742 20.156 19.688 1 98.19 404 ASN A O 1
ATOM 3047 N N . VAL A 1 405 ? 14.125 18.469 20.297 1 98.75 405 VAL A N 1
ATOM 3048 C CA . VAL A 1 405 ? 14.141 17.75 19.016 1 98.75 405 VAL A CA 1
ATOM 3049 C C . VAL A 1 405 ? 13.711 16.312 19.234 1 98.75 405 VAL A C 1
ATOM 3051 O O . VAL A 1 405 ? 14.102 15.68 20.234 1 98.75 405 VAL A O 1
ATOM 3054 N N . VAL A 1 406 ? 12.906 15.812 18.375 1 98.44 406 VAL A N 1
ATOM 3055 C CA . VAL A 1 406 ? 12.531 14.406 18.469 1 98.44 406 VAL A CA 1
ATOM 3056 C C . VAL A 1 406 ? 12.625 13.758 17.078 1 98.44 406 VAL A C 1
ATOM 3058 O O . VAL A 1 406 ? 12.305 14.391 16.078 1 98.44 406 VAL A O 1
ATOM 3061 N N . CYS A 1 407 ? 13.086 12.516 17.016 1 98.69 407 CYS A N 1
ATOM 3062 C CA . CYS A 1 407 ? 13.039 11.703 15.812 1 98.69 407 CYS A CA 1
ATOM 3063 C C . CYS A 1 407 ? 11.758 10.883 15.75 1 98.69 407 CYS A C 1
ATOM 3065 O O . CYS A 1 407 ? 11.516 10.039 16.625 1 98.69 407 CYS A O 1
ATOM 3067 N N . ALA A 1 408 ? 11.055 11.086 14.727 1 98.69 408 ALA A N 1
ATOM 3068 C CA . ALA A 1 408 ? 9.758 10.43 14.602 1 98.69 408 ALA A CA 1
ATOM 3069 C C . ALA A 1 408 ? 9.922 8.922 14.406 1 98.69 408 ALA A C 1
ATOM 3071 O O . ALA A 1 408 ? 10.906 8.469 13.812 1 98.69 408 ALA A O 1
ATOM 3072 N N . ARG A 1 409 ? 9.023 8.172 14.898 1 98.5 409 ARG A N 1
ATOM 3073 C CA . ARG A 1 409 ? 8.812 6.746 14.672 1 98.5 409 ARG A CA 1
ATOM 3074 C C . ARG A 1 409 ? 7.379 6.469 14.211 1 98.5 409 ARG A C 1
ATOM 3076 O O . ARG A 1 409 ? 6.477 7.273 14.461 1 98.5 409 ARG A O 1
ATOM 3083 N N . ASP A 1 410 ? 7.23 5.398 13.523 1 98.81 410 ASP A N 1
ATOM 3084 C CA . ASP A 1 410 ? 5.859 5.023 13.18 1 98.81 410 ASP A CA 1
ATOM 3085 C C . ASP A 1 410 ? 4.988 4.918 14.43 1 98.81 410 ASP A C 1
ATOM 3087 O O . ASP A 1 410 ? 5.41 4.348 15.438 1 98.81 410 ASP A O 1
ATOM 3091 N N . PHE A 1 411 ? 3.816 5.574 14.406 1 98.81 411 PHE A N 1
ATOM 3092 C CA . PHE A 1 411 ? 2.762 5.555 15.406 1 98.81 411 PHE A CA 1
ATOM 3093 C C . PHE A 1 411 ? 3.088 6.508 16.547 1 98.81 411 PHE A C 1
ATOM 3095 O O . PHE A 1 411 ? 2.363 6.562 17.547 1 98.81 411 PHE A O 1
ATOM 3102 N N . MET A 1 412 ? 4.176 7.242 16.484 1 98.75 412 MET A N 1
ATOM 3103 C CA . MET A 1 412 ? 4.488 8.266 17.484 1 98.75 412 MET A CA 1
ATOM 3104 C C . MET A 1 412 ? 3.49 9.414 17.406 1 98.75 412 MET A C 1
ATOM 3106 O O . MET A 1 412 ? 3.135 9.867 16.312 1 98.75 412 MET A O 1
ATOM 3110 N N . GLN A 1 413 ? 3.055 9.875 18.531 1 98.81 413 GLN A N 1
ATOM 3111 C CA . GLN A 1 413 ? 2.137 11 18.625 1 98.81 413 GLN A CA 1
ATOM 3112 C C . GLN A 1 413 ? 2.797 12.195 19.312 1 98.81 413 GLN A C 1
ATOM 3114 O O . GLN A 1 413 ? 3.205 12.102 20.469 1 98.81 413 GLN A O 1
ATOM 3119 N N . VAL A 1 414 ? 2.873 13.25 18.641 1 98.69 414 VAL A N 1
ATOM 3120 C CA . VAL A 1 414 ? 3.396 14.516 19.141 1 98.69 414 VAL A CA 1
ATOM 3121 C C . VAL A 1 414 ? 2.24 15.469 19.438 1 98.69 414 VAL A C 1
ATOM 3123 O O . VAL A 1 414 ? 1.46 15.812 18.547 1 98.69 414 VAL A O 1
ATOM 3126 N N . THR A 1 415 ? 2.166 15.914 20.625 1 98.12 415 THR A N 1
ATOM 3127 C CA . THR A 1 415 ? 1.108 16.828 21.031 1 98.12 415 THR A CA 1
ATOM 3128 C C . THR A 1 415 ? 1.626 18.266 21.047 1 98.12 415 THR A C 1
ATOM 3130 O O . THR A 1 415 ? 2.785 18.516 21.391 1 98.12 415 THR A O 1
ATOM 3133 N N . ILE A 1 416 ? 0.841 19.156 20.609 1 97.25 416 ILE A N 1
ATOM 3134 C CA . ILE A 1 416 ? 1.144 20.594 20.656 1 97.25 416 ILE A CA 1
ATOM 3135 C C . ILE A 1 416 ? 0.226 21.281 21.656 1 97.25 416 ILE A C 1
ATOM 3137 O O . ILE A 1 416 ? -0.944 21.531 21.359 1 97.25 416 ILE A O 1
ATOM 3141 N N . ALA A 1 417 ? 0.74 21.688 22.75 1 91.94 417 ALA A N 1
ATOM 3142 C CA . ALA A 1 417 ? -0.032 22.266 23.844 1 91.94 417 ALA A CA 1
ATOM 3143 C C . ALA A 1 417 ? -0.575 23.641 23.469 1 91.94 417 ALA A C 1
ATOM 3145 O O . ALA A 1 417 ? 0.072 24.391 22.734 1 91.94 417 ALA A O 1
ATOM 3146 N N . PRO A 1 418 ? -1.751 23.938 24 1 87.75 418 PRO A N 1
ATOM 3147 C CA . PRO A 1 418 ? -2.242 25.297 23.797 1 87.75 418 PRO A CA 1
ATOM 3148 C C . PRO A 1 418 ? -1.318 26.359 24.391 1 87.75 418 PRO A C 1
ATOM 3150 O O . PRO A 1 418 ? -0.639 26.094 25.391 1 87.75 418 PRO A O 1
ATOM 3153 N N . ARG A 1 419 ? -1.348 27.516 23.812 1 86.19 419 ARG A N 1
ATOM 3154 C CA . ARG A 1 419 ? -0.506 28.609 24.281 1 86.19 419 ARG A CA 1
ATOM 3155 C C . ARG A 1 419 ? -1.06 29.219 25.562 1 86.19 419 ARG A C 1
ATOM 3157 O O . ARG A 1 419 ? -2.273 29.234 25.781 1 86.19 419 ARG A O 1
ATOM 3164 N N . MET B 1 1 ? 8.125 -26.672 -5.406 1 96.69 1 MET B N 1
ATOM 3165 C CA . MET B 1 1 ? 7.09 -25.734 -5.832 1 96.69 1 MET B CA 1
ATOM 3166 C C . MET B 1 1 ? 6.184 -25.359 -4.664 1 96.69 1 MET B C 1
ATOM 3168 O O . MET B 1 1 ? 5.766 -26.219 -3.891 1 96.69 1 MET B O 1
ATOM 3172 N N . ASP B 1 2 ? 5.953 -24.031 -4.465 1 98.38 2 ASP B N 1
ATOM 3173 C CA . ASP B 1 2 ? 5.082 -23.641 -3.365 1 98.38 2 ASP B CA 1
ATOM 3174 C C . ASP B 1 2 ? 4.391 -22.312 -3.668 1 98.38 2 ASP B C 1
ATOM 3176 O O . ASP B 1 2 ? 4.758 -21.609 -4.621 1 98.38 2 ASP B O 1
ATOM 3180 N N . ILE B 1 3 ? 3.363 -22.094 -2.936 1 98.75 3 ILE B N 1
ATOM 3181 C CA . ILE B 1 3 ? 2.625 -20.828 -2.959 1 98.75 3 ILE B CA 1
ATOM 3182 C C . ILE B 1 3 ? 2.654 -20.188 -1.572 1 98.75 3 ILE B C 1
ATOM 3184 O O . ILE B 1 3 ? 2.373 -20.859 -0.57 1 98.75 3 ILE B O 1
ATOM 3188 N N . THR B 1 4 ? 3.043 -18.969 -1.523 1 98.88 4 THR B N 1
ATOM 3189 C CA . THR B 1 4 ? 2.967 -18.172 -0.302 1 98.88 4 THR B CA 1
ATOM 3190 C C . THR B 1 4 ? 1.89 -17.109 -0.42 1 98.88 4 THR B C 1
ATOM 3192 O O . THR B 1 4 ? 1.936 -16.266 -1.326 1 98.88 4 THR B O 1
ATOM 3195 N N . PHE B 1 5 ? 0.97 -17.125 0.527 1 98.94 5 PHE B N 1
ATOM 3196 C CA . PHE B 1 5 ? -0.09 -16.125 0.516 1 98.94 5 PHE B CA 1
ATOM 3197 C C . PHE B 1 5 ? 0.361 -14.852 1.22 1 98.94 5 PHE B C 1
ATOM 3199 O O . PHE B 1 5 ? 0.657 -14.867 2.416 1 98.94 5 PHE B O 1
ATOM 3206 N N . LEU B 1 6 ? 0.372 -13.734 0.494 1 98.88 6 LEU B N 1
ATOM 3207 C CA . LEU B 1 6 ? 0.865 -12.461 1.006 1 98.88 6 LEU B CA 1
ATOM 3208 C C . LEU B 1 6 ? -0.289 -11.578 1.479 1 98.88 6 LEU B C 1
ATOM 3210 O O . LEU B 1 6 ? -0.087 -10.656 2.271 1 98.88 6 LEU B O 1
ATOM 3214 N N . GLY B 1 7 ? -1.428 -11.82 0.996 1 98.81 7 GLY B N 1
ATOM 3215 C CA . GLY B 1 7 ? -2.672 -11.18 1.389 1 98.81 7 GLY B CA 1
ATOM 3216 C C . GLY B 1 7 ? -3.902 -11.984 1.021 1 98.81 7 GLY B C 1
ATOM 3217 O O . GLY B 1 7 ? -3.961 -12.586 -0.054 1 98.81 7 GLY B O 1
ATOM 3218 N N . THR B 1 8 ? -4.902 -11.969 1.914 1 98.75 8 THR B N 1
ATOM 3219 C CA . THR B 1 8 ? -6.031 -12.875 1.729 1 98.75 8 THR B CA 1
ATOM 3220 C C . THR B 1 8 ? -7.352 -12.148 1.965 1 98.75 8 THR B C 1
ATOM 3222 O O . THR B 1 8 ? -8.398 -12.781 2.119 1 98.75 8 THR B O 1
ATOM 3225 N N . ALA B 1 9 ? -7.285 -10.773 1.985 1 98.19 9 ALA B N 1
ATOM 3226 C CA . ALA B 1 9 ? -8.492 -9.992 2.238 1 98.19 9 ALA B CA 1
ATOM 3227 C C . ALA B 1 9 ? -9.188 -9.617 0.932 1 98.19 9 ALA B C 1
ATOM 3229 O O . ALA B 1 9 ? -8.531 -9.375 -0.083 1 98.19 9 ALA B O 1
ATOM 3230 N N . SER B 1 10 ? -10.477 -9.531 1.051 1 96.62 10 SER B N 1
ATOM 3231 C CA . SER B 1 10 ? -11.273 -8.945 -0.025 1 96.62 10 SER B CA 1
ATOM 3232 C C . SER B 1 10 ? -11.539 -7.469 0.222 1 96.62 10 SER B C 1
ATOM 3234 O O . SER B 1 10 ? -11.805 -7.059 1.354 1 96.62 10 SER B O 1
ATOM 3236 N N . ALA B 1 11 ? -11.375 -6.621 -0.705 1 92.88 11 ALA B N 1
ATOM 3237 C CA . ALA B 1 11 ? -11.805 -5.23 -0.791 1 92.88 11 ALA B CA 1
ATOM 3238 C C . ALA B 1 11 ? -11.031 -4.352 0.186 1 92.88 11 ALA B C 1
ATOM 3240 O O . ALA B 1 11 ? -10.258 -3.484 -0.229 1 92.88 11 ALA B O 1
ATOM 3241 N N . GLN B 1 12 ? -11.219 -4.613 1.511 1 93.31 12 GLN B N 1
ATOM 3242 C CA . GLN B 1 12 ? -10.57 -3.789 2.523 1 93.31 12 GLN B CA 1
ATOM 3243 C C . GLN B 1 12 ? -9.578 -4.609 3.348 1 93.31 12 GLN B C 1
ATOM 3245 O O . GLN B 1 12 ? -9.875 -5.746 3.725 1 93.31 12 GLN B O 1
ATOM 3250 N N . PRO B 1 13 ? -8.453 -4.043 3.576 1 96 13 PRO B N 1
ATOM 3251 C CA . PRO B 1 13 ? -7.551 -4.738 4.5 1 96 13 PRO B CA 1
ATOM 3252 C C . PRO B 1 13 ? -8.016 -4.66 5.949 1 96 13 PRO B C 1
ATOM 3254 O O . PRO B 1 13 ? -8.891 -3.854 6.281 1 96 13 PRO B O 1
ATOM 3257 N N . SER B 1 14 ? -7.535 -5.539 6.773 1 97.06 14 SER B N 1
ATOM 3258 C CA . SER B 1 14 ? -7.758 -5.562 8.219 1 97.06 14 SER B CA 1
ATOM 3259 C C . SER B 1 14 ? -6.453 -5.777 8.977 1 97.06 14 SER B C 1
ATOM 3261 O O . SER B 1 14 ? -5.402 -5.98 8.359 1 97.06 14 SER B O 1
ATOM 3263 N N . PRO B 1 15 ? -6.504 -5.734 10.242 1 96.38 15 PRO B N 1
ATOM 3264 C CA . PRO B 1 15 ? -5.27 -5.98 11 1 96.38 15 PRO B CA 1
ATOM 3265 C C . PRO B 1 15 ? -4.719 -7.387 10.781 1 96.38 15 PRO B C 1
ATOM 3267 O O . PRO B 1 15 ? -3.547 -7.645 11.062 1 96.38 15 PRO B O 1
ATOM 3270 N N . THR B 1 16 ? -5.578 -8.281 10.227 1 97.75 16 THR B N 1
ATOM 3271 C CA . THR B 1 16 ? -5.137 -9.672 10.188 1 97.75 16 THR B CA 1
ATOM 3272 C C . THR B 1 16 ? -5.051 -10.172 8.75 1 97.75 16 THR B C 1
ATOM 3274 O O . THR B 1 16 ? -4.543 -11.266 8.492 1 97.75 16 THR B O 1
ATOM 3277 N N . ARG B 1 17 ? -5.547 -9.383 7.797 1 98.44 17 ARG B N 1
ATOM 3278 C CA . ARG B 1 17 ? -5.492 -9.789 6.395 1 98.44 17 ARG B CA 1
ATOM 3279 C C . ARG B 1 17 ? -5.117 -8.617 5.496 1 98.44 17 ARG B C 1
ATOM 3281 O O . ARG B 1 17 ? -5.75 -7.559 5.551 1 98.44 17 ARG B O 1
ATOM 3288 N N . ASN B 1 18 ? -4.129 -8.766 4.688 1 98.62 18 ASN B N 1
ATOM 3289 C CA . ASN B 1 18 ? -3.715 -7.789 3.688 1 98.62 18 ASN B CA 1
ATOM 3290 C C . ASN B 1 18 ? -4.488 -7.957 2.383 1 98.62 18 ASN B C 1
ATOM 3292 O O . ASN B 1 18 ? -5.156 -8.977 2.18 1 98.62 18 ASN B O 1
ATOM 3296 N N . HIS B 1 19 ? -4.398 -6.988 1.478 1 98.44 19 HIS B N 1
ATOM 3297 C CA . HIS B 1 19 ? -4.996 -7.062 0.15 1 98.44 19 HIS B CA 1
ATOM 3298 C C . HIS B 1 19 ? -4.43 -8.234 -0.646 1 98.44 19 HIS B C 1
ATOM 3300 O O . HIS B 1 19 ? -3.307 -8.68 -0.389 1 98.44 19 HIS B O 1
ATOM 3306 N N . SER B 1 20 ? -5.121 -8.609 -1.62 1 98.62 20 SER B N 1
ATOM 3307 C CA . SER B 1 20 ? -4.918 -9.867 -2.332 1 98.62 20 SER B CA 1
ATOM 3308 C C . SER B 1 20 ? -3.576 -9.883 -3.057 1 98.62 20 SER B C 1
ATOM 3310 O O . SER B 1 20 ? -3.275 -8.984 -3.84 1 98.62 20 SER B O 1
ATOM 3312 N N . SER B 1 21 ? -2.809 -10.961 -2.742 1 98.88 21 SER B N 1
ATOM 3313 C CA . SER B 1 21 ? -1.585 -11.297 -3.461 1 98.88 21 SER B CA 1
ATOM 3314 C C . SER B 1 21 ? -1.054 -12.664 -3.031 1 98.88 21 SER B C 1
ATOM 3316 O O . SER B 1 21 ? -1.149 -13.031 -1.858 1 98.88 21 SER B O 1
ATOM 3318 N N . LEU B 1 22 ? -0.517 -13.422 -3.922 1 98.69 22 LEU B N 1
ATOM 3319 C CA . LEU B 1 22 ? 0.2 -14.641 -3.561 1 98.69 22 LEU B CA 1
ATOM 3320 C C . LEU B 1 22 ? 1.438 -14.82 -4.434 1 98.69 22 LEU B C 1
ATOM 3322 O O . LEU B 1 22 ? 1.456 -14.391 -5.59 1 98.69 22 LEU B O 1
ATOM 3326 N N . ALA B 1 23 ? 2.451 -15.375 -3.889 1 98.88 23 ALA B N 1
ATOM 3327 C CA . ALA B 1 23 ? 3.711 -15.68 -4.562 1 98.88 23 ALA B CA 1
ATOM 3328 C C . ALA B 1 23 ? 3.816 -17.156 -4.891 1 98.88 23 ALA B C 1
ATOM 3330 O O . ALA B 1 23 ? 3.691 -18.016 -4.004 1 98.88 23 ALA B O 1
ATOM 3331 N N . PHE B 1 24 ? 3.988 -17.469 -6.141 1 98.75 24 PHE B N 1
ATOM 3332 C CA . PHE B 1 24 ? 4.211 -18.812 -6.645 1 98.75 24 PHE B CA 1
ATOM 3333 C C . PHE B 1 24 ? 5.68 -19.031 -6.98 1 98.75 24 PHE B C 1
ATOM 3335 O O . PHE B 1 24 ? 6.262 -18.281 -7.762 1 98.75 24 PHE B O 1
ATOM 3342 N N . ARG B 1 25 ? 6.289 -20.031 -6.418 1 98 25 ARG B N 1
ATOM 3343 C CA . ARG B 1 25 ? 7.652 -20.406 -6.762 1 98 25 ARG B CA 1
ATOM 3344 C C . ARG B 1 25 ? 7.668 -21.703 -7.57 1 98 25 ARG B C 1
ATOM 3346 O O . ARG B 1 25 ? 7.422 -22.781 -7.023 1 98 25 ARG B O 1
ATOM 3353 N N . PRO B 1 26 ? 7.898 -21.484 -8.891 1 96.69 26 PRO B N 1
ATOM 3354 C CA . PRO B 1 26 ? 8.055 -22.719 -9.672 1 96.69 26 PRO B CA 1
ATOM 3355 C C . PRO B 1 26 ? 9.266 -23.547 -9.227 1 96.69 26 PRO B C 1
ATOM 3357 O O . PRO B 1 26 ? 9.227 -24.781 -9.297 1 96.69 26 PRO B O 1
ATOM 3360 N N . ASP B 1 27 ? 10.25 -22.844 -8.805 1 91.62 27 ASP B N 1
ATOM 3361 C CA . ASP B 1 27 ? 11.453 -23.422 -8.211 1 91.62 27 ASP B CA 1
ATOM 3362 C C . ASP B 1 27 ? 12.141 -22.422 -7.277 1 91.62 27 ASP B C 1
ATOM 3364 O O . ASP B 1 27 ? 11.57 -21.391 -6.93 1 91.62 27 ASP B O 1
ATOM 3368 N N . ALA B 1 28 ? 13.312 -22.719 -6.84 1 88.62 28 ALA B N 1
ATOM 3369 C CA . ALA B 1 28 ? 13.992 -21.922 -5.824 1 88.62 28 ALA B CA 1
ATOM 3370 C C . ALA B 1 28 ? 14.516 -20.609 -6.414 1 88.62 28 ALA B C 1
ATOM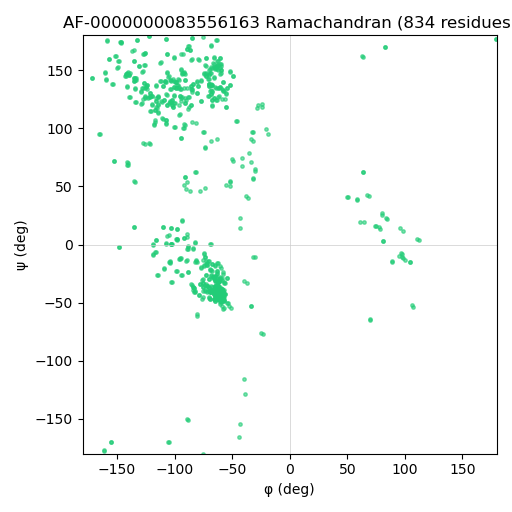 3372 O O . ALA B 1 28 ? 14.883 -19.703 -5.676 1 88.62 28 ALA B O 1
ATOM 3373 N N . ASN B 1 29 ? 14.438 -20.438 -7.699 1 91.94 29 ASN B N 1
ATOM 3374 C CA . ASN B 1 29 ? 15.141 -19.312 -8.312 1 91.94 29 ASN B CA 1
ATOM 3375 C C . ASN B 1 29 ? 14.172 -18.328 -8.953 1 91.94 29 ASN B C 1
ATOM 3377 O O . ASN B 1 29 ? 14.594 -17.359 -9.594 1 91.94 29 ASN B O 1
ATOM 3381 N N . ASP B 1 30 ? 12.93 -18.531 -8.836 1 96.38 30 ASP B N 1
ATOM 3382 C CA . ASP B 1 30 ? 11.953 -17.688 -9.5 1 96.38 30 ASP B CA 1
ATOM 3383 C C . ASP B 1 30 ? 10.727 -17.453 -8.617 1 96.38 30 ASP B C 1
ATOM 3385 O O . ASP B 1 30 ? 10.391 -18.297 -7.785 1 96.38 30 ASP B O 1
ATOM 3389 N N . VAL B 1 31 ? 10.195 -16.312 -8.766 1 98 31 VAL B N 1
ATOM 3390 C CA . VAL B 1 31 ? 8.969 -15.961 -8.055 1 98 31 VAL B CA 1
ATOM 3391 C C . VAL B 1 31 ? 7.984 -15.305 -9.016 1 98 31 VAL B C 1
ATOM 3393 O O . VAL B 1 31 ? 8.32 -14.32 -9.68 1 98 31 VAL B O 1
ATOM 3396 N N . TRP B 1 32 ? 6.816 -15.883 -9.117 1 98.75 32 TRP B N 1
ATOM 3397 C CA . TRP B 1 32 ? 5.695 -15.289 -9.836 1 98.75 32 TRP B CA 1
ATOM 3398 C C . TRP B 1 32 ? 4.633 -14.781 -8.859 1 98.75 32 TRP B C 1
ATOM 3400 O O . TRP B 1 32 ? 4.191 -15.523 -7.977 1 98.75 32 TRP B O 1
ATOM 3410 N N . LEU B 1 33 ? 4.258 -13.555 -9.078 1 98.88 33 LEU B N 1
ATOM 3411 C CA . LEU B 1 33 ? 3.168 -13.039 -8.258 1 98.88 33 LEU B CA 1
ATOM 3412 C C . LEU B 1 33 ? 1.836 -13.148 -8.992 1 98.88 33 LEU B C 1
ATOM 3414 O O . LEU B 1 33 ? 1.77 -12.922 -10.203 1 98.88 33 LEU B O 1
ATOM 3418 N N . PHE B 1 34 ? 0.872 -13.453 -8.289 1 98.94 34 PHE B N 1
ATOM 3419 C CA . PHE B 1 34 ? -0.507 -13.344 -8.75 1 98.94 34 PHE B CA 1
ATOM 3420 C C . PHE B 1 34 ? -1.26 -12.289 -7.953 1 98.94 34 PHE B C 1
ATOM 3422 O O . PHE B 1 34 ? -1.483 -12.453 -6.754 1 98.94 34 PHE B O 1
ATOM 3429 N N . ASP B 1 35 ? -1.621 -11.227 -8.648 1 98.88 35 ASP B N 1
ATOM 3430 C CA . ASP B 1 35 ? -2.154 -9.992 -8.078 1 98.88 35 ASP B CA 1
ATOM 3431 C C . ASP B 1 35 ? -1.126 -9.312 -7.172 1 98.88 35 ASP B C 1
ATOM 3433 O O . ASP B 1 35 ? -0.119 -9.922 -6.805 1 98.88 35 ASP B O 1
ATOM 3437 N N . CYS B 1 36 ? -1.368 -8.094 -6.934 1 98.81 36 CYS B N 1
ATOM 3438 C CA . CYS B 1 36 ? -0.476 -7.238 -6.156 1 98.81 36 CYS B CA 1
ATOM 3439 C C . CYS B 1 36 ? -1.249 -6.113 -5.48 1 98.81 36 CYS B C 1
ATOM 3441 O O . CYS B 1 36 ? -1.105 -4.949 -5.848 1 98.81 36 CYS B O 1
ATOM 3443 N N . GLY B 1 37 ? -2.01 -6.461 -4.469 1 98.69 37 GLY B N 1
ATOM 3444 C CA . GLY B 1 37 ? -2.742 -5.453 -3.719 1 98.69 37 GLY B CA 1
ATOM 3445 C C . GLY B 1 37 ? -1.84 -4.547 -2.906 1 98.69 37 GLY B C 1
ATOM 3446 O O . GLY B 1 37 ? -0.633 -4.781 -2.812 1 98.69 37 GLY B O 1
ATOM 3447 N N . GLU B 1 38 ? -2.4 -3.547 -2.375 1 98.62 38 GLU B N 1
ATOM 3448 C CA . GLU B 1 38 ? -1.652 -2.594 -1.559 1 98.62 38 GLU B CA 1
ATOM 3449 C C . GLU B 1 38 ? -0.855 -3.309 -0.47 1 98.62 38 GLU B C 1
ATOM 3451 O O . GLU B 1 38 ? -1.346 -4.258 0.146 1 98.62 38 GLU B O 1
ATOM 3456 N N . ALA B 1 39 ? 0.409 -2.895 -0.243 1 98.69 39 ALA B N 1
ATOM 3457 C CA . ALA B 1 39 ? 1.302 -3.328 0.829 1 98.69 39 ALA B CA 1
ATOM 3458 C C . ALA B 1 39 ? 1.842 -4.73 0.558 1 98.69 39 ALA B C 1
ATOM 3460 O O . ALA B 1 39 ? 2.322 -5.406 1.473 1 98.69 39 ALA B O 1
ATOM 3461 N N . THR B 1 40 ? 1.731 -5.227 -0.669 1 98.81 40 THR B N 1
ATOM 3462 C CA . THR B 1 40 ? 2.316 -6.52 -1.015 1 98.81 40 THR B CA 1
ATOM 3463 C C . THR B 1 40 ? 3.82 -6.52 -0.758 1 98.81 40 THR B C 1
ATOM 3465 O O . THR B 1 40 ? 4.355 -7.465 -0.173 1 98.81 40 THR B O 1
ATOM 3468 N N . GLN B 1 41 ? 4.52 -5.445 -1.169 1 98.56 41 GLN B N 1
ATOM 3469 C CA . GLN B 1 41 ? 5.957 -5.406 -0.923 1 98.56 41 GLN B CA 1
ATOM 3470 C C . GLN B 1 41 ? 6.262 -5.418 0.572 1 98.56 41 GLN B C 1
ATOM 3472 O O . GLN B 1 41 ? 7.254 -6.008 1.006 1 98.56 41 GLN B O 1
ATOM 3477 N N . HIS B 1 42 ? 5.398 -4.75 1.338 1 98.44 42 HIS B N 1
ATOM 3478 C CA . HIS B 1 42 ? 5.574 -4.762 2.785 1 98.44 42 HIS B CA 1
ATOM 3479 C C . HIS B 1 42 ? 5.508 -6.18 3.34 1 98.44 42 HIS B C 1
ATOM 3481 O O . HIS B 1 42 ? 6.32 -6.559 4.184 1 98.44 42 HIS B O 1
ATOM 3487 N N . GLN B 1 43 ? 4.527 -6.945 2.852 1 98.69 43 GLN B N 1
ATOM 3488 C CA . GLN B 1 43 ? 4.379 -8.336 3.279 1 98.69 43 GLN B CA 1
ATOM 3489 C C . GLN B 1 43 ? 5.629 -9.148 2.959 1 98.69 43 GLN B C 1
ATOM 3491 O O . GLN B 1 43 ? 6.102 -9.922 3.793 1 98.69 43 GLN B O 1
ATOM 3496 N N . LEU B 1 44 ? 6.141 -8.969 1.797 1 98.75 44 LEU B N 1
ATOM 3497 C CA . LEU B 1 44 ? 7.332 -9.695 1.376 1 98.75 44 LEU B CA 1
ATOM 3498 C C . LEU B 1 44 ? 8.539 -9.305 2.223 1 98.75 44 LEU B C 1
ATOM 3500 O O . LEU B 1 44 ? 9.281 -10.164 2.693 1 98.75 44 LEU B O 1
ATOM 3504 N N . ILE B 1 45 ? 8.734 -8.047 2.428 1 98.12 45 ILE B N 1
ATOM 3505 C CA . ILE B 1 45 ? 9.852 -7.523 3.207 1 98.12 45 ILE B CA 1
ATOM 3506 C C . ILE B 1 45 ? 9.781 -8.062 4.637 1 98.12 45 ILE B C 1
ATOM 3508 O O . ILE B 1 45 ? 10.781 -8.547 5.172 1 98.12 45 ILE B O 1
ATOM 3512 N N . ASN B 1 46 ? 8.625 -8 5.203 1 98.19 46 ASN B N 1
ATOM 3513 C CA . ASN B 1 46 ? 8.445 -8.477 6.57 1 98.19 46 ASN B CA 1
ATOM 3514 C C . ASN B 1 46 ? 8.695 -9.977 6.68 1 98.19 46 ASN B C 1
ATOM 3516 O O . ASN B 1 46 ? 9.352 -10.438 7.617 1 98.19 46 ASN B O 1
ATOM 3520 N N . LEU B 1 47 ? 8.141 -10.719 5.746 1 98.69 47 LEU B N 1
ATOM 3521 C CA . LEU B 1 47 ? 8.32 -12.172 5.781 1 98.69 47 LEU B CA 1
ATOM 3522 C C . LEU B 1 47 ? 9.789 -12.547 5.625 1 98.69 47 LEU B C 1
ATOM 3524 O O . LEU B 1 47 ? 10.273 -13.453 6.301 1 98.69 47 LEU B O 1
ATOM 3528 N N . MET B 1 48 ? 10.5 -11.898 4.73 1 97.88 48 MET B N 1
ATOM 3529 C CA . MET B 1 48 ? 11.922 -12.164 4.543 1 97.88 48 MET B CA 1
ATOM 3530 C C . MET B 1 48 ? 12.711 -11.828 5.809 1 97.88 48 MET B C 1
ATOM 3532 O O . MET B 1 48 ? 13.625 -12.562 6.188 1 97.88 48 MET B O 1
ATOM 3536 N N . ALA B 1 49 ? 12.32 -10.789 6.484 1 97.06 49 ALA B N 1
ATOM 3537 C CA . ALA B 1 49 ? 13.047 -10.312 7.66 1 97.06 49 ALA B CA 1
ATOM 3538 C C . ALA B 1 49 ? 12.789 -11.219 8.867 1 97.06 49 ALA B C 1
ATOM 3540 O O . ALA B 1 49 ? 13.68 -11.422 9.695 1 97.06 49 ALA B O 1
ATOM 3541 N N . ASP B 1 50 ? 11.578 -11.766 8.93 1 97.5 50 ASP B N 1
ATOM 3542 C CA . ASP B 1 50 ? 11.188 -12.531 10.102 1 97.5 50 ASP B CA 1
ATOM 3543 C C . ASP B 1 50 ? 10.484 -13.828 9.703 1 97.5 50 ASP B C 1
ATOM 3545 O O . ASP B 1 50 ? 9.383 -14.117 10.172 1 97.5 50 ASP B O 1
ATOM 3549 N N . TYR B 1 51 ? 11.133 -14.586 8.898 1 98.06 51 TYR B N 1
ATOM 3550 C CA . TYR B 1 51 ? 10.555 -15.789 8.305 1 98.06 51 TYR B CA 1
ATOM 3551 C C . TYR B 1 51 ? 10.156 -16.797 9.375 1 98.06 51 TYR B C 1
ATOM 3553 O O . TYR B 1 51 ? 9.047 -17.328 9.359 1 98.06 51 TYR B O 1
ATOM 3561 N N . ALA B 1 52 ? 11.008 -17.078 10.375 1 97.12 52 ALA B N 1
ATOM 3562 C CA . ALA B 1 52 ? 10.797 -18.109 11.383 1 97.12 52 ALA B CA 1
ATOM 3563 C C . ALA B 1 52 ? 9.531 -17.828 12.195 1 97.12 52 ALA B C 1
ATOM 3565 O O . ALA B 1 52 ? 8.797 -18.75 12.555 1 97.12 52 ALA B O 1
ATOM 3566 N N . ASP B 1 53 ? 9.242 -16.547 12.352 1 96.94 53 ASP B N 1
ATOM 3567 C CA . ASP B 1 53 ? 8.133 -16.172 13.227 1 96.94 53 ASP B CA 1
ATOM 3568 C C . ASP B 1 53 ? 6.84 -16 12.43 1 96.94 53 ASP B C 1
ATOM 3570 O O . ASP B 1 53 ? 5.746 -16.203 12.961 1 96.94 53 ASP B O 1
ATOM 3574 N N . LEU B 1 54 ? 6.969 -15.664 11.148 1 97.94 54 LEU B N 1
ATOM 3575 C CA . LEU B 1 54 ? 5.777 -15.25 10.422 1 97.94 54 LEU B CA 1
ATOM 3576 C C . LEU B 1 54 ? 5.27 -16.359 9.523 1 97.94 54 LEU B C 1
ATOM 3578 O O . LEU B 1 54 ? 4.062 -16.469 9.281 1 97.94 54 LEU B O 1
ATOM 3582 N N . ALA B 1 55 ? 6.156 -17.188 8.992 1 98.38 55 ALA B N 1
ATOM 3583 C CA . ALA B 1 55 ? 5.762 -18.219 8.039 1 98.38 55 ALA B CA 1
ATOM 3584 C C . ALA B 1 55 ? 4.848 -19.25 8.695 1 98.38 55 ALA B C 1
ATOM 3586 O O . ALA B 1 55 ? 5.121 -19.719 9.805 1 98.38 55 ALA B O 1
ATOM 3587 N N . ILE B 1 56 ? 3.826 -19.594 8.023 1 97.88 56 ILE B N 1
ATOM 3588 C CA . ILE B 1 56 ? 2.857 -20.578 8.5 1 97.88 56 ILE B CA 1
ATOM 3589 C C . ILE B 1 56 ? 2.777 -21.734 7.512 1 97.88 56 ILE B C 1
ATOM 3591 O O . ILE B 1 56 ? 2.338 -21.578 6.375 1 97.88 56 ILE B O 1
ATOM 3595 N N . PRO B 1 57 ? 3.172 -22.938 7.898 1 97.62 57 PRO B N 1
ATOM 3596 C CA . PRO B 1 57 ? 2.943 -24.078 7.012 1 97.62 57 PRO B CA 1
ATOM 3597 C C . PRO B 1 57 ? 1.467 -24.453 6.898 1 97.62 57 PRO B C 1
ATOM 3599 O O . PRO B 1 57 ? 0.762 -24.516 7.91 1 97.62 57 PRO B O 1
ATOM 3602 N N . ALA B 1 58 ? 1.046 -24.719 5.719 1 98 58 ALA B N 1
ATOM 3603 C CA . ALA B 1 58 ? -0.353 -25.078 5.523 1 98 58 ALA B CA 1
ATOM 3604 C C . ALA B 1 58 ? -0.617 -26.5 6.016 1 98 58 ALA B C 1
ATOM 3606 O O . ALA B 1 58 ? 0.24 -27.391 5.887 1 98 58 ALA B O 1
ATOM 3607 N N . ARG B 1 59 ? -1.82 -26.672 6.496 1 93.69 59 ARG B N 1
ATOM 3608 C CA . ARG B 1 59 ? -2.283 -28.031 6.805 1 93.69 59 ARG B CA 1
ATOM 3609 C C . ARG B 1 59 ? -2.234 -28.922 5.566 1 93.69 59 ARG B C 1
ATOM 3611 O O . ARG B 1 59 ? -2.643 -28.5 4.48 1 93.69 59 ARG B O 1
ATOM 3618 N N . GLY B 1 60 ? -1.675 -30.109 5.699 1 93.25 60 GLY B N 1
ATOM 3619 C CA . GLY B 1 60 ? -1.688 -31.062 4.594 1 93.25 60 GLY B CA 1
ATOM 3620 C C . GLY B 1 60 ? -0.406 -31.047 3.781 1 93.25 60 GLY B C 1
ATOM 3621 O O . GLY B 1 60 ? -0.222 -31.875 2.885 1 93.25 60 GLY B O 1
ATOM 3622 N N . ASN B 1 61 ? 0.489 -30.062 4.094 1 96.44 61 ASN B N 1
ATOM 3623 C CA . ASN B 1 61 ? 1.789 -30.078 3.432 1 96.44 61 ASN B CA 1
ATOM 3624 C C . ASN B 1 61 ? 2.539 -31.375 3.686 1 96.44 61 ASN B C 1
ATOM 3626 O O . ASN B 1 61 ? 2.602 -31.859 4.82 1 96.44 61 ASN B O 1
ATOM 3630 N N . THR B 1 62 ? 3.098 -31.969 2.631 1 93.5 62 THR B N 1
ATOM 3631 C CA . THR B 1 62 ? 3.895 -33.188 2.793 1 93.5 62 THR B CA 1
ATOM 3632 C C . THR B 1 62 ? 5.383 -32.844 2.688 1 93.5 62 THR B C 1
ATOM 3634 O O . THR B 1 62 ? 6.227 -33.719 2.961 1 93.5 62 THR B O 1
ATOM 3637 N N . THR B 1 63 ? 5.656 -31.688 2.201 1 91.12 63 THR B N 1
ATOM 3638 C CA . THR B 1 63 ? 6.996 -31.109 2.172 1 91.12 63 THR B CA 1
ATOM 3639 C C . THR B 1 63 ? 7.004 -29.719 2.811 1 91.12 63 THR B C 1
ATOM 3641 O O . THR B 1 63 ? 5.945 -29.172 3.105 1 91.12 63 THR B O 1
ATOM 3644 N N . GLN B 1 64 ? 8.18 -29.297 3.113 1 89.25 64 GLN B N 1
ATOM 3645 C CA . GLN B 1 64 ? 8.266 -28 3.779 1 89.25 64 GLN B CA 1
ATOM 3646 C C . GLN B 1 64 ? 8.875 -26.953 2.855 1 89.25 64 GLN B C 1
ATOM 3648 O O . GLN B 1 64 ? 9.805 -27.25 2.1 1 89.25 64 GLN B O 1
ATOM 3653 N N . ALA B 1 65 ? 8.188 -25.812 2.951 1 90.44 65 ALA B N 1
ATOM 3654 C CA . ALA B 1 65 ? 8.883 -24.641 2.395 1 90.44 65 ALA B CA 1
ATOM 3655 C C . ALA B 1 65 ? 9.961 -24.141 3.346 1 90.44 65 ALA B C 1
ATOM 3657 O O . ALA B 1 65 ? 9.766 -24.125 4.562 1 90.44 65 ALA B O 1
ATOM 3658 N N . ASN B 1 66 ? 11.078 -23.719 2.859 1 90.31 66 ASN B N 1
ATOM 3659 C CA . ASN B 1 66 ? 12.195 -23.438 3.762 1 90.31 66 ASN B CA 1
ATOM 3660 C C . ASN B 1 66 ? 12.617 -21.984 3.695 1 90.31 66 ASN B C 1
ATOM 3662 O O . ASN B 1 66 ? 13.57 -21.578 4.367 1 90.31 66 ASN B O 1
ATOM 3666 N N . SER B 1 67 ? 11.977 -21.25 2.889 1 96.56 67 SER B N 1
ATOM 3667 C CA . SER B 1 67 ? 12.359 -19.859 2.791 1 96.56 67 SER B CA 1
ATOM 3668 C C . SER B 1 67 ? 11.211 -19 2.264 1 96.56 67 SER B C 1
ATOM 3670 O O . SER B 1 67 ? 10.25 -19.516 1.704 1 96.56 67 SER B O 1
ATOM 3672 N N . ALA B 1 68 ? 11.312 -17.734 2.535 1 97.94 68 ALA B N 1
ATOM 3673 C CA . ALA B 1 68 ? 10.383 -16.766 1.956 1 97.94 68 ALA B CA 1
ATOM 3674 C C . ALA B 1 68 ? 10.672 -16.547 0.475 1 97.94 68 ALA B C 1
ATOM 3676 O O . ALA B 1 68 ? 11.82 -16.672 0.034 1 97.94 68 ALA B O 1
ATOM 3677 N N . PRO B 1 69 ? 9.578 -16.281 -0.316 1 98.19 69 PRO B N 1
ATOM 3678 C CA . PRO B 1 69 ? 9.883 -15.742 -1.646 1 98.19 69 PRO B CA 1
ATOM 3679 C C . PRO B 1 69 ? 10.695 -14.453 -1.595 1 98.19 69 PRO B C 1
ATOM 3681 O O . PRO B 1 69 ? 10.445 -13.594 -0.744 1 98.19 69 PRO B O 1
ATOM 3684 N N . ARG B 1 70 ? 11.609 -14.328 -2.443 1 96.88 70 ARG B N 1
ATOM 3685 C CA . ARG B 1 70 ? 12.508 -13.18 -2.42 1 96.88 70 ARG B CA 1
ATOM 3686 C C . ARG B 1 70 ? 12.07 -12.125 -3.428 1 96.88 70 ARG B C 1
ATOM 3688 O O . ARG B 1 70 ? 11.734 -12.445 -4.57 1 96.88 70 ARG B O 1
ATOM 3695 N N . LEU B 1 71 ? 12.164 -10.914 -3.037 1 96.31 71 LEU B N 1
ATOM 3696 C CA . LEU B 1 71 ? 11.82 -9.789 -3.891 1 96.31 71 LEU B CA 1
ATOM 3697 C C . LEU B 1 71 ? 12.68 -9.766 -5.145 1 96.31 71 LEU B C 1
ATOM 3699 O O . LEU B 1 71 ? 12.18 -9.523 -6.246 1 96.31 71 LEU B O 1
ATOM 3703 N N . ALA B 1 72 ? 13.93 -10.062 -5.027 1 94.12 72 ALA B N 1
ATOM 3704 C CA . ALA B 1 72 ? 14.906 -9.945 -6.109 1 94.12 72 ALA B CA 1
ATOM 3705 C C . ALA B 1 72 ? 14.664 -11.008 -7.176 1 94.12 72 ALA B C 1
ATOM 3707 O O . ALA B 1 72 ? 15.211 -10.922 -8.281 1 94.12 72 ALA B O 1
ATOM 3708 N N . LYS B 1 73 ? 13.852 -12.023 -6.863 1 95.81 73 LYS B N 1
ATOM 3709 C CA . LYS B 1 73 ? 13.641 -13.133 -7.785 1 95.81 73 LYS B CA 1
ATOM 3710 C C . LYS B 1 73 ? 12.305 -13.008 -8.508 1 95.81 73 LYS B C 1
ATOM 3712 O O . LYS B 1 73 ? 11.93 -13.883 -9.289 1 95.81 73 LYS B O 1
ATOM 3717 N N . ILE B 1 74 ? 11.562 -11.961 -8.234 1 97.38 74 ILE B N 1
ATOM 3718 C CA . ILE B 1 74 ? 10.289 -11.766 -8.922 1 97.38 74 ILE B CA 1
ATOM 3719 C C . ILE B 1 74 ? 10.539 -11.477 -10.398 1 97.38 74 ILE B C 1
ATOM 3721 O O . ILE B 1 74 ? 11.188 -10.484 -10.742 1 97.38 74 ILE B O 1
ATOM 3725 N N . SER B 1 75 ? 10.023 -12.312 -11.258 1 96.38 75 SER B N 1
ATOM 3726 C CA . SER B 1 75 ? 10.25 -12.148 -12.695 1 96.38 75 SER B CA 1
ATOM 3727 C C . SER B 1 75 ? 8.945 -11.844 -13.422 1 96.38 75 SER B C 1
ATOM 3729 O O . SER B 1 75 ? 8.953 -11.234 -14.5 1 96.38 75 SER B O 1
ATOM 3731 N N . ARG B 1 76 ? 7.805 -12.32 -12.805 1 97.69 76 ARG B N 1
ATOM 3732 C CA . ARG B 1 76 ? 6.508 -12.164 -13.453 1 97.69 76 ARG B CA 1
ATOM 3733 C C . ARG B 1 76 ? 5.426 -11.797 -12.445 1 97.69 76 ARG B C 1
ATOM 3735 O O . ARG B 1 76 ? 5.461 -12.258 -11.297 1 97.69 76 ARG B O 1
ATOM 3742 N N . ILE B 1 77 ? 4.543 -11.016 -12.922 1 98.69 77 ILE B N 1
ATOM 3743 C CA . ILE B 1 77 ? 3.342 -10.664 -12.172 1 98.69 77 ILE B CA 1
ATOM 3744 C C . ILE B 1 77 ? 2.107 -10.898 -13.047 1 98.69 77 ILE B C 1
ATOM 3746 O O . ILE B 1 77 ? 2.004 -10.352 -14.148 1 98.69 77 ILE B O 1
ATOM 3750 N N . PHE B 1 78 ? 1.252 -11.734 -12.562 1 98.81 78 PHE B N 1
ATOM 3751 C CA . PHE B 1 78 ? -0.001 -12.055 -13.242 1 98.81 78 PHE B CA 1
ATOM 3752 C C . PHE B 1 78 ? -1.183 -11.422 -12.516 1 98.81 78 PHE B C 1
ATOM 3754 O O . PHE B 1 78 ? -1.578 -11.883 -11.445 1 98.81 78 PHE B O 1
ATOM 3761 N N . LEU B 1 79 ? -1.751 -10.375 -13.109 1 98.75 79 LEU B N 1
ATOM 3762 C CA . LEU B 1 79 ? -2.936 -9.758 -12.531 1 98.75 79 LEU B CA 1
ATOM 3763 C C . LEU B 1 79 ? -4.203 -10.484 -12.969 1 98.75 79 LEU B C 1
ATOM 3765 O O . LEU B 1 79 ? -4.367 -10.789 -14.156 1 98.75 79 LEU B O 1
ATOM 3769 N N . THR B 1 80 ? -5.055 -10.742 -12.016 1 98.69 80 THR B N 1
ATOM 3770 C CA . THR B 1 80 ? -6.344 -11.328 -12.375 1 98.69 80 THR B CA 1
ATOM 3771 C C . THR B 1 80 ? -7.293 -10.266 -12.906 1 98.69 80 THR B C 1
ATOM 3773 O O . THR B 1 80 ? -8.031 -10.508 -13.859 1 98.69 80 THR B O 1
ATOM 3776 N N . HIS B 1 81 ? -7.336 -9.133 -12.266 1 97.69 81 HIS B N 1
ATOM 3777 C CA . HIS B 1 81 ? -8.125 -7.992 -12.719 1 97.69 81 HIS B CA 1
ATOM 3778 C C . HIS B 1 81 ? -7.645 -6.695 -12.07 1 97.69 81 HIS B C 1
ATOM 3780 O O . HIS B 1 81 ? -6.676 -6.699 -11.312 1 97.69 81 HIS B O 1
ATOM 3786 N N . LEU B 1 82 ? -8.328 -5.574 -12.359 1 96.69 82 LEU B N 1
ATOM 3787 C CA . LEU B 1 82 ? -7.715 -4.285 -12.055 1 96.69 82 LEU B CA 1
ATOM 3788 C C . LEU B 1 82 ? -8.445 -3.6 -10.898 1 96.69 82 LEU B C 1
ATOM 3790 O O . LEU B 1 82 ? -8.258 -2.404 -10.664 1 96.69 82 LEU B O 1
ATOM 3794 N N . HIS B 1 83 ? -9.289 -4.344 -10.133 1 97.56 83 HIS B N 1
ATOM 3795 C CA . HIS B 1 83 ? -9.742 -3.738 -8.883 1 97.56 83 HIS B CA 1
ATOM 3796 C C . HIS B 1 83 ? -8.562 -3.416 -7.969 1 97.56 83 HIS B C 1
ATOM 3798 O O . HIS B 1 83 ? -7.562 -4.137 -7.961 1 97.56 83 HIS B O 1
ATOM 3804 N N . GLY B 1 84 ? -8.742 -2.424 -7.203 1 97.31 84 GLY B N 1
ATOM 3805 C CA . GLY B 1 84 ? -7.668 -1.86 -6.398 1 97.31 84 GLY B CA 1
ATOM 3806 C C . GLY B 1 84 ? -7.059 -2.859 -5.434 1 97.31 84 GLY B C 1
ATOM 3807 O O . GLY B 1 84 ? -5.836 -2.91 -5.273 1 97.31 84 GLY B O 1
ATOM 3808 N N . ASP B 1 85 ? -7.887 -3.637 -4.777 1 97.81 85 ASP B N 1
ATOM 3809 C CA . ASP B 1 85 ? -7.379 -4.566 -3.775 1 97.81 85 ASP B CA 1
ATOM 3810 C C . ASP B 1 85 ? -6.574 -5.688 -4.426 1 97.81 85 ASP B C 1
ATOM 3812 O O . ASP B 1 85 ? -5.98 -6.52 -3.734 1 97.81 85 ASP B O 1
ATOM 3816 N N . HIS B 1 86 ? -6.434 -5.68 -5.766 1 98.69 86 HIS B N 1
ATOM 3817 C CA . HIS B 1 86 ? -5.633 -6.672 -6.477 1 98.69 86 HIS B CA 1
ATOM 3818 C C . HIS B 1 86 ? -4.449 -6.016 -7.18 1 98.69 86 HIS B C 1
ATOM 3820 O O . HIS B 1 86 ? -3.57 -6.707 -7.699 1 98.69 86 HIS B O 1
ATOM 3826 N N . CYS B 1 87 ? -4.352 -4.605 -7.188 1 98.31 87 CYS B N 1
ATOM 3827 C CA . CYS B 1 87 ? -3.277 -4.082 -8.023 1 98.31 87 CYS B CA 1
ATOM 3828 C C . CYS B 1 87 ? -2.721 -2.787 -7.441 1 98.31 87 CYS B C 1
ATOM 3830 O O . CYS B 1 87 ? -1.712 -2.27 -7.922 1 98.31 87 CYS B O 1
ATOM 3832 N N . PHE B 1 88 ? -3.246 -2.258 -6.34 1 98.31 88 PHE B N 1
ATOM 3833 C CA . PHE B 1 88 ? -2.812 -0.98 -5.785 1 98.31 88 PHE B CA 1
ATOM 3834 C C . PHE B 1 88 ? -1.356 -1.048 -5.344 1 98.31 88 PHE B C 1
ATOM 3836 O O . PHE B 1 88 ? -0.695 -0.017 -5.203 1 98.31 88 PHE B O 1
ATOM 3843 N N . GLY B 1 89 ? -0.859 -2.164 -5.09 1 98.56 89 GLY B N 1
ATOM 3844 C CA . GLY B 1 89 ? 0.504 -2.297 -4.602 1 98.56 89 GLY B CA 1
ATOM 3845 C C . GLY B 1 89 ? 1.527 -2.42 -5.715 1 98.56 89 GLY B C 1
ATOM 3846 O O . GLY B 1 89 ? 2.734 -2.414 -5.461 1 98.56 89 GLY B O 1
ATOM 3847 N N . LEU B 1 90 ? 1.116 -2.479 -6.961 1 98.44 90 LEU B N 1
ATOM 3848 C CA . LEU B 1 90 ? 1.967 -2.832 -8.094 1 98.44 90 LEU B CA 1
ATOM 3849 C C . LEU B 1 90 ? 3.047 -1.778 -8.312 1 98.44 90 LEU B C 1
ATOM 3851 O O . LEU B 1 90 ? 4.227 -2.109 -8.445 1 98.44 90 LEU B O 1
ATOM 3855 N N . PRO B 1 91 ? 2.725 -0.43 -8.312 1 96.69 91 PRO B N 1
ATOM 3856 C CA . PRO B 1 91 ? 3.781 0.553 -8.57 1 96.69 91 PRO B CA 1
ATOM 3857 C C . PRO B 1 91 ? 4.883 0.521 -7.508 1 96.69 91 PRO B C 1
ATOM 3859 O O . PRO B 1 91 ? 6.066 0.606 -7.844 1 96.69 91 PRO B O 1
ATOM 3862 N N . GLY B 1 92 ? 4.457 0.402 -6.227 1 97.44 92 GLY B N 1
ATOM 3863 C CA . GLY B 1 92 ? 5.445 0.323 -5.164 1 97.44 92 GLY B CA 1
ATOM 3864 C C . GLY B 1 92 ? 6.344 -0.894 -5.273 1 97.44 92 GLY B C 1
ATOM 3865 O O . GLY B 1 92 ? 7.562 -0.79 -5.102 1 97.44 92 GLY B O 1
ATOM 3866 N N . LEU B 1 93 ? 5.762 -1.994 -5.582 1 98.25 93 LEU B N 1
ATOM 3867 C CA . LEU B 1 93 ? 6.52 -3.232 -5.711 1 98.25 93 LEU B CA 1
ATOM 3868 C C . LEU B 1 93 ? 7.5 -3.146 -6.879 1 98.25 93 LEU B C 1
ATOM 3870 O O . LEU B 1 93 ? 8.664 -3.525 -6.746 1 98.25 93 LEU B O 1
ATOM 3874 N N . LEU B 1 94 ? 7.047 -2.674 -8.047 1 97.31 94 LEU B N 1
ATOM 3875 C CA . LEU B 1 94 ? 7.906 -2.543 -9.219 1 97.31 94 LEU B CA 1
ATOM 3876 C C . LEU B 1 94 ? 9.094 -1.64 -8.922 1 97.31 94 LEU B C 1
ATOM 3878 O O . LEU B 1 94 ? 10.211 -1.914 -9.359 1 97.31 94 LEU B O 1
ATOM 3882 N N . SER B 1 95 ? 8.844 -0.548 -8.18 1 95.94 95 SER B N 1
ATOM 3883 C CA . SER B 1 95 ? 9.922 0.365 -7.801 1 95.94 95 SER B CA 1
ATOM 3884 C C . SER B 1 95 ? 10.984 -0.347 -6.977 1 95.94 95 SER B C 1
ATOM 3886 O O . SER B 1 95 ? 12.188 -0.192 -7.23 1 95.94 95 SER B O 1
ATOM 3888 N N . THR B 1 96 ? 10.523 -1.123 -6.039 1 95.81 96 THR B N 1
ATOM 3889 C CA . THR B 1 96 ? 11.438 -1.827 -5.145 1 95.81 96 THR B CA 1
ATOM 3890 C C . THR B 1 96 ? 12.203 -2.912 -5.898 1 95.81 96 THR B C 1
ATOM 3892 O O . THR B 1 96 ? 13.43 -2.99 -5.809 1 95.81 96 THR B O 1
ATOM 3895 N N . VAL B 1 97 ? 11.523 -3.703 -6.684 1 94.94 97 VAL B N 1
ATOM 3896 C CA . VAL B 1 97 ? 12.125 -4.797 -7.434 1 94.94 97 VAL B CA 1
ATOM 3897 C C . VAL B 1 97 ? 13.109 -4.238 -8.461 1 94.94 97 VAL B C 1
ATOM 3899 O O . VAL B 1 97 ? 14.195 -4.797 -8.656 1 94.94 97 VAL B O 1
ATOM 3902 N N . GLY B 1 98 ? 12.766 -3.152 -9.055 1 91.56 98 GLY B N 1
ATOM 3903 C CA . GLY B 1 98 ? 13.633 -2.516 -10.031 1 91.56 98 GLY B CA 1
ATOM 3904 C C . GLY B 1 98 ? 14.93 -2.008 -9.43 1 91.56 98 GLY B C 1
ATOM 3905 O O . GLY B 1 98 ? 15.953 -1.933 -10.117 1 91.56 98 GLY B O 1
ATOM 3906 N N . SER B 1 99 ? 14.945 -1.685 -8.188 1 87.12 99 SER B N 1
ATOM 3907 C CA . SER B 1 99 ? 16.094 -1.08 -7.531 1 87.12 99 SER B CA 1
ATOM 3908 C C . SER B 1 99 ? 17.047 -2.145 -6.977 1 87.12 99 SER B C 1
ATOM 3910 O O . SER B 1 99 ? 18.203 -1.864 -6.703 1 87.12 99 SER B O 1
ATOM 3912 N N . ILE B 1 100 ? 16.594 -3.352 -6.703 1 79.12 100 ILE B N 1
ATOM 3913 C CA . ILE B 1 100 ? 17.438 -4.344 -6.043 1 79.12 100 ILE B CA 1
ATOM 3914 C C . ILE B 1 100 ? 17.906 -5.383 -7.059 1 79.12 100 ILE B C 1
ATOM 3916 O O . ILE B 1 100 ? 18.797 -6.184 -6.766 1 79.12 100 ILE B O 1
ATOM 3920 N N . ALA B 1 101 ? 17.281 -5.41 -8.195 1 61.28 101 ALA B N 1
ATOM 3921 C CA . ALA B 1 101 ? 17.703 -6.418 -9.164 1 61.28 101 ALA B CA 1
ATOM 3922 C C . ALA B 1 101 ? 19.156 -6.172 -9.609 1 61.28 101 ALA B C 1
ATOM 3924 O O . ALA B 1 101 ? 19.562 -5.023 -9.789 1 61.28 101 ALA B O 1
ATOM 3925 N N . PRO B 1 102 ? 20.031 -7.309 -9.422 1 51.03 102 PRO B N 1
ATOM 3926 C CA . PRO B 1 102 ? 21.438 -7.16 -9.789 1 51.03 102 PRO B CA 1
ATOM 3927 C C . PRO B 1 102 ? 21.625 -6.504 -11.148 1 51.03 102 PRO B C 1
ATOM 3929 O O . PRO B 1 102 ? 20.828 -6.73 -12.062 1 51.03 102 PRO B O 1
ATOM 3932 N N . THR B 1 103 ? 22.047 -5.27 -11.102 1 42.75 103 THR B N 1
ATOM 3933 C CA . THR B 1 103 ? 22.422 -4.684 -12.383 1 42.75 103 THR B CA 1
ATOM 3934 C C . THR B 1 103 ? 23.359 -5.617 -13.156 1 42.75 103 THR B C 1
ATOM 3936 O O . THR B 1 103 ? 24.422 -5.98 -12.664 1 42.75 103 THR B O 1
ATOM 3939 N N . ASN B 1 104 ? 22.984 -6.691 -13.688 1 34.78 104 ASN B N 1
ATOM 3940 C CA . ASN B 1 104 ? 24 -7.16 -14.609 1 34.78 104 ASN B CA 1
ATOM 3941 C C . ASN B 1 104 ? 24.594 -6.012 -15.43 1 34.78 104 ASN B C 1
ATOM 3943 O O . ASN B 1 104 ? 23.984 -5.57 -16.406 1 34.78 104 ASN B O 1
ATOM 3947 N N . ALA B 1 105 ? 25.25 -5.238 -14.719 1 34.72 105 ALA B N 1
ATOM 3948 C CA . ALA B 1 105 ? 26.031 -4.176 -15.367 1 34.72 105 ALA B CA 1
ATOM 3949 C C . ALA B 1 105 ? 26.766 -4.703 -16.594 1 34.72 105 ALA B C 1
ATOM 3951 O O . ALA B 1 105 ? 27.938 -5.047 -16.516 1 34.72 105 ALA B O 1
ATOM 3952 N N . THR B 1 106 ? 26.391 -5.762 -17.25 1 32.72 106 THR B N 1
ATOM 3953 C CA . THR B 1 106 ? 27.297 -5.891 -18.391 1 32.72 106 THR B CA 1
ATOM 3954 C C . THR B 1 106 ? 27.516 -4.535 -19.062 1 32.72 106 THR B C 1
ATOM 3956 O O . THR B 1 106 ? 26.75 -3.59 -18.828 1 32.72 106 THR B O 1
ATOM 3959 N N . THR B 1 107 ? 28.141 -4.625 -20.391 1 30.61 107 THR B N 1
ATOM 3960 C CA . THR B 1 107 ? 28.875 -3.752 -21.312 1 30.61 107 THR B CA 1
ATOM 3961 C C . THR B 1 107 ? 27.984 -2.594 -21.766 1 30.61 107 THR B C 1
ATOM 3963 O O . THR B 1 107 ? 26.891 -2.809 -22.281 1 30.61 107 THR B O 1
ATOM 3966 N N . LEU B 1 108 ? 28 -1.471 -21.047 1 33.34 108 LEU B N 1
ATOM 3967 C CA . LEU B 1 108 ? 27.688 -0.335 -21.906 1 33.34 108 LEU B CA 1
ATOM 3968 C C . LEU B 1 108 ? 28.281 -0.522 -23.312 1 33.34 108 LEU B C 1
ATOM 3970 O O . LEU B 1 108 ? 29.5 -0.61 -23.453 1 33.34 108 LEU B O 1
ATOM 3974 N N . ASP B 1 109 ? 27.734 -1.259 -24.156 1 31.53 109 ASP B N 1
ATOM 3975 C CA . ASP B 1 109 ? 28.422 -0.821 -25.375 1 31.53 109 ASP B CA 1
ATOM 3976 C C . ASP B 1 109 ? 28.609 0.693 -25.375 1 31.53 109 ASP B C 1
ATOM 3978 O O . ASP B 1 109 ? 29.75 1.176 -25.359 1 31.53 109 ASP B O 1
ATOM 3982 N N . ASN B 1 110 ? 27.938 1.57 -26.406 1 34.34 110 ASN B N 1
ATOM 3983 C CA . ASN B 1 110 ? 28.203 2.951 -26.797 1 34.34 110 ASN B CA 1
ATOM 3984 C C . ASN B 1 110 ? 27.625 3.939 -25.781 1 34.34 110 ASN B C 1
ATOM 3986 O O . ASN B 1 110 ? 27.188 5.031 -26.156 1 34.34 110 ASN B O 1
ATOM 3990 N N . GLY B 1 111 ? 27.703 3.926 -24.438 1 36.47 111 GLY B N 1
ATOM 3991 C CA . GLY B 1 111 ? 27.484 4.902 -23.375 1 36.47 111 GLY B CA 1
ATOM 3992 C C . GLY B 1 111 ? 26.203 4.68 -22.609 1 36.47 111 GLY B C 1
ATOM 3993 O O . GLY B 1 111 ? 25.953 5.336 -21.594 1 36.47 111 GLY B O 1
ATOM 3994 N N . THR B 1 112 ? 25.031 4.543 -23.172 1 38.75 112 THR B N 1
ATOM 3995 C CA . THR B 1 112 ? 23.75 4.566 -22.469 1 38.75 112 THR B CA 1
ATOM 3996 C C . THR B 1 112 ? 23.531 3.27 -21.688 1 38.75 112 THR B C 1
ATOM 3998 O O . THR B 1 112 ? 23.641 2.18 -22.25 1 38.75 112 THR B O 1
ATOM 4001 N N . PRO B 1 113 ? 23.812 3.168 -20.344 1 42.03 113 PRO B N 1
ATOM 4002 C CA . PRO B 1 113 ? 23.531 1.938 -19.594 1 42.03 113 PRO B CA 1
ATOM 4003 C C . PRO B 1 113 ? 22.297 1.194 -20.125 1 42.03 113 PRO B C 1
ATOM 4005 O O . PRO B 1 113 ? 21.25 1.805 -20.344 1 42.03 113 PRO B O 1
ATOM 4008 N N . SER B 1 114 ? 22.391 0.24 -20.938 1 47.12 114 SER B N 1
ATOM 4009 C CA . SER B 1 114 ? 21.297 -0.602 -21.391 1 47.12 114 SER B CA 1
ATOM 4010 C C . SER B 1 114 ? 20.516 -1.184 -20.219 1 47.12 114 SER B C 1
ATOM 4012 O O . SER B 1 114 ? 20.984 -2.129 -19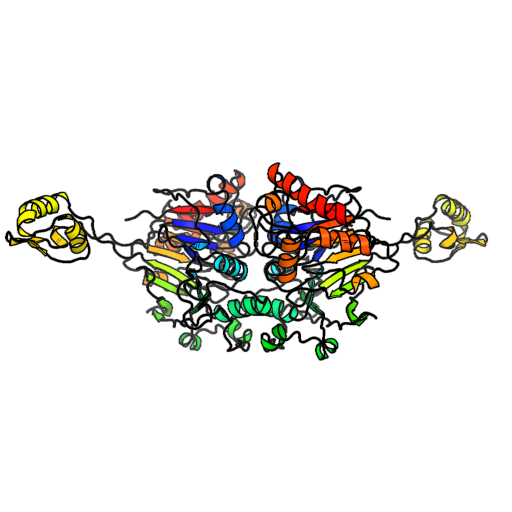.578 1 47.12 114 SER B O 1
ATOM 4014 N N . ARG B 1 115 ? 20.062 -0.556 -19.266 1 48.41 115 ARG B N 1
ATOM 4015 C CA . ARG B 1 115 ? 19.422 -0.786 -17.969 1 48.41 115 ARG B CA 1
ATOM 4016 C C . ARG B 1 115 ? 18.422 -1.938 -18.047 1 48.41 115 ARG B C 1
ATOM 4018 O O . ARG B 1 115 ? 17.969 -2.443 -17.016 1 48.41 115 ARG B O 1
ATOM 4025 N N . THR B 1 116 ? 17.734 -2.23 -19.141 1 58.62 116 THR B N 1
ATOM 4026 C CA . THR B 1 116 ? 16.562 -3.086 -19.234 1 58.62 116 THR B CA 1
ATOM 4027 C C . THR B 1 116 ? 16.969 -4.543 -19.422 1 58.62 116 THR B C 1
ATOM 4029 O O . THR B 1 116 ? 16.375 -5.258 -20.25 1 58.62 116 THR B O 1
ATOM 4032 N N . SER B 1 117 ? 17.938 -5.078 -18.656 1 64.88 117 SER B N 1
ATOM 4033 C CA . SER B 1 117 ? 18.469 -6.398 -18.969 1 64.88 117 SER B CA 1
ATOM 4034 C C . SER B 1 117 ? 17.531 -7.504 -18.5 1 64.88 117 SER B C 1
ATOM 4036 O O . SER B 1 117 ? 17.344 -8.5 -19.219 1 64.88 117 SER B O 1
ATOM 4038 N N . ASN B 1 118 ? 16.812 -7.414 -17.438 1 87.31 118 ASN B N 1
ATOM 4039 C CA . ASN B 1 118 ? 15.883 -8.438 -16.953 1 87.31 118 ASN B CA 1
ATOM 4040 C C . ASN B 1 118 ? 14.602 -7.812 -16.391 1 87.31 118 ASN B C 1
ATOM 4042 O O . ASN B 1 118 ? 14.352 -7.887 -15.195 1 87.31 118 ASN B O 1
ATOM 4046 N N . PRO B 1 119 ? 13.828 -7.273 -17.297 1 95.06 119 PRO B N 1
ATOM 4047 C CA . PRO B 1 119 ? 12.633 -6.559 -16.844 1 95.06 119 PRO B CA 1
ATOM 4048 C C . PRO B 1 119 ? 11.609 -7.477 -16.172 1 95.06 119 PRO B C 1
ATOM 4050 O O . PRO B 1 119 ? 11.617 -8.688 -16.422 1 95.06 119 PRO B O 1
ATOM 4053 N N . VAL B 1 120 ? 10.812 -6.914 -15.352 1 96.81 120 VAL B N 1
ATOM 4054 C CA . VAL B 1 120 ? 9.688 -7.641 -14.773 1 96.81 120 VAL B CA 1
ATOM 4055 C C . VAL B 1 120 ? 8.531 -7.691 -15.773 1 96.81 120 VAL B C 1
ATOM 4057 O O . VAL B 1 120 ? 8.156 -6.668 -16.359 1 96.81 120 VAL B O 1
ATOM 4060 N N . HIS B 1 121 ? 7.973 -8.891 -16 1 97.56 121 HIS B N 1
ATOM 4061 C CA . HIS B 1 121 ? 6.859 -9.07 -16.922 1 97.56 121 HIS B CA 1
ATOM 4062 C C . HIS B 1 121 ? 5.523 -9.008 -16.203 1 97.56 121 HIS B C 1
ATOM 4064 O O . HIS B 1 121 ? 5.309 -9.742 -15.227 1 97.56 121 HIS B O 1
ATOM 4070 N N . VAL B 1 122 ? 4.648 -8.141 -16.703 1 98.19 122 VAL B N 1
ATOM 4071 C CA . VAL B 1 122 ? 3.328 -7.988 -16.094 1 98.19 122 VAL B CA 1
ATOM 4072 C C . VAL B 1 122 ? 2.25 -8.422 -17.094 1 98.19 122 VAL B C 1
ATOM 4074 O O . VAL B 1 122 ? 2.135 -7.852 -18.188 1 98.19 122 VAL B O 1
ATOM 4077 N N . TYR B 1 123 ? 1.513 -9.43 -16.719 1 98.25 123 TYR B N 1
ATOM 4078 C CA . TYR B 1 123 ? 0.377 -9.914 -17.5 1 98.25 123 TYR B CA 1
ATOM 4079 C C . TYR B 1 123 ? -0.941 -9.516 -16.844 1 98.25 123 TYR B C 1
ATOM 4081 O O . TYR B 1 123 ? -1.051 -9.5 -15.617 1 98.25 123 TYR B O 1
ATOM 4089 N N . GLY B 1 124 ? -1.944 -9.211 -17.578 1 97.12 124 GLY B N 1
ATOM 4090 C CA . GLY B 1 124 ? -3.254 -8.898 -17.031 1 97.12 124 GLY B CA 1
ATOM 4091 C C . GLY B 1 124 ? -4.281 -8.555 -18.094 1 97.12 124 GLY B C 1
ATOM 4092 O O . GLY B 1 124 ? -3.969 -8.555 -19.297 1 97.12 124 GLY B O 1
ATOM 4093 N N . PRO B 1 125 ? -5.48 -8.328 -17.688 1 94.31 125 PRO B N 1
ATOM 4094 C CA . PRO B 1 125 ? -6.539 -8.008 -18.656 1 94.31 125 PRO B CA 1
ATOM 4095 C C . PRO B 1 125 ? -6.285 -6.699 -19.391 1 94.31 125 PRO B C 1
ATOM 4097 O O . PRO B 1 125 ? -5.305 -6.008 -19.109 1 94.31 125 PRO B O 1
ATOM 4100 N N . GLN B 1 126 ? -7.148 -6.453 -20.281 1 87.81 126 GLN B N 1
ATOM 4101 C CA . GLN B 1 126 ? -7.082 -5.184 -21 1 87.81 126 GLN B CA 1
ATOM 4102 C C . GLN B 1 126 ? -7.078 -4.004 -20.031 1 87.81 126 GLN B C 1
ATOM 4104 O O . GLN B 1 126 ? -7.828 -3.988 -19.062 1 87.81 126 GLN B O 1
ATOM 4109 N N . GLY B 1 127 ? -6.227 -3.014 -20.219 1 89.69 127 GLY B N 1
ATOM 4110 C CA . GLY B 1 127 ? -6.09 -1.857 -19.344 1 89.69 127 GLY B CA 1
ATOM 4111 C C . GLY B 1 127 ? -4.855 -1.914 -18.469 1 89.69 127 GLY B C 1
ATOM 4112 O O . GLY B 1 127 ? -4.441 -0.899 -17.906 1 89.69 127 GLY B O 1
ATOM 4113 N N . THR B 1 128 ? -4.297 -3.09 -18.406 1 92.19 128 THR B N 1
ATOM 4114 C CA . THR B 1 128 ? -3.143 -3.285 -17.531 1 92.19 128 THR B CA 1
ATOM 4115 C C . THR B 1 128 ? -2 -2.354 -17.922 1 92.19 128 THR B C 1
ATOM 4117 O O . THR B 1 128 ? -1.427 -1.669 -17.078 1 92.19 128 THR B O 1
ATOM 4120 N N . LYS B 1 129 ? -1.731 -2.291 -19.172 1 90.25 129 LYS B N 1
ATOM 4121 C CA . LYS B 1 129 ? -0.644 -1.459 -19.672 1 90.25 129 LYS B CA 1
ATOM 4122 C C . LYS B 1 129 ? -0.868 0.009 -19.328 1 90.25 129 LYS B C 1
ATOM 4124 O O . LYS B 1 129 ? 0.032 0.675 -18.812 1 90.25 129 LYS B O 1
ATOM 4129 N N . ALA B 1 130 ? -2.041 0.492 -19.609 1 87.81 130 ALA B N 1
ATOM 4130 C CA . ALA B 1 130 ? -2.379 1.887 -19.344 1 87.81 130 ALA B CA 1
ATOM 4131 C C . ALA B 1 130 ? -2.316 2.186 -17.844 1 87.81 130 ALA B C 1
ATOM 4133 O O . ALA B 1 130 ? -1.834 3.244 -17.438 1 87.81 130 ALA B O 1
ATOM 4134 N N . TYR B 1 131 ? -2.816 1.265 -17.094 1 91.12 131 TYR B N 1
ATOM 4135 C CA . TYR B 1 131 ? -2.789 1.422 -15.641 1 91.12 131 TYR B CA 1
ATOM 4136 C C . TYR B 1 131 ? -1.36 1.594 -15.141 1 91.12 131 TYR B C 1
ATOM 4138 O O . TYR B 1 131 ? -1.041 2.592 -14.492 1 91.12 131 TYR B O 1
ATOM 4146 N N . VAL B 1 132 ? -0.512 0.694 -15.453 1 92.88 132 VAL B N 1
ATOM 4147 C CA . VAL B 1 132 ? 0.857 0.689 -14.953 1 92.88 132 VAL B CA 1
ATOM 4148 C C . VAL B 1 132 ? 1.607 1.908 -15.477 1 92.88 132 VAL B C 1
ATOM 4150 O O . VAL B 1 132 ? 2.24 2.637 -14.711 1 92.88 132 VAL B O 1
ATOM 4153 N N . ARG B 1 133 ? 1.533 2.156 -16.719 1 91 133 ARG B N 1
ATOM 4154 C CA . ARG B 1 133 ? 2.244 3.262 -17.359 1 91 133 ARG B CA 1
ATOM 4155 C C . ARG B 1 133 ? 1.857 4.598 -16.719 1 91 133 ARG B C 1
ATOM 4157 O O . ARG B 1 133 ? 2.727 5.387 -16.344 1 91 133 ARG B O 1
ATOM 4164 N N . ASN B 1 134 ? 0.563 4.812 -16.578 1 89 134 ASN B N 1
ATOM 4165 C CA . ASN B 1 134 ? 0.102 6.094 -16.062 1 89 134 ASN B CA 1
ATOM 4166 C C . ASN B 1 134 ? 0.492 6.281 -14.594 1 89 134 ASN B C 1
ATOM 4168 O O . ASN B 1 134 ? 0.848 7.383 -14.18 1 89 134 ASN B O 1
ATOM 4172 N N . MET B 1 135 ? 0.402 5.23 -13.859 1 92.31 135 MET B N 1
ATOM 4173 C CA . MET B 1 135 ? 0.818 5.32 -12.461 1 92.31 135 MET B CA 1
ATOM 4174 C C . MET B 1 135 ? 2.285 5.727 -12.359 1 92.31 135 MET B C 1
ATOM 4176 O O . MET B 1 135 ? 2.637 6.594 -11.555 1 92.31 135 MET B O 1
ATOM 4180 N N . LEU B 1 136 ? 3.08 5.133 -13.188 1 93.06 136 LEU B N 1
ATOM 4181 C CA . LEU B 1 136 ? 4.516 5.398 -13.141 1 93.06 136 LEU B CA 1
ATOM 4182 C C . LEU B 1 136 ? 4.824 6.797 -13.672 1 93.06 136 LEU B C 1
ATOM 4184 O O . LEU B 1 136 ? 5.688 7.492 -13.125 1 93.06 136 LEU B O 1
ATOM 4188 N N . LEU B 1 137 ? 4.094 7.223 -14.664 1 90.5 137 LEU B N 1
ATOM 4189 C CA . LEU B 1 137 ? 4.328 8.531 -15.25 1 90.5 137 LEU B CA 1
ATOM 4190 C C . LEU B 1 137 ? 3.918 9.648 -14.289 1 90.5 137 LEU B C 1
ATOM 4192 O O . LEU B 1 137 ? 4.684 10.578 -14.055 1 90.5 137 LEU B O 1
ATOM 4196 N N . HIS B 1 138 ? 2.764 9.523 -13.672 1 90.69 138 HIS B N 1
ATOM 4197 C CA . HIS B 1 138 ? 2.23 10.578 -12.812 1 90.69 138 HIS B CA 1
ATOM 4198 C C . HIS B 1 138 ? 3.064 10.727 -11.547 1 90.69 138 HIS B C 1
ATOM 4200 O O . HIS B 1 138 ? 3.08 11.797 -10.93 1 90.69 138 HIS B O 1
ATOM 4206 N N . THR B 1 139 ? 3.781 9.695 -11.195 1 93.94 139 THR B N 1
ATOM 4207 C CA . THR B 1 139 ? 4.551 9.742 -9.961 1 93.94 139 THR B CA 1
ATOM 4208 C C . THR B 1 139 ? 6.043 9.859 -10.25 1 93.94 139 THR B C 1
ATOM 4210 O O . THR B 1 139 ? 6.867 9.766 -9.344 1 93.94 139 THR B O 1
ATOM 4213 N N . MET B 1 140 ? 6.391 9.922 -11.516 1 90.81 140 MET B N 1
ATOM 4214 C CA . MET B 1 140 ? 7.773 10.086 -11.969 1 90.81 140 MET B CA 1
ATOM 4215 C C . MET B 1 140 ? 8.648 8.953 -11.438 1 90.81 140 MET B C 1
ATOM 4217 O O . MET B 1 140 ? 9.789 9.18 -11.039 1 90.81 140 MET B O 1
ATOM 4221 N N . THR B 1 141 ? 8.031 7.777 -11.453 1 93.38 141 THR B N 1
ATOM 4222 C CA . THR B 1 141 ? 8.695 6.602 -10.906 1 93.38 141 THR B CA 1
ATOM 4223 C C . THR B 1 141 ? 9.617 5.969 -11.945 1 93.38 141 THR B C 1
ATOM 4225 O O . THR B 1 141 ? 9.258 5.859 -13.125 1 93.38 141 THR B O 1
ATOM 4228 N N . ARG B 1 142 ? 10.781 5.574 -11.453 1 90.62 142 ARG B N 1
ATOM 4229 C CA . ARG B 1 142 ? 11.734 4.855 -12.289 1 90.62 142 ARG B CA 1
ATOM 4230 C C . ARG B 1 142 ? 11.82 3.387 -11.883 1 90.62 142 ARG B C 1
ATOM 4232 O O . ARG B 1 142 ? 11.758 3.062 -10.695 1 90.62 142 ARG B O 1
ATOM 4239 N N . ILE B 1 143 ? 11.93 2.584 -12.914 1 94.25 143 ILE B N 1
ATOM 4240 C CA . ILE B 1 143 ? 12.102 1.152 -12.695 1 94.25 143 ILE B CA 1
ATOM 4241 C C . ILE B 1 143 ? 13.445 0.701 -13.266 1 94.25 143 ILE B C 1
ATOM 4243 O O . ILE B 1 143 ? 13.57 0.485 -14.477 1 94.25 143 ILE B O 1
ATOM 4247 N N . GLY B 1 144 ? 14.414 0.482 -12.43 1 89.94 144 GLY B N 1
ATOM 4248 C CA . GLY B 1 144 ? 15.789 0.21 -12.828 1 89.94 144 GLY B CA 1
ATOM 4249 C C . GLY B 1 144 ? 15.922 -0.988 -13.75 1 89.94 144 GLY B C 1
ATOM 4250 O O . GLY B 1 144 ? 16.641 -0.935 -14.742 1 89.94 144 GLY B O 1
ATOM 4251 N N . THR B 1 145 ? 15.234 -2.096 -13.5 1 90.69 145 THR B N 1
ATOM 4252 C CA . THR B 1 145 ? 15.32 -3.322 -14.281 1 90.69 145 THR B CA 1
ATOM 4253 C C . THR B 1 145 ? 14.477 -3.219 -15.547 1 90.69 145 THR B C 1
ATOM 4255 O O . THR B 1 145 ? 14.617 -4.035 -16.469 1 90.69 145 THR B O 1
ATOM 4258 N N . GLY B 1 146 ? 13.633 -2.24 -15.539 1 93.69 146 GLY B N 1
ATOM 4259 C CA . GLY B 1 146 ? 12.617 -2.176 -16.578 1 93.69 146 GLY B CA 1
ATOM 4260 C C . GLY B 1 146 ? 11.406 -3.039 -16.281 1 93.69 146 GLY B C 1
ATOM 4261 O O . GLY B 1 146 ? 11.383 -3.771 -15.297 1 93.69 146 GLY B O 1
ATOM 4262 N N . TRP B 1 147 ? 10.406 -2.846 -17.078 1 94.81 147 TRP B N 1
ATOM 4263 C CA . TRP B 1 147 ? 9.172 -3.623 -16.969 1 94.81 147 TRP B CA 1
ATOM 4264 C C . TRP B 1 147 ? 8.516 -3.773 -18.344 1 94.81 147 TRP B C 1
ATOM 4266 O O . TRP B 1 147 ? 8.789 -3.004 -19.266 1 94.81 147 TRP B O 1
ATOM 4276 N N . VAL B 1 148 ? 7.766 -4.852 -18.516 1 95.94 148 VAL B N 1
ATOM 4277 C CA . VAL B 1 148 ? 7.062 -5.172 -19.75 1 95.94 148 VAL B CA 1
ATOM 4278 C C . VAL B 1 148 ? 5.598 -5.488 -19.438 1 95.94 148 VAL B C 1
ATOM 4280 O O . VAL B 1 148 ? 5.297 -6.191 -18.469 1 95.94 148 VAL B O 1
ATOM 4283 N N . SER B 1 149 ? 4.684 -4.906 -20.156 1 94.62 149 SER B N 1
ATOM 4284 C CA . SER B 1 149 ? 3.27 -5.242 -20.016 1 94.62 149 SER B CA 1
ATOM 4285 C C . SER B 1 149 ? 2.785 -6.133 -21.156 1 94.62 149 SER B C 1
ATOM 4287 O O . SER B 1 149 ? 3.1 -5.879 -22.312 1 94.62 149 SER B O 1
ATOM 4289 N N . HIS B 1 150 ? 2.078 -7.164 -20.812 1 95.62 150 HIS B N 1
ATOM 4290 C CA . HIS B 1 150 ? 1.461 -8.102 -21.75 1 95.62 150 HIS B CA 1
ATOM 4291 C C . HIS B 1 150 ? -0.049 -8.172 -21.547 1 95.62 150 HIS B C 1
ATOM 4293 O O . HIS B 1 150 ? -0.55 -9.062 -20.859 1 95.62 150 HIS B O 1
ATOM 4299 N N . PRO B 1 151 ? -0.785 -7.281 -22.203 1 93.06 151 PRO B N 1
ATOM 4300 C CA . PRO B 1 151 ? -2.238 -7.293 -22.016 1 93.06 151 PRO B CA 1
ATOM 4301 C C . PRO B 1 151 ? -2.902 -8.508 -22.672 1 93.06 151 PRO B C 1
ATOM 4303 O O . PRO B 1 151 ? -2.484 -8.945 -23.734 1 93.06 151 PRO B O 1
ATOM 4306 N N . LEU B 1 152 ? -3.902 -9.023 -22 1 95.06 152 LEU B N 1
ATOM 4307 C CA . LEU B 1 152 ? -4.762 -10.078 -22.516 1 95.06 152 LEU B CA 1
ATOM 4308 C C . LEU B 1 152 ? -6.012 -9.492 -23.172 1 95.06 152 LEU B C 1
ATOM 4310 O O . LEU B 1 152 ? -6.992 -9.203 -22.484 1 95.06 152 LEU B O 1
ATOM 4314 N N . SER B 1 153 ? -5.957 -9.25 -24.469 1 87.81 153 SER B N 1
ATOM 4315 C CA . SER B 1 153 ? -6.984 -8.516 -25.203 1 87.81 153 SER B CA 1
ATOM 4316 C C . SER B 1 153 ? -8.109 -9.438 -25.656 1 87.81 153 SER B C 1
ATOM 4318 O O . SER B 1 153 ? -7.871 -10.594 -26 1 87.81 153 SER B O 1
ATOM 4320 N N . GLU B 1 154 ? -9.289 -8.867 -25.438 1 73.62 154 GLU B N 1
ATOM 4321 C CA . GLU B 1 154 ? -10.453 -9.602 -25.906 1 73.62 154 GLU B CA 1
ATOM 4322 C C . GLU B 1 154 ? -10.852 -9.156 -27.312 1 73.62 154 GLU B C 1
ATOM 4324 O O . GLU B 1 154 ? -11.992 -9.375 -27.75 1 73.62 154 GLU B O 1
ATOM 4329 N N . ALA B 1 155 ? -9.977 -8.523 -28.188 1 56.91 155 ALA B N 1
ATOM 4330 C CA . ALA B 1 155 ? -10.336 -7.922 -29.469 1 56.91 155 ALA B CA 1
ATOM 4331 C C . ALA B 1 155 ? -11.594 -8.562 -30.047 1 56.91 155 ALA B C 1
ATOM 4333 O O . ALA B 1 155 ? -12.523 -7.855 -30.438 1 56.91 155 ALA B O 1
ATOM 4334 N N . HIS B 1 156 ? -11.445 -9.781 -30.594 1 46.12 156 HIS B N 1
ATOM 4335 C CA . HIS B 1 156 ? -12.477 -10.328 -31.453 1 46.12 156 HIS B CA 1
ATOM 4336 C C . HIS B 1 156 ? -13.734 -10.672 -30.672 1 46.12 156 HIS B C 1
ATOM 4338 O O . HIS B 1 156 ? -14.805 -10.891 -31.25 1 46.12 156 HIS B O 1
ATOM 4344 N N . LEU B 1 157 ? -13.5 -10.828 -29.453 1 41.84 157 LEU B N 1
ATOM 4345 C CA . LEU B 1 157 ? -14.695 -11.234 -28.719 1 41.84 157 LEU B CA 1
ATOM 4346 C C . LEU B 1 157 ? -15.617 -10.039 -28.484 1 41.84 157 LEU B C 1
ATOM 4348 O O . LEU B 1 157 ? -16.75 -10.203 -28.031 1 41.84 157 LEU B O 1
ATOM 4352 N N . MET B 1 158 ? -15.07 -8.961 -28.578 1 38.78 158 MET B N 1
ATOM 4353 C CA . MET B 1 158 ? -15.836 -7.742 -28.312 1 38.78 158 MET B CA 1
ATOM 4354 C C . MET B 1 158 ? -17.047 -7.645 -29.234 1 38.78 158 MET B C 1
ATOM 4356 O O . MET B 1 158 ? -17.844 -6.719 -29.109 1 38.78 158 MET B O 1
ATOM 4360 N N . SER B 1 159 ? -17.078 -8.25 -30.422 1 32.66 159 SER B N 1
ATOM 4361 C CA . SER B 1 159 ? -18.344 -8.039 -31.094 1 32.66 159 SER B CA 1
ATOM 4362 C C . SER B 1 159 ? -19.531 -8.375 -30.188 1 32.66 159 SER B C 1
ATOM 4364 O O . SER B 1 159 ? -20.594 -7.777 -30.297 1 32.66 159 SER B O 1
ATOM 4366 N N . THR B 1 160 ? -19.562 -9.562 -29.641 1 29.61 160 THR B N 1
ATOM 4367 C CA . THR B 1 160 ? -20.828 -9.961 -29.016 1 29.61 160 THR B CA 1
ATOM 4368 C C . THR B 1 160 ? -20.953 -9.352 -27.609 1 29.61 160 THR B C 1
ATOM 4370 O O . THR B 1 160 ? -22.047 -9.078 -27.141 1 29.61 160 THR B O 1
ATOM 4373 N N . ILE B 1 161 ? -20.031 -9.648 -26.656 1 31.42 161 ILE B N 1
ATOM 4374 C CA . ILE B 1 161 ? -20.375 -9.406 -25.266 1 31.42 161 ILE B CA 1
ATOM 4375 C C . ILE B 1 161 ? -20.156 -7.934 -24.922 1 31.42 161 ILE B C 1
ATOM 4377 O O . ILE B 1 161 ? -19.094 -7.375 -25.219 1 31.42 161 ILE B O 1
ATOM 4381 N N . ARG B 1 162 ? -21.25 -7.141 -24.812 1 28.98 162 ARG B N 1
ATOM 4382 C CA . ARG B 1 162 ? -21.516 -5.785 -24.344 1 28.98 162 ARG B CA 1
ATOM 4383 C C . ARG B 1 162 ? -20.625 -5.449 -23.141 1 28.98 162 ARG B C 1
ATOM 4385 O O . ARG B 1 162 ? -21 -5.711 -22 1 28.98 162 ARG B O 1
ATOM 4392 N N . PHE B 1 163 ? -19.438 -5.836 -23.141 1 31.2 163 PHE B N 1
ATOM 4393 C CA . PHE B 1 163 ? -18.766 -5.242 -21.984 1 31.2 163 PHE B CA 1
ATOM 4394 C C . PHE B 1 163 ? -18.906 -3.727 -22 1 31.2 163 PHE B C 1
ATOM 4396 O O . PHE B 1 163 ? -18.203 -3.043 -22.75 1 31.2 163 PHE B O 1
ATOM 4403 N N . VAL B 1 164 ? -20.109 -3.17 -22.141 1 29.48 164 VAL B N 1
ATOM 4404 C CA . VAL B 1 164 ? -20.609 -1.802 -22.156 1 29.48 164 VAL B CA 1
ATOM 4405 C C . VAL B 1 164 ? -19.781 -0.939 -21.203 1 29.48 164 VAL B C 1
ATOM 4407 O O . VAL B 1 164 ? -19.484 0.219 -21.516 1 29.48 164 VAL B O 1
ATOM 4410 N N . VAL B 1 165 ? -19.688 -1.431 -19.984 1 30.91 165 VAL B N 1
ATOM 4411 C CA . VAL B 1 165 ? -19.375 -0.422 -18.969 1 30.91 165 VAL B CA 1
ATOM 4412 C C . VAL B 1 165 ? -17.938 0.078 -19.172 1 30.91 165 VAL B C 1
ATOM 4414 O O . VAL B 1 165 ? -17.641 1.248 -18.906 1 30.91 165 VAL B O 1
ATOM 4417 N N . HIS B 1 166 ? -17.016 -0.91 -19.516 1 34.94 166 HIS B N 1
ATOM 4418 C CA . HIS B 1 166 ? -15.609 -0.509 -19.5 1 34.94 166 HIS B CA 1
ATOM 4419 C C . HIS B 1 166 ? -15.281 0.386 -20.688 1 34.94 166 HIS B C 1
ATOM 4421 O O . HIS B 1 166 ? -14.273 1.096 -20.688 1 34.94 166 HIS B O 1
ATOM 4427 N N . GLU B 1 167 ? -15.883 0.009 -21.906 1 34.53 167 GLU B N 1
ATOM 4428 C CA . GLU B 1 167 ? -15.578 0.811 -23.094 1 34.53 167 GLU B CA 1
ATOM 4429 C C . GLU B 1 167 ? -15.984 2.27 -22.891 1 34.53 167 GLU B C 1
ATOM 4431 O O . GLU B 1 167 ? -15.328 3.178 -23.406 1 34.53 167 GLU B O 1
ATOM 4436 N N . LEU B 1 168 ? -17.234 2.406 -22.406 1 33.97 168 LEU B N 1
ATOM 4437 C CA . LEU B 1 168 ? -17.672 3.787 -22.25 1 33.97 168 LEU B CA 1
ATOM 4438 C C . LEU B 1 168 ? -16.688 4.594 -21.422 1 33.97 168 LEU B C 1
ATOM 4440 O O . LEU B 1 168 ? -16.484 5.785 -21.672 1 33.97 168 LEU B O 1
ATOM 4444 N N . LEU B 1 169 ? -16.359 4.016 -20.281 1 36.28 169 LEU B N 1
ATOM 4445 C CA . LEU B 1 169 ? -15.617 4.871 -19.359 1 36.28 169 LEU B CA 1
ATOM 4446 C C . LEU B 1 169 ? -14.172 5.035 -19.812 1 36.28 169 LEU B C 1
ATOM 4448 O O . LEU B 1 169 ? -13.477 5.957 -19.375 1 36.28 169 LEU B O 1
ATOM 4452 N N . MET B 1 170 ? -13.531 3.893 -20.203 1 38.16 170 MET B N 1
ATOM 4453 C CA . MET B 1 170 ? -12.156 4.188 -20.578 1 38.16 170 MET B CA 1
ATOM 4454 C C . MET B 1 170 ? -12.047 4.492 -22.078 1 38.16 170 MET B C 1
ATOM 4456 O O . MET B 1 170 ? -12.102 3.582 -22.906 1 38.16 170 MET B O 1
ATOM 4460 N N . GLU B 1 171 ? -12.797 5.336 -22.594 1 37.81 171 GLU B N 1
ATOM 4461 C CA . GLU B 1 171 ? -12.172 5.695 -23.875 1 37.81 171 GLU B CA 1
ATOM 4462 C C . GLU B 1 171 ? -10.656 5.535 -23.812 1 37.81 171 GLU B C 1
ATOM 4464 O O . GLU B 1 171 ? -10.039 5.781 -22.766 1 37.81 171 GLU B O 1
ATOM 4469 N N . PRO B 1 172 ? -10.148 4.672 -24.609 1 37.38 172 PRO B N 1
ATOM 4470 C CA . PRO B 1 172 ? -8.688 4.605 -24.578 1 37.38 172 PRO B CA 1
ATOM 4471 C C . PRO B 1 172 ? -8.039 5.941 -24.234 1 37.38 172 PRO B C 1
ATOM 4473 O O . PRO B 1 172 ? -8.258 6.941 -24.922 1 37.38 172 PRO B O 1
ATOM 4476 N N . THR B 1 173 ? -8.25 6.445 -23.047 1 39.53 173 THR B N 1
ATOM 4477 C CA . THR B 1 173 ? -7.418 7.621 -22.812 1 39.53 173 THR B CA 1
ATOM 4478 C C . THR B 1 173 ? -6.168 7.582 -23.688 1 39.53 173 THR B C 1
ATOM 4480 O O . THR B 1 173 ? -5.586 6.516 -23.891 1 39.53 173 THR B O 1
ATOM 4483 N N . SER B 1 174 ? -6.02 8.531 -24.469 1 38.25 174 SER B N 1
ATOM 4484 C CA . SER B 1 174 ? -4.789 8.727 -25.234 1 38.25 174 SER B CA 1
ATOM 4485 C C . SER B 1 174 ? -3.58 8.211 -24.453 1 38.25 174 SER B C 1
ATOM 4487 O O . SER B 1 174 ? -3.205 8.773 -23.438 1 38.25 174 SER B O 1
ATOM 4489 N N . LEU B 1 175 ? -3.627 6.855 -24.062 1 44.16 175 LEU B N 1
ATOM 4490 C CA . LEU B 1 175 ? -2.354 6.223 -23.734 1 44.16 175 LEU B CA 1
ATOM 4491 C C . LEU B 1 175 ? -1.189 7.012 -24.328 1 44.16 175 LEU B C 1
ATOM 4493 O O . LEU B 1 175 ? -1.184 7.309 -25.531 1 44.16 175 LEU B O 1
ATOM 4497 N N . SER B 1 176 ? -0.654 7.809 -23.625 1 49.12 176 SER B N 1
ATOM 4498 C CA . SER B 1 176 ? 0.548 8.328 -24.266 1 49.12 176 SER B CA 1
ATOM 4499 C C . SER B 1 176 ? 1.2 7.273 -25.156 1 49.12 176 SER B C 1
ATOM 4501 O O . SER B 1 176 ? 1.466 6.156 -24.703 1 49.12 176 SER B O 1
ATOM 4503 N N . GLU B 1 177 ? 0.828 7.195 -26.375 1 61.16 177 GLU B N 1
ATOM 4504 C CA . GLU B 1 177 ? 1.53 6.359 -27.344 1 61.16 177 GLU B CA 1
ATOM 4505 C C . GLU B 1 177 ? 3.014 6.246 -27 1 61.16 177 GLU B C 1
ATOM 4507 O O . GLU B 1 177 ? 3.67 5.273 -27.375 1 61.16 177 GLU B O 1
ATOM 4512 N N . LYS B 1 178 ? 3.395 7.16 -25.984 1 76.44 178 LYS B N 1
ATOM 4513 C CA . LYS B 1 178 ? 4.828 7.121 -25.703 1 76.44 178 LYS B CA 1
ATOM 4514 C C . LYS B 1 178 ? 5.133 6.207 -24.516 1 76.44 178 LYS B C 1
ATOM 4516 O O . LYS B 1 178 ? 4.484 6.301 -23.484 1 76.44 178 LYS B O 1
ATOM 4521 N N . LEU B 1 179 ? 5.984 5.34 -24.688 1 84.88 179 LEU B N 1
ATOM 4522 C CA . LEU B 1 179 ? 6.457 4.395 -23.688 1 84.88 179 LEU B CA 1
ATOM 4523 C C . LEU B 1 179 ? 7.09 5.125 -22.516 1 84.88 179 LEU B C 1
ATOM 4525 O O . LEU B 1 179 ? 7.762 6.141 -22.688 1 84.88 179 LEU B O 1
ATOM 4529 N N . HIS B 1 180 ? 6.742 4.676 -21.344 1 89.75 180 HIS B N 1
ATOM 4530 C CA . HIS B 1 180 ? 7.555 5.066 -20.203 1 89.75 180 HIS B CA 1
ATOM 4531 C C . HIS B 1 180 ? 9.031 4.777 -20.453 1 89.75 180 HIS B C 1
ATOM 4533 O O . HIS B 1 180 ? 9.375 3.781 -21.094 1 89.75 180 HIS B O 1
ATOM 4539 N N . ILE B 1 181 ? 9.93 5.523 -19.922 1 88 181 ILE B N 1
ATOM 4540 C CA . ILE B 1 181 ? 11.359 5.477 -20.188 1 88 181 ILE B CA 1
ATOM 4541 C C . ILE B 1 181 ? 11.906 4.098 -19.812 1 88 181 ILE B C 1
ATOM 4543 O O . ILE B 1 181 ? 12.852 3.611 -20.438 1 88 181 ILE B O 1
ATOM 4547 N N . ASP B 1 182 ? 11.312 3.4 -18.875 1 92.69 182 ASP B N 1
ATOM 4548 C CA . ASP B 1 182 ? 11.797 2.107 -18.406 1 92.69 182 ASP B CA 1
ATOM 4549 C C . ASP B 1 182 ? 10.914 0.97 -18.922 1 92.69 182 ASP B C 1
ATOM 4551 O O . ASP B 1 182 ? 11.016 -0.161 -18.438 1 92.69 182 ASP B O 1
ATOM 4555 N N . GLU B 1 183 ? 9.992 1.315 -19.797 1 93.31 183 GLU B N 1
ATOM 4556 C CA . GLU B 1 183 ? 9.062 0.341 -20.359 1 93.31 183 GLU B CA 1
ATOM 4557 C C . GLU B 1 183 ? 9.641 -0.329 -21.594 1 93.31 183 GLU B C 1
ATOM 4559 O O . GLU B 1 183 ? 10.18 0.344 -22.484 1 93.31 183 GLU B O 1
ATOM 4564 N N . VAL B 1 184 ? 9.625 -1.62 -21.547 1 93.62 184 VAL B N 1
ATOM 4565 C CA . VAL B 1 184 ? 9.969 -2.398 -22.734 1 93.62 184 VAL B CA 1
ATOM 4566 C C . VAL B 1 184 ? 8.695 -2.896 -23.422 1 93.62 184 VAL B C 1
ATOM 4568 O O . VAL B 1 184 ? 7.77 -3.361 -22.75 1 93.62 184 VAL B O 1
ATOM 4571 N N . GLU B 1 185 ? 8.633 -2.795 -24.688 1 91.56 185 GLU B N 1
ATOM 4572 C CA . GLU B 1 185 ? 7.438 -3.201 -25.422 1 91.56 185 GLU B CA 1
ATOM 4573 C C . GLU B 1 185 ? 7.164 -4.691 -25.25 1 91.56 185 GLU B C 1
ATOM 4575 O O . GLU B 1 185 ? 8.062 -5.516 -25.406 1 91.56 185 GLU B O 1
ATOM 4580 N N . GLY B 1 186 ? 5.934 -4.922 -24.844 1 93.06 186 GLY B N 1
ATOM 4581 C CA . GLY B 1 186 ? 5.531 -6.309 -24.672 1 93.06 186 GLY B CA 1
ATOM 4582 C C . GLY B 1 186 ? 4.617 -6.805 -25.781 1 93.06 186 GLY B C 1
ATOM 4583 O O . GLY B 1 186 ? 4.59 -6.23 -26.875 1 93.06 186 GLY B O 1
ATOM 4584 N N . GLU B 1 187 ? 4.062 -7.949 -25.594 1 92.81 187 GLU B N 1
ATOM 4585 C CA . GLU B 1 187 ? 3.176 -8.578 -26.562 1 92.81 187 GLU B CA 1
ATOM 4586 C C . GLU B 1 187 ? 1.725 -8.539 -26.094 1 92.81 187 GLU B C 1
ATOM 4588 O O . GLU B 1 187 ? 1.445 -8.727 -24.906 1 92.81 187 GLU B O 1
ATOM 4593 N N . ASP B 1 188 ? 0.867 -8.289 -27.047 1 91.12 188 ASP B N 1
ATOM 4594 C CA . ASP B 1 188 ? -0.565 -8.422 -26.797 1 91.12 188 ASP B CA 1
ATOM 4595 C C . ASP B 1 188 ? -1.048 -9.836 -27.141 1 91.12 188 ASP B C 1
ATOM 4597 O O . ASP B 1 188 ? -0.866 -10.305 -28.266 1 91.12 188 ASP B O 1
ATOM 4601 N N . TYR B 1 189 ? -1.665 -10.414 -26.203 1 94.19 189 TYR B N 1
ATOM 4602 C CA . TYR B 1 189 ? -2.18 -11.75 -26.453 1 94.19 189 TYR B CA 1
ATOM 4603 C C . TYR B 1 189 ? -3.66 -11.711 -26.812 1 94.19 189 TYR B C 1
ATOM 4605 O O . TYR B 1 189 ? -4.445 -11.016 -26.156 1 94.19 189 TYR B O 1
ATOM 4613 N N . VAL B 1 190 ? -3.979 -12.492 -27.781 1 91.62 190 VAL B N 1
ATOM 4614 C CA . VAL B 1 190 ? -5.348 -12.484 -28.281 1 91.62 190 VAL B CA 1
ATOM 4615 C C . VAL B 1 190 ? -6.094 -13.719 -27.766 1 91.62 190 VAL B C 1
ATOM 4617 O O . VAL B 1 190 ? -5.543 -14.82 -27.766 1 91.62 190 VAL B O 1
ATOM 4620 N N . ALA B 1 191 ? -7.285 -13.516 -27.438 1 93.44 191 ALA B N 1
ATOM 4621 C CA . ALA B 1 191 ? -8.109 -14.57 -26.859 1 93.44 191 ALA B CA 1
ATOM 4622 C C . ALA B 1 191 ? -8.414 -15.656 -27.891 1 93.44 191 ALA B C 1
ATOM 4624 O O . ALA B 1 191 ? -8.656 -15.352 -29.062 1 93.44 191 ALA B O 1
ATOM 4625 N N . GLN B 1 192 ? -8.336 -16.859 -27.453 1 92.69 192 GLN B N 1
ATOM 4626 C CA . GLN B 1 192 ? -8.938 -18 -28.109 1 92.69 192 GLN B CA 1
ATOM 4627 C C . GLN B 1 192 ? -10.25 -18.406 -27.438 1 92.69 192 GLN B C 1
ATOM 4629 O O . GLN B 1 192 ? -10.57 -17.906 -26.344 1 92.69 192 GLN B O 1
ATOM 4634 N N . VAL B 1 193 ? -11.047 -19.141 -28.141 1 90.69 193 VAL B N 1
ATOM 4635 C CA . VAL B 1 193 ? -12.336 -19.531 -27.578 1 90.69 193 VAL B CA 1
ATOM 4636 C C . VAL B 1 193 ? -12.484 -21.047 -27.609 1 90.69 193 VAL B C 1
ATOM 4638 O O . VAL B 1 193 ? -12.102 -21.688 -28.594 1 90.69 193 VAL B O 1
ATOM 4641 N N . THR B 1 194 ? -12.945 -21.516 -26.562 1 88 194 THR B N 1
ATOM 4642 C CA . THR B 1 194 ? -13.234 -22.953 -26.516 1 88 194 THR B CA 1
ATOM 4643 C C . THR B 1 194 ? -14.508 -23.266 -27.297 1 88 194 THR B C 1
ATOM 4645 O O . THR B 1 194 ? -15.18 -22.359 -27.797 1 88 194 THR B O 1
ATOM 4648 N N . ALA B 1 195 ? -14.812 -24.578 -27.312 1 82.19 195 ALA B N 1
ATOM 4649 C CA . ALA B 1 195 ? -16.047 -25.016 -27.969 1 82.19 195 ALA B CA 1
ATOM 4650 C C . ALA B 1 195 ? -17.266 -24.484 -27.25 1 82.19 195 ALA B C 1
ATOM 4652 O O . ALA B 1 195 ? -18.297 -24.219 -27.875 1 82.19 195 ALA B O 1
ATOM 4653 N N . SER B 1 196 ? -17.141 -24.25 -26 1 83.19 196 SER B N 1
ATOM 4654 C CA . SER B 1 196 ? -18.25 -23.75 -25.188 1 83.19 196 SER B CA 1
ATOM 4655 C C . SER B 1 196 ? -18.25 -22.234 -25.141 1 83.19 196 SER B C 1
ATOM 4657 O O . SER B 1 196 ? -18.906 -21.641 -24.281 1 83.19 196 SER B O 1
ATOM 4659 N N . ALA B 1 197 ? -17.406 -21.562 -25.859 1 86.06 197 ALA B N 1
ATOM 4660 C CA . ALA B 1 197 ? -17.406 -20.125 -26.094 1 86.06 197 ALA B CA 1
ATOM 4661 C C . ALA B 1 197 ? -16.797 -19.375 -24.922 1 86.06 197 ALA B C 1
ATOM 4663 O O . ALA B 1 197 ? -17.219 -18.25 -24.609 1 86.06 197 ALA B O 1
ATOM 4664 N N . HIS B 1 198 ? -15.961 -20.078 -24.219 1 91.12 198 HIS B N 1
ATOM 4665 C CA . HIS B 1 198 ? -15.227 -19.406 -23.156 1 91.12 198 HIS B CA 1
ATOM 4666 C C . HIS B 1 198 ? -13.844 -18.953 -23.625 1 91.12 198 HIS B C 1
ATOM 4668 O O . HIS B 1 198 ? -13.148 -19.703 -24.312 1 91.12 198 HIS B O 1
ATOM 4674 N N . ALA B 1 199 ? -13.469 -17.766 -23.297 1 93.94 199 ALA B N 1
ATOM 4675 C CA . ALA B 1 199 ? -12.219 -17.156 -23.766 1 93.94 199 ALA B CA 1
ATOM 4676 C C . ALA B 1 199 ? -11.031 -17.641 -22.938 1 93.94 199 ALA B C 1
ATOM 4678 O O . ALA B 1 199 ? -11.141 -17.797 -21.719 1 93.94 199 ALA B O 1
ATOM 4679 N N . TYR B 1 200 ? -9.969 -17.875 -23.609 1 96.31 200 TYR B N 1
ATOM 4680 C CA . TYR B 1 200 ? -8.711 -18.188 -22.953 1 96.31 200 TYR B CA 1
ATOM 4681 C C . TYR B 1 200 ? -7.52 -17.688 -23.75 1 96.31 200 TYR B C 1
ATOM 4683 O O . TYR B 1 200 ? -7.668 -17.328 -24.922 1 96.31 200 TYR B O 1
ATOM 4691 N N . TRP B 1 201 ? -6.359 -17.469 -23.172 1 96.81 201 TRP B N 1
ATOM 4692 C CA . TRP B 1 201 ? -5.125 -16.969 -23.766 1 96.81 201 TRP B CA 1
ATOM 4693 C C . TRP B 1 201 ? -3.957 -17.906 -23.484 1 96.81 201 TRP B C 1
ATOM 4695 O O . TRP B 1 201 ? -3.693 -18.234 -22.328 1 96.81 201 TRP B O 1
ATOM 4705 N N . SER B 1 202 ? -3.25 -18.328 -24.453 1 96 202 SER B N 1
ATOM 4706 C CA . SER B 1 202 ? -2.012 -19.078 -24.281 1 96 202 SER B CA 1
ATOM 4707 C C . SER B 1 202 ? -0.812 -18.141 -24.141 1 96 202 SER B C 1
ATOM 4709 O O . SER B 1 202 ? -0.505 -17.375 -25.062 1 96 202 SER B O 1
ATOM 4711 N N . LEU B 1 203 ? -0.17 -18.219 -23.016 1 96.12 203 LEU B N 1
ATOM 4712 C CA . LEU B 1 203 ? 0.984 -17.359 -22.75 1 96.12 203 LEU B CA 1
ATOM 4713 C C . LEU B 1 203 ? 2.281 -18.078 -23.125 1 96.12 203 LEU B C 1
ATOM 4715 O O . LEU B 1 203 ? 2.279 -19.281 -23.375 1 96.12 203 LEU B O 1
ATOM 4719 N N . PRO B 1 204 ? 3.412 -17.344 -23.266 1 88.94 204 PRO B N 1
ATOM 4720 C CA . PRO B 1 204 ? 4.676 -17.984 -23.641 1 88.94 204 PRO B CA 1
ATOM 4721 C C . PRO B 1 204 ? 5.16 -18.984 -22.594 1 88.94 204 PRO B C 1
ATOM 4723 O O . PRO B 1 204 ? 4.797 -18.891 -21.422 1 88.94 204 PRO B O 1
ATOM 4726 N N . ILE B 1 205 ? 5.879 -19.859 -23.078 1 88.75 205 ILE B N 1
ATOM 4727 C CA . ILE B 1 205 ? 6.504 -20.828 -22.172 1 88.75 205 ILE B CA 1
ATOM 4728 C C . ILE B 1 205 ? 7.559 -20.109 -21.328 1 88.75 205 ILE B C 1
ATOM 4730 O O . ILE B 1 205 ? 8.398 -19.375 -21.859 1 88.75 205 ILE B O 1
ATOM 4734 N N . ILE B 1 206 ? 7.484 -20.312 -20.031 1 90.31 206 ILE B N 1
ATOM 4735 C CA . ILE B 1 206 ? 8.398 -19.703 -19.078 1 90.31 206 ILE B CA 1
ATOM 4736 C C . ILE B 1 206 ? 9.195 -20.797 -18.359 1 90.31 206 ILE B C 1
ATOM 4738 O O . ILE B 1 206 ? 8.664 -21.469 -17.469 1 90.31 206 ILE B O 1
ATOM 4742 N N . ASN B 1 207 ? 10.406 -20.938 -18.656 1 90.62 207 ASN B N 1
ATOM 4743 C CA . ASN B 1 207 ? 11.25 -21.953 -18.047 1 90.62 207 ASN B CA 1
ATOM 4744 C C . ASN B 1 207 ? 10.594 -23.328 -18.078 1 90.62 207 ASN B C 1
ATOM 4746 O O . ASN B 1 207 ? 10.547 -24.031 -17.078 1 90.62 207 ASN B O 1
ATOM 4750 N N . GLY B 1 208 ? 9.953 -23.656 -19.203 1 93.19 208 GLY B N 1
ATOM 4751 C CA . GLY B 1 208 ? 9.32 -24.953 -19.422 1 93.19 208 GLY B CA 1
ATOM 4752 C C . GLY B 1 208 ? 7.879 -25 -18.953 1 93.19 208 GLY B C 1
ATOM 4753 O O . GLY B 1 208 ? 7.121 -25.891 -19.328 1 93.19 208 GLY B O 1
ATOM 4754 N N . PHE B 1 209 ? 7.504 -24.016 -18.156 1 97 209 PHE B N 1
ATOM 4755 C CA . PHE B 1 209 ? 6.133 -23.969 -17.656 1 97 209 PHE B CA 1
ATOM 4756 C C . PHE B 1 209 ? 5.195 -23.406 -18.719 1 97 209 PHE B C 1
ATOM 4758 O O . PHE B 1 209 ? 5.543 -22.453 -19.422 1 97 209 PHE B O 1
ATOM 4765 N N . THR B 1 210 ? 4.121 -24 -18.844 1 96.62 210 THR B N 1
ATOM 4766 C CA . THR B 1 210 ? 3.068 -23.406 -19.656 1 96.62 210 THR B CA 1
ATOM 4767 C C . THR B 1 210 ? 2.043 -22.688 -18.766 1 96.62 210 THR B C 1
ATOM 4769 O O . THR B 1 210 ? 1.654 -23.203 -17.719 1 96.62 210 THR B O 1
ATOM 4772 N N . VAL B 1 211 ? 1.694 -21.484 -19.203 1 98 211 VAL B N 1
ATOM 4773 C CA . VAL B 1 211 ? 0.688 -20.703 -18.5 1 98 211 VAL B CA 1
ATOM 4774 C C . VAL B 1 211 ? -0.452 -20.344 -19.453 1 98 211 VAL B C 1
ATOM 4776 O O . VAL B 1 211 ? -0.215 -19.859 -20.562 1 98 211 VAL B O 1
ATOM 4779 N N . THR B 1 212 ? -1.644 -20.672 -19.047 1 98.06 212 THR B N 1
ATOM 4780 C CA . THR B 1 212 ? -2.852 -20.312 -19.781 1 98.06 212 THR B CA 1
ATOM 4781 C C . THR B 1 212 ? -3.783 -19.469 -18.906 1 98.06 212 THR B C 1
ATOM 4783 O O . THR B 1 212 ? -4.055 -19.812 -17.766 1 98.06 212 THR B O 1
ATOM 4786 N N . ALA B 1 213 ? -4.168 -18.328 -19.469 1 98.19 213 ALA B N 1
ATOM 4787 C CA . ALA B 1 213 ? -5.188 -17.516 -18.797 1 98.19 213 ALA B CA 1
ATOM 4788 C C . ALA B 1 213 ? -6.578 -17.844 -19.344 1 98.19 213 ALA B C 1
ATOM 4790 O O . ALA B 1 213 ? -6.723 -18.219 -20.516 1 98.19 213 ALA B O 1
ATOM 4791 N N . ALA B 1 214 ? -7.598 -17.688 -18.516 1 97.56 214 ALA B N 1
ATOM 4792 C CA . ALA B 1 214 ? -8.977 -17.844 -18.969 1 97.56 214 ALA B CA 1
ATOM 4793 C C . ALA B 1 214 ? -9.898 -16.844 -18.281 1 97.56 214 ALA B C 1
ATOM 4795 O O . ALA B 1 214 ? -9.711 -16.531 -17.094 1 97.56 214 ALA B O 1
ATOM 4796 N N . ALA B 1 215 ? -10.859 -16.406 -19.031 1 96.5 215 ALA B N 1
ATOM 4797 C CA . ALA B 1 215 ? -11.828 -15.469 -18.484 1 96.5 215 ALA B CA 1
ATOM 4798 C C . ALA B 1 215 ? -12.711 -16.141 -17.438 1 96.5 215 ALA B C 1
ATOM 4800 O O . ALA B 1 215 ? -13.133 -17.297 -17.625 1 96.5 215 ALA B O 1
ATOM 4801 N N . ILE B 1 216 ? -12.953 -15.461 -16.359 1 97.06 216 ILE B N 1
ATOM 4802 C CA . ILE B 1 216 ? -13.883 -15.938 -15.344 1 97.06 216 ILE B CA 1
ATOM 4803 C C . ILE B 1 216 ? -14.914 -14.852 -15.031 1 97.06 216 ILE B C 1
ATOM 4805 O O . ILE B 1 216 ? -14.602 -13.656 -15.094 1 97.06 216 ILE B O 1
ATOM 4809 N N . PRO B 1 217 ? -16.141 -15.227 -14.664 1 96.94 217 PRO B N 1
ATOM 4810 C CA . PRO B 1 217 ? -17.203 -14.25 -14.422 1 96.94 217 PRO B CA 1
ATOM 4811 C C . PRO B 1 217 ? -16.938 -13.383 -13.188 1 96.94 217 PRO B C 1
ATOM 4813 O O . PRO B 1 217 ? -16.703 -13.914 -12.102 1 96.94 217 PRO B O 1
ATOM 4816 N N . HIS B 1 218 ? -16.922 -12.094 -13.305 1 96.56 218 HIS B N 1
ATOM 4817 C CA . HIS B 1 218 ? -16.812 -11.062 -12.273 1 96.56 218 HIS B CA 1
ATOM 4818 C C . HIS B 1 218 ? -17.344 -9.727 -12.773 1 96.56 218 HIS B C 1
ATOM 4820 O O . HIS B 1 218 ? -17.812 -9.625 -13.906 1 96.56 218 HIS B O 1
ATOM 4826 N N . THR B 1 219 ? -17.406 -8.727 -11.969 1 93.38 219 THR B N 1
ATOM 4827 C CA . THR B 1 219 ? -18.047 -7.457 -12.281 1 93.38 219 THR B CA 1
ATOM 4828 C C . THR B 1 219 ? -17.234 -6.664 -13.297 1 93.38 219 THR B C 1
ATOM 4830 O O . THR B 1 219 ? -17.734 -5.742 -13.938 1 93.38 219 THR B O 1
ATOM 4833 N N . VAL B 1 220 ? -15.969 -7.027 -13.508 1 91.94 220 VAL B N 1
ATOM 4834 C CA . VAL B 1 220 ? -15.062 -6.434 -14.484 1 91.94 220 VAL B CA 1
ATOM 4835 C C . VAL B 1 220 ? -14.281 -7.531 -15.203 1 91.94 220 VAL B C 1
ATOM 4837 O O . VAL B 1 220 ? -14.312 -8.695 -14.789 1 91.94 220 VAL B O 1
ATOM 4840 N N . PRO B 1 221 ? -13.586 -7.211 -16.328 1 92.62 221 PRO B N 1
ATOM 4841 C CA . PRO B 1 221 ? -12.797 -8.258 -16.984 1 92.62 221 PRO B CA 1
ATOM 4842 C C . PRO B 1 221 ? -11.789 -8.906 -16.031 1 92.62 221 PRO B C 1
ATOM 4844 O O . PRO B 1 221 ? -10.945 -8.219 -15.453 1 92.62 221 PRO B O 1
ATOM 4847 N N . THR B 1 222 ? -11.977 -10.18 -15.844 1 96.5 222 THR B N 1
ATOM 4848 C CA . THR B 1 222 ? -11.195 -10.93 -14.867 1 96.5 222 THR B CA 1
ATOM 4849 C C . THR B 1 222 ? -10.727 -12.258 -15.445 1 96.5 222 THR B C 1
ATOM 4851 O O . THR B 1 222 ? -11.445 -12.898 -16.219 1 96.5 222 THR B O 1
ATOM 4854 N N . VAL B 1 223 ? -9.539 -12.648 -15.086 1 97.62 223 VAL B N 1
ATOM 4855 C CA . VAL B 1 223 ? -9 -13.906 -15.578 1 97.62 223 VAL B CA 1
ATOM 4856 C C . VAL B 1 223 ? -8.445 -14.727 -14.422 1 97.62 223 VAL B C 1
ATOM 4858 O O . VAL B 1 223 ? -8.148 -14.188 -13.352 1 97.62 223 VAL B O 1
ATOM 4861 N N . GLY B 1 224 ? -8.422 -16.062 -14.586 1 98.38 224 GLY B N 1
ATOM 4862 C CA . GLY B 1 224 ? -7.609 -16.984 -13.812 1 98.38 224 GLY B CA 1
ATOM 4863 C C . GLY B 1 224 ? -6.453 -17.562 -14.602 1 98.38 224 GLY B C 1
ATOM 4864 O O . GLY B 1 224 ? -6.309 -17.281 -15.797 1 98.38 224 GLY B O 1
ATOM 4865 N N . TYR B 1 225 ? -5.641 -18.359 -13.938 1 98.75 225 TYR B N 1
ATOM 4866 C CA . TYR B 1 225 ? -4.434 -18.859 -14.586 1 98.75 225 TYR B CA 1
ATOM 4867 C C . TYR B 1 225 ? -4.266 -20.359 -14.328 1 98.75 225 TYR B C 1
ATOM 4869 O O . TYR B 1 225 ? -4.465 -20.828 -13.203 1 98.75 225 TYR B O 1
ATOM 4877 N N . LEU B 1 226 ? -3.963 -21.047 -15.359 1 98.56 226 LEU B N 1
ATOM 4878 C CA . LEU B 1 226 ? -3.584 -22.469 -15.344 1 98.56 226 LEU B CA 1
ATOM 4879 C C . LEU B 1 226 ? -2.088 -22.625 -15.586 1 98.56 226 LEU B C 1
ATOM 4881 O O . LEU B 1 226 ? -1.568 -22.188 -16.609 1 98.56 226 LEU B O 1
ATOM 4885 N N . ILE B 1 227 ? -1.378 -23.234 -14.617 1 98.44 227 ILE B N 1
ATOM 4886 C CA . ILE B 1 227 ? 0.066 -23.422 -14.695 1 98.44 227 ILE B CA 1
ATOM 4887 C C . ILE B 1 227 ? 0.385 -24.922 -14.789 1 98.44 227 ILE B C 1
ATOM 4889 O O . ILE B 1 227 ? -0.075 -25.703 -13.961 1 98.44 227 ILE B O 1
ATOM 4893 N N . ARG B 1 228 ? 1.161 -25.297 -15.781 1 97.44 228 ARG B N 1
ATOM 4894 C CA . ARG B 1 228 ? 1.6 -26.672 -15.945 1 97.44 228 ARG B CA 1
ATOM 4895 C C . ARG B 1 228 ? 3.121 -26.781 -15.898 1 97.44 228 ARG B C 1
ATOM 4897 O O . ARG B 1 228 ? 3.818 -26.125 -16.672 1 97.44 228 ARG B O 1
ATOM 4904 N N . GLU B 1 229 ? 3.574 -27.531 -14.977 1 97.19 229 GLU B N 1
ATOM 4905 C CA . GLU B 1 229 ? 4.984 -27.906 -14.938 1 97.19 229 GLU B CA 1
ATOM 4906 C C . GLU B 1 229 ? 5.336 -28.875 -16.062 1 97.19 229 GLU B C 1
ATOM 4908 O O . GLU B 1 229 ? 4.562 -29.781 -16.359 1 97.19 229 GLU B O 1
ATOM 4913 N N . PRO B 1 230 ? 6.477 -28.656 -16.672 1 93.81 230 PRO B N 1
ATOM 4914 C CA . PRO B 1 230 ? 6.859 -29.609 -17.719 1 93.81 230 PRO B CA 1
ATOM 4915 C C . PRO B 1 230 ? 7.133 -31 -17.156 1 93.81 230 PRO B C 1
ATOM 4917 O O . PRO B 1 230 ? 7.535 -31.141 -16 1 93.81 230 PRO B O 1
ATOM 4920 N N . THR B 1 231 ? 6.914 -31.938 -18.016 1 91.12 231 THR B N 1
ATOM 4921 C CA . THR B 1 231 ? 7.254 -33.312 -17.656 1 91.12 231 THR B CA 1
ATOM 4922 C C . THR B 1 231 ? 8.75 -33.469 -17.406 1 91.12 231 THR B C 1
ATOM 4924 O O . THR B 1 231 ? 9.562 -32.875 -18.125 1 91.12 231 THR B O 1
ATOM 4927 N N . SER B 1 232 ? 9.094 -34.125 -16.375 1 86.25 232 SER B N 1
ATOM 4928 C CA . SER B 1 232 ? 10.5 -34.375 -16.078 1 86.25 232 SER B CA 1
ATOM 4929 C C . SER B 1 232 ? 10.898 -35.781 -16.453 1 86.25 232 SER B C 1
ATOM 4931 O O . SER B 1 232 ? 10.125 -36.719 -16.266 1 86.25 232 SER B O 1
ATOM 4933 N N . PRO B 1 233 ? 12.141 -35.812 -16.969 1 79 233 PRO B N 1
ATOM 4934 C CA . PRO B 1 233 ? 12.602 -37.156 -17.312 1 79 233 PRO B CA 1
ATOM 4935 C C . PRO B 1 233 ? 12.75 -38.062 -16.094 1 79 233 PRO B C 1
ATOM 4937 O O . PRO B 1 233 ? 13.008 -37.562 -14.984 1 79 233 PRO B O 1
ATOM 4940 N N . GLY B 1 234 ? 12.586 -39.25 -16.328 1 79.25 234 GLY B N 1
ATOM 4941 C CA . GLY B 1 234 ? 12.75 -40.219 -15.25 1 79.25 234 GLY B CA 1
ATOM 4942 C C . GLY B 1 234 ? 14.172 -40.312 -14.734 1 79.25 234 GLY B C 1
ATOM 4943 O O . GLY B 1 234 ? 15.102 -39.844 -15.391 1 79.25 234 GLY B O 1
ATOM 4944 N N . ARG B 1 235 ? 14.312 -40.875 -13.523 1 80.56 235 ARG B N 1
ATOM 4945 C CA . ARG B 1 235 ? 15.633 -41.062 -12.93 1 80.56 235 ARG B CA 1
ATOM 4946 C C . ARG B 1 235 ? 16.453 -42.062 -13.727 1 80.56 235 ARG B C 1
ATOM 4948 O O . ARG B 1 235 ? 15.906 -43.062 -14.227 1 80.56 235 ARG B O 1
ATOM 4955 N N . LEU B 1 236 ? 17.703 -41.781 -13.781 1 81.88 236 LEU B N 1
ATOM 4956 C CA . LEU B 1 236 ? 18.609 -42.688 -14.453 1 81.88 236 LEU B CA 1
ATOM 4957 C C . LEU B 1 236 ? 18.781 -43.969 -13.641 1 81.88 236 LEU B C 1
ATOM 4959 O O . LEU B 1 236 ? 18.984 -43.906 -12.43 1 81.88 236 LEU B O 1
ATOM 4963 N N . ASN B 1 237 ? 18.578 -45.031 -14.297 1 84.88 237 ASN B N 1
ATOM 4964 C CA . ASN B 1 237 ? 18.875 -46.312 -13.664 1 84.88 237 ASN B CA 1
ATOM 4965 C C . ASN B 1 237 ? 20.391 -46.531 -13.578 1 84.88 237 ASN B C 1
ATOM 4967 O O . ASN B 1 237 ? 20.938 -47.312 -14.375 1 84.88 237 ASN B O 1
ATOM 4971 N N . ILE B 1 238 ? 20.875 -46 -12.602 1 83.88 238 ILE B N 1
ATOM 4972 C CA . ILE B 1 238 ? 22.328 -46 -12.469 1 83.88 238 ILE B CA 1
ATOM 4973 C C . ILE B 1 238 ? 22.828 -47.438 -12.312 1 83.88 238 ILE B C 1
ATOM 4975 O O . ILE B 1 238 ? 23.906 -47.781 -12.805 1 83.88 238 ILE B O 1
ATOM 4979 N N . ASP B 1 239 ? 22.125 -48.25 -11.664 1 86.69 239 ASP B N 1
ATOM 4980 C CA . ASP B 1 239 ? 22.531 -49.656 -11.445 1 86.69 239 ASP B CA 1
ATOM 4981 C C . ASP B 1 239 ? 22.641 -50.406 -12.773 1 86.69 239 ASP B C 1
ATOM 4983 O O . ASP B 1 239 ? 23.469 -51.281 -12.914 1 86.69 239 ASP B O 1
ATOM 4987 N N . PHE B 1 240 ? 21.828 -49.938 -13.641 1 86.69 240 PHE B N 1
ATOM 4988 C CA . PHE B 1 240 ? 21.844 -50.562 -14.961 1 86.69 240 PHE B CA 1
ATOM 4989 C C . PHE B 1 240 ? 22.938 -49.969 -15.828 1 86.69 240 PHE B C 1
ATOM 4991 O O . PHE B 1 240 ? 23.656 -50.688 -16.516 1 86.69 240 PHE B O 1
ATOM 4998 N N . VAL B 1 241 ? 23.125 -48.688 -15.719 1 87.44 241 VAL B N 1
ATOM 4999 C CA . VAL B 1 241 ? 23.953 -47.969 -16.672 1 87.44 241 VAL B CA 1
ATOM 5000 C C . VAL B 1 241 ? 25.422 -48.031 -16.25 1 87.44 241 VAL B C 1
ATOM 5002 O O . VAL B 1 241 ? 26.312 -48.156 -17.094 1 87.44 241 VAL B O 1
ATOM 5005 N N . ARG B 1 242 ? 25.609 -48.031 -15 1 85.88 242 ARG B N 1
ATOM 5006 C CA . ARG B 1 242 ? 26.969 -47.906 -14.477 1 85.88 242 ARG B CA 1
ATOM 5007 C C . ARG B 1 242 ? 27.844 -49.062 -14.945 1 85.88 242 ARG B C 1
ATOM 5009 O O . ARG B 1 242 ? 28.938 -48.875 -15.477 1 85.88 242 ARG B O 1
ATOM 5016 N N . PRO B 1 243 ? 27.375 -50.312 -14.75 1 87.62 243 PRO B N 1
ATOM 5017 C CA . PRO B 1 243 ? 28.203 -51.438 -15.188 1 87.62 243 PRO B CA 1
ATOM 5018 C C . PRO B 1 243 ? 28.531 -51.406 -16.688 1 87.62 243 PRO B C 1
ATOM 5020 O O . PRO B 1 243 ? 29.609 -51.812 -17.094 1 87.62 243 PRO B O 1
ATOM 5023 N N . ILE B 1 244 ? 27.656 -50.844 -17.391 1 88.62 244 ILE B N 1
ATOM 5024 C CA . ILE B 1 244 ? 27.844 -50.781 -18.844 1 88.62 244 ILE B CA 1
ATOM 5025 C C . ILE B 1 244 ? 28.891 -49.719 -19.172 1 88.62 244 ILE B C 1
ATOM 5027 O O . ILE B 1 244 ? 29.781 -49.969 -20 1 88.62 244 ILE B O 1
ATOM 5031 N N . LEU B 1 245 ? 28.859 -48.656 -18.516 1 85.44 245 LEU B N 1
ATOM 5032 C CA . LEU B 1 245 ? 29.828 -47.594 -18.75 1 85.44 245 LEU B CA 1
ATOM 5033 C C . LEU B 1 245 ? 31.219 -48 -18.281 1 85.44 245 LEU B C 1
ATOM 5035 O O . LEU B 1 245 ? 32.219 -47.688 -18.953 1 85.44 245 LEU B O 1
ATOM 5039 N N . GLU B 1 246 ? 31.203 -48.656 -17.188 1 85 246 GLU B N 1
ATOM 5040 C CA . GLU B 1 246 ? 32.5 -49.062 -16.625 1 85 246 GLU B CA 1
ATOM 5041 C C . GLU B 1 246 ? 33.188 -50.062 -17.562 1 85 246 GLU B C 1
ATOM 5043 O O . GLU B 1 246 ? 34.406 -49.938 -17.812 1 85 246 GLU B O 1
ATOM 5048 N N . ARG B 1 247 ? 32.469 -51 -18.109 1 87.12 247 ARG B N 1
ATOM 5049 C CA . ARG B 1 247 ? 33.094 -52.031 -18.922 1 87.12 247 ARG B CA 1
ATOM 5050 C C . ARG B 1 247 ? 33.5 -51.469 -20.281 1 87.12 247 ARG B C 1
ATOM 5052 O O . ARG B 1 247 ? 34.375 -52.031 -20.953 1 87.12 247 ARG B O 1
ATOM 5059 N N . ASN B 1 248 ? 32.906 -50.375 -20.578 1 87.75 248 ASN B N 1
ATOM 5060 C CA . ASN B 1 248 ? 33.25 -49.75 -21.859 1 87.75 248 ASN B CA 1
ATOM 5061 C C . ASN B 1 248 ? 34.188 -48.562 -21.672 1 87.75 248 ASN B C 1
ATOM 5063 O O . ASN B 1 248 ? 34.5 -47.875 -22.641 1 87.75 248 ASN B O 1
ATOM 5067 N N . SER B 1 249 ? 34.562 -48.25 -20.531 1 83.25 249 SER B N 1
ATOM 5068 C CA . SER B 1 249 ? 35.312 -47.062 -20.188 1 83.25 249 SER B CA 1
ATOM 5069 C C . SER B 1 249 ? 36.625 -47 -20.984 1 83.25 249 SER B C 1
ATOM 5071 O O . SER B 1 249 ? 37 -45.938 -21.5 1 83.25 249 SER B O 1
ATOM 5073 N N . ALA B 1 250 ? 37.312 -48.031 -21.016 1 81.06 250 ALA B N 1
ATOM 5074 C CA . ALA B 1 250 ? 38.594 -48.062 -21.703 1 81.06 250 ALA B CA 1
ATOM 5075 C C . ALA B 1 250 ? 38.438 -47.781 -23.203 1 81.06 250 ALA B C 1
ATOM 5077 O O . ALA B 1 250 ? 39.188 -47 -23.766 1 81.06 250 ALA B O 1
ATOM 5078 N N . ALA B 1 251 ? 37.406 -48.375 -23.672 1 85.31 251 ALA B N 1
ATOM 5079 C CA . ALA B 1 251 ? 37.188 -48.25 -25.109 1 85.31 251 ALA B CA 1
ATOM 5080 C C . ALA B 1 251 ? 36.656 -46.875 -25.453 1 85.31 251 ALA B C 1
ATOM 5082 O O . ALA B 1 251 ? 36.906 -46.344 -26.547 1 85.31 251 ALA B O 1
ATOM 5083 N N . LEU B 1 252 ? 35.938 -46.219 -24.609 1 78.81 252 LEU B N 1
ATOM 5084 C CA . LEU B 1 252 ? 35.312 -44.906 -24.812 1 78.81 252 LEU B CA 1
ATOM 5085 C C . LEU B 1 252 ? 36.344 -43.781 -24.578 1 78.81 252 LEU B C 1
ATOM 5087 O O . LEU B 1 252 ? 36.125 -42.656 -25.016 1 78.81 252 LEU B O 1
ATOM 5091 N N . GLY B 1 253 ? 37.438 -44.156 -24 1 75.81 253 GLY B N 1
ATOM 5092 C CA . GLY B 1 253 ? 38.469 -43.156 -23.734 1 75.81 253 GLY B CA 1
ATOM 5093 C C . GLY B 1 253 ? 38 -42.031 -22.812 1 75.81 253 GLY B C 1
ATOM 5094 O O . GLY B 1 253 ? 38.438 -40.906 -22.938 1 75.81 253 GLY B O 1
ATOM 5095 N N . LEU B 1 254 ? 36.969 -42.312 -22.109 1 70.5 254 LEU B N 1
ATOM 5096 C CA . LEU B 1 254 ? 36.406 -41.25 -21.281 1 70.5 254 LEU B CA 1
ATOM 5097 C C . LEU B 1 254 ? 36.969 -41.344 -19.859 1 70.5 254 LEU B C 1
ATOM 5099 O O . LEU B 1 254 ? 37.094 -42.438 -19.312 1 70.5 254 LEU B O 1
ATOM 5103 N N . LYS B 1 255 ? 37.531 -40.281 -19.469 1 62.53 255 LYS B N 1
ATOM 5104 C CA . LYS B 1 255 ? 38.062 -40.188 -18.109 1 62.53 255 LYS B CA 1
ATOM 5105 C C . LYS B 1 255 ? 36.938 -40.281 -17.078 1 62.53 255 LYS B C 1
ATOM 5107 O O . LYS B 1 255 ? 37.125 -40.875 -16.016 1 62.53 255 LYS B O 1
ATOM 5112 N N . THR B 1 256 ? 35.844 -39.688 -17.406 1 66.62 256 THR B N 1
ATOM 5113 C CA . THR B 1 256 ? 34.688 -39.688 -16.531 1 66.62 256 THR B CA 1
ATOM 5114 C C . THR B 1 256 ? 33.438 -40.219 -17.266 1 66.62 256 THR B C 1
ATOM 5116 O O . THR B 1 256 ? 32.688 -39.406 -17.812 1 66.62 256 THR B O 1
ATOM 5119 N N . PRO B 1 257 ? 33.25 -41.438 -17.281 1 64.31 257 PRO B N 1
ATOM 5120 C CA . PRO B 1 257 ? 32.156 -42.031 -18.047 1 64.31 257 PRO B CA 1
ATOM 5121 C C . PRO B 1 257 ? 30.781 -41.531 -17.609 1 64.31 257 PRO B C 1
ATOM 5123 O O . PRO B 1 257 ? 29.859 -41.531 -18.422 1 64.31 257 PRO B O 1
ATOM 5126 N N . LEU B 1 258 ? 30.641 -41 -16.453 1 69 258 LEU B N 1
ATOM 5127 C CA . LEU B 1 258 ? 29.375 -40.531 -15.891 1 69 258 LEU B CA 1
ATOM 5128 C C . LEU B 1 258 ? 28.906 -39.25 -16.562 1 69 258 LEU B C 1
ATOM 5130 O O . LEU B 1 258 ? 27.719 -38.906 -16.5 1 69 258 LEU B O 1
ATOM 5134 N N . ALA B 1 259 ? 29.766 -38.625 -17.281 1 71.12 259 ALA B N 1
ATOM 5135 C CA . ALA B 1 259 ? 29.391 -37.438 -18.047 1 71.12 259 ALA B CA 1
ATOM 5136 C C . ALA B 1 259 ? 28.375 -37.781 -19.141 1 71.12 259 ALA B C 1
ATOM 5138 O O . ALA B 1 259 ? 27.562 -36.969 -19.547 1 71.12 259 ALA B O 1
ATOM 5139 N N . LEU B 1 260 ? 28.531 -39.031 -19.594 1 73.25 260 LEU B N 1
ATOM 5140 C CA . LEU B 1 260 ? 27.641 -39.5 -20.641 1 73.25 260 LEU B CA 1
ATOM 5141 C C . LEU B 1 260 ? 26.203 -39.625 -20.125 1 73.25 260 LEU B C 1
ATOM 5143 O O . LEU B 1 260 ? 25.25 -39.625 -20.922 1 73.25 260 LEU B O 1
ATOM 5147 N N . LEU B 1 261 ? 26.125 -39.625 -18.797 1 74.94 261 LEU B N 1
ATOM 5148 C CA . LEU B 1 261 ? 24.828 -39.781 -18.156 1 74.94 261 LEU B CA 1
ATOM 5149 C C . LEU B 1 261 ? 23.922 -38.562 -18.484 1 74.94 261 LEU B C 1
ATOM 5151 O O . LEU B 1 261 ? 22.719 -38.75 -18.672 1 74.94 261 LEU B O 1
ATOM 5155 N N . THR B 1 262 ? 24.5 -37.438 -18.656 1 75.31 262 THR B N 1
ATOM 5156 C CA . THR B 1 262 ? 23.75 -36.219 -18.969 1 75.31 262 THR B CA 1
ATOM 5157 C C . THR B 1 262 ? 23.125 -36.312 -20.359 1 75.31 262 THR B C 1
ATOM 5159 O O . THR B 1 262 ? 22 -35.875 -20.578 1 75.31 262 THR B O 1
ATOM 5162 N N . GLN B 1 263 ? 23.938 -36.938 -21.172 1 76.19 263 GLN B N 1
ATOM 5163 C CA . GLN B 1 263 ? 23.453 -37.062 -22.531 1 76.19 263 GLN B CA 1
ATOM 5164 C C . GLN B 1 263 ? 22.297 -38.062 -22.609 1 76.19 263 GLN B C 1
ATOM 5166 O O . GLN B 1 263 ? 21.344 -37.844 -23.359 1 76.19 263 GLN B O 1
ATOM 5171 N N . LEU B 1 264 ? 22.422 -39.125 -21.875 1 75.88 264 LEU B N 1
ATOM 5172 C CA . LEU B 1 264 ? 21.344 -40.094 -21.828 1 75.88 264 LEU B CA 1
ATOM 5173 C C . LEU B 1 264 ? 20.078 -39.469 -21.25 1 75.88 264 LEU B C 1
ATOM 5175 O O . LEU B 1 264 ? 18.984 -39.719 -21.766 1 75.88 264 LEU B O 1
ATOM 5179 N N . LYS B 1 265 ? 20.188 -38.594 -20.281 1 75.12 265 LYS B N 1
ATOM 5180 C CA . LYS B 1 265 ? 19.062 -37.938 -19.625 1 75.12 265 LYS B CA 1
ATOM 5181 C C . LYS B 1 265 ? 18.359 -36.969 -20.578 1 75.12 265 LYS B C 1
ATOM 5183 O O . LYS B 1 265 ? 17.156 -36.781 -20.5 1 75.12 265 LYS B O 1
ATOM 5188 N N . ASN B 1 266 ? 19.188 -36.531 -21.516 1 75.25 266 ASN B N 1
ATOM 5189 C CA . ASN B 1 266 ? 18.656 -35.562 -22.469 1 75.25 266 ASN B CA 1
ATOM 5190 C C . ASN B 1 266 ? 18.031 -36.25 -23.672 1 75.25 266 ASN B C 1
ATOM 5192 O O . ASN B 1 266 ? 17.734 -35.625 -24.688 1 75.25 266 ASN B O 1
ATOM 5196 N N . GLY B 1 267 ? 17.953 -37.531 -23.594 1 74.69 267 GLY B N 1
ATOM 5197 C CA . GLY B 1 267 ? 17.188 -38.25 -24.578 1 74.69 267 GLY B CA 1
ATOM 5198 C C . GLY B 1 267 ? 18.047 -38.844 -25.703 1 74.69 267 GLY B C 1
ATOM 5199 O O . GLY B 1 267 ? 17.531 -39.344 -26.688 1 74.69 267 GLY B O 1
ATOM 5200 N N . LYS B 1 268 ? 19.359 -38.812 -25.469 1 81.19 268 LYS B N 1
ATOM 5201 C CA . LYS B 1 268 ? 20.234 -39.281 -26.531 1 81.19 268 LYS B CA 1
ATOM 5202 C C . LYS B 1 268 ? 20.484 -40.781 -26.406 1 81.19 268 LYS B C 1
ATOM 5204 O O . LYS B 1 268 ? 20.703 -41.281 -25.297 1 81.19 268 LYS B O 1
ATOM 5209 N N . THR B 1 269 ? 20.391 -41.469 -27.5 1 87.88 269 THR B N 1
ATOM 5210 C CA . THR B 1 269 ? 20.781 -42.875 -27.578 1 87.88 269 THR B CA 1
ATOM 5211 C C . THR B 1 269 ? 22.281 -43 -27.844 1 87.88 269 THR B C 1
ATOM 5213 O O . THR B 1 269 ? 22.844 -42.281 -28.656 1 87.88 269 THR B O 1
ATOM 5216 N N . MET B 1 270 ? 22.891 -43.875 -27.047 1 84.94 270 MET B N 1
ATOM 5217 C CA . MET B 1 270 ? 24.344 -44.062 -27.203 1 84.94 270 MET B CA 1
ATOM 5218 C C . MET B 1 270 ? 24.672 -45.531 -27.422 1 84.94 270 MET B C 1
ATOM 5220 O O . MET B 1 270 ? 24.109 -46.406 -26.766 1 84.94 270 MET B O 1
ATOM 5224 N N . THR B 1 271 ? 25.516 -45.719 -28.375 1 88.88 271 THR B N 1
ATOM 5225 C CA . THR B 1 271 ? 26.031 -47.062 -28.609 1 88.88 271 THR B CA 1
ATOM 5226 C C . THR B 1 271 ? 27.422 -47.219 -28.016 1 88.88 271 THR B C 1
ATOM 5228 O O . THR B 1 271 ? 28.344 -46.5 -28.375 1 88.88 271 THR B O 1
ATOM 5231 N N . MET B 1 272 ? 27.547 -48.25 -27.234 1 87.38 272 MET B N 1
ATOM 5232 C CA . MET B 1 272 ? 28.812 -48.5 -26.562 1 87.38 272 MET B CA 1
ATOM 5233 C C . MET B 1 272 ? 29.766 -49.281 -27.469 1 87.38 272 MET B C 1
ATOM 5235 O O . MET B 1 272 ? 29.312 -49.938 -28.406 1 87.38 272 MET B O 1
ATOM 5239 N N . PRO B 1 273 ? 30.969 -49.188 -27.141 1 89 273 PRO B N 1
ATOM 5240 C CA . PRO B 1 273 ? 31.953 -49.906 -27.969 1 89 273 PRO B CA 1
ATOM 5241 C C . PRO B 1 273 ? 31.703 -51.406 -27.969 1 89 273 PRO B C 1
ATOM 5243 O O . PRO B 1 273 ? 32.031 -52.094 -28.953 1 89 273 PRO B O 1
ATOM 5246 N N . ASP B 1 274 ? 31.172 -51.969 -26.938 1 91 274 ASP B N 1
ATOM 5247 C CA . ASP B 1 274 ? 30.938 -53.406 -26.859 1 91 274 ASP B CA 1
ATOM 5248 C C . ASP B 1 274 ? 29.641 -53.781 -27.578 1 91 274 ASP B C 1
ATOM 5250 O O . ASP B 1 274 ? 29.234 -54.938 -27.547 1 91 274 ASP B O 1
ATOM 5254 N N . GLY B 1 275 ? 29.016 -52.75 -28.156 1 91.19 275 GLY B N 1
ATOM 5255 C CA . GLY B 1 275 ? 27.812 -53 -28.922 1 91.19 275 GLY B CA 1
ATOM 5256 C C . GLY B 1 275 ? 26.531 -52.719 -28.141 1 91.19 275 GLY B C 1
ATOM 5257 O O . GLY B 1 275 ? 25.438 -52.719 -28.719 1 91.19 275 GLY B O 1
ATOM 5258 N N . THR B 1 276 ? 26.672 -52.531 -26.828 1 91.06 276 THR B N 1
ATOM 5259 C CA . THR B 1 276 ? 25.484 -52.281 -26 1 91.06 276 THR B CA 1
ATOM 5260 C C . THR B 1 276 ? 24.875 -50.906 -26.359 1 91.06 276 THR B C 1
ATOM 5262 O O . THR B 1 276 ? 25.594 -49.906 -26.469 1 91.06 276 THR B O 1
ATOM 5265 N N . VAL B 1 277 ? 23.547 -50.906 -26.562 1 91 277 VAL B N 1
ATOM 5266 C CA . VAL B 1 277 ? 22.844 -49.656 -26.875 1 91 277 VAL B CA 1
ATOM 5267 C C . VAL B 1 277 ? 22.125 -49.125 -25.625 1 91 277 VAL B C 1
ATOM 5269 O O . VAL B 1 277 ? 21.297 -49.844 -25.047 1 91 277 VAL B O 1
ATOM 5272 N N . LEU B 1 278 ? 22.5 -47.969 -25.188 1 87.62 278 LEU B N 1
ATOM 5273 C CA . LEU B 1 278 ? 21.828 -47.281 -24.094 1 87.62 278 LEU B CA 1
ATOM 5274 C C . LEU B 1 278 ? 20.812 -46.281 -24.625 1 87.62 278 LEU B C 1
ATOM 5276 O O . LEU B 1 278 ? 21.172 -45.344 -25.328 1 87.62 278 LEU B O 1
ATOM 5280 N N . THR B 1 279 ? 19.547 -46.594 -24.391 1 86.44 279 THR B N 1
ATOM 5281 C CA . THR B 1 279 ? 18.469 -45.688 -24.766 1 86.44 279 THR B CA 1
ATOM 5282 C C . THR B 1 279 ? 17.797 -45.125 -23.516 1 86.44 279 THR B C 1
ATOM 5284 O O . THR B 1 279 ? 17.875 -45.719 -22.438 1 86.44 279 THR B O 1
ATOM 5287 N N . PRO B 1 280 ? 17.125 -43.906 -23.688 1 81.56 280 PRO B N 1
ATOM 5288 C CA . PRO B 1 280 ? 16.359 -43.375 -22.562 1 81.56 280 PRO B CA 1
ATOM 5289 C C . PRO B 1 280 ? 15.328 -44.375 -22.031 1 81.56 280 PRO B C 1
ATOM 5291 O O . PRO B 1 280 ? 15.109 -44.469 -20.812 1 81.56 280 PRO B O 1
ATOM 5294 N N . ASP B 1 281 ? 14.867 -45.188 -22.875 1 80.81 281 ASP B N 1
ATOM 5295 C CA . ASP B 1 281 ? 13.844 -46.156 -22.484 1 80.81 281 ASP B CA 1
ATOM 5296 C C . ASP B 1 281 ? 14.414 -47.219 -21.562 1 80.81 281 ASP B C 1
ATOM 5298 O O . ASP B 1 281 ? 13.75 -47.656 -20.625 1 80.81 281 ASP B O 1
ATOM 5302 N N . ASN B 1 282 ? 15.578 -47.562 -21.844 1 81.94 282 ASN B N 1
ATOM 5303 C CA . ASN B 1 282 ? 16.141 -48.625 -21.031 1 81.94 282 ASN B CA 1
ATOM 5304 C C . ASN B 1 282 ? 16.984 -48.094 -19.875 1 81.94 282 ASN B C 1
ATOM 5306 O O . ASN B 1 282 ? 17.359 -48.812 -18.969 1 81.94 282 ASN B O 1
ATOM 5310 N N . CYS B 1 283 ? 17.25 -46.844 -19.969 1 84.62 283 CYS B N 1
ATOM 5311 C CA . CYS B 1 283 ? 18.188 -46.312 -18.984 1 84.62 283 CYS B CA 1
ATOM 5312 C C . CYS B 1 283 ? 17.469 -45.406 -17.984 1 84.62 283 CYS B C 1
ATOM 5314 O O . CYS B 1 283 ? 18.016 -45.094 -16.922 1 84.62 283 CYS B O 1
ATOM 5316 N N . LEU B 1 284 ? 16.281 -44.938 -18.422 1 83.19 284 LEU B N 1
ATOM 5317 C CA . LEU B 1 284 ? 15.578 -44 -17.562 1 83.19 284 LEU B CA 1
ATOM 5318 C C . LEU B 1 284 ? 14.305 -44.625 -17.016 1 83.19 284 LEU B C 1
ATOM 5320 O O . LEU B 1 284 ? 13.641 -45.406 -17.703 1 83.19 284 LEU B O 1
ATOM 5324 N N . ALA B 1 285 ? 14.07 -44.312 -15.781 1 82.31 285 ALA B N 1
ATOM 5325 C CA . ALA B 1 285 ? 12.734 -44.562 -15.25 1 82.31 285 ALA B CA 1
ATOM 5326 C C . ALA B 1 285 ? 11.68 -43.75 -16 1 82.31 285 ALA B C 1
ATOM 5328 O O . ALA B 1 285 ? 12.008 -42.844 -16.75 1 82.31 285 ALA B O 1
ATOM 5329 N N . PRO B 1 286 ? 10.414 -44.219 -15.938 1 82.56 286 PRO B N 1
ATOM 5330 C CA . PRO B 1 286 ? 9.352 -43.438 -16.594 1 82.56 286 PRO B CA 1
ATOM 5331 C C . PRO B 1 286 ? 9.375 -41.969 -16.234 1 82.56 286 PRO B C 1
ATOM 5333 O O . PRO B 1 286 ? 9.727 -41.625 -15.109 1 82.56 286 PRO B O 1
ATOM 5336 N N . SER B 1 287 ? 9.008 -41.188 -17.266 1 86.06 287 SER B N 1
ATOM 5337 C CA . SER B 1 287 ? 8.922 -39.75 -17.031 1 86.06 287 SER B CA 1
ATOM 5338 C C . SER B 1 287 ? 7.863 -39.438 -15.984 1 86.06 287 SER B C 1
ATOM 5340 O O . SER B 1 287 ? 6.949 -40.219 -15.75 1 86.06 287 SER B O 1
ATOM 5342 N N . ARG B 1 288 ? 8.047 -38.406 -15.281 1 87.94 288 ARG B N 1
ATOM 5343 C CA . ARG B 1 288 ? 7.105 -37.906 -14.281 1 87.94 288 ARG B CA 1
ATOM 5344 C C . ARG B 1 288 ? 6.301 -36.719 -14.805 1 87.94 288 ARG B C 1
ATOM 5346 O O . ARG B 1 288 ? 6.871 -35.719 -15.188 1 87.94 288 ARG B O 1
ATOM 5353 N N . PRO B 1 289 ? 4.965 -36.938 -14.82 1 92 289 PRO B N 1
ATOM 5354 C CA . PRO B 1 289 ? 4.16 -35.812 -15.273 1 92 289 PRO B CA 1
ATOM 5355 C C . PRO B 1 289 ? 4.336 -34.562 -14.398 1 92 289 PRO B C 1
ATOM 5357 O O . PRO B 1 289 ? 4.52 -34.688 -13.18 1 92 289 PRO B O 1
ATOM 5360 N N . GLY B 1 290 ? 4.25 -33.406 -14.961 1 95.25 290 GLY B N 1
ATOM 5361 C CA . GLY B 1 290 ? 4.387 -32.156 -14.227 1 95.25 290 GLY B CA 1
ATOM 5362 C C . GLY B 1 290 ? 3.178 -31.828 -13.367 1 95.25 290 GLY B C 1
ATOM 5363 O O . GLY B 1 290 ? 2.07 -32.312 -13.648 1 95.25 290 GLY B O 1
ATOM 5364 N N . ARG B 1 291 ? 3.383 -31.109 -12.383 1 97 291 ARG B N 1
ATOM 5365 C CA . ARG B 1 291 ? 2.303 -30.641 -11.516 1 97 291 ARG B CA 1
ATOM 5366 C C . ARG B 1 291 ? 1.438 -29.609 -12.234 1 97 291 ARG B C 1
ATOM 5368 O O . ARG B 1 291 ? 1.917 -28.906 -13.125 1 97 291 ARG B O 1
ATOM 5375 N N . VAL B 1 292 ? 0.182 -29.562 -11.883 1 98.06 292 VAL B N 1
ATOM 5376 C CA . VAL B 1 292 ? -0.788 -28.656 -12.5 1 98.06 292 VAL B CA 1
ATOM 5377 C C . VAL B 1 292 ? -1.476 -27.828 -11.422 1 98.06 292 VAL B C 1
ATOM 5379 O O . VAL B 1 292 ? -2.031 -28.375 -10.469 1 98.06 292 VAL B O 1
ATOM 5382 N N . VAL B 1 293 ? -1.438 -26.469 -11.57 1 98.5 293 VAL B N 1
ATOM 5383 C CA . VAL B 1 293 ? -1.981 -25.547 -10.586 1 98.5 293 VAL B CA 1
ATOM 5384 C C . VAL B 1 293 ? -2.938 -24.562 -11.258 1 98.5 293 VAL B C 1
ATOM 5386 O O . VAL B 1 293 ? -2.648 -24.062 -12.344 1 98.5 293 VAL B O 1
ATOM 5389 N N . VAL B 1 294 ? -4.07 -24.328 -10.664 1 98.75 294 VAL B N 1
ATOM 5390 C CA . VAL B 1 294 ? -5.016 -23.328 -11.125 1 98.75 294 VAL B CA 1
ATOM 5391 C C . VAL B 1 294 ? -5.176 -22.234 -10.062 1 98.75 294 VAL B C 1
ATOM 5393 O O . VAL B 1 294 ? -5.484 -22.531 -8.906 1 98.75 294 VAL B O 1
ATOM 5396 N N . ILE B 1 295 ? -4.93 -21.016 -10.438 1 98.81 295 ILE B N 1
ATOM 5397 C CA . ILE B 1 295 ? -5.078 -19.875 -9.547 1 98.81 295 ILE B CA 1
ATOM 5398 C C . ILE B 1 295 ? -6.164 -18.938 -10.078 1 98.81 295 ILE B C 1
ATOM 5400 O O . ILE B 1 295 ? -5.996 -18.328 -11.133 1 98.81 295 ILE B O 1
ATOM 5404 N N . LEU B 1 296 ? -7.203 -18.812 -9.312 1 98.38 296 LEU B N 1
ATOM 5405 C CA . LEU B 1 296 ? -8.328 -17.984 -9.758 1 98.38 296 LEU B CA 1
ATOM 5406 C C . LEU B 1 296 ? -8.367 -16.672 -8.992 1 98.38 296 LEU B C 1
ATOM 5408 O O . LEU B 1 296 ? -7.906 -16.594 -7.852 1 98.38 296 LEU B O 1
ATOM 5412 N N . GLY B 1 297 ? -8.836 -15.625 -9.664 1 95.62 297 GLY B N 1
ATOM 5413 C CA . GLY B 1 297 ? -9.18 -14.375 -9 1 95.62 297 GLY B CA 1
ATOM 5414 C C . GLY B 1 297 ? -10.609 -14.336 -8.5 1 95.62 297 GLY B C 1
ATOM 5415 O O . GLY B 1 297 ? -11.172 -15.367 -8.117 1 95.62 297 GLY B O 1
ATOM 5416 N N . ASP B 1 298 ? -11.148 -13.156 -8.445 1 98.25 298 ASP B N 1
ATOM 5417 C CA . ASP B 1 298 ? -12.539 -12.977 -8.047 1 98.25 298 ASP B CA 1
ATOM 5418 C C . ASP B 1 298 ? -13.492 -13.531 -9.102 1 98.25 298 ASP B C 1
ATOM 5420 O O . ASP B 1 298 ? -13.328 -13.266 -10.297 1 98.25 298 ASP B O 1
ATOM 5424 N N . THR B 1 299 ? -14.445 -14.289 -8.594 1 98.56 299 THR B N 1
ATOM 5425 C CA . THR B 1 299 ? -15.391 -14.844 -9.562 1 98.56 299 THR B CA 1
ATOM 5426 C C . THR B 1 299 ? -16.672 -15.281 -8.867 1 98.56 299 THR B C 1
ATOM 5428 O O . THR B 1 299 ? -16.656 -15.758 -7.734 1 98.56 299 THR B O 1
ATOM 5431 N N . SER B 1 300 ? -17.734 -15.156 -9.625 1 98.31 300 SER B N 1
ATOM 5432 C CA . SER B 1 300 ? -19.031 -15.617 -9.133 1 98.31 300 SER B CA 1
ATOM 5433 C C . SER B 1 300 ? -19.328 -17.031 -9.609 1 98.31 300 SER B C 1
ATOM 5435 O O . SER B 1 300 ? -20.234 -17.688 -9.109 1 98.31 300 SER B O 1
ATOM 5437 N N . SER B 1 301 ? -18.531 -17.5 -10.539 1 97.62 301 SER B N 1
ATOM 5438 C CA . SER B 1 301 ? -18.766 -18.828 -11.102 1 97.62 301 SER B CA 1
ATOM 5439 C C . SER B 1 301 ? -17.562 -19.328 -11.883 1 97.62 301 SER B C 1
ATOM 5441 O O . SER B 1 301 ? -17.5 -19.172 -13.102 1 97.62 301 SER B O 1
ATOM 5443 N N . ALA B 1 302 ? -16.75 -20.078 -11.227 1 97.25 302 ALA B N 1
ATOM 5444 C CA . ALA B 1 302 ? -15.578 -20.641 -11.898 1 97.25 302 ALA B CA 1
ATOM 5445 C C . ALA B 1 302 ? -15.977 -21.75 -12.867 1 97.25 302 ALA B C 1
ATOM 5447 O O . ALA B 1 302 ? -15.289 -21.984 -13.867 1 97.25 302 ALA B O 1
ATOM 5448 N N . ILE B 1 303 ? -17.062 -22.375 -12.625 1 96.12 303 ILE B N 1
ATOM 5449 C CA . ILE B 1 303 ? -17.531 -23.484 -13.453 1 96.12 303 ILE B CA 1
ATOM 5450 C C . ILE B 1 303 ? -17.891 -22.984 -14.852 1 96.12 303 ILE B C 1
ATOM 5452 O O . ILE B 1 303 ? -17.797 -23.734 -15.828 1 96.12 303 ILE B O 1
ATOM 5456 N N . ASP B 1 304 ? -18.297 -21.688 -14.914 1 95.5 304 ASP B N 1
ATOM 5457 C CA . ASP B 1 304 ? -18.625 -21.062 -16.188 1 95.5 304 ASP B CA 1
ATOM 5458 C C . ASP B 1 304 ? -17.391 -20.391 -16.797 1 95.5 304 ASP B C 1
ATOM 5460 O O . ASP B 1 304 ? -17.391 -19.188 -17.047 1 95.5 304 ASP B O 1
ATOM 5464 N N . SER B 1 305 ? -16.375 -21.125 -17.016 1 95.81 305 SER B N 1
ATOM 5465 C CA . SER B 1 305 ? -15.109 -20.672 -17.594 1 95.81 305 SER B CA 1
ATOM 5466 C C . SER B 1 305 ? -14.469 -21.766 -18.438 1 95.81 305 SER B C 1
ATOM 5468 O O . SER B 1 305 ? -14.953 -22.906 -18.469 1 95.81 305 SER B O 1
ATOM 5470 N N . ALA B 1 306 ? -13.414 -21.438 -19.094 1 95.62 306 ALA B N 1
ATOM 5471 C CA . ALA B 1 306 ? -12.727 -22.375 -19.984 1 95.62 306 ALA B CA 1
ATOM 5472 C C . ALA B 1 306 ? -11.961 -23.422 -19.188 1 95.62 306 ALA B C 1
ATOM 5474 O O . ALA B 1 306 ? -11.508 -24.422 -19.734 1 95.62 306 ALA B O 1
ATOM 5475 N N . PHE B 1 307 ? -11.828 -23.234 -17.891 1 96.81 307 PHE B N 1
ATOM 5476 C CA . PHE B 1 307 ? -10.961 -24.078 -17.094 1 96.81 307 PHE B CA 1
ATOM 5477 C C . PHE B 1 307 ? -11.477 -25.516 -17.078 1 96.81 307 PHE B C 1
ATOM 5479 O O . PHE B 1 307 ? -10.688 -26.469 -17.047 1 96.81 307 PHE B O 1
ATOM 5486 N N . VAL B 1 308 ? -12.773 -25.688 -17.078 1 93.88 308 VAL B N 1
ATOM 5487 C CA . VAL B 1 308 ? -13.367 -27.031 -17.062 1 93.88 308 VAL B CA 1
ATOM 5488 C C . VAL B 1 308 ? -12.898 -27.828 -18.266 1 93.88 308 VAL B C 1
ATOM 5490 O O . VAL B 1 308 ? -12.594 -29.016 -18.156 1 93.88 308 VAL B O 1
ATOM 5493 N N . ASN B 1 309 ? -12.797 -27.156 -19.359 1 93.69 309 ASN B N 1
ATOM 5494 C CA . ASN B 1 309 ? -12.344 -27.797 -20.594 1 93.69 309 ASN B CA 1
ATOM 5495 C C . ASN B 1 309 ? -10.82 -27.891 -20.641 1 93.69 309 ASN B C 1
ATOM 5497 O O . ASN B 1 309 ? -10.273 -28.922 -21.062 1 93.69 309 ASN B O 1
ATOM 5501 N N . LEU B 1 310 ? -10.172 -26.906 -20.219 1 95.19 310 LEU B N 1
ATOM 5502 C CA . LEU B 1 310 ? -8.727 -26.781 -20.375 1 95.19 310 LEU B CA 1
ATOM 5503 C C . LEU B 1 310 ? -8 -27.844 -19.562 1 95.19 310 LEU B C 1
ATOM 5505 O O . LEU B 1 310 ? -6.918 -28.297 -19.938 1 95.19 310 LEU B O 1
ATOM 5509 N N . VAL B 1 311 ? -8.633 -28.25 -18.484 1 95.5 311 VAL B N 1
ATOM 5510 C CA . VAL B 1 311 ? -7.91 -29.141 -17.578 1 95.5 311 VAL B CA 1
ATOM 5511 C C . VAL B 1 311 ? -8.32 -30.594 -17.844 1 95.5 311 VAL B C 1
ATOM 5513 O O . VAL B 1 311 ? -7.926 -31.5 -17.094 1 95.5 311 VAL B O 1
ATOM 5516 N N . GLN B 1 312 ? -9.148 -30.734 -18.875 1 91.12 312 GLN B N 1
ATOM 5517 C CA . GLN B 1 312 ? -9.516 -32.125 -19.203 1 91.12 312 GLN B CA 1
ATOM 5518 C C . GLN B 1 312 ? -8.273 -32.938 -19.516 1 91.12 312 GLN B C 1
ATOM 5520 O O . GLN B 1 312 ? -7.426 -32.531 -20.312 1 91.12 312 GLN B O 1
ATOM 5525 N N . GLY B 1 313 ? -8.07 -34 -18.859 1 89.06 313 GLY B N 1
ATOM 5526 C CA . GLY B 1 313 ? -6.93 -34.875 -19.062 1 89.06 313 GLY B CA 1
ATOM 5527 C C . GLY B 1 313 ? -5.801 -34.625 -18.078 1 89.06 313 GLY B C 1
ATOM 5528 O O . GLY B 1 313 ? -4.805 -35.344 -18.062 1 89.06 313 GLY B O 1
ATOM 5529 N N . ASP B 1 314 ? -5.922 -33.562 -17.375 1 91.12 314 ASP B N 1
ATOM 5530 C CA . ASP B 1 314 ? -4.93 -33.219 -16.359 1 91.12 314 ASP B CA 1
ATOM 5531 C C . ASP B 1 314 ? -5.328 -33.812 -14.992 1 91.12 314 ASP B C 1
ATOM 5533 O O . ASP B 1 314 ? -6.52 -33.969 -14.711 1 91.12 314 ASP B O 1
ATOM 5537 N N . ASP B 1 315 ? -4.383 -34.156 -14.281 1 94.38 315 ASP B N 1
ATOM 5538 C CA . ASP B 1 315 ? -4.543 -34.312 -12.836 1 94.38 315 ASP B CA 1
ATOM 5539 C C . ASP B 1 315 ? -4.188 -33 -12.117 1 94.38 315 ASP B C 1
ATOM 5541 O O . ASP B 1 315 ? -3.016 -32.75 -11.836 1 94.38 315 ASP B O 1
ATOM 5545 N N . VAL B 1 316 ? -5.195 -32.25 -11.75 1 97.94 316 VAL B N 1
ATOM 5546 C CA . VAL B 1 316 ? -4.949 -30.953 -11.156 1 97.94 316 VAL B CA 1
ATOM 5547 C C . VAL B 1 316 ? -4.523 -31.125 -9.695 1 97.94 316 VAL B C 1
ATOM 5549 O O . VAL B 1 316 ? -5.242 -31.719 -8.898 1 97.94 316 VAL B O 1
ATOM 5552 N N . ASP B 1 317 ? -3.371 -30.594 -9.375 1 98 317 ASP B N 1
ATOM 5553 C CA . ASP B 1 317 ? -2.799 -30.812 -8.047 1 98 317 ASP B CA 1
ATOM 5554 C C . ASP B 1 317 ? -3.375 -29.828 -7.039 1 98 317 ASP B C 1
ATOM 5556 O O . ASP B 1 317 ? -3.568 -30.172 -5.871 1 98 317 ASP B O 1
ATOM 5560 N N . LEU B 1 318 ? -3.625 -28.609 -7.477 1 98.44 318 LEU B N 1
ATOM 5561 C CA . LEU B 1 318 ? -4.039 -27.578 -6.527 1 98.44 318 LEU B CA 1
ATOM 5562 C C . LEU B 1 318 ? -4.855 -26.5 -7.223 1 98.44 318 LEU B C 1
ATOM 5564 O O . LEU B 1 318 ? -4.516 -26.062 -8.328 1 98.44 318 LEU B O 1
ATOM 5568 N N . ILE B 1 319 ? -5.902 -26.078 -6.559 1 98.75 319 ILE B N 1
ATOM 5569 C CA . ILE B 1 319 ? -6.695 -24.938 -6.984 1 98.75 319 ILE B CA 1
ATOM 5570 C C . ILE B 1 319 ? -6.711 -23.875 -5.879 1 98.75 319 ILE B C 1
ATOM 5572 O O . ILE B 1 319 ? -6.91 -24.203 -4.707 1 98.75 319 ILE B O 1
ATOM 5576 N N . VAL B 1 320 ? -6.43 -22.656 -6.234 1 98.94 320 VAL B N 1
ATOM 5577 C CA . VAL B 1 320 ? -6.711 -21.516 -5.363 1 98.94 320 VAL B CA 1
ATOM 5578 C C . VAL B 1 320 ? -8 -20.828 -5.809 1 98.94 320 VAL B C 1
ATOM 5580 O O . VAL B 1 320 ? -8.125 -20.422 -6.965 1 98.94 320 VAL B O 1
ATOM 5583 N N . HIS B 1 321 ? -8.969 -20.719 -4.973 1 98.94 321 HIS B N 1
ATOM 5584 C CA . HIS B 1 321 ? -10.281 -20.156 -5.273 1 98.94 321 HIS B CA 1
ATOM 5585 C C . HIS B 1 321 ? -10.742 -19.219 -4.172 1 98.94 321 HIS B C 1
ATOM 5587 O O . HIS B 1 321 ? -10.516 -19.469 -2.988 1 98.94 321 HIS B O 1
ATOM 5593 N N . GLU B 1 322 ? -11.375 -18.125 -4.551 1 98.75 322 GLU B N 1
ATOM 5594 C CA . GLU B 1 322 ? -11.914 -17.234 -3.533 1 98.75 322 GLU B CA 1
ATOM 5595 C C . GLU B 1 322 ? -13.078 -17.875 -2.789 1 98.75 322 GLU B C 1
ATOM 5597 O O . GLU B 1 322 ? -13.727 -18.781 -3.314 1 98.75 322 GLU B O 1
ATOM 5602 N N . ALA B 1 323 ? -13.273 -17.484 -1.593 1 98.56 323 ALA B N 1
ATOM 5603 C CA . ALA B 1 323 ? -14.445 -17.734 -0.763 1 98.56 323 ALA B CA 1
ATOM 5604 C C . ALA B 1 323 ? -14.812 -16.516 0.064 1 98.56 323 ALA B C 1
ATOM 5606 O O . ALA B 1 323 ? -14.773 -16.547 1.296 1 98.56 323 ALA B O 1
ATOM 5607 N N . THR B 1 324 ? -15.258 -15.5 -0.621 1 98.5 324 THR B N 1
ATOM 5608 C CA . THR B 1 324 ? -15.391 -14.164 -0.058 1 98.5 324 THR B CA 1
ATOM 5609 C C . THR B 1 324 ? -16.438 -14.141 1.053 1 98.5 324 THR B C 1
ATOM 5611 O O . THR B 1 324 ? -16.234 -13.539 2.104 1 98.5 324 THR B O 1
ATOM 5614 N N . ASN B 1 325 ? -17.562 -14.836 0.792 1 98.06 325 ASN B N 1
ATOM 5615 C CA . ASN B 1 325 ? -18.672 -14.844 1.744 1 98.06 325 ASN B CA 1
ATOM 5616 C C . ASN B 1 325 ? -19.094 -16.266 2.098 1 98.06 325 ASN B C 1
ATOM 5618 O O . ASN B 1 325 ? -19.156 -17.125 1.228 1 98.06 325 ASN B O 1
ATOM 5622 N N . ALA B 1 326 ? -19.375 -16.469 3.334 1 98.38 326 ALA B N 1
ATOM 5623 C CA . ALA B 1 326 ? -19.844 -17.766 3.826 1 98.38 326 ALA B CA 1
ATOM 5624 C C . ALA B 1 326 ? -21.047 -17.609 4.754 1 98.38 326 ALA B C 1
ATOM 5626 O O . ALA B 1 326 ? -21.125 -16.625 5.512 1 98.38 326 ALA B O 1
ATOM 5627 N N . CYS B 1 327 ? -21.922 -18.5 4.676 1 98.12 327 CYS B N 1
ATOM 5628 C CA . CYS B 1 327 ? -23.047 -18.547 5.617 1 98.12 327 CYS B CA 1
ATOM 5629 C C . CYS B 1 327 ? -22.703 -19.438 6.812 1 98.12 327 CYS B C 1
ATOM 5631 O O . CYS B 1 327 ? -22.797 -20.656 6.734 1 98.12 327 CYS B O 1
ATOM 5633 N N . LEU B 1 328 ? -22.406 -18.797 7.875 1 97.81 328 LEU B N 1
ATOM 5634 C CA . LEU B 1 328 ? -22.016 -19.516 9.086 1 97.81 328 LEU B CA 1
ATOM 5635 C C . LEU B 1 328 ? -23.234 -19.844 9.938 1 97.81 328 LEU B C 1
ATOM 5637 O O . LEU B 1 328 ? -24.344 -19.359 9.664 1 97.81 328 LEU B O 1
ATOM 5641 N N . GLN B 1 329 ? -23.031 -20.703 10.922 1 96.56 329 GLN B N 1
ATOM 5642 C CA . GLN B 1 329 ? -24.125 -21.047 11.828 1 96.56 329 GLN B CA 1
ATOM 5643 C C . GLN B 1 329 ? -24.688 -19.797 12.508 1 96.56 329 GLN B C 1
ATOM 5645 O O . GLN B 1 329 ? -25.891 -19.703 12.734 1 96.56 329 GLN B O 1
ATOM 5650 N N . SER B 1 330 ? -23.781 -18.906 12.859 1 95.44 330 SER B N 1
ATOM 5651 C CA . SER B 1 330 ? -24.203 -17.672 13.5 1 95.44 330 SER B CA 1
ATOM 5652 C C . SER B 1 330 ? -25.094 -16.859 12.57 1 95.44 330 SER B C 1
ATOM 5654 O O . SER B 1 330 ? -26 -16.156 13.031 1 95.44 330 SER B O 1
ATOM 5656 N N . ASP B 1 331 ? -24.812 -16.875 11.289 1 96.56 331 ASP B N 1
ATOM 5657 C CA . ASP B 1 331 ? -25.641 -16.188 10.305 1 96.56 331 ASP B CA 1
ATOM 5658 C C . ASP B 1 331 ? -27.031 -16.812 10.234 1 96.56 331 ASP B C 1
ATOM 5660 O O . ASP B 1 331 ? -28.047 -16.094 10.148 1 96.56 331 ASP B O 1
ATOM 5664 N N . ILE B 1 332 ? -27.109 -18.078 10.25 1 96.62 332 ILE B N 1
ATOM 5665 C CA . ILE B 1 332 ? -28.375 -18.812 10.219 1 96.62 332 ILE B CA 1
ATOM 5666 C C . ILE B 1 332 ? -29.219 -18.453 11.445 1 96.62 332 ILE B C 1
ATOM 5668 O O . ILE B 1 332 ? -30.406 -18.172 11.336 1 96.62 332 ILE B O 1
ATOM 5672 N N . THR B 1 333 ? -28.562 -18.453 12.594 1 96.81 333 THR B N 1
ATOM 5673 C CA . THR B 1 333 ? -29.234 -18.109 13.836 1 96.81 333 THR B CA 1
ATOM 5674 C C . THR B 1 333 ? -29.75 -16.672 13.789 1 96.81 333 THR B C 1
ATOM 5676 O O . THR B 1 333 ? -30.797 -16.375 14.367 1 96.81 333 THR B O 1
ATOM 5679 N N . ALA B 1 334 ? -29.047 -15.82 13.07 1 95.75 334 ALA B N 1
ATOM 5680 C CA . ALA B 1 334 ? -29.422 -14.406 12.969 1 95.75 334 ALA B CA 1
ATOM 5681 C C . ALA B 1 334 ? -30.469 -14.195 11.891 1 95.75 334 ALA B C 1
ATOM 5683 O O . ALA B 1 334 ? -30.906 -13.062 11.648 1 95.75 334 ALA B O 1
ATOM 5684 N N . GLY B 1 335 ? -30.859 -15.266 11.141 1 96 335 GLY B N 1
ATOM 5685 C CA . GLY B 1 335 ? -31.984 -15.18 10.234 1 96 335 GLY B CA 1
ATOM 5686 C C . GLY B 1 335 ? -31.578 -15.234 8.773 1 96 335 GLY B C 1
ATOM 5687 O O . GLY B 1 335 ? -32.406 -15.055 7.883 1 96 335 GLY B O 1
ATOM 5688 N N . SER B 1 336 ? -30.344 -15.438 8.5 1 96.06 336 SER B N 1
ATOM 5689 C CA . SER B 1 336 ? -29.891 -15.562 7.121 1 96.06 336 SER B CA 1
ATOM 5690 C C . SER B 1 336 ? -29.984 -17 6.633 1 96.06 336 SER B C 1
ATOM 5692 O O . SER B 1 336 ? -30.328 -17.906 7.402 1 96.06 336 SER B O 1
ATOM 5694 N N . SER B 1 337 ? -29.766 -17.203 5.301 1 97.12 337 SER B N 1
ATOM 5695 C CA . SER B 1 337 ? -29.75 -18.531 4.707 1 97.12 337 SER B CA 1
ATOM 5696 C C . SER B 1 337 ? -28.578 -18.703 3.746 1 97.12 337 SER B C 1
ATOM 5698 O O . SER B 1 337 ? -28.016 -17.719 3.283 1 97.12 337 SER B O 1
ATOM 5700 N N . ARG B 1 338 ? -28.234 -19.922 3.525 1 96.31 338 ARG B N 1
ATOM 5701 C CA . ARG B 1 338 ? -27.172 -20.219 2.578 1 96.31 338 ARG B CA 1
ATOM 5702 C C . ARG B 1 338 ? -27.484 -19.672 1.196 1 96.31 338 ARG B C 1
ATOM 5704 O O . ARG B 1 338 ? -26.609 -19.125 0.524 1 96.31 338 ARG B O 1
ATOM 5711 N N . GLU B 1 339 ? -28.688 -19.797 0.82 1 97.25 339 GLU B N 1
ATOM 5712 C CA . GLU B 1 339 ? -29.125 -19.312 -0.481 1 97.25 339 GLU B CA 1
ATOM 5713 C C . GLU B 1 339 ? -29 -17.797 -0.574 1 97.25 339 GLU B C 1
ATOM 5715 O O . GLU B 1 339 ? -28.531 -17.266 -1.589 1 97.25 339 GLU B O 1
ATOM 5720 N N . ALA B 1 340 ? -29.391 -17.156 0.43 1 97.56 340 ALA B N 1
ATOM 5721 C CA . ALA B 1 340 ? -29.344 -15.695 0.448 1 97.56 340 ALA B CA 1
ATOM 5722 C C . ALA B 1 340 ? -27.906 -15.203 0.372 1 97.56 340 ALA B C 1
ATOM 5724 O O . ALA B 1 340 ? -27.609 -14.242 -0.342 1 97.56 340 ALA B O 1
ATOM 5725 N N . VAL B 1 341 ? -27.031 -15.844 1.121 1 97.75 341 VAL B N 1
ATOM 5726 C CA . VAL B 1 341 ? -25.625 -15.461 1.132 1 97.75 341 VAL B CA 1
ATOM 5727 C C . VAL B 1 341 ? -25.016 -15.711 -0.241 1 97.75 341 VAL B C 1
ATOM 5729 O O . VAL B 1 341 ? -24.25 -14.891 -0.751 1 97.75 341 VAL B O 1
ATOM 5732 N N . GLU B 1 342 ? -25.312 -16.797 -0.814 1 97.94 342 GLU B N 1
ATOM 5733 C CA . GLU B 1 342 ? -24.797 -17.125 -2.141 1 97.94 342 GLU B CA 1
ATOM 5734 C C . GLU B 1 342 ? -25.281 -16.125 -3.184 1 97.94 342 GLU B C 1
ATOM 5736 O O . GLU B 1 342 ? -24.5 -15.664 -4.023 1 97.94 342 GLU B O 1
ATOM 5741 N N . GLU B 1 343 ? -26.562 -15.797 -3.135 1 97.81 343 GLU B N 1
ATOM 5742 C CA . GLU B 1 343 ? -27.125 -14.828 -4.074 1 97.81 343 GLU B CA 1
ATOM 5743 C C . GLU B 1 343 ? -26.453 -13.469 -3.945 1 97.81 343 GLU B C 1
ATOM 5745 O O . GLU B 1 343 ? -26.125 -12.836 -4.953 1 97.81 343 GLU B O 1
ATOM 5750 N N . THR B 1 344 ? -26.281 -13.062 -2.76 1 96.88 344 THR B N 1
ATOM 5751 C CA . THR B 1 344 ? -25.625 -11.781 -2.518 1 96.88 344 THR B CA 1
ATOM 5752 C C . THR B 1 344 ? -24.172 -11.82 -3.004 1 96.88 344 THR B C 1
ATOM 5754 O O . THR B 1 344 ? -23.703 -10.875 -3.645 1 96.88 344 THR B O 1
ATOM 5757 N N . ALA B 1 345 ? -23.469 -12.891 -2.695 1 97.75 345 ALA B N 1
ATOM 5758 C CA . ALA B 1 345 ? -22.078 -13.039 -3.143 1 97.75 345 ALA B CA 1
ATOM 5759 C C . ALA B 1 345 ? -21.984 -12.969 -4.664 1 97.75 345 ALA B C 1
ATOM 5761 O O . ALA B 1 345 ? -21.172 -12.203 -5.207 1 97.75 345 ALA B O 1
ATOM 5762 N N . LYS B 1 346 ? -22.844 -13.68 -5.34 1 97.56 346 LYS B N 1
ATOM 5763 C CA . LYS B 1 346 ? -22.844 -13.719 -6.801 1 97.56 346 LYS B CA 1
ATOM 5764 C C . LYS B 1 346 ? -23.188 -12.352 -7.387 1 97.56 346 LYS B C 1
ATOM 5766 O O . LYS B 1 346 ? -22.609 -11.945 -8.398 1 97.56 346 LYS B O 1
ATOM 5771 N N . SER B 1 347 ? -24.125 -11.664 -6.754 1 96.88 347 SER B N 1
ATOM 5772 C CA . SER B 1 347 ? -24.531 -10.359 -7.25 1 96.88 347 SER B CA 1
ATOM 5773 C C . SER B 1 347 ? -23.391 -9.359 -7.199 1 96.88 347 SER B C 1
ATOM 5775 O O . SER B 1 347 ? -23.328 -8.43 -8.008 1 96.88 347 SER B O 1
ATOM 5777 N N . HIS B 1 348 ? -22.453 -9.586 -6.328 1 95.75 348 HIS B N 1
ATOM 5778 C CA . HIS B 1 348 ? -21.281 -8.734 -6.215 1 95.75 348 HIS B CA 1
ATOM 5779 C C . HIS B 1 348 ? -20.094 -9.32 -6.965 1 95.75 348 HIS B C 1
ATOM 5781 O O . HIS B 1 348 ? -18.969 -8.805 -6.871 1 95.75 348 HIS B O 1
ATOM 5787 N N . GLY B 1 349 ? -20.328 -10.422 -7.66 1 97.75 349 GLY B N 1
ATOM 5788 C CA . GLY B 1 349 ? -19.312 -11.023 -8.5 1 97.75 349 GLY B CA 1
ATOM 5789 C C . GLY B 1 349 ? -18.375 -11.945 -7.742 1 97.75 349 GLY B C 1
ATOM 5790 O O . GLY B 1 349 ? -17.234 -12.164 -8.156 1 97.75 349 GLY B O 1
ATOM 5791 N N . HIS B 1 350 ? -18.828 -12.461 -6.574 1 98.56 350 HIS B N 1
ATOM 5792 C CA . HIS B 1 350 ? -17.938 -13.25 -5.727 1 98.56 350 HIS B CA 1
ATOM 5793 C C . HIS B 1 350 ? -18.516 -14.641 -5.484 1 98.56 350 HIS B C 1
ATOM 5795 O O . HIS B 1 350 ? -19.578 -14.984 -6 1 98.56 350 HIS B O 1
ATOM 5801 N N . SER B 1 351 ? -17.766 -15.477 -4.715 1 98.75 351 SER B N 1
ATOM 5802 C CA . SER B 1 351 ? -18.125 -16.875 -4.504 1 98.75 351 SER B CA 1
ATOM 5803 C C . SER B 1 351 ? -18.203 -17.203 -3.018 1 98.75 351 SER B C 1
ATOM 5805 O O . SER B 1 351 ? -17.797 -16.406 -2.174 1 98.75 351 SER B O 1
ATOM 5807 N N . THR B 1 352 ? -18.828 -18.344 -2.75 1 98.69 352 THR B N 1
ATOM 5808 C CA . THR B 1 352 ? -18.891 -18.969 -1.433 1 98.69 352 THR B CA 1
ATOM 5809 C C . THR B 1 352 ? -17.984 -20.203 -1.376 1 98.69 352 THR B C 1
ATOM 5811 O O . THR B 1 352 ? -17.516 -20.672 -2.41 1 98.69 352 THR B O 1
ATOM 5814 N N . PRO B 1 353 ? -17.703 -20.656 -0.137 1 98.75 353 PRO B N 1
ATOM 5815 C CA . PRO B 1 353 ? -16.922 -21.891 -0.041 1 98.75 353 PRO B CA 1
ATOM 5816 C C . PRO B 1 353 ? -17.562 -23.062 -0.782 1 98.75 353 PRO B C 1
ATOM 5818 O O . PRO B 1 353 ? -16.859 -23.906 -1.344 1 98.75 353 PRO B O 1
ATOM 5821 N N . GLU B 1 354 ? -18.844 -23.109 -0.815 1 98.69 354 GLU B N 1
ATOM 5822 C CA . GLU B 1 354 ? -19.562 -24.188 -1.503 1 98.69 354 GLU B CA 1
ATOM 5823 C C . GLU B 1 354 ? -19.312 -24.141 -3.008 1 98.69 354 GLU B C 1
ATOM 5825 O O . GLU B 1 354 ? -19.094 -25.172 -3.637 1 98.69 354 GLU B O 1
ATOM 5830 N N . LEU B 1 355 ? -19.344 -22.953 -3.527 1 98.69 355 LEU B N 1
ATOM 5831 C CA . LEU B 1 355 ? -19.062 -22.797 -4.953 1 98.69 355 LEU B CA 1
ATOM 5832 C C . LEU B 1 355 ? -17.641 -23.219 -5.285 1 98.69 355 LEU B C 1
ATOM 5834 O O . LEU B 1 355 ? -17.406 -23.875 -6.305 1 98.69 355 LEU B O 1
ATOM 5838 N N . ALA B 1 356 ? -16.703 -22.859 -4.449 1 98.81 356 ALA B N 1
ATOM 5839 C CA . ALA B 1 356 ? -15.32 -23.266 -4.625 1 98.81 356 ALA B CA 1
ATOM 5840 C C . ALA B 1 356 ? -15.172 -24.781 -4.578 1 98.81 356 ALA B C 1
ATOM 5842 O O . ALA B 1 356 ? -14.492 -25.375 -5.422 1 98.81 356 ALA B O 1
ATOM 5843 N N . GLY B 1 357 ? -15.789 -25.391 -3.574 1 98.81 357 GLY B N 1
ATOM 5844 C CA . GLY B 1 357 ? -15.758 -26.844 -3.453 1 98.81 357 GLY B CA 1
ATOM 5845 C C . GLY B 1 357 ? -16.359 -27.547 -4.652 1 98.81 357 GLY B C 1
ATOM 5846 O O . GLY B 1 357 ? -15.797 -28.547 -5.133 1 98.81 357 GLY B O 1
ATOM 5847 N N . ALA B 1 358 ? -17.469 -27.031 -5.105 1 98.5 358 ALA B N 1
ATOM 5848 C CA . ALA B 1 358 ? -18.125 -27.625 -6.262 1 98.5 358 ALA B CA 1
ATOM 5849 C C . ALA B 1 358 ? -17.234 -27.562 -7.496 1 98.5 358 ALA B C 1
ATOM 5851 O O . ALA B 1 358 ? -17.188 -28.5 -8.289 1 98.5 358 ALA B O 1
ATOM 5852 N N . PHE B 1 359 ? -16.609 -26.453 -7.668 1 98.62 359 PHE B N 1
ATOM 5853 C CA . PHE B 1 359 ? -15.695 -26.328 -8.789 1 98.62 359 PHE B CA 1
ATOM 5854 C C . PHE B 1 359 ? -14.539 -27.312 -8.664 1 98.62 359 PHE B C 1
ATOM 5856 O O . PHE B 1 359 ? -14.172 -27.969 -9.641 1 98.62 359 PHE B O 1
ATOM 5863 N N . ALA B 1 360 ? -13.953 -27.391 -7.473 1 98.5 360 ALA B N 1
ATOM 5864 C CA . ALA B 1 360 ? -12.859 -28.328 -7.23 1 98.5 360 ALA B CA 1
ATOM 5865 C C . ALA B 1 360 ? -13.273 -29.75 -7.555 1 98.5 360 ALA B C 1
ATOM 5867 O O . ALA B 1 360 ? -12.516 -30.5 -8.164 1 98.5 360 ALA B O 1
ATOM 5868 N N . LYS B 1 361 ? -14.469 -30.094 -7.152 1 97.75 361 LYS B N 1
ATOM 5869 C CA . LYS B 1 361 ? -15.008 -31.422 -7.449 1 97.75 361 LYS B CA 1
ATOM 5870 C C . LYS B 1 361 ? -15.125 -31.641 -8.953 1 97.75 361 LYS B C 1
ATOM 5872 O O . LYS B 1 361 ? -14.742 -32.688 -9.461 1 97.75 361 LYS B O 1
ATOM 5877 N N . ALA B 1 362 ? -15.625 -30.656 -9.594 1 96.38 362 ALA B N 1
ATOM 5878 C CA . ALA B 1 362 ? -15.875 -30.75 -11.031 1 96.38 362 ALA B CA 1
ATOM 5879 C C . ALA B 1 362 ? -14.57 -30.969 -11.797 1 96.38 362 ALA B C 1
ATOM 5881 O O . ALA B 1 362 ? -14.547 -31.672 -12.805 1 96.38 362 ALA B O 1
ATOM 5882 N N . ILE B 1 363 ? -13.508 -30.359 -11.336 1 94.88 363 ILE B N 1
ATOM 5883 C CA . ILE B 1 363 ? -12.227 -30.406 -12.031 1 94.88 363 ILE B CA 1
ATOM 5884 C C . ILE B 1 363 ? -11.414 -31.609 -11.555 1 94.88 363 ILE B C 1
ATOM 5886 O O . ILE B 1 363 ? -10.445 -32 -12.203 1 94.88 363 ILE B O 1
ATOM 5890 N N . GLY B 1 364 ? -11.828 -32.188 -10.492 1 94.19 364 GLY B N 1
ATOM 5891 C CA . GLY B 1 364 ? -11.125 -33.312 -9.914 1 94.19 364 GLY B CA 1
ATOM 5892 C C . GLY B 1 364 ? -9.766 -32.969 -9.344 1 94.19 364 GLY B C 1
ATOM 5893 O O . GLY B 1 364 ? -8.766 -33.625 -9.633 1 94.19 364 GLY B O 1
ATOM 5894 N N . CYS B 1 365 ? -9.641 -31.875 -8.656 1 96.5 365 CYS B N 1
ATOM 5895 C CA . CYS B 1 365 ? -8.352 -31.453 -8.117 1 96.5 365 CYS B CA 1
ATOM 5896 C C . CYS B 1 365 ? -8.016 -32.219 -6.848 1 96.5 365 CYS B C 1
ATOM 5898 O O . CYS B 1 365 ? -8.898 -32.812 -6.223 1 96.5 365 CYS B O 1
ATOM 5900 N N . LYS B 1 366 ? -6.781 -32.281 -6.488 1 97.44 366 LYS B N 1
ATOM 5901 C CA . LYS B 1 366 ? -6.324 -33 -5.301 1 97.44 366 LYS B CA 1
ATOM 5902 C C . LYS B 1 366 ? -6.484 -32.156 -4.047 1 97.44 366 LYS B C 1
ATOM 5904 O O . LYS B 1 366 ? -6.859 -32.656 -2.988 1 97.44 366 LYS B O 1
ATOM 5909 N N . ARG B 1 367 ? -6.23 -30.812 -4.188 1 98.44 367 ARG B N 1
ATOM 5910 C CA . ARG B 1 367 ? -6.223 -29.922 -3.033 1 98.44 367 ARG B CA 1
ATOM 5911 C C . ARG B 1 367 ? -6.844 -28.578 -3.381 1 98.44 367 ARG B C 1
ATOM 5913 O O . ARG B 1 367 ? -6.566 -28.016 -4.445 1 98.44 367 ARG B O 1
ATOM 5920 N N . LEU B 1 368 ? -7.699 -28.094 -2.455 1 98.75 368 LEU B N 1
ATOM 5921 C CA . LEU B 1 368 ? -8.352 -26.797 -2.627 1 98.75 368 LEU B CA 1
ATOM 5922 C C . LEU B 1 368 ? -7.891 -25.812 -1.561 1 98.75 368 LEU B C 1
ATOM 5924 O O . LEU B 1 368 ? -7.918 -26.125 -0.367 1 98.75 368 LEU B O 1
ATOM 5928 N N . VAL B 1 369 ? -7.422 -24.641 -1.98 1 98.94 369 VAL B N 1
ATOM 5929 C CA . VAL B 1 369 ? -7.066 -23.562 -1.06 1 98.94 369 VAL B CA 1
ATOM 5930 C C . VAL B 1 369 ? -8.047 -22.406 -1.222 1 98.94 369 VAL B C 1
ATOM 5932 O O . VAL B 1 369 ? -8.211 -21.875 -2.322 1 98.94 369 VAL B O 1
ATOM 5935 N N . LEU B 1 370 ? -8.672 -22.047 -0.124 1 98.88 370 LEU B N 1
ATOM 5936 C CA . LEU B 1 370 ? -9.594 -20.922 -0.119 1 98.88 370 LEU B CA 1
ATOM 5937 C C . LEU B 1 370 ? -8.867 -19.625 0.234 1 98.88 370 LEU B C 1
ATOM 5939 O O . LEU B 1 370 ? -7.996 -19.625 1.105 1 98.88 370 LEU B O 1
ATOM 5943 N N . ASN B 1 371 ? -9.273 -18.531 -0.442 1 98.19 371 ASN B N 1
ATOM 5944 C CA . ASN B 1 371 ? -8.609 -17.234 -0.328 1 98.19 371 ASN B CA 1
ATOM 5945 C C . ASN B 1 371 ? -9.602 -16.078 -0.457 1 98.19 371 ASN B C 1
ATOM 5947 O O . ASN B 1 371 ? -10.805 -16.297 -0.604 1 98.19 371 ASN B O 1
ATOM 5951 N N . HIS B 1 372 ? -9.172 -14.797 -0.265 1 98.75 372 HIS B N 1
ATOM 5952 C CA . HIS B 1 372 ? -9.938 -13.594 -0.555 1 98.75 372 HIS B CA 1
ATOM 5953 C C . HIS B 1 372 ? -11.18 -13.508 0.319 1 98.75 372 HIS B C 1
ATOM 5955 O O . HIS B 1 372 ? -12.305 -13.438 -0.194 1 98.75 372 HIS B O 1
ATOM 5961 N N . PHE B 1 373 ? -11.039 -13.43 1.591 1 98.69 373 PHE B N 1
ATOM 5962 C CA . PHE B 1 373 ? -12.109 -13.492 2.58 1 98.69 373 PHE B CA 1
ATOM 5963 C C . PHE B 1 373 ? -12.602 -12.102 2.939 1 98.69 373 PHE B C 1
ATOM 5965 O O . PHE B 1 373 ? -11.812 -11.156 3.021 1 98.69 373 PHE B O 1
ATOM 5972 N N . SER B 1 374 ? -13.836 -12.023 3.221 1 96.88 374 SER B N 1
ATOM 5973 C CA . SER B 1 374 ? -14.398 -10.797 3.77 1 96.88 374 SER B CA 1
ATOM 5974 C C . SER B 1 374 ? -13.727 -10.422 5.09 1 96.88 374 SER B C 1
ATOM 5976 O O . SER B 1 374 ? -13.227 -11.297 5.805 1 96.88 374 SER B O 1
ATOM 5978 N N . ASN B 1 375 ? -13.781 -9.141 5.383 1 91.69 375 ASN B N 1
ATOM 5979 C CA . ASN B 1 375 ? -13.125 -8.602 6.57 1 91.69 375 ASN B CA 1
ATOM 5980 C C . ASN B 1 375 ? -13.75 -9.156 7.852 1 91.69 375 ASN B C 1
ATOM 5982 O O . ASN B 1 375 ? -13.141 -9.094 8.922 1 91.69 375 ASN B O 1
ATOM 5986 N N . ARG B 1 376 ? -14.891 -9.672 7.777 1 93.44 376 ARG B N 1
ATOM 5987 C CA . ARG B 1 376 ? -15.555 -10.211 8.961 1 93.44 376 ARG B CA 1
ATOM 5988 C C . ARG B 1 376 ? -14.891 -11.508 9.414 1 93.44 376 ARG B C 1
ATOM 5990 O O . ARG B 1 376 ? -15.102 -11.961 10.539 1 93.44 376 ARG B O 1
ATOM 5997 N N . TYR B 1 377 ? -14.125 -12.117 8.531 1 97.12 377 TYR B N 1
ATOM 5998 C CA . TYR B 1 377 ? -13.414 -13.352 8.859 1 97.12 377 TYR B CA 1
ATOM 5999 C C . TYR B 1 377 ? -11.961 -13.062 9.195 1 97.12 377 TYR B C 1
ATOM 6001 O O . TYR B 1 377 ? -11.109 -12.984 8.297 1 97.12 377 TYR B O 1
ATOM 6009 N N . LYS B 1 378 ? -11.688 -13.039 10.414 1 97.06 378 LYS B N 1
ATOM 6010 C CA . LYS B 1 378 ? -10.344 -12.672 10.852 1 97.06 378 LYS B CA 1
ATOM 6011 C C . LYS B 1 378 ? -9.352 -13.789 10.547 1 97.06 378 LYS B C 1
ATOM 6013 O O . LYS B 1 378 ? -9.68 -14.969 10.664 1 97.06 378 LYS B O 1
ATOM 6018 N N . GLY B 1 379 ? -8.117 -13.406 10.203 1 97.19 379 GLY B N 1
ATOM 6019 C CA . GLY B 1 379 ? -7.102 -14.367 9.805 1 97.19 379 GLY B CA 1
ATOM 6020 C C . GLY B 1 379 ? -6.082 -14.648 10.891 1 97.19 379 GLY B C 1
ATOM 6021 O O . GLY B 1 379 ? -5.02 -15.211 10.617 1 97.19 379 GLY B O 1
ATOM 6022 N N . ASP B 1 380 ? -6.371 -14.25 12.156 1 96.06 380 ASP B N 1
ATOM 6023 C CA . ASP B 1 380 ? -5.426 -14.477 13.25 1 96.06 380 ASP B CA 1
ATOM 6024 C C . ASP B 1 380 ? -5.594 -15.875 13.836 1 96.06 380 ASP B C 1
ATOM 6026 O O . ASP B 1 380 ? -6.418 -16.656 13.359 1 96.06 380 ASP B O 1
ATOM 6030 N N . ALA B 1 381 ? -4.77 -16.203 14.797 1 96.12 381 ALA B N 1
ATOM 6031 C CA . ALA B 1 381 ? -4.73 -17.562 15.336 1 96.12 381 ALA B CA 1
ATOM 6032 C C . ALA B 1 381 ? -5.555 -17.672 16.625 1 96.12 381 ALA B C 1
ATOM 6034 O O . ALA B 1 381 ? -5.426 -18.641 17.375 1 96.12 381 ALA B O 1
ATOM 6035 N N . SER B 1 382 ? -6.344 -16.656 16.844 1 96.88 382 SER B N 1
ATOM 6036 C CA . SER B 1 382 ? -7.199 -16.766 18.031 1 96.88 382 SER B CA 1
ATOM 6037 C C . SER B 1 382 ? -8.164 -17.938 17.891 1 96.88 382 SER B C 1
ATOM 6039 O O . SER B 1 382 ? -8.539 -18.312 16.781 1 96.88 382 SER B O 1
ATOM 6041 N N . GLU B 1 383 ? -8.586 -18.484 19 1 97.5 383 GLU B N 1
ATOM 6042 C CA . GLU B 1 383 ? -9.492 -19.625 19 1 97.5 383 GLU B CA 1
ATOM 6043 C C . GLU B 1 383 ? -10.781 -19.312 18.25 1 97.5 383 GLU B C 1
ATOM 6045 O O . GLU B 1 383 ? -11.273 -20.141 17.469 1 97.5 383 GLU B O 1
ATOM 6050 N N . LYS B 1 384 ? -11.266 -18.109 18.531 1 96.69 384 LYS B N 1
ATOM 6051 C CA . LYS B 1 384 ? -12.508 -17.703 17.891 1 96.69 384 LYS B CA 1
ATOM 6052 C C . LYS B 1 384 ? -12.344 -17.625 16.375 1 96.69 384 LYS B C 1
ATOM 6054 O O . LYS B 1 384 ? -13.195 -18.109 15.625 1 96.69 384 LYS B O 1
ATOM 6059 N N . SER B 1 385 ? -11.281 -17.016 15.906 1 97.56 385 SER B N 1
ATOM 6060 C CA . SER B 1 385 ? -11.023 -16.875 14.477 1 97.56 385 SER B CA 1
ATOM 6061 C C . SER B 1 385 ? -10.836 -18.234 13.82 1 97.56 385 SER B C 1
ATOM 6063 O O . SER B 1 385 ? -11.344 -18.469 12.719 1 97.56 385 SER B O 1
ATOM 6065 N N . VAL B 1 386 ? -10.156 -19.109 14.484 1 97.25 386 VAL B N 1
ATOM 6066 C CA . VAL B 1 386 ? -9.898 -20.453 13.953 1 97.25 386 VAL B CA 1
ATOM 6067 C C . VAL B 1 386 ? -11.211 -21.219 13.82 1 97.25 386 VAL B C 1
ATOM 6069 O O . VAL B 1 386 ? -11.43 -21.906 12.828 1 97.25 386 VAL B O 1
ATOM 6072 N N . GLN B 1 387 ? -12.031 -21.125 14.773 1 97.75 387 GLN B N 1
ATOM 6073 C CA . GLN B 1 387 ? -13.32 -21.812 14.727 1 97.75 387 GLN B CA 1
ATOM 6074 C C . GLN B 1 387 ? -14.156 -21.312 13.547 1 97.75 387 GLN B C 1
ATOM 6076 O O . GLN B 1 387 ? -14.789 -22.125 12.859 1 97.75 387 GLN B O 1
ATOM 6081 N N . VAL B 1 388 ? -14.148 -20.047 13.367 1 98.19 388 VAL B N 1
ATOM 6082 C CA . VAL B 1 388 ? -14.891 -19.453 12.266 1 98.19 388 VAL B CA 1
ATOM 6083 C C . VAL B 1 388 ? -14.352 -19.984 10.938 1 98.19 388 VAL B C 1
ATOM 6085 O O . VAL B 1 388 ? -15.125 -20.391 10.062 1 98.19 388 VAL B O 1
ATOM 6088 N N . MET B 1 389 ? -13.078 -19.984 10.805 1 98.38 389 MET B N 1
ATOM 6089 C CA . MET B 1 389 ? -12.477 -20.406 9.547 1 98.38 389 MET B CA 1
ATOM 6090 C C . MET B 1 389 ? -12.648 -21.906 9.336 1 98.38 389 MET B C 1
ATOM 6092 O O . MET B 1 389 ? -12.75 -22.375 8.203 1 98.38 389 MET B O 1
ATOM 6096 N N . ASP B 1 390 ? -12.711 -22.656 10.422 1 98.25 390 ASP B N 1
ATOM 6097 C CA . ASP B 1 390 ? -13.008 -24.078 10.312 1 98.25 390 ASP B CA 1
ATOM 6098 C C . ASP B 1 390 ? -14.414 -24.312 9.766 1 98.25 390 ASP B C 1
ATOM 6100 O O . ASP B 1 390 ? -14.641 -25.25 9 1 98.25 390 ASP B O 1
ATOM 6104 N N . GLU B 1 391 ? -15.281 -23.516 10.203 1 98.56 391 GLU B N 1
ATOM 6105 C CA . GLU B 1 391 ? -16.625 -23.609 9.656 1 98.56 391 GLU B CA 1
ATOM 6106 C C . GLU B 1 391 ? -16.641 -23.297 8.164 1 98.56 391 GLU B C 1
ATOM 6108 O O . GLU B 1 391 ? -17.328 -23.953 7.387 1 98.56 391 GLU B O 1
ATOM 6113 N N . VAL B 1 392 ? -15.914 -22.25 7.801 1 98.75 392 VAL B N 1
ATOM 6114 C CA . VAL B 1 392 ? -15.789 -21.875 6.395 1 98.75 392 VAL B CA 1
ATOM 6115 C C . VAL B 1 392 ? -15.219 -23.062 5.605 1 98.75 392 VAL B C 1
ATOM 6117 O O . VAL B 1 392 ? -15.742 -23.422 4.555 1 98.75 392 VAL B O 1
ATOM 6120 N N . ARG B 1 393 ? -14.188 -23.609 6.125 1 98.81 393 ARG B N 1
ATOM 6121 C CA . ARG B 1 393 ? -13.531 -24.75 5.496 1 98.81 393 ARG B CA 1
ATOM 6122 C C . ARG B 1 393 ? -14.508 -25.922 5.316 1 98.81 393 ARG B C 1
ATOM 6124 O O . ARG B 1 393 ? -14.523 -26.562 4.266 1 98.81 393 ARG B O 1
ATOM 6131 N N . GLN B 1 394 ? -15.25 -26.219 6.34 1 98.75 394 GLN B N 1
ATOM 6132 C CA . GLN B 1 394 ? -16.156 -27.359 6.32 1 98.75 394 GLN B CA 1
ATOM 6133 C C . GLN B 1 394 ? -17.203 -27.219 5.215 1 98.75 394 GLN B C 1
ATOM 6135 O O . GLN B 1 394 ? -17.594 -28.203 4.594 1 98.75 394 GLN B O 1
ATOM 6140 N N . LEU B 1 395 ? -17.641 -26.016 5.027 1 98.75 395 LEU B N 1
ATOM 6141 C CA . LEU B 1 395 ? -18.594 -25.781 3.949 1 98.75 395 LEU B CA 1
ATOM 6142 C C . LEU B 1 395 ? -18.016 -26.188 2.604 1 98.75 395 LEU B C 1
ATOM 6144 O O . LEU B 1 395 ? -18.703 -26.781 1.776 1 98.75 395 LEU B O 1
ATOM 6148 N N . ALA B 1 396 ? -16.781 -25.859 2.348 1 98.88 396 ALA B N 1
ATOM 6149 C CA . ALA B 1 396 ? -16.094 -26.234 1.114 1 98.88 396 ALA B CA 1
ATOM 6150 C C . ALA B 1 396 ? -15.852 -27.734 1.062 1 98.88 396 ALA B C 1
ATOM 6152 O O . ALA B 1 396 ? -15.984 -28.359 0.006 1 98.88 396 ALA B O 1
ATOM 6153 N N . VAL B 1 397 ? -15.469 -28.328 2.197 1 98.81 397 VAL B N 1
ATOM 6154 C CA . VAL B 1 397 ? -15.203 -29.75 2.289 1 98.81 397 VAL B CA 1
ATOM 6155 C C . VAL B 1 397 ? -16.453 -30.531 1.877 1 98.81 397 VAL B C 1
ATOM 6157 O O . VAL B 1 397 ? -16.359 -31.5 1.108 1 98.81 397 VAL B O 1
ATOM 6160 N N . ASP B 1 398 ? -17.547 -30.125 2.375 1 98.62 398 ASP B N 1
ATOM 6161 C CA . ASP B 1 398 ? -18.812 -30.797 2.096 1 98.62 398 ASP B CA 1
ATOM 6162 C C . ASP B 1 398 ? -19.141 -30.766 0.603 1 98.62 398 ASP B C 1
ATOM 6164 O O . ASP B 1 398 ? -19.562 -31.781 0.036 1 98.62 398 ASP B O 1
ATOM 6168 N N . ALA B 1 399 ? -18.922 -29.641 0.023 1 98.62 399 ALA B N 1
ATOM 6169 C CA . ALA B 1 399 ? -19.219 -29.5 -1.399 1 98.62 399 ALA B CA 1
ATOM 6170 C C . ALA B 1 399 ? -18.172 -30.203 -2.252 1 98.62 399 ALA B C 1
ATOM 6172 O O . ALA B 1 399 ? -18.484 -30.75 -3.316 1 98.62 399 ALA B O 1
ATOM 6173 N N . PHE B 1 400 ? -16.938 -30.172 -1.841 1 98.69 400 PHE B N 1
ATOM 6174 C CA . PHE B 1 400 ? -15.805 -30.75 -2.541 1 98.69 400 PHE B CA 1
ATOM 6175 C C . PHE B 1 400 ? -15.82 -32.281 -2.441 1 98.69 400 PHE B C 1
ATOM 6177 O O . PHE B 1 400 ? -15.469 -32.969 -3.396 1 98.69 400 PHE B O 1
ATOM 6184 N N . GLY B 1 401 ? -16.266 -32.844 -1.341 1 98.38 401 GLY B N 1
ATOM 6185 C CA . GLY B 1 401 ? -16.234 -34.281 -1.067 1 98.38 401 GLY B CA 1
ATOM 6186 C C . GLY B 1 401 ? -14.859 -34.75 -0.636 1 98.38 401 GLY B C 1
ATOM 6187 O O . GLY B 1 401 ? -14.562 -35.938 -0.724 1 98.38 401 GLY B O 1
ATOM 6188 N N . SER B 1 402 ? -14.016 -33.875 -0.318 1 98.12 402 SER B N 1
ATOM 6189 C CA . SER B 1 402 ? -12.68 -34.188 0.17 1 98.12 402 SER B CA 1
ATOM 6190 C C . SER B 1 402 ? -12.281 -33.281 1.314 1 98.12 402 SER B C 1
ATOM 6192 O O . SER B 1 402 ? -12.609 -32.094 1.305 1 98.12 402 SER B O 1
ATOM 6194 N N . ASP B 1 403 ? -11.5 -33.781 2.229 1 97.88 403 ASP B N 1
ATOM 6195 C CA . ASP B 1 403 ? -11.07 -33 3.387 1 97.88 403 ASP B CA 1
ATOM 6196 C C . ASP B 1 403 ? -9.797 -32.219 3.08 1 97.88 403 ASP B C 1
ATOM 6198 O O . ASP B 1 403 ? -9.312 -31.453 3.92 1 97.88 403 ASP B O 1
ATOM 6202 N N . ASN B 1 404 ? -9.273 -32.375 1.869 1 98.19 404 ASN B N 1
ATOM 6203 C CA . ASN B 1 404 ? -8.031 -31.688 1.509 1 98.19 404 ASN B CA 1
ATOM 6204 C C . ASN B 1 404 ? -8.297 -30.25 1.086 1 98.19 404 ASN B C 1
ATOM 6206 O O . ASN B 1 404 ? -8.031 -29.875 -0.058 1 98.19 404 ASN B O 1
ATOM 6210 N N . VAL B 1 405 ? -8.812 -29.5 2.023 1 98.75 405 VAL B N 1
ATOM 6211 C CA . VAL B 1 405 ? -9.148 -28.078 1.874 1 98.75 405 VAL B CA 1
ATOM 6212 C C . VAL B 1 405 ? -8.43 -27.266 2.941 1 98.75 405 VAL B C 1
ATOM 6214 O O . VAL B 1 405 ? -8.336 -27.688 4.098 1 98.75 405 VAL B O 1
ATOM 6217 N N . VAL B 1 406 ? -7.898 -26.156 2.562 1 98.44 406 VAL B N 1
ATOM 6218 C CA . VAL B 1 406 ? -7.277 -25.281 3.545 1 98.44 406 VAL B CA 1
ATOM 6219 C C . VAL B 1 406 ? -7.738 -23.844 3.309 1 98.44 406 VAL B C 1
ATOM 6221 O O . VAL B 1 406 ? -7.898 -23.406 2.162 1 98.44 406 VAL B O 1
ATOM 6224 N N . CYS B 1 407 ? -7.977 -23.094 4.367 1 98.69 407 CYS B N 1
ATOM 6225 C CA . CYS B 1 407 ? -8.219 -21.656 4.301 1 98.69 407 CYS B CA 1
ATOM 6226 C C . CYS B 1 407 ? -6.922 -20.875 4.449 1 98.69 407 CYS B C 1
ATOM 6228 O O . CYS B 1 407 ? -6.254 -20.953 5.484 1 98.69 407 CYS B O 1
ATOM 6230 N N . ALA B 1 408 ? -6.652 -20.109 3.475 1 98.69 408 ALA B N 1
ATOM 6231 C CA . ALA B 1 408 ? -5.391 -19.375 3.457 1 98.69 408 ALA B CA 1
ATOM 6232 C C . ALA B 1 408 ? -5.359 -18.312 4.547 1 98.69 408 ALA B C 1
ATOM 6234 O O . ALA B 1 408 ? -6.395 -17.734 4.902 1 98.69 408 ALA B O 1
ATOM 6235 N N . ARG B 1 409 ? -4.238 -18.047 5.07 1 98.5 409 ARG B N 1
ATOM 6236 C CA . ARG B 1 409 ? -3.879 -16.938 5.953 1 98.5 409 ARG B CA 1
ATOM 6237 C C . ARG B 1 409 ? -2.674 -16.172 5.414 1 98.5 409 ARG B C 1
ATOM 6239 O O . ARG B 1 409 ? -1.891 -16.719 4.629 1 98.5 409 ARG B O 1
ATOM 6246 N N . ASP B 1 410 ? -2.586 -14.953 5.789 1 98.81 410 ASP B N 1
ATOM 6247 C CA . ASP B 1 410 ? -1.379 -14.227 5.41 1 98.81 410 ASP B CA 1
ATOM 6248 C C . ASP B 1 410 ? -0.125 -14.961 5.883 1 98.81 410 ASP B C 1
ATOM 6250 O O . ASP B 1 410 ? -0.067 -15.43 7.02 1 98.81 410 ASP B O 1
ATOM 6254 N N . PHE B 1 411 ? 0.838 -15.156 4.969 1 98.81 411 PHE B N 1
ATOM 6255 C CA . PHE B 1 411 ? 2.164 -15.727 5.172 1 98.81 411 PHE B CA 1
ATOM 6256 C C . PHE B 1 411 ? 2.098 -17.25 5.195 1 98.81 411 PHE B C 1
ATOM 6258 O O . PHE B 1 411 ? 3.104 -17.922 5.445 1 98.81 411 PHE B O 1
ATOM 6265 N N . MET B 1 412 ? 0.945 -17.828 4.977 1 98.75 412 MET B N 1
ATOM 6266 C CA . MET B 1 412 ? 0.831 -19.281 4.863 1 98.75 412 MET B CA 1
ATOM 6267 C C . MET B 1 412 ? 1.529 -19.781 3.605 1 98.75 412 MET B C 1
ATOM 6269 O O . MET B 1 412 ? 1.401 -19.188 2.535 1 98.75 412 MET B O 1
ATOM 6273 N N . GLN B 1 413 ? 2.248 -20.859 3.736 1 98.81 413 GLN B N 1
ATOM 6274 C CA . GLN B 1 413 ? 2.932 -21.484 2.607 1 98.81 413 GLN B CA 1
ATOM 6275 C C . GLN B 1 413 ? 2.359 -22.859 2.312 1 98.81 413 GLN B C 1
ATOM 6277 O O . GLN B 1 413 ? 2.395 -23.75 3.168 1 98.81 413 GLN B O 1
ATOM 6282 N N . VAL B 1 414 ? 1.882 -23.047 1.168 1 98.69 414 VAL B N 1
ATOM 6283 C CA . VAL B 1 414 ? 1.36 -24.312 0.668 1 98.69 414 VAL B CA 1
ATOM 6284 C C . VAL B 1 414 ? 2.369 -24.938 -0.285 1 98.69 414 VAL B C 1
ATOM 6286 O O . VAL B 1 414 ? 2.727 -24.344 -1.307 1 98.69 414 VAL B O 1
ATOM 6289 N N . THR B 1 415 ? 2.762 -26.125 0.011 1 98.12 415 THR B N 1
ATOM 6290 C CA . THR B 1 415 ? 3.717 -26.828 -0.839 1 98.12 415 THR B CA 1
ATOM 6291 C C . THR B 1 415 ? 3.004 -27.828 -1.734 1 98.12 415 THR B C 1
ATOM 6293 O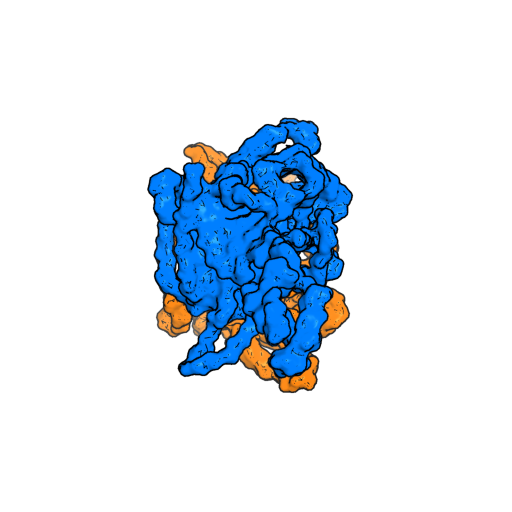 O . THR B 1 415 ? 2.004 -28.422 -1.33 1 98.12 415 THR B O 1
ATOM 6296 N N . ILE B 1 416 ? 3.428 -27.922 -2.924 1 97.31 416 ILE B N 1
ATOM 6297 C CA . ILE B 1 416 ? 2.922 -28.906 -3.879 1 97.31 416 ILE B CA 1
ATOM 6298 C C . ILE B 1 416 ? 3.998 -29.953 -4.164 1 97.31 416 ILE B C 1
ATOM 6300 O O . ILE B 1 416 ? 4.945 -29.688 -4.914 1 97.31 416 ILE B O 1
ATOM 6304 N N . ALA B 1 417 ? 3.826 -31.125 -3.688 1 91.81 417 ALA B N 1
ATOM 6305 C CA . ALA B 1 417 ? 4.82 -32.188 -3.783 1 91.81 417 ALA B CA 1
ATOM 6306 C C . ALA B 1 417 ? 4.965 -32.688 -5.223 1 91.81 417 ALA B C 1
ATOM 6308 O O . ALA B 1 417 ? 3.988 -32.719 -5.973 1 91.81 417 ALA B O 1
ATOM 6309 N N . PRO B 1 418 ? 6.195 -33.062 -5.551 1 87.69 418 PRO B N 1
ATOM 6310 C CA . PRO B 1 418 ? 6.348 -33.688 -6.871 1 87.69 418 PRO B CA 1
ATOM 6311 C C . PRO B 1 418 ? 5.523 -34.938 -7.027 1 87.69 418 PRO B C 1
ATOM 6313 O O . PRO B 1 418 ? 5.285 -35.656 -6.047 1 87.69 418 PRO B O 1
ATOM 6316 N N . ARG B 1 419 ? 5.164 -35.25 -8.234 1 86.12 419 ARG B N 1
ATOM 6317 C CA . ARG B 1 419 ? 4.375 -36.438 -8.523 1 86.12 419 ARG B CA 1
ATOM 6318 C C . ARG B 1 419 ? 5.234 -37.688 -8.461 1 86.12 419 ARG B C 1
ATOM 6320 O O . ARG B 1 419 ? 6.426 -37.656 -8.781 1 86.12 419 ARG B O 1
#

Organism: NCBI:txid157072

Foldseek 3Di:
DWKWWAFFAAPDDDPFGAFGKMWDDPDPQAIEMEFFAACSVVSQVVCQVPVVPQAAAFPPFPDDDDHGDDLLRYAEYEYFADPRSRYVRPLVSQLVNLVPHPLPQPDPDPPDSPQQPRAHEYEYEPCPQLVNQVVCVVVVGDRRNAYEYEYAYAVVVVVPDCPVPVCVPCPVPVSVPDGDPRYDYDYYWYWDADPLGWTKTWDDQDPQKTKMWTFAWAPHTGIKIKIFHAKAWADFPCVVVVVVQVVQVVVVVDPDSCVCVVVQRVQDWDAGPVGDIRGSVVGGDHIFGTAMEMEGDFALAPVPMCLLVVCVVHAHAEYEFEAAWECFPVNVVVPDDRVRRSVVQVVNGHHHLLRQLLVCQSSNYNAYEYGHYHPVQGQDPDPVSVVRVVRSLVNSCVNNVHSRYTYDTNNYMHDGDGD/DWKWWAFFAAPDDDPFGAFGKMWDDPDPQAIEMEFFAACSVVSQVVCQVPVVPQAAAFPPFPDDDDHGDDLLRYAEYEYFADPRSRYVRPLVSQLVNLVPHPQPQPDPPPPDRPQQPRAREYEYEPCPQVVNQVVCVVVVGDRRNAYEYEYAYAVVVVVPDCPVPPCVVPVVPVSVPDGDPRYDYDYYWYWDADPLGWTKTWDDQDPQKTKMWTFAWAPHTGIKIKIFHAKAWADFPCVVVVVVQVVQVVVVVDPDSCVCVVVQRVQDWDAGPVGDIRGSVVGGDHIFGTAMEMEGDFALAPPPMCLLVVCVVHAHAEYEFEAAWECFPVNVVVPDDRVRRSVVQVVNGHHHLLRQLLVCQSSVYNAYEYGHYHPVQGQDPDPVSVVRVVRSLVNSCVNNVHSRYTYDTRNYMHDGDGD

Solvent-accessible surface area (backbone atoms only — not comparable to full-atom values): 43022 Å² total; per-residue (Å²): 72,38,38,35,28,50,12,29,16,34,83,48,65,52,87,44,23,36,22,22,20,32,38,35,23,81,44,98,76,41,27,32,31,41,28,25,1,45,41,41,51,55,40,43,51,38,33,56,75,38,38,87,79,48,54,33,79,37,84,86,46,87,55,82,81,88,68,61,75,51,66,68,34,49,45,37,36,40,34,26,35,51,45,47,35,27,39,49,15,41,68,62,36,47,37,50,36,15,68,60,35,76,69,75,71,65,74,55,59,102,70,64,71,73,51,60,80,68,39,34,37,34,35,23,32,69,58,42,49,56,40,54,47,49,56,32,59,61,22,71,58,66,34,53,20,19,32,27,43,29,30,44,32,56,75,80,56,52,76,72,56,76,64,54,71,62,55,69,68,48,49,78,54,65,54,67,89,63,71,51,95,41,50,44,91,55,55,77,42,63,55,43,65,48,96,85,68,25,40,29,35,81,51,72,71,52,95,64,24,42,38,34,39,26,42,30,42,38,89,53,75,25,28,28,38,40,38,34,44,50,66,38,72,29,58,68,38,51,84,67,46,47,62,55,40,60,75,29,27,77,75,66,68,42,92,58,56,68,62,54,51,58,45,33,68,71,61,38,71,44,73,43,83,86,65,51,72,48,33,38,77,80,34,27,42,74,64,36,67,37,59,25,40,36,45,47,43,66,24,42,35,68,69,68,26,32,58,63,64,70,46,61,91,53,70,32,48,34,36,38,32,36,29,35,44,72,67,46,72,68,40,43,76,74,69,49,47,61,65,58,45,45,52,52,26,38,74,70,16,26,22,24,29,41,56,39,13,40,40,40,43,73,59,52,43,64,30,41,34,34,34,32,26,32,71,88,60,53,48,51,86,47,71,68,32,44,52,52,50,49,52,47,41,47,45,16,23,66,46,33,73,43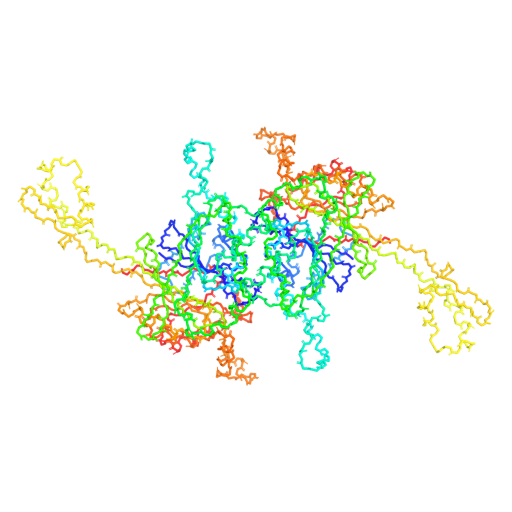,80,51,54,42,68,64,32,47,40,24,35,43,43,54,74,83,114,71,37,37,35,27,49,12,27,16,33,81,46,63,52,85,45,22,35,22,23,20,32,39,36,23,81,44,98,75,40,25,34,31,41,30,25,2,45,42,40,51,56,40,43,52,38,34,58,75,38,37,88,80,49,53,34,79,38,86,85,46,87,54,79,81,87,71,60,74,52,67,68,34,50,45,36,35,40,34,24,36,50,45,48,34,26,38,49,14,41,67,62,34,47,37,53,37,16,68,60,37,79,70,75,71,65,76,48,76,96,70,65,72,72,49,61,78,68,40,35,37,35,35,23,32,69,59,43,51,56,40,55,48,48,54,33,58,60,22,70,57,66,34,54,22,19,32,26,43,30,30,44,33,55,72,82,57,52,77,74,60,75,64,54,70,60,52,69,70,47,49,79,52,65,54,64,89,61,70,52,94,41,51,43,91,56,56,77,41,64,56,42,64,48,97,86,69,24,40,28,34,82,50,72,71,54,95,64,24,40,38,35,39,25,42,29,43,38,87,54,76,25,27,27,38,38,38,34,44,49,69,38,72,29,57,66,39,52,82,65,45,47,63,54,42,60,75,30,26,76,77,65,69,44,92,59,57,69,62,54,50,58,45,32,69,71,60,39,70,43,73,42,83,86,66,53,70,47,36,39,79,79,35,27,42,73,64,34,68,37,58,24,39,36,46,46,40,67,25,43,36,68,71,69,25,33,58,63,64,70,45,62,91,51,72,32,48,35,36,37,32,36,28,35,42,73,67,46,72,69,42,42,76,72,70,50,47,62,66,56,46,46,52,53,27,38,74,71,17,25,23,23,27,42,57,39,12,40,38,39,43,74,56,52,42,65,29,42,35,34,34,32,26,33,71,88,60,52,47,51,86,46,70,70,32,44,53,53,50,49,53,47,42,47,45,16,23,66,46,32,72,44,80,52,56,42,69,63,30,47,41,22,36,44,44,54,73,82,115

pLDDT: mean 88.56, std 17.21, range [28.98, 98.94]

InterPro domains:
  IPR001279 Metallo-beta-lactamase [PF00753] (68-97)
  IPR013471 Ribonuclease Z/BN [MF_01818] (1-416)
  IPR013471 Ribonuclease Z/BN [cd07717] (3-415)
  IPR036866 Ribonuclease Z/Hydroxyacylglutathione hydrolase-like [G3DSA:3.60.15.10] (1-415)
  IPR036866 Ribonuclease Z/Hydroxyacylglutathione hydrolase-like [SSF56281] (1-416)